Protein AF-0000000075242622 (afdb_homodimer)

Radius of gyration: 33.97 Å; Cα contacts (8 Å, |Δi|>4): 2553; chains: 2; bounding box: 88×99×92 Å

Structure (mmCIF, N/CA/C/O backbone):
data_AF-0000000075242622-model_v1
#
loop_
_entity.id
_entity.type
_entity.pdbx_description
1 polymer Glucosylceramidase
#
loop_
_atom_site.group_PDB
_atom_site.id
_atom_site.type_symbol
_atom_site.label_atom_id
_atom_site.label_alt_id
_atom_site.label_comp_id
_atom_site.label_asym_id
_atom_site.label_entity_id
_atom_site.label_seq_id
_atom_site.pdbx_PDB_ins_code
_atom_site.Cartn_x
_atom_site.Cartn_y
_atom_site.Cartn_z
_atom_site.occupancy
_atom_site.B_iso_or_equiv
_atom_site.auth_seq_id
_atom_site.auth_comp_id
_atom_site.auth_asym_id
_atom_site.auth_atom_id
_atom_site.pdbx_PDB_model_num
ATOM 1 N N . MET A 1 1 ? 48.375 9.602 58.5 1 28.83 1 MET A N 1
ATOM 2 C CA . MET A 1 1 ? 46.969 9.391 58.156 1 28.83 1 MET A CA 1
ATOM 3 C C . MET A 1 1 ? 46.5 10.312 57.062 1 28.83 1 MET A C 1
ATOM 5 O O . MET A 1 1 ? 45.906 11.359 57.312 1 28.83 1 MET A O 1
ATOM 9 N N . THR A 1 2 ? 47.406 10.539 56 1 35.09 2 THR A N 1
ATOM 10 C CA . THR A 1 2 ? 47.219 11.406 54.844 1 35.09 2 THR A CA 1
ATOM 11 C C . THR A 1 2 ? 46.031 10.969 54 1 35.09 2 THR A C 1
ATOM 13 O O . THR A 1 2 ? 45.969 9.812 53.562 1 35.09 2 THR A O 1
ATOM 16 N N . ARG A 1 3 ? 44.812 11.609 54.312 1 37.22 3 ARG A N 1
ATOM 17 C CA . ARG A 1 3 ? 43.5 11.562 53.688 1 37.22 3 ARG A CA 1
ATOM 18 C C . ARG A 1 3 ? 43.594 11.812 52.188 1 37.22 3 ARG A C 1
ATOM 20 O O . ARG A 1 3 ? 43.906 12.922 51.75 1 37.22 3 ARG A O 1
ATOM 27 N N . ASN A 1 4 ? 44.188 10.883 51.406 1 34.94 4 ASN A N 1
ATOM 28 C CA . ASN A 1 4 ? 44.219 10.938 49.938 1 34.94 4 ASN A CA 1
ATOM 29 C C . ASN A 1 4 ? 42.812 11.125 49.375 1 34.94 4 ASN A C 1
ATOM 31 O O . ASN A 1 4 ? 41.938 10.289 49.562 1 34.94 4 ASN A O 1
ATOM 35 N N . LEU A 1 5 ? 42.344 12.406 49.281 1 33.16 5 LEU A N 1
ATOM 36 C CA . LEU A 1 5 ? 41.094 12.789 48.594 1 33.16 5 LEU A CA 1
ATOM 37 C C . LEU A 1 5 ? 41.125 12.312 47.156 1 33.16 5 LEU A C 1
ATOM 39 O O . LEU A 1 5 ? 41.969 12.75 46.344 1 33.16 5 LEU A O 1
ATOM 43 N N . PHE A 1 6 ? 40.75 11.055 46.875 1 36.97 6 PHE A N 1
ATOM 44 C CA . PHE A 1 6 ? 40.5 10.57 45.531 1 36.97 6 PHE A CA 1
ATOM 45 C C . PHE A 1 6 ? 39.438 11.398 44.844 1 36.97 6 PHE A C 1
ATOM 47 O O . PHE A 1 6 ? 38.281 11.414 45.281 1 36.97 6 PHE A O 1
ATOM 54 N N . TRP A 1 7 ? 39.844 12.469 44.188 1 36.53 7 TRP A N 1
ATOM 55 C CA . TRP A 1 7 ? 38.938 13.219 43.312 1 36.53 7 TRP A CA 1
ATOM 56 C C . TRP A 1 7 ? 38.375 12.336 42.219 1 36.53 7 TRP A C 1
ATOM 58 O O . TRP A 1 7 ? 39.156 11.789 41.406 1 36.53 7 TRP A O 1
ATOM 68 N N . ALA A 1 8 ? 37.25 11.641 42.438 1 37.62 8 ALA A N 1
ATOM 69 C CA . ALA A 1 8 ? 36.469 11.023 41.375 1 37.62 8 ALA A CA 1
ATOM 70 C C . ALA A 1 8 ? 36.094 12.039 40.312 1 37.62 8 ALA A C 1
ATOM 72 O O . ALA A 1 8 ? 35.312 12.969 40.531 1 37.62 8 ALA A O 1
ATOM 73 N N . LEU A 1 9 ? 37.031 12.289 39.375 1 33.16 9 LEU A N 1
ATOM 74 C CA . LEU A 1 9 ? 36.625 12.992 38.156 1 33.16 9 LEU A CA 1
ATOM 75 C C . LEU A 1 9 ? 35.531 12.234 37.406 1 33.16 9 LEU A C 1
ATOM 77 O O . LEU A 1 9 ? 35.75 11.109 36.938 1 33.16 9 LEU A O 1
ATOM 81 N N . LEU A 1 10 ? 34.312 12.406 37.75 1 30.22 10 LEU A N 1
ATOM 82 C CA . LEU A 1 10 ? 33.188 11.992 36.938 1 30.22 10 LEU A CA 1
ATOM 83 C C . LEU A 1 10 ? 33.312 12.523 35.5 1 30.22 10 LEU A C 1
ATOM 85 O O . LEU A 1 10 ? 33.219 13.734 35.281 1 30.22 10 LEU A O 1
ATOM 89 N N . ALA A 1 11 ? 33.969 11.727 34.656 1 34.53 11 ALA A N 1
ATOM 90 C CA . ALA A 1 11 ? 33.906 11.945 33.219 1 34.53 11 ALA A CA 1
ATOM 91 C C . ALA A 1 11 ? 32.469 12 32.719 1 34.53 11 ALA A C 1
ATOM 93 O O . ALA A 1 11 ? 31.75 11 32.781 1 34.53 11 ALA A O 1
ATOM 94 N N . LEU A 1 12 ? 31.875 13.164 32.875 1 30.66 12 LEU A N 1
ATOM 95 C CA . LEU A 1 12 ? 30.656 13.406 32.094 1 30.66 12 LEU A CA 1
ATOM 96 C C . LEU A 1 12 ? 30.875 13.133 30.625 1 30.66 12 LEU A C 1
ATOM 98 O O . LEU A 1 12 ? 31.625 13.852 29.953 1 30.66 12 LEU A O 1
ATOM 102 N N . LEU A 1 13 ? 30.891 11.938 30.234 1 30.55 13 LEU A N 1
ATOM 103 C CA . LEU A 1 13 ? 30.781 11.648 28.812 1 30.55 13 LEU A CA 1
ATOM 104 C C . LEU A 1 13 ? 29.594 12.375 28.203 1 30.55 13 LEU A C 1
ATOM 106 O O . LEU A 1 13 ? 28.438 12.062 28.5 1 30.55 13 LEU A O 1
ATOM 110 N N . ILE A 1 14 ? 29.781 13.57 27.859 1 32.5 14 ILE A N 1
ATOM 111 C CA . ILE A 1 14 ? 28.875 14.211 26.922 1 32.5 14 ILE A CA 1
ATOM 112 C C . ILE A 1 14 ? 28.734 13.344 25.672 1 32.5 14 ILE A C 1
ATOM 114 O O . ILE A 1 14 ? 29.688 13.164 24.922 1 32.5 14 ILE A O 1
ATOM 118 N N . SER A 1 15 ? 27.984 12.305 25.75 1 32.19 15 SER A N 1
ATOM 119 C CA . SER A 1 15 ? 27.562 11.609 24.531 1 32.19 15 SER A CA 1
ATOM 120 C C . SER A 1 15 ? 27 12.586 23.516 1 32.19 15 SER A C 1
ATOM 122 O O . SER A 1 15 ? 25.906 13.141 23.719 1 32.19 15 SER A O 1
ATOM 124 N N . SER A 1 16 ? 27.797 13.266 22.828 1 34.75 16 SER A N 1
ATOM 125 C CA . SER A 1 16 ? 27.297 13.883 21.609 1 34.75 16 SER A CA 1
ATOM 126 C C . SER A 1 16 ? 26.469 12.891 20.781 1 34.75 16 SER A C 1
ATOM 128 O O . SER A 1 16 ? 27 11.898 20.281 1 34.75 16 SER A O 1
ATOM 130 N N . SER A 1 17 ? 25.266 12.656 21.047 1 40.12 17 SER A N 1
ATOM 131 C CA . SER A 1 17 ? 24.375 11.836 20.219 1 40.12 17 SER A CA 1
ATOM 132 C C . SER A 1 17 ? 24.484 12.219 18.75 1 40.12 17 SER A C 1
ATOM 134 O O . SER A 1 17 ? 24.094 13.32 18.359 1 40.12 17 SER A O 1
ATOM 136 N N . ILE A 1 18 ? 25.406 11.945 18.016 1 42.59 18 ILE A N 1
ATOM 137 C CA . ILE A 1 18 ? 25.531 12.078 16.578 1 42.59 18 ILE A CA 1
ATOM 138 C C . ILE A 1 18 ? 24.234 11.672 15.898 1 42.59 18 ILE A C 1
ATOM 140 O O . ILE A 1 18 ? 23.766 10.547 16.062 1 42.59 18 ILE A O 1
ATOM 144 N N . ALA A 1 19 ? 23.469 12.742 15.625 1 51.75 19 ALA A N 1
ATOM 145 C CA . ALA A 1 19 ? 22.281 12.555 14.812 1 51.75 19 ALA A CA 1
ATOM 146 C C . ALA A 1 19 ? 22.516 11.492 13.742 1 51.75 19 ALA A C 1
ATOM 148 O O . ALA A 1 19 ? 23.5 11.539 13.008 1 51.75 19 ALA A O 1
ATOM 149 N N . SER A 1 20 ? 21.797 10.375 13.766 1 67.94 20 SER A N 1
ATOM 150 C CA . SER A 1 20 ? 21.922 9.297 12.797 1 67.94 20 SER A CA 1
ATOM 151 C C . SER A 1 20 ? 21.516 9.758 11.398 1 67.94 20 SER A C 1
ATOM 153 O O . SER A 1 20 ? 20.547 10.484 11.242 1 67.94 20 SER A O 1
ATOM 155 N N . ASP A 1 21 ? 22.391 9.523 10.406 1 83.75 21 ASP A N 1
ATOM 156 C CA . ASP A 1 21 ? 22.203 9.922 9.016 1 83.75 21 ASP A CA 1
ATOM 157 C C . ASP A 1 21 ? 21.094 9.094 8.359 1 83.75 21 ASP A C 1
ATOM 159 O O . ASP A 1 21 ? 20.766 7.996 8.828 1 83.75 21 ASP A O 1
ATOM 163 N N . CYS A 1 22 ? 20.453 9.727 7.465 1 89.44 22 CYS A N 1
ATOM 164 C CA . CYS A 1 22 ? 19.406 9.133 6.645 1 89.44 22 CYS A CA 1
ATOM 165 C C . CYS A 1 22 ? 19.906 7.863 5.957 1 89.44 22 CYS A C 1
ATOM 167 O O . CYS A 1 22 ? 20.953 7.883 5.289 1 89.44 22 CYS A O 1
ATOM 169 N N . THR A 1 23 ? 19.266 6.711 6.285 1 93.12 23 THR A N 1
ATOM 170 C CA . THR A 1 23 ? 19.422 5.551 5.414 1 93.12 23 THR A CA 1
ATOM 171 C C . THR A 1 23 ? 18.641 5.742 4.113 1 93.12 23 THR A C 1
ATOM 173 O O . THR A 1 23 ? 17.438 5.527 4.07 1 93.12 23 THR A O 1
ATOM 176 N N . GLN A 1 24 ? 19.375 6.113 3.092 1 93.06 24 GLN A N 1
ATOM 177 C CA . GLN A 1 24 ? 18.75 6.598 1.864 1 93.06 24 GLN A CA 1
ATOM 178 C C . GLN A 1 24 ? 18.266 5.438 0.997 1 93.06 24 GLN A C 1
ATOM 180 O O . GLN A 1 24 ? 18.938 4.406 0.904 1 93.06 24 GLN A O 1
ATOM 185 N N . LYS A 1 25 ? 17.125 5.535 0.499 1 91.19 25 LYS A N 1
ATOM 186 C CA . LYS A 1 25 ? 16.578 4.668 -0.547 1 91.19 25 LYS A CA 1
ATOM 187 C C . LYS A 1 25 ? 16.094 5.484 -1.741 1 91.19 25 LYS A C 1
ATOM 189 O O . LYS A 1 25 ? 15.305 6.414 -1.583 1 91.19 25 LYS A O 1
ATOM 194 N N . GLN A 1 26 ? 16.594 5.125 -2.939 1 89.38 26 GLN A N 1
ATOM 195 C CA . GLN A 1 26 ? 16.328 5.887 -4.156 1 89.38 26 GLN A CA 1
ATOM 196 C C . GLN A 1 26 ? 15.086 5.371 -4.871 1 89.38 26 GLN A C 1
ATOM 198 O O . GLN A 1 26 ? 14.867 4.16 -4.965 1 89.38 26 GLN A O 1
ATOM 203 N N . PHE A 1 27 ? 14.25 6.293 -5.258 1 88.94 27 PHE A N 1
ATOM 204 C CA . PHE A 1 27 ? 13.109 6.035 -6.137 1 88.94 27 PHE A CA 1
ATOM 205 C C . PHE A 1 27 ? 13.172 6.922 -7.375 1 88.94 27 PHE A C 1
ATOM 207 O O . PHE A 1 27 ? 14.086 7.738 -7.516 1 88.94 27 PHE A O 1
ATOM 214 N N . LYS A 1 28 ? 12.219 6.719 -8.25 1 83.25 28 LYS A N 1
ATOM 215 C CA . LYS A 1 28 ? 12.172 7.473 -9.5 1 83.25 28 LYS A CA 1
ATOM 216 C C . LYS A 1 28 ? 12.094 8.977 -9.242 1 83.25 28 LYS A C 1
ATOM 218 O O . LYS A 1 28 ? 12.742 9.766 -9.93 1 83.25 28 LYS A O 1
ATOM 223 N N . SER A 1 29 ? 11.375 9.367 -8.156 1 92.06 29 SER A N 1
ATOM 224 C CA . SER A 1 29 ? 11.07 10.773 -7.918 1 92.06 29 SER A CA 1
ATOM 225 C C . SER A 1 29 ? 12.008 11.375 -6.883 1 92.06 29 SER A C 1
ATOM 227 O O . SER A 1 29 ? 11.93 12.57 -6.586 1 92.06 29 SER A O 1
ATOM 229 N N . GLY A 1 30 ? 12.875 10.562 -6.348 1 94.56 30 GLY A N 1
ATOM 230 C CA . GLY A 1 30 ? 13.828 11.094 -5.387 1 94.56 30 GLY A CA 1
ATOM 231 C C . GLY A 1 30 ? 14.195 10.109 -4.297 1 94.56 30 GLY A C 1
ATOM 232 O O . GLY A 1 30 ? 14.25 8.898 -4.539 1 94.56 30 GLY A O 1
ATOM 233 N N . ILE A 1 31 ? 14.555 10.648 -3.16 1 95 31 ILE A N 1
ATOM 234 C CA . ILE A 1 31 ? 15.156 9.828 -2.117 1 95 31 ILE A CA 1
ATOM 235 C C . ILE A 1 31 ? 14.305 9.883 -0.854 1 95 31 ILE A C 1
ATOM 237 O O . ILE A 1 31 ? 13.828 10.953 -0.462 1 95 31 ILE A O 1
ATOM 241 N N . VAL A 1 32 ? 14.094 8.742 -0.218 1 96.69 32 VAL A N 1
ATOM 242 C CA . VAL A 1 32 ? 13.484 8.688 1.106 1 96.69 32 VAL A CA 1
ATOM 243 C C . VAL A 1 32 ? 14.531 8.289 2.145 1 96.69 32 VAL A C 1
ATOM 245 O O . VAL A 1 32 ? 15.617 7.816 1.791 1 96.69 32 VAL A O 1
ATOM 248 N N . CYS A 1 33 ? 14.242 8.609 3.389 1 97.06 33 CYS A N 1
ATOM 249 C CA . CYS A 1 33 ? 15.008 8.078 4.508 1 97.06 33 CYS A CA 1
ATOM 250 C C . CYS A 1 33 ? 14.266 6.938 5.191 1 97.06 33 CYS A C 1
ATOM 252 O O . CYS A 1 33 ? 13.156 7.125 5.684 1 97.06 33 CYS A O 1
ATOM 254 N N . VAL A 1 34 ? 14.852 5.832 5.234 1 95.31 34 VAL A N 1
ATOM 255 C CA . VAL A 1 34 ? 14.227 4.633 5.777 1 95.31 34 VAL A CA 1
ATOM 256 C C . VAL A 1 34 ? 14.469 4.559 7.285 1 95.31 34 VAL A C 1
ATOM 258 O O . VAL A 1 34 ? 15.602 4.695 7.742 1 95.31 34 VAL A O 1
ATOM 261 N N . CYS A 1 35 ? 13.375 4.375 8.031 1 97.31 35 CYS A N 1
ATOM 262 C CA . CYS A 1 35 ? 13.453 4.141 9.469 1 97.31 35 CYS A CA 1
ATOM 263 C C . CYS A 1 35 ? 12.945 2.75 9.828 1 97.31 35 CYS A C 1
ATOM 265 O O . CYS A 1 35 ? 11.969 2.277 9.25 1 97.31 35 CYS A O 1
ATOM 267 N N . ASP A 1 36 ? 13.648 2.098 10.672 1 94.94 36 ASP A N 1
ATOM 268 C CA . ASP A 1 36 ? 13.242 0.795 11.188 1 94.94 36 ASP A CA 1
ATOM 269 C C . ASP A 1 36 ? 13.531 0.688 12.688 1 94.94 36 ASP A C 1
ATOM 271 O O . ASP A 1 36 ? 13.711 1.702 13.359 1 94.94 36 ASP A O 1
ATOM 275 N N . LEU A 1 37 ? 13.445 -0.529 13.242 1 93.06 37 LEU A N 1
ATOM 276 C CA . LEU A 1 37 ? 13.578 -0.72 14.68 1 93.06 37 LEU A CA 1
ATOM 277 C C . LEU A 1 37 ? 15 -0.416 15.141 1 93.06 37 LEU A C 1
ATOM 279 O O . LEU A 1 37 ? 15.227 -0.145 16.328 1 93.06 37 LEU A O 1
ATOM 283 N N . SER A 1 38 ? 15.938 -0.429 14.195 1 91.56 38 SER A N 1
ATOM 284 C CA . SER A 1 38 ? 17.344 -0.3 14.57 1 91.56 38 SER A CA 1
ATOM 285 C C . SER A 1 38 ? 17.828 1.132 14.383 1 91.56 38 SER A C 1
ATOM 287 O O . SER A 1 38 ? 18.734 1.582 15.094 1 91.56 38 SER A O 1
ATOM 289 N N . LYS A 1 39 ? 17.281 1.773 13.367 1 92.69 39 LYS A N 1
ATOM 290 C CA . LYS A 1 39 ? 17.859 3.074 13.039 1 92.69 39 LYS A CA 1
ATOM 291 C C . LYS A 1 39 ? 16.812 4.012 12.461 1 92.69 39 LYS A C 1
ATOM 293 O O . LYS A 1 39 ? 15.953 3.586 11.68 1 92.69 39 LYS A O 1
ATOM 298 N N . CYS A 1 40 ? 16.891 5.281 12.859 1 95.31 40 CYS A N 1
ATOM 299 C CA . CYS A 1 40 ? 16.156 6.398 12.273 1 95.31 40 CYS A CA 1
ATOM 300 C C . CYS A 1 40 ? 16.953 7.688 12.359 1 95.31 40 CYS A C 1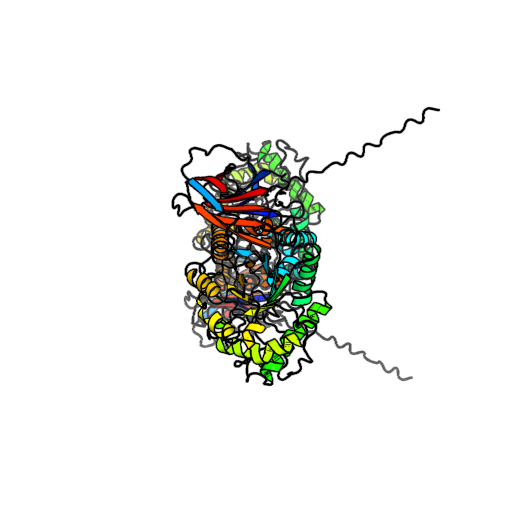
ATOM 302 O O . CYS A 1 40 ? 17.562 7.984 13.391 1 95.31 40 CYS A O 1
ATOM 304 N N . ASP A 1 41 ? 16.969 8.375 11.273 1 94.31 41 ASP A N 1
ATOM 305 C CA . ASP A 1 41 ? 17.734 9.617 11.32 1 94.31 41 ASP A CA 1
ATOM 306 C C . ASP A 1 41 ? 17.094 10.625 12.273 1 94.31 41 ASP A C 1
ATOM 308 O O . ASP A 1 41 ? 15.891 10.547 12.547 1 94.31 41 ASP A O 1
ATOM 312 N N . GLU A 1 42 ? 17.859 11.539 12.75 1 91.62 42 GLU A N 1
ATOM 313 C CA . GLU A 1 42 ? 17.422 12.609 13.633 1 91.62 42 GLU A CA 1
ATOM 314 C C . GLU A 1 42 ? 17.812 13.977 13.086 1 91.62 42 GLU A C 1
ATOM 316 O O . GLU A 1 42 ? 18.812 14.102 12.352 1 91.62 42 GLU A O 1
ATOM 321 N N . ILE A 1 43 ? 17 14.977 13.422 1 93.31 43 ILE A N 1
ATOM 322 C CA . ILE A 1 43 ? 17.375 16.359 13.109 1 93.31 43 ILE A CA 1
ATOM 323 C C . ILE A 1 43 ? 18.547 16.781 13.977 1 93.31 43 ILE A C 1
ATOM 325 O O . ILE A 1 43 ? 18.516 16.609 15.203 1 93.31 43 ILE A O 1
ATOM 329 N N . PRO A 1 44 ? 19.594 17.297 13.328 1 90.94 44 PRO A N 1
ATOM 330 C CA . PRO A 1 44 ? 20.75 17.703 14.117 1 90.94 44 PRO A CA 1
ATOM 331 C C . PRO A 1 44 ? 20.422 18.766 15.164 1 90.94 44 PRO A C 1
ATOM 333 O O . PRO A 1 44 ? 19.609 19.656 14.906 1 90.94 44 PRO A O 1
ATOM 336 N N . ASN A 1 45 ? 21.141 18.672 16.203 1 89.31 45 ASN A N 1
ATOM 337 C CA . ASN A 1 45 ? 20.984 19.688 17.234 1 89.31 45 ASN A CA 1
ATOM 338 C C . ASN A 1 45 ? 21.469 21.047 16.766 1 89.31 45 ASN A C 1
ATOM 340 O O . ASN A 1 45 ? 22.469 21.141 16.047 1 89.31 45 ASN A O 1
ATOM 344 N N . ILE A 1 46 ? 20.797 22.062 17.141 1 89.06 46 ILE A N 1
ATOM 345 C CA . ILE A 1 46 ? 21.234 23.406 16.812 1 89.06 46 ILE A CA 1
ATOM 346 C C . ILE A 1 46 ? 22.516 23.734 17.578 1 89.06 46 ILE A C 1
ATOM 348 O O . ILE A 1 46 ? 23.547 24.031 16.984 1 89.06 46 ILE A O 1
ATOM 352 N N . ASP A 1 47 ? 22.719 23.5 18.812 1 86.44 47 ASP A N 1
ATOM 353 C CA . ASP A 1 47 ? 23.875 23.578 19.719 1 86.44 47 ASP A CA 1
ATOM 354 C C . ASP A 1 47 ? 24.812 24.719 19.297 1 86.44 47 ASP A C 1
ATOM 356 O O . ASP A 1 47 ? 25.969 24.469 18.938 1 86.44 47 ASP A O 1
ATOM 360 N N . LEU A 1 48 ? 24.375 25.938 19.281 1 90.5 48 LEU A N 1
ATOM 361 C CA . LEU A 1 48 ? 25.156 27.125 18.922 1 90.5 48 LEU A CA 1
ATOM 362 C C . LEU A 1 48 ? 25.344 28.031 20.141 1 90.5 48 LEU A C 1
ATOM 364 O O . LEU A 1 48 ? 24.484 28.109 21.016 1 90.5 48 LEU A O 1
ATOM 368 N N . THR A 1 49 ? 26.531 28.578 20.156 1 86.5 49 THR A N 1
ATOM 369 C CA . THR A 1 49 ? 26.797 29.594 21.172 1 86.5 49 THR A CA 1
ATOM 370 C C . THR A 1 49 ? 26.562 31 20.609 1 86.5 49 THR A C 1
ATOM 372 O O . THR A 1 49 ? 26.469 31.172 19.391 1 86.5 49 THR A O 1
ATOM 375 N N . SER A 1 50 ? 26.469 31.938 21.516 1 82.31 50 SER A N 1
ATOM 376 C CA . SER A 1 50 ? 26.172 33.312 21.109 1 82.31 50 SER A CA 1
ATOM 377 C C . SER A 1 50 ? 27.156 33.781 20.047 1 82.31 50 SER A C 1
ATOM 379 O O . SER A 1 50 ? 28.359 33.562 20.156 1 82.31 50 SER A O 1
ATOM 381 N N . GLY A 1 51 ? 26.594 34.375 19 1 78.56 51 GLY A N 1
ATOM 382 C CA . GLY A 1 51 ? 27.391 34.906 17.922 1 78.56 51 GLY A CA 1
ATOM 383 C C . GLY A 1 51 ? 27.656 33.906 16.812 1 78.56 51 GLY A C 1
ATOM 384 O O . GLY A 1 51 ? 28.156 34.281 15.75 1 78.56 51 GLY A O 1
ATOM 385 N N . GLN A 1 52 ? 27.203 32.719 17.047 1 88.69 52 GLN A N 1
ATOM 386 C CA . GLN A 1 52 ? 27.406 31.703 16.031 1 88.69 52 GLN A CA 1
ATOM 387 C C . GLN A 1 52 ? 26.156 31.531 15.164 1 88.69 52 GLN A C 1
ATOM 389 O O . GLN A 1 52 ? 25.062 31.953 15.555 1 88.69 52 GLN A O 1
ATOM 394 N N . ALA A 1 53 ? 26.406 31.016 14.016 1 95.44 53 ALA A N 1
ATOM 395 C CA . ALA A 1 53 ? 25.297 30.688 13.109 1 95.44 53 ALA A CA 1
ATOM 396 C C . ALA A 1 53 ? 25.547 29.344 12.43 1 95.44 53 ALA A C 1
ATOM 398 O O . ALA A 1 53 ? 26.672 28.828 12.43 1 95.44 53 ALA A O 1
ATOM 399 N N . ALA A 1 54 ? 24.5 28.734 12.008 1 96.56 54 ALA A N 1
ATOM 400 C CA . ALA A 1 54 ? 24.594 27.484 11.273 1 96.56 54 ALA A CA 1
ATOM 401 C C . ALA A 1 54 ? 23.578 27.453 10.133 1 96.56 54 ALA A C 1
ATOM 403 O O . ALA A 1 54 ? 22.547 28.125 10.188 1 96.56 54 ALA A O 1
ATOM 404 N N . THR A 1 55 ? 23.953 26.734 9.109 1 97.12 55 THR A N 1
ATOM 405 C CA . THR A 1 55 ? 23.016 26.438 8.039 1 97.12 55 THR A CA 1
ATOM 406 C C . THR A 1 55 ? 22.562 24.984 8.094 1 97.12 55 THR A C 1
ATOM 408 O O . THR A 1 55 ? 23.344 24.109 8.5 1 97.12 55 THR A O 1
ATOM 411 N N . PHE A 1 56 ? 21.391 24.703 7.809 1 97.94 56 PHE A N 1
ATOM 412 C CA . PHE A 1 56 ? 20.797 23.391 7.637 1 97.94 56 PHE A CA 1
ATOM 413 C C . PHE A 1 56 ? 20.234 23.219 6.227 1 97.94 56 PHE A C 1
ATOM 415 O O . PHE A 1 56 ? 19.328 23.953 5.824 1 97.94 56 PHE A O 1
ATOM 422 N N . THR A 1 57 ? 20.734 22.219 5.488 1 97.88 57 THR A N 1
ATOM 423 C CA . THR A 1 57 ? 20.453 22.125 4.062 1 97.88 57 THR A CA 1
ATOM 424 C C . THR A 1 57 ? 19.719 20.828 3.748 1 97.88 57 THR A C 1
ATOM 426 O O . THR A 1 57 ? 20.172 19.75 4.152 1 97.88 57 THR A O 1
ATOM 429 N N . THR A 1 58 ? 18.594 20.906 3.125 1 98.06 58 THR A N 1
ATOM 430 C CA . THR A 1 58 ? 17.922 19.812 2.459 1 98.06 58 THR A CA 1
ATOM 431 C C . THR A 1 58 ? 17.906 20 0.946 1 98.06 58 THR A C 1
ATOM 433 O O . THR A 1 58 ? 17.703 21.125 0.462 1 98.06 58 THR A O 1
ATOM 436 N N . SER A 1 59 ? 18.219 18.922 0.151 1 97.19 59 SER A N 1
ATOM 437 C CA . SER A 1 59 ? 18.344 19.109 -1.292 1 97.19 59 SER A CA 1
ATOM 438 C C . SER A 1 59 ? 17.781 17.906 -2.049 1 97.19 59 SER A C 1
ATOM 440 O O . SER A 1 59 ? 17.609 16.828 -1.474 1 97.19 59 SER A O 1
ATOM 442 N N . ASN A 1 60 ? 17.469 18.172 -3.293 1 96.38 60 ASN A N 1
ATOM 443 C CA . ASN A 1 60 ? 17.062 17.109 -4.211 1 96.38 60 ASN A CA 1
ATOM 444 C C . ASN A 1 60 ? 18.141 16.031 -4.312 1 96.38 60 ASN A C 1
ATOM 446 O O . ASN A 1 60 ? 17.812 14.852 -4.473 1 96.38 60 ASN A O 1
ATOM 450 N N . SER A 1 61 ? 19.359 16.375 -4.148 1 92.69 61 SER A N 1
ATOM 451 C CA . SER A 1 61 ? 20.484 15.469 -4.332 1 92.69 61 SER A CA 1
ATOM 452 C C . SER A 1 61 ? 20.688 14.586 -3.105 1 92.69 61 SER A C 1
ATOM 454 O O . SER A 1 61 ? 21.531 13.695 -3.107 1 92.69 61 SER A O 1
ATOM 456 N N . GLY A 1 62 ? 19.969 14.867 -1.998 1 92.56 62 GLY A N 1
ATOM 457 C CA . GLY A 1 62 ? 20 13.844 -0.965 1 92.56 62 GLY A CA 1
ATOM 458 C C . GLY A 1 62 ? 20.297 14.398 0.417 1 92.56 62 GLY A C 1
ATOM 459 O O . GLY A 1 62 ? 20.109 13.711 1.42 1 92.56 62 GLY A O 1
ATOM 460 N N . ALA A 1 63 ? 20.672 15.695 0.545 1 94.75 63 ALA A N 1
ATOM 461 C CA . ALA A 1 63 ? 20.906 16.266 1.869 1 94.75 63 ALA A CA 1
ATOM 462 C C . ALA A 1 63 ? 19.609 16.344 2.668 1 94.75 63 ALA A C 1
ATOM 464 O O . ALA A 1 63 ? 18.562 16.688 2.125 1 94.75 63 ALA A O 1
ATOM 465 N N . ARG A 1 64 ? 19.734 15.953 3.877 1 97.62 64 ARG A N 1
ATOM 466 C CA . ARG A 1 64 ? 18.625 16.062 4.824 1 97.62 64 ARG A CA 1
ATOM 467 C C . ARG A 1 64 ? 19.047 16.797 6.086 1 97.62 64 ARG A C 1
ATOM 469 O O . ARG A 1 64 ? 19.625 16.203 7 1 97.62 64 ARG A O 1
ATOM 476 N N . LEU A 1 65 ? 18.734 18.109 6.102 1 97.38 65 LEU A N 1
ATOM 477 C CA . LEU A 1 65 ? 19.094 19.047 7.16 1 97.38 65 LEU A CA 1
ATOM 478 C C . LEU A 1 65 ? 20.578 18.891 7.539 1 97.38 65 LEU A C 1
ATOM 480 O O . LEU A 1 65 ? 20.906 18.781 8.719 1 97.38 65 LEU A O 1
ATOM 484 N N . HIS A 1 66 ? 21.359 18.844 6.492 1 94.75 66 HIS A N 1
ATOM 485 C CA . HIS A 1 66 ? 22.797 18.812 6.711 1 94.75 66 HIS A CA 1
ATOM 486 C C . HIS A 1 66 ? 23.281 20.094 7.383 1 94.75 66 HIS A C 1
ATOM 488 O O . HIS A 1 66 ? 23.062 21.188 6.863 1 94.75 66 HIS A O 1
ATOM 494 N N . ARG A 1 67 ? 24 19.969 8.492 1 95.5 67 ARG A N 1
ATOM 495 C CA . ARG A 1 67 ? 24.375 21.109 9.328 1 95.5 67 ARG A CA 1
ATOM 496 C C . ARG A 1 67 ? 25.797 21.562 9.023 1 95.5 67 ARG A C 1
ATOM 498 O O . ARG A 1 67 ? 26.719 20.734 8.977 1 95.5 67 ARG A O 1
ATOM 505 N N . ASP A 1 68 ? 25.969 22.875 8.773 1 93.5 68 ASP A N 1
ATOM 506 C CA . ASP A 1 68 ? 27.281 23.5 8.664 1 93.5 68 ASP A CA 1
ATOM 507 C C . ASP A 1 68 ? 27.344 24.766 9.516 1 93.5 68 ASP A C 1
ATOM 509 O O . ASP A 1 68 ? 26.422 25.578 9.516 1 93.5 68 ASP A O 1
ATOM 513 N N . ILE A 1 69 ? 28.438 24.938 10.234 1 92.81 69 ILE A N 1
ATOM 514 C CA . ILE A 1 69 ? 28.641 26.172 10.992 1 92.81 69 ILE A CA 1
ATOM 515 C C . ILE A 1 69 ? 29.047 27.297 10.055 1 92.81 69 ILE A C 1
ATOM 517 O O . ILE A 1 69 ? 29.859 27.078 9.141 1 92.81 69 ILE A O 1
ATOM 521 N N . VAL A 1 70 ? 28.438 28.406 10.258 1 91.31 70 VAL A N 1
ATOM 522 C CA . VAL A 1 70 ? 28.781 29.594 9.484 1 91.31 70 VAL A CA 1
ATOM 523 C C . VAL A 1 70 ? 29.172 30.734 10.43 1 91.31 70 VAL A C 1
ATOM 525 O O . VAL A 1 70 ? 28.594 30.875 11.508 1 91.31 70 VAL A O 1
ATOM 528 N N . TYR A 1 71 ? 30.172 31.516 9.938 1 87.31 71 TYR A N 1
ATOM 529 C CA . TYR A 1 71 ? 30.641 32.625 10.75 1 87.31 71 TYR A CA 1
ATOM 530 C C . TYR A 1 71 ? 30.344 33.969 10.07 1 87.31 71 TYR A C 1
ATOM 532 O O . TYR A 1 71 ? 30.391 34.062 8.844 1 87.31 71 TYR A O 1
ATOM 540 N N . ALA A 1 72 ? 30.047 34.906 10.961 1 89 72 ALA A N 1
ATOM 541 C CA . ALA A 1 72 ? 29.859 36.281 10.453 1 89 72 ALA A CA 1
ATOM 542 C C . ALA A 1 72 ? 31.172 36.875 10 1 89 72 ALA A C 1
ATOM 544 O O . ALA A 1 72 ? 32.219 36.656 10.617 1 89 72 ALA A O 1
ATOM 545 N N . THR A 1 73 ? 31.047 37.594 8.891 1 85.5 73 THR A N 1
ATOM 546 C CA . THR A 1 73 ? 32.188 38.375 8.438 1 85.5 73 THR A CA 1
ATOM 547 C C . THR A 1 73 ? 31.906 39.844 8.477 1 85.5 73 THR A C 1
ATOM 549 O O . THR A 1 73 ? 30.75 40.281 8.312 1 85.5 73 THR A O 1
ATOM 552 N N . ASN A 1 74 ? 32.969 40.625 8.711 1 82.81 74 ASN A N 1
ATOM 553 C CA . ASN A 1 74 ? 32.812 42.094 8.805 1 82.81 74 ASN A CA 1
ATOM 554 C C . ASN A 1 74 ? 32.844 42.75 7.434 1 82.81 74 ASN A C 1
ATOM 556 O O . ASN A 1 74 ? 32.469 43.906 7.293 1 82.81 74 ASN A O 1
ATOM 560 N N . SER A 1 75 ? 33.25 42.094 6.512 1 73.69 75 SER A N 1
ATOM 561 C CA . SER A 1 75 ? 33.344 42.656 5.168 1 73.69 75 SER A CA 1
ATOM 562 C C . SER A 1 75 ? 32.188 42.125 4.293 1 73.69 75 SER A C 1
ATOM 564 O O . SER A 1 75 ? 31.766 41 4.426 1 73.69 75 SER A O 1
ATOM 566 N N . ASP A 1 76 ? 31.656 43.125 3.676 1 67.44 76 ASP A N 1
ATOM 567 C CA . ASP A 1 76 ? 30.656 42.75 2.682 1 67.44 76 ASP A CA 1
ATOM 568 C C . ASP A 1 76 ? 31.297 42.031 1.498 1 67.44 76 ASP A C 1
ATOM 570 O O . ASP A 1 76 ? 32.031 42.625 0.713 1 67.44 76 ASP A O 1
ATOM 574 N N . PRO A 1 77 ? 31.047 40.75 1.567 1 67.12 77 PRO A N 1
ATOM 575 C CA . PRO A 1 77 ? 31.688 40.062 0.448 1 67.12 77 PRO A CA 1
ATOM 576 C C . PRO A 1 77 ? 31.172 40.531 -0.91 1 67.12 77 PRO A C 1
ATOM 578 O O . PRO A 1 77 ? 30.047 41.031 -1.01 1 67.12 77 PRO A O 1
ATOM 581 N N . ILE A 1 78 ? 32.125 40.562 -1.912 1 66.19 78 ILE A N 1
ATOM 582 C CA . ILE A 1 78 ? 31.797 40.969 -3.277 1 66.19 78 ILE A CA 1
ATOM 583 C C . ILE A 1 78 ? 30.906 39.906 -3.934 1 66.19 78 ILE A C 1
ATOM 585 O O . ILE A 1 78 ? 31.391 38.875 -4.414 1 66.19 78 ILE A O 1
ATOM 589 N N . THR A 1 79 ? 29.641 39.719 -3.385 1 69.81 79 THR A N 1
ATOM 590 C CA . THR A 1 79 ? 28.641 38.938 -4.098 1 69.81 79 THR A CA 1
ATOM 591 C C . THR A 1 79 ? 27.484 39.844 -4.562 1 69.81 79 THR A C 1
ATOM 593 O O . THR A 1 79 ? 27.297 40.938 -4.043 1 69.81 79 THR A O 1
ATOM 596 N N . SER A 1 80 ? 26.828 39.344 -5.578 1 77.19 80 SER A N 1
ATOM 597 C CA . SER A 1 80 ? 25.797 40.125 -6.223 1 77.19 80 SER A CA 1
ATOM 598 C C . SER A 1 80 ? 24.453 39.969 -5.508 1 77.19 80 SER A C 1
ATOM 600 O O . SER A 1 80 ? 23.609 40.875 -5.57 1 77.19 80 SER A O 1
ATOM 602 N N . LEU A 1 81 ? 24.266 38.906 -4.68 1 91.12 81 LEU A N 1
ATOM 603 C CA . LEU A 1 81 ? 22.938 38.719 -4.113 1 91.12 81 LEU A CA 1
ATOM 604 C C . LEU A 1 81 ? 22.953 38.906 -2.6 1 91.12 81 LEU A C 1
ATOM 606 O O . LEU A 1 81 ? 23.641 38.156 -1.898 1 91.12 81 LEU A O 1
ATOM 610 N N . HIS A 1 82 ? 22.297 39.906 -2.111 1 93.19 82 HIS A N 1
ATOM 611 C CA . HIS A 1 82 ? 22.234 40.219 -0.691 1 93.19 82 HIS A CA 1
ATOM 612 C C . HIS A 1 82 ? 20.797 40.188 -0.183 1 93.19 82 HIS A C 1
ATOM 614 O O . HIS A 1 82 ? 19.891 40.719 -0.822 1 93.19 82 HIS A O 1
ATOM 620 N N . LEU A 1 83 ? 20.625 39.5 0.917 1 96.06 83 LEU A N 1
ATOM 621 C CA . LEU A 1 83 ? 19.359 39.531 1.634 1 96.06 83 LEU A CA 1
ATOM 622 C C . LEU A 1 83 ? 19.469 40.312 2.924 1 96.06 83 LEU A C 1
ATOM 624 O O . LEU A 1 83 ? 20.219 39.969 3.83 1 96.06 83 LEU A O 1
ATOM 628 N N . THR A 1 84 ? 18.734 41.406 2.967 1 95.81 84 THR A N 1
ATOM 629 C CA . THR A 1 84 ? 18.688 42.219 4.184 1 95.81 84 THR A CA 1
ATOM 630 C C . THR A 1 84 ? 17.438 41.875 5 1 95.81 84 THR A C 1
ATOM 632 O O . THR A 1 84 ? 16.312 41.938 4.484 1 95.81 84 THR A O 1
ATOM 635 N N . ILE A 1 85 ? 17.703 41.5 6.273 1 97.31 85 ILE A N 1
ATOM 636 C CA . ILE A 1 85 ? 16.578 41.312 7.195 1 97.31 85 ILE A CA 1
ATOM 637 C C . ILE A 1 85 ? 16.547 42.5 8.164 1 97.31 85 ILE A C 1
ATOM 639 O O . ILE A 1 85 ? 17.562 43.156 8.391 1 97.31 85 ILE A O 1
ATOM 643 N N . ASP A 1 86 ? 15.328 42.812 8.609 1 97.12 86 ASP A N 1
ATOM 644 C CA . ASP A 1 86 ? 15.141 43.906 9.562 1 97.12 86 ASP A CA 1
ATOM 645 C C . ASP A 1 86 ? 14.336 43.438 10.773 1 97.12 86 ASP A C 1
ATOM 647 O O . ASP A 1 86 ? 13.102 43.469 10.758 1 97.12 86 ASP A O 1
ATOM 651 N N . SER A 1 87 ? 15.031 43.188 11.883 1 94.56 87 SER A N 1
ATOM 652 C CA . SER A 1 87 ? 14.414 42.625 13.078 1 94.56 87 SER A CA 1
ATOM 653 C C . SER A 1 87 ? 13.594 43.688 13.812 1 94.56 87 SER A C 1
ATOM 655 O O . SER A 1 87 ? 12.859 43.344 14.758 1 94.56 87 SER A O 1
ATOM 657 N N . SER A 1 88 ? 13.664 44.875 13.352 1 95.31 88 SER A N 1
ATOM 658 C CA . SER A 1 88 ? 12.875 45.906 13.984 1 95.31 88 SER A CA 1
ATOM 659 C C . SER A 1 88 ? 11.492 46.031 13.352 1 95.31 88 SER A C 1
ATOM 661 O O . SER A 1 88 ? 10.57 46.594 13.953 1 95.31 88 SER A O 1
ATOM 663 N N . THR A 1 89 ? 11.328 45.656 12.18 1 97.31 89 THR A N 1
ATOM 664 C CA . THR A 1 89 ? 10.031 45.625 11.523 1 97.31 89 THR A CA 1
ATOM 665 C C . THR A 1 89 ? 9.383 44.25 11.68 1 97.31 89 THR A C 1
ATOM 667 O O . THR A 1 89 ? 9.773 43.281 11.008 1 97.31 89 THR A O 1
ATOM 670 N N . LYS A 1 90 ? 8.367 44.25 12.5 1 97.56 90 LYS A N 1
ATOM 671 C CA . LYS A 1 90 ? 7.766 42.969 12.898 1 97.56 90 LYS A CA 1
ATOM 672 C C . LYS A 1 90 ? 6.352 42.844 12.344 1 97.56 90 LYS A C 1
ATOM 674 O O . LYS A 1 90 ? 5.648 43.844 12.164 1 97.56 90 LYS A O 1
ATOM 679 N N . TYR A 1 91 ? 5.98 41.656 12.031 1 97.56 91 TYR A N 1
ATOM 680 C CA . TYR A 1 91 ? 4.652 41.312 11.531 1 97.56 91 TYR A CA 1
ATOM 681 C C . TYR A 1 91 ? 3.947 40.344 12.484 1 97.56 91 TYR A C 1
ATOM 683 O O . TYR A 1 91 ? 3.975 40.531 13.703 1 97.56 91 TYR A O 1
ATOM 691 N N . GLN A 1 92 ? 3.277 39.375 12.016 1 97.56 92 GLN A N 1
ATOM 692 C CA . GLN A 1 92 ? 2.455 38.562 12.883 1 97.56 92 GLN A CA 1
ATOM 693 C C . GLN A 1 92 ? 3.314 37.594 13.688 1 97.56 92 GLN A C 1
ATOM 695 O O . GLN A 1 92 ? 4.391 37.188 13.242 1 97.56 92 GLN A O 1
ATOM 700 N N . THR A 1 93 ? 2.818 37.188 14.82 1 97.94 93 THR A N 1
ATOM 701 C CA . THR A 1 93 ? 3.393 36.125 15.625 1 97.94 93 THR A CA 1
ATOM 702 C C . THR A 1 93 ? 3.049 34.75 15.023 1 97.94 93 THR A C 1
ATOM 704 O O . THR A 1 93 ? 1.895 34.5 14.672 1 97.94 93 THR A O 1
ATOM 707 N N . ILE A 1 94 ? 4.031 33.938 14.867 1 97.94 94 ILE A N 1
ATOM 708 C CA . ILE A 1 94 ? 3.83 32.562 14.375 1 97.94 94 ILE A CA 1
ATOM 709 C C . ILE A 1 94 ? 3.334 31.672 15.516 1 97.94 94 ILE A C 1
ATOM 711 O O . ILE A 1 94 ? 3.986 31.562 16.562 1 97.94 94 ILE A O 1
ATOM 715 N N . GLN A 1 95 ? 2.227 31.047 15.32 1 95.69 95 GLN A N 1
ATOM 716 C CA . GLN A 1 95 ? 1.62 30.219 16.359 1 95.69 95 GLN A CA 1
ATOM 717 C C . GLN A 1 95 ? 2.238 28.812 16.359 1 95.69 95 GLN A C 1
ATOM 719 O O . GLN A 1 95 ? 2.463 28.25 17.438 1 95.69 95 GLN A O 1
ATOM 724 N N . GLY A 1 96 ? 2.432 28.328 15.195 1 97.31 96 GLY A N 1
ATOM 725 C CA . GLY A 1 96 ? 3.07 27.016 15.148 1 97.31 96 GLY A CA 1
ATOM 726 C C . GLY A 1 96 ? 2.592 26.172 13.984 1 97.31 96 GLY A C 1
ATOM 727 O O . GLY A 1 96 ? 1.866 26.641 13.109 1 97.31 96 GLY A O 1
ATOM 728 N N . PHE A 1 97 ? 3.084 24.984 13.977 1 98.5 97 PHE A N 1
ATOM 729 C CA . PHE A 1 97 ? 2.834 24 12.922 1 98.5 97 PHE A CA 1
ATOM 730 C C . PHE A 1 97 ? 2.236 22.719 13.5 1 98.5 97 PHE A C 1
ATOM 732 O O . PHE A 1 97 ? 2.389 22.453 14.695 1 98.5 97 PHE A O 1
ATOM 739 N N . GLY A 1 98 ? 1.511 22 12.664 1 98.56 98 GLY A N 1
ATOM 740 C CA . GLY A 1 98 ? 0.858 20.812 13.211 1 98.56 98 GLY A CA 1
ATOM 741 C C . GLY A 1 98 ? 0.62 19.734 12.164 1 98.56 98 GLY A C 1
ATOM 742 O O . GLY A 1 98 ? 1.09 19.844 11.031 1 98.56 98 GLY A O 1
ATOM 743 N N . SER A 1 99 ? 0.042 18.656 12.609 1 98.62 99 SER A N 1
ATOM 744 C CA . SER A 1 99 ? -0.486 17.562 11.812 1 98.62 99 SER A CA 1
ATOM 745 C C . SER A 1 99 ? -1.816 17.062 12.359 1 98.62 99 SER A C 1
ATOM 747 O O . SER A 1 99 ? -2.41 17.703 13.234 1 98.62 99 SER A O 1
ATOM 749 N N . THR A 1 100 ? -2.332 15.969 11.727 1 98.75 100 THR A N 1
ATOM 750 C CA . THR A 1 100 ? -3.701 15.578 12.047 1 98.75 100 THR A CA 1
ATOM 751 C C . THR A 1 100 ? -3.75 14.148 12.57 1 98.75 100 THR A C 1
ATOM 753 O O . THR A 1 100 ? -3.184 13.242 11.961 1 98.75 100 THR A O 1
ATOM 756 N N . PHE A 1 101 ? -4.41 13.969 13.703 1 98.81 101 PHE A N 1
ATOM 757 C CA . PHE A 1 101 ? -4.711 12.641 14.219 1 98.81 101 PHE A CA 1
ATOM 758 C C . PHE A 1 101 ? -5.977 12.086 13.578 1 98.81 101 PHE A C 1
ATOM 760 O O . PHE A 1 101 ? -6.984 11.883 14.25 1 98.81 101 PHE A O 1
ATOM 767 N N . SER A 1 102 ? -5.891 11.695 12.32 1 98.5 102 SER A N 1
ATOM 768 C CA . SER A 1 102 ? -6.984 11.055 11.602 1 98.5 102 SER A CA 1
ATOM 769 C C . SER A 1 102 ? -7.078 9.57 11.953 1 98.5 102 SER A C 1
ATOM 771 O O . SER A 1 102 ? -6.145 9 12.523 1 98.5 102 SER A O 1
ATOM 773 N N . ASP A 1 103 ? -8.219 8.977 11.602 1 98.44 103 ASP A N 1
ATOM 774 C CA . ASP A 1 103 ? -8.344 7.535 11.773 1 98.44 103 ASP A CA 1
ATOM 775 C C . ASP A 1 103 ? -7.246 6.789 11.016 1 98.44 103 ASP A C 1
ATOM 777 O O . ASP A 1 103 ? -6.684 5.82 11.523 1 98.44 103 ASP A O 1
ATOM 781 N N . ALA A 1 104 ? -6.996 7.223 9.844 1 98.25 104 ALA A N 1
ATOM 782 C CA . ALA A 1 104 ? -5.973 6.59 9.016 1 98.25 104 ALA A CA 1
ATOM 783 C C . ALA A 1 104 ? -4.605 6.652 9.688 1 98.25 104 ALA A C 1
ATOM 785 O O . ALA A 1 104 ? -3.863 5.668 9.695 1 98.25 104 ALA A O 1
ATOM 786 N N . SER A 1 105 ? -4.262 7.82 10.219 1 98.62 105 SER A N 1
ATOM 787 C CA . SER A 1 105 ? -2.994 7.957 10.93 1 98.62 105 SER A CA 1
ATOM 788 C C . SER A 1 105 ? -2.898 6.969 12.086 1 98.62 105 SER A C 1
ATOM 790 O O . SER A 1 105 ? -1.889 6.277 12.242 1 98.62 105 SER A O 1
ATOM 792 N N . GLY A 1 106 ? -3.947 6.918 12.836 1 98.75 106 GLY A N 1
ATOM 793 C CA . GLY A 1 106 ? -3.945 6.008 13.969 1 98.75 106 GLY A CA 1
ATOM 794 C C . GLY A 1 106 ? -3.867 4.551 13.562 1 98.75 106 GLY A C 1
ATOM 795 O O . GLY A 1 106 ? -3.145 3.766 14.18 1 98.75 106 GLY A O 1
ATOM 796 N N . ALA A 1 107 ? -4.637 4.215 12.547 1 97.94 107 ALA A N 1
ATOM 797 C CA . ALA A 1 107 ? -4.637 2.84 12.055 1 97.94 107 ALA A CA 1
ATOM 798 C C . ALA A 1 107 ? -3.242 2.418 11.609 1 97.94 107 ALA A C 1
ATOM 800 O O . ALA A 1 107 ? -2.814 1.291 11.867 1 97.94 107 ALA A O 1
ATOM 801 N N . ASN A 1 108 ? -2.566 3.236 10.914 1 98.25 108 ASN A N 1
ATOM 802 C CA . ASN A 1 108 ? -1.22 2.93 10.445 1 98.25 108 ASN A CA 1
ATOM 803 C C . ASN A 1 108 ? -0.227 2.854 11.602 1 98.25 108 ASN A C 1
ATOM 805 O O . ASN A 1 108 ? 0.655 1.993 11.617 1 98.25 108 ASN A O 1
ATOM 809 N N . LEU A 1 109 ? -0.381 3.787 12.547 1 98.62 109 LEU A N 1
ATOM 810 C CA . LEU A 1 109 ? 0.463 3.699 13.734 1 98.62 109 LEU A CA 1
ATOM 811 C C . LEU A 1 109 ? 0.259 2.365 14.445 1 98.62 109 LEU A C 1
ATOM 813 O O . LEU A 1 109 ? 1.229 1.717 14.844 1 98.62 109 LEU A O 1
ATOM 817 N N . LYS A 1 110 ? -0.969 1.988 14.57 1 97.25 110 LYS A N 1
ATOM 818 C CA . LYS A 1 110 ? -1.305 0.745 15.258 1 97.25 110 LYS A CA 1
ATOM 819 C C . LYS A 1 110 ? -0.745 -0.463 14.516 1 97.25 110 LYS A C 1
ATOM 821 O O . LYS A 1 110 ? -0.393 -1.471 15.125 1 97.25 110 LYS A O 1
ATOM 826 N N . SER A 1 111 ? -0.651 -0.366 13.195 1 94.81 111 SER A N 1
ATOM 827 C CA . SER A 1 111 ? -0.207 -1.479 12.359 1 94.81 111 SER A CA 1
ATOM 828 C C . SER A 1 111 ? 1.302 -1.676 12.461 1 94.81 111 SER A C 1
ATOM 830 O O . SER A 1 111 ? 1.825 -2.717 12.055 1 94.81 111 SER A O 1
ATOM 832 N N . LEU A 1 112 ? 2.051 -0.717 12.977 1 96.5 112 LEU A N 1
ATOM 833 C CA . LEU A 1 112 ? 3.492 -0.806 13.18 1 96.5 112 LEU A CA 1
ATOM 834 C C . LEU A 1 112 ? 3.809 -1.42 14.547 1 96.5 112 LEU A C 1
ATOM 836 O O . LEU A 1 112 ? 2.977 -1.384 15.453 1 96.5 112 LEU A O 1
ATOM 840 N N . PRO A 1 113 ? 5.051 -2.02 14.648 1 94.38 113 PRO A N 1
ATOM 841 C CA . PRO A 1 113 ? 5.488 -2.33 16.016 1 94.38 113 PRO A CA 1
ATOM 842 C C . PRO A 1 113 ? 5.43 -1.117 16.938 1 94.38 113 PRO A C 1
ATOM 844 O O . PRO A 1 113 ? 5.707 0.006 16.516 1 94.38 113 PRO A O 1
ATOM 847 N N . ASP A 1 114 ? 5.137 -1.341 18.203 1 96.81 114 ASP A N 1
ATOM 848 C CA . ASP A 1 114 ? 4.918 -0.271 19.172 1 96.81 114 ASP A CA 1
ATOM 849 C C . ASP A 1 114 ? 6.102 0.692 19.203 1 96.81 114 ASP A C 1
ATOM 851 O O . ASP A 1 114 ? 5.918 1.909 19.266 1 96.81 114 ASP A O 1
ATOM 855 N N . ARG A 1 115 ? 7.242 0.186 19.141 1 97.38 115 ARG A N 1
ATOM 856 C CA . ARG A 1 115 ? 8.438 1.021 19.234 1 97.38 115 ARG A CA 1
ATOM 857 C C . ARG A 1 115 ? 8.547 1.947 18.016 1 97.38 115 ARG A C 1
ATOM 859 O O . ARG A 1 115 ? 9.023 3.076 18.141 1 97.38 115 ARG A O 1
ATOM 866 N N . LEU A 1 116 ? 8.133 1.452 16.875 1 97.44 116 LEU A N 1
ATOM 867 C CA . LEU A 1 116 ? 8.188 2.279 15.68 1 97.44 116 LEU A CA 1
ATOM 868 C C . LEU A 1 116 ? 7.094 3.346 15.703 1 97.44 116 LEU A C 1
ATOM 870 O O . LEU A 1 116 ? 7.309 4.469 15.25 1 97.44 116 LEU A O 1
ATOM 874 N N . ALA A 1 117 ? 5.941 2.951 16.172 1 98.44 117 ALA A N 1
ATOM 875 C CA . ALA A 1 117 ? 4.887 3.947 16.359 1 98.44 117 ALA A CA 1
ATOM 876 C C . ALA A 1 117 ? 5.344 5.07 17.281 1 98.44 117 ALA A C 1
ATOM 878 O O . ALA A 1 117 ? 5.102 6.246 17.016 1 98.44 117 ALA A O 1
ATOM 879 N N . ASP A 1 118 ? 5.996 4.695 18.312 1 98.5 118 ASP A N 1
ATOM 880 C CA . ASP A 1 118 ? 6.551 5.668 19.234 1 98.5 118 ASP A CA 1
ATOM 881 C C . ASP A 1 118 ? 7.57 6.57 18.547 1 98.5 118 ASP A C 1
ATOM 883 O O . ASP A 1 118 ? 7.59 7.781 18.781 1 98.5 118 ASP A O 1
ATOM 887 N N . THR A 1 119 ? 8.391 5.961 17.734 1 98.06 119 THR A N 1
ATOM 888 C CA . THR A 1 119 ? 9.391 6.723 17 1 98.06 119 THR A CA 1
ATOM 889 C C . THR A 1 119 ? 8.727 7.75 16.094 1 98.06 119 THR A C 1
ATOM 891 O O . THR A 1 119 ? 9.172 8.898 16.016 1 98.06 119 THR A O 1
ATOM 894 N N . VAL A 1 120 ? 7.66 7.363 15.438 1 98.69 120 VAL A N 1
ATOM 895 C CA . VAL A 1 120 ? 6.945 8.273 14.539 1 98.69 120 VAL A CA 1
ATOM 896 C C . VAL A 1 120 ? 6.434 9.477 15.336 1 98.69 120 VAL A C 1
ATOM 898 O O . VAL A 1 120 ? 6.637 10.617 14.93 1 98.69 120 VAL A O 1
ATOM 901 N N . ILE A 1 121 ? 5.812 9.234 16.453 1 98.88 121 ILE A N 1
ATOM 902 C CA . ILE A 1 121 ? 5.242 10.305 17.25 1 98.88 121 ILE A CA 1
ATOM 903 C C . ILE A 1 121 ? 6.359 11.195 17.797 1 98.88 121 ILE A C 1
ATOM 905 O O . ILE A 1 121 ? 6.227 12.422 17.812 1 98.88 121 ILE A O 1
ATOM 909 N N . ARG A 1 122 ? 7.445 10.625 18.188 1 98.12 122 ARG A N 1
ATOM 910 C CA . ARG A 1 122 ? 8.594 11.398 18.672 1 98.12 122 ARG A CA 1
ATOM 911 C C . ARG A 1 122 ? 9.141 12.297 17.562 1 98.12 122 ARG A C 1
ATOM 913 O O . ARG A 1 122 ? 9.477 13.461 17.812 1 98.12 122 ARG A O 1
ATOM 920 N N . GLN A 1 123 ? 9.203 11.789 16.375 1 97.81 123 GLN A N 1
ATOM 921 C CA . GLN A 1 123 ? 9.695 12.562 15.227 1 97.81 123 GLN A CA 1
ATOM 922 C C . GLN A 1 123 ? 8.828 13.789 14.977 1 97.81 123 GLN A C 1
ATOM 924 O O . GLN A 1 123 ? 9.336 14.836 14.57 1 97.81 123 GLN A O 1
ATOM 929 N N . TYR A 1 124 ? 7.57 13.688 15.25 1 98.69 124 TYR A N 1
ATOM 930 C CA . TYR A 1 124 ? 6.652 14.781 14.938 1 98.69 124 TYR A CA 1
ATOM 931 C C . TYR A 1 124 ? 6.594 15.789 16.078 1 98.69 124 TYR A C 1
ATOM 933 O O . TYR A 1 124 ? 6.566 17 15.844 1 98.69 124 TYR A O 1
ATOM 941 N N . PHE A 1 125 ? 6.66 15.297 17.359 1 98.56 125 PHE A N 1
ATOM 942 C CA . PHE A 1 125 ? 6.176 16.188 18.391 1 98.56 125 PHE A CA 1
ATOM 943 C C . PHE A 1 125 ? 7.277 16.5 19.391 1 98.56 125 PHE A C 1
ATOM 945 O O . PHE A 1 125 ? 7.164 17.453 20.172 1 98.56 125 PHE A O 1
ATOM 952 N N . SER A 1 126 ? 8.367 15.781 19.391 1 97.5 126 SER A N 1
ATOM 953 C CA . SER A 1 126 ? 9.438 16.062 20.344 1 97.5 126 SER A CA 1
ATOM 954 C C . SER A 1 126 ? 10.289 17.234 19.891 1 97.5 126 SER A C 1
ATOM 956 O O . SER A 1 126 ? 10.234 17.641 18.734 1 97.5 126 SER A O 1
ATOM 958 N N . ASP A 1 127 ? 11.094 17.734 20.797 1 93.75 127 ASP A N 1
ATOM 959 C CA . ASP A 1 127 ? 11.969 18.859 20.5 1 93.75 127 ASP A CA 1
ATOM 960 C C . ASP A 1 127 ? 13.148 18.438 19.625 1 93.75 127 ASP A C 1
ATOM 962 O O . ASP A 1 127 ? 13.844 19.266 19.047 1 93.75 127 ASP A O 1
ATOM 966 N N . SER A 1 128 ? 13.312 17.156 19.5 1 92.81 128 SER A N 1
ATOM 967 C CA . SER A 1 128 ? 14.359 16.641 18.625 1 92.81 128 SER A CA 1
ATOM 968 C C . SER A 1 128 ? 13.82 16.312 17.234 1 92.81 128 SER A C 1
ATOM 970 O O . SER A 1 128 ? 14.586 15.953 16.344 1 92.81 128 SER A O 1
ATOM 972 N N . GLY A 1 129 ? 12.516 16.406 17.109 1 96.56 129 GLY A N 1
ATOM 973 C CA . GLY A 1 129 ? 11.867 16.188 15.82 1 96.56 129 GLY A CA 1
ATOM 974 C C . GLY A 1 129 ? 11.352 17.469 15.188 1 96.56 129 GLY A C 1
ATOM 975 O O . GLY A 1 129 ? 12.039 18.484 15.195 1 96.56 129 GLY A O 1
ATOM 976 N N . LEU A 1 130 ? 10.164 17.406 14.617 1 98.12 130 LEU A N 1
ATOM 977 C CA . LEU A 1 130 ? 9.547 18.56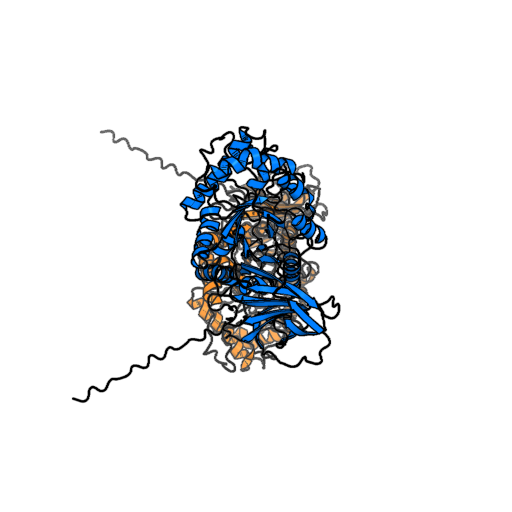2 14 1 98.12 130 LEU A CA 1
ATOM 978 C C . LEU A 1 130 ? 9.109 19.578 15.062 1 98.12 130 LEU A C 1
ATOM 980 O O . LEU A 1 130 ? 8.938 20.766 14.766 1 98.12 130 LEU A O 1
ATOM 984 N N . ASN A 1 131 ? 8.867 19.094 16.25 1 97.5 131 ASN A N 1
ATOM 985 C CA . ASN A 1 131 ? 8.445 19.953 17.344 1 97.5 131 ASN A CA 1
ATOM 986 C C . ASN A 1 131 ? 7.121 20.641 17.031 1 97.5 131 ASN A C 1
ATOM 988 O O . ASN A 1 131 ? 7.008 21.859 17.172 1 97.5 131 ASN A O 1
ATOM 992 N N . LEU A 1 132 ? 6.18 19.891 16.562 1 98.62 132 LEU A N 1
ATOM 993 C CA . LEU A 1 132 ? 4.871 20.438 16.234 1 98.62 132 LEU A CA 1
ATOM 994 C C . LEU A 1 132 ? 4.148 20.922 17.484 1 98.62 132 LEU A C 1
ATOM 996 O O . LEU A 1 132 ? 4.215 20.266 18.531 1 98.62 132 LEU A O 1
ATOM 1000 N N . GLN A 1 133 ? 3.445 22.031 17.328 1 98.25 133 GLN A N 1
ATOM 1001 C CA . GLN A 1 133 ? 2.758 22.656 18.469 1 98.25 133 GLN A CA 1
ATOM 1002 C C . GLN A 1 133 ? 1.253 22.406 18.391 1 98.25 133 GLN A C 1
ATOM 1004 O O . GLN A 1 133 ? 0.539 22.609 19.375 1 98.25 133 GLN A O 1
ATOM 1009 N N . TYR A 1 134 ? 0.797 21.969 17.25 1 98.56 134 TYR A N 1
ATOM 1010 C CA . TYR A 1 134 ? -0.639 21.812 17.062 1 98.56 134 TYR A CA 1
ATOM 1011 C C . TYR A 1 134 ? -0.963 20.422 16.531 1 98.56 134 TYR A C 1
ATOM 1013 O O . TYR A 1 134 ? -0.131 19.781 15.875 1 98.56 134 TYR A O 1
ATOM 1021 N N . ALA A 1 135 ? -2.162 19.953 16.875 1 98.81 135 ALA A N 1
ATOM 1022 C CA . ALA A 1 135 ? -2.691 18.703 16.359 1 98.81 135 ALA A CA 1
ATOM 1023 C C . ALA A 1 135 ? -4.184 18.812 16.047 1 98.81 135 ALA A C 1
ATOM 1025 O O . ALA A 1 135 ? -4.977 19.156 16.938 1 98.81 135 ALA A O 1
ATOM 1026 N N . ARG A 1 136 ? -4.465 18.594 14.82 1 98.81 136 ARG A N 1
ATOM 1027 C CA . ARG A 1 136 ? -5.844 18.594 14.336 1 98.81 136 ARG A CA 1
ATOM 1028 C C . ARG A 1 136 ? -6.527 17.266 14.609 1 98.81 136 ARG A C 1
ATOM 1030 O O . ARG A 1 136 ? -5.93 16.203 14.43 1 98.81 136 ARG A O 1
ATOM 1037 N N . VAL A 1 137 ? -7.785 17.312 15.086 1 98.94 137 VAL A N 1
ATOM 1038 C CA . VAL A 1 137 ? -8.516 16.109 15.445 1 98.94 137 VAL A CA 1
ATOM 1039 C C . VAL A 1 137 ? -9.914 16.141 14.828 1 98.94 137 VAL A C 1
ATOM 1041 O O . VAL A 1 137 ? -10.742 16.969 15.211 1 98.94 137 VAL A O 1
ATOM 1044 N N . PRO A 1 138 ? -10.203 15.273 13.922 1 98.75 138 PRO A N 1
ATOM 1045 C CA . PRO A 1 138 ? -11.57 15.203 13.383 1 98.75 138 PRO A CA 1
ATOM 1046 C C . PRO A 1 138 ? -12.594 14.797 14.438 1 98.75 138 PRO A C 1
ATOM 1048 O O . PRO A 1 138 ? -12.336 13.898 15.242 1 98.75 138 PRO A O 1
ATOM 1051 N N . ILE A 1 139 ? -13.672 15.508 14.508 1 98.88 139 ILE A N 1
ATOM 1052 C CA . ILE A 1 139 ? -14.82 15.07 15.289 1 98.88 139 ILE A CA 1
ATOM 1053 C C . ILE A 1 139 ? -15.586 14 14.523 1 98.88 139 ILE A C 1
ATOM 1055 O O . ILE A 1 139 ? -16.266 14.297 13.539 1 98.88 139 ILE A O 1
ATOM 1059 N N . ALA A 1 140 ? -15.477 12.805 14.969 1 98.5 140 ALA A N 1
ATOM 1060 C CA . ALA A 1 140 ? -16.047 11.609 14.344 1 98.5 140 ALA A CA 1
ATOM 1061 C C . ALA A 1 140 ? -15.305 11.242 13.062 1 98.5 140 ALA A C 1
ATOM 1063 O O . ALA A 1 140 ? -14.07 11.242 13.031 1 98.5 140 ALA A O 1
ATOM 1064 N N . SER A 1 141 ? -16.016 10.719 12.078 1 98.12 141 SER A N 1
ATOM 1065 C CA . SER A 1 141 ? -15.359 10.188 10.891 1 98.12 141 SER A CA 1
ATOM 1066 C C . SER A 1 141 ? -15.086 11.289 9.867 1 98.12 141 SER A C 1
ATOM 1068 O O . SER A 1 141 ? -15.719 12.352 9.914 1 98.12 141 SER A O 1
ATOM 1070 N N . ASN A 1 142 ? -14.109 11.109 9.078 1 97.5 142 ASN A N 1
ATOM 1071 C CA . ASN A 1 142 ? -13.758 11.945 7.938 1 97.5 142 ASN A CA 1
ATOM 1072 C C . ASN A 1 142 ? -13.383 11.109 6.723 1 97.5 142 ASN A C 1
ATOM 1074 O O . ASN A 1 142 ? -13.688 9.914 6.668 1 97.5 142 ASN A O 1
ATOM 1078 N N . ASP A 1 143 ? -12.852 11.664 5.68 1 95.81 143 ASP A N 1
ATOM 1079 C CA . ASP A 1 143 ? -12.523 10.969 4.438 1 95.81 143 ASP A CA 1
ATOM 1080 C C . ASP A 1 143 ? -11.391 9.969 4.652 1 95.81 143 ASP A C 1
ATOM 1082 O O . ASP A 1 143 ? -11.25 9.016 3.883 1 95.81 143 ASP A O 1
ATOM 1086 N N . PHE A 1 144 ? -10.609 10.117 5.734 1 97.25 144 PHE A N 1
ATOM 1087 C CA . PHE A 1 144 ? -9.531 9.188 6.059 1 97.25 144 PHE A CA 1
ATOM 1088 C C . PHE A 1 144 ? -9.938 8.258 7.195 1 97.25 144 PHE A C 1
ATOM 1090 O O . PHE A 1 144 ? -9.109 7.895 8.039 1 97.25 144 PHE A O 1
ATOM 1097 N N . SER A 1 145 ? -11.172 8.016 7.273 1 96.75 145 SER A N 1
ATOM 1098 C CA . SER A 1 145 ? -11.719 6.957 8.109 1 96.75 145 SER A CA 1
ATOM 1099 C C . SER A 1 145 ? -12 5.695 7.297 1 96.75 145 SER A C 1
ATOM 1101 O O . SER A 1 145 ? -11.961 5.727 6.062 1 96.75 145 SER A O 1
ATOM 1103 N N . SER A 1 146 ? -12.172 4.562 7.996 1 90.69 146 SER A N 1
ATOM 1104 C CA . SER A 1 146 ? -12.477 3.311 7.312 1 90.69 146 SER A CA 1
ATOM 1105 C C . SER A 1 146 ? -13.977 3.178 7.047 1 90.69 146 SER A C 1
ATOM 1107 O O . SER A 1 146 ? -14.398 2.34 6.25 1 90.69 146 SER A O 1
ATOM 1109 N N . ARG A 1 147 ? -14.727 3.939 7.73 1 92.25 147 ARG A N 1
ATOM 1110 C CA . ARG A 1 147 ? -16.188 3.957 7.598 1 92.25 147 ARG A CA 1
ATOM 1111 C C . ARG A 1 147 ? -16.75 5.312 8.008 1 92.25 147 ARG A C 1
ATOM 1113 O O . ARG A 1 147 ? -16.078 6.102 8.672 1 92.25 147 ARG A O 1
ATOM 1120 N N . VAL A 1 148 ? -18.016 5.535 7.613 1 96.5 148 VAL A N 1
ATOM 1121 C CA . VAL A 1 148 ? -18.75 6.711 8.086 1 96.5 148 VAL A CA 1
ATOM 1122 C C . VAL A 1 148 ? -19.375 6.426 9.445 1 96.5 148 VAL A C 1
ATOM 1124 O O . VAL A 1 148 ? -20.078 5.43 9.617 1 96.5 148 VAL A O 1
ATOM 1127 N N . TYR A 1 149 ? -19 7.227 10.43 1 97.75 149 TYR A N 1
ATOM 1128 C CA . TYR A 1 149 ? -19.625 7.098 11.742 1 97.75 149 TYR A CA 1
ATOM 1129 C C . TYR A 1 149 ? -19.75 8.453 12.422 1 97.75 149 TYR A C 1
ATOM 1131 O O . TYR A 1 149 ? -19.078 9.414 12.047 1 97.75 149 TYR A O 1
ATOM 1139 N N . THR A 1 150 ? -20.688 8.594 13.289 1 98.56 150 THR A N 1
ATOM 1140 C CA . THR A 1 150 ? -20.797 9.703 14.234 1 98.56 150 THR A CA 1
ATOM 1141 C C . THR A 1 150 ? -20.812 9.188 15.672 1 98.56 150 THR A C 1
ATOM 1143 O O . THR A 1 150 ? -20.516 8.016 15.922 1 98.56 150 THR A O 1
ATOM 1146 N N . TYR A 1 151 ? -21.094 10.055 16.594 1 98.81 151 TYR A N 1
ATOM 1147 C CA . TYR A 1 151 ? -21.125 9.648 17.984 1 98.81 151 TYR A CA 1
ATOM 1148 C C . TYR A 1 151 ? -22.547 9.414 18.453 1 98.81 151 TYR A C 1
ATOM 1150 O O . TYR A 1 151 ? -22.781 8.992 19.594 1 98.81 151 TYR A O 1
ATOM 1158 N N . ASN A 1 152 ? -23.516 9.695 17.578 1 98.62 152 ASN A N 1
ATOM 1159 C CA . ASN A 1 152 ? -24.922 9.461 17.859 1 98.62 152 ASN A CA 1
ATOM 1160 C C . ASN A 1 152 ? -25.734 9.336 16.578 1 98.62 152 ASN A C 1
ATOM 1162 O O . ASN A 1 152 ? -26.25 10.336 16.047 1 98.62 152 ASN A O 1
ATOM 1166 N N . ASP A 1 153 ? -26.016 8.164 16.203 1 95.94 153 ASP A N 1
ATOM 1167 C CA . ASP A 1 153 ? -26.766 7.926 14.969 1 95.94 153 ASP A CA 1
ATOM 1168 C C . ASP A 1 153 ? -28.219 7.562 15.258 1 95.94 153 ASP A C 1
ATOM 1170 O O . ASP A 1 153 ? -28.922 7.07 14.375 1 95.94 153 ASP A O 1
ATOM 1174 N N . ILE A 1 154 ? -28.641 7.734 16.469 1 96.75 154 ILE A N 1
ATOM 1175 C CA . ILE A 1 154 ? -30.031 7.484 16.844 1 96.75 154 ILE A CA 1
ATOM 1176 C C . ILE A 1 154 ? -30.859 8.75 16.625 1 96.75 154 ILE A C 1
ATOM 1178 O O . ILE A 1 154 ? -30.672 9.75 17.328 1 96.75 154 ILE A O 1
ATOM 1182 N N . PRO A 1 155 ? -31.844 8.68 15.719 1 97.06 155 PRO A N 1
ATOM 1183 C CA . PRO A 1 155 ? -32.625 9.875 15.414 1 97.06 155 PRO A CA 1
ATOM 1184 C C . PRO A 1 155 ? -33.469 10.359 16.594 1 97.06 155 PRO A C 1
ATOM 1186 O O . PRO A 1 155 ? -33.812 9.562 17.469 1 97.06 155 PRO A O 1
ATOM 1189 N N . ASN A 1 156 ? -33.719 11.625 16.672 1 96.75 156 ASN A N 1
ATOM 1190 C CA . ASN A 1 156 ? -34.594 12.312 17.609 1 96.75 156 ASN A CA 1
ATOM 1191 C C . ASN A 1 156 ? -34.062 12.258 19.031 1 96.75 156 ASN A C 1
ATOM 1193 O O . ASN A 1 156 ? -34.812 12.406 20 1 96.75 156 ASN A O 1
ATOM 1197 N N . ASP A 1 157 ? -32.812 11.961 19.188 1 98 157 ASP A N 1
ATOM 1198 C CA . ASP A 1 157 ? -32.188 12.016 20.5 1 98 157 ASP A CA 1
ATOM 1199 C C . ASP A 1 157 ? -31.594 13.398 20.766 1 98 157 ASP A C 1
ATOM 1201 O O . ASP A 1 157 ? -30.375 13.539 20.953 1 98 157 ASP A O 1
ATOM 1205 N N . TYR A 1 158 ? -32.406 14.359 20.922 1 97.56 158 TYR A N 1
ATOM 1206 C CA . TYR A 1 158 ? -32.062 15.773 20.922 1 97.56 158 TYR A CA 1
ATOM 1207 C C . TYR A 1 158 ? -31.203 16.109 22.141 1 97.56 158 TYR A C 1
ATOM 1209 O O . TYR A 1 158 ? -30.438 17.078 22.125 1 97.56 158 TYR A O 1
ATOM 1217 N N . SER A 1 159 ? -31.266 15.281 23.156 1 96.88 159 SER A N 1
ATOM 1218 C CA . SER A 1 159 ? -30.5 15.523 24.375 1 96.88 159 SER A CA 1
ATOM 1219 C C . SER A 1 159 ? -29.188 14.758 24.359 1 96.88 159 SER A C 1
ATOM 1221 O O . SER A 1 159 ? -28.391 14.852 25.297 1 96.88 159 SER A O 1
ATOM 1223 N N . MET A 1 160 ? -28.922 13.969 23.297 1 97.94 160 MET A N 1
ATOM 1224 C CA . MET A 1 160 ? -27.688 13.227 23.094 1 97.94 160 MET A CA 1
ATOM 1225 C C . MET A 1 160 ? -27.469 12.211 24.219 1 97.94 160 MET A C 1
ATOM 1227 O O . MET A 1 160 ? -26.359 12.039 24.703 1 97.94 160 MET A O 1
ATOM 1231 N N . THR A 1 161 ? -28.5 11.547 24.609 1 97.94 161 THR A N 1
ATOM 1232 C CA . THR A 1 161 ? -28.438 10.547 25.672 1 97.94 161 THR A CA 1
ATOM 1233 C C . THR A 1 161 ? -27.656 9.32 25.203 1 97.94 161 THR A C 1
ATOM 1235 O O . THR A 1 161 ? -27.078 8.602 26.031 1 97.94 161 THR A O 1
ATOM 1238 N N . HIS A 1 162 ? -27.641 9.078 23.938 1 98.12 162 HIS A N 1
ATOM 1239 C CA . HIS A 1 162 ? -26.984 7.898 23.406 1 98.12 162 HIS A CA 1
ATOM 1240 C C . HIS A 1 162 ? -25.625 8.258 22.797 1 98.12 162 HIS A C 1
ATOM 1242 O O . HIS A 1 162 ? -25.047 7.461 22.062 1 98.12 162 HIS A O 1
ATOM 1248 N N . PHE A 1 163 ? -25.156 9.461 23.062 1 98.62 163 PHE A N 1
ATOM 1249 C CA . PHE A 1 163 ? -23.828 9.859 22.594 1 98.62 163 PHE A CA 1
ATOM 1250 C C . PHE A 1 163 ? -22.766 8.883 23.094 1 98.62 163 PHE A C 1
ATOM 1252 O O . PHE A 1 163 ? -22.75 8.523 24.266 1 98.62 163 PHE A O 1
ATOM 1259 N N . SER A 1 164 ? -21.906 8.445 22.172 1 98.62 164 SER A N 1
ATOM 1260 C CA . SER A 1 164 ? -20.781 7.605 22.578 1 98.62 164 SER A CA 1
ATOM 1261 C C . SER A 1 164 ? -19.609 7.734 21.609 1 98.62 164 SER A C 1
ATOM 1263 O O . SER A 1 164 ? -19.797 7.648 20.391 1 98.62 164 SER A O 1
ATOM 1265 N N . LEU A 1 165 ? -18.406 7.996 22.203 1 98.69 165 LEU A N 1
ATOM 1266 C CA . LEU A 1 165 ? -17.234 7.848 21.359 1 98.69 165 LEU A CA 1
ATOM 1267 C C . LEU A 1 165 ? -17.188 6.457 20.734 1 98.69 165 LEU A C 1
ATOM 1269 O O . LEU A 1 165 ? -17.828 5.531 21.219 1 98.69 165 LEU A O 1
ATOM 1273 N N . GLN A 1 166 ? -16.469 6.344 19.656 1 98.38 166 GLN A N 1
ATOM 1274 C CA . GLN A 1 166 ? -16.469 5.094 18.906 1 98.38 166 GLN A CA 1
ATOM 1275 C C . GLN A 1 166 ? -15.125 4.387 19.016 1 98.38 166 GLN A C 1
ATOM 1277 O O . GLN A 1 166 ? -14.172 4.938 19.562 1 98.38 166 GLN A O 1
ATOM 1282 N N . LYS A 1 167 ? -15.031 3.182 18.531 1 96.88 167 LYS A N 1
ATOM 1283 C CA . LYS A 1 167 ? -13.82 2.371 18.641 1 96.88 167 LYS A CA 1
ATOM 1284 C C . LYS A 1 167 ? -12.625 3.074 18.016 1 96.88 167 LYS A C 1
ATOM 1286 O O . LYS A 1 167 ? -11.492 2.932 18.484 1 96.88 167 LYS A O 1
ATOM 1291 N N . GLU A 1 168 ? -12.852 3.826 16.969 1 97.75 168 GLU A N 1
ATOM 1292 C CA . GLU A 1 168 ? -11.781 4.559 16.312 1 97.75 168 GLU A CA 1
ATOM 1293 C C . GLU A 1 168 ? -11.117 5.543 17.266 1 97.75 168 GLU A C 1
ATOM 1295 O O . GLU A 1 168 ? -9.898 5.715 17.234 1 97.75 168 GLU A O 1
ATOM 1300 N N . ASP A 1 169 ? -11.93 6.18 18.125 1 98.75 169 ASP A N 1
ATOM 1301 C CA . ASP A 1 169 ? -11.367 7.117 19.094 1 98.75 169 ASP A CA 1
ATOM 1302 C C . ASP A 1 169 ? -10.422 6.406 20.062 1 98.75 169 ASP A C 1
ATOM 1304 O O . ASP A 1 169 ? -9.312 6.879 20.312 1 98.75 169 ASP A O 1
ATOM 1308 N N . TYR A 1 170 ? -10.852 5.312 20.516 1 98.44 170 TYR A N 1
ATOM 1309 C CA . TYR A 1 170 ? -10.133 4.613 21.578 1 98.44 170 TYR A CA 1
ATOM 1310 C C . TYR A 1 170 ? -8.953 3.836 21.016 1 98.44 170 TYR A C 1
ATOM 1312 O O . TYR A 1 170 ? -7.965 3.602 21.703 1 98.44 170 TYR A O 1
ATOM 1320 N N . GLN A 1 171 ? -9.047 3.447 19.734 1 96.81 171 GLN A N 1
ATOM 1321 C CA . GLN A 1 171 ? -7.992 2.615 19.156 1 96.81 171 GLN A CA 1
ATOM 1322 C C . GLN A 1 171 ? -7.004 3.455 18.359 1 96.81 171 GLN A C 1
ATOM 1324 O O . GLN A 1 171 ? -5.809 3.145 18.312 1 96.81 171 GLN A O 1
ATOM 1329 N N . TRP A 1 172 ? -7.516 4.547 17.781 1 98.25 172 TRP A N 1
ATOM 1330 C CA . TRP A 1 172 ? -6.699 5.133 16.719 1 98.25 172 TRP A CA 1
ATOM 1331 C C . TRP A 1 172 ? -6.43 6.609 16.984 1 98.25 172 TRP A C 1
ATOM 1333 O O . TRP A 1 172 ? -5.637 7.238 16.281 1 98.25 172 TRP A O 1
ATOM 1343 N N . LYS A 1 173 ? -7.039 7.219 17.984 1 98.75 173 LYS A N 1
ATOM 1344 C CA . LYS A 1 173 ? -6.797 8.641 18.234 1 98.75 173 LYS A CA 1
ATOM 1345 C C . LYS A 1 173 ? -6.238 8.875 19.625 1 98.75 173 LYS A C 1
ATOM 1347 O O . LYS A 1 173 ? -5.039 9.109 19.797 1 98.75 173 LYS A O 1
ATOM 1352 N N . ILE A 1 174 ? -6.992 8.555 20.656 1 98.88 174 ILE A N 1
ATOM 1353 C CA . ILE A 1 174 ? -6.723 8.945 22.047 1 98.88 174 ILE A CA 1
ATOM 1354 C C . ILE A 1 174 ? -5.359 8.406 22.469 1 98.88 174 ILE A C 1
ATOM 1356 O O . ILE A 1 174 ? -4.531 9.148 23 1 98.88 174 ILE A O 1
ATOM 1360 N N . PRO A 1 175 ? -5.027 7.109 22.188 1 98.69 175 PRO A N 1
ATOM 1361 C CA . PRO A 1 175 ? -3.74 6.609 22.688 1 98.69 175 PRO A CA 1
ATOM 1362 C C . PRO A 1 175 ? -2.553 7.352 22.078 1 98.69 175 PRO A C 1
ATOM 1364 O O . PRO A 1 175 ? -1.567 7.621 22.766 1 98.69 175 PRO A O 1
ATOM 1367 N N . TYR A 1 176 ? -2.641 7.699 20.875 1 98.75 176 TYR A N 1
ATOM 1368 C CA . TYR A 1 176 ? -1.509 8.328 20.203 1 98.75 176 TYR A CA 1
ATOM 1369 C C . TYR A 1 176 ? -1.455 9.82 20.5 1 98.75 176 TYR A C 1
ATOM 1371 O O . TYR A 1 176 ? -0.376 10.414 20.516 1 98.75 176 TYR A O 1
ATOM 1379 N N . MET A 1 177 ? -2.635 10.43 20.703 1 98.88 177 MET A N 1
ATOM 1380 C CA . MET A 1 177 ? -2.666 11.805 21.219 1 98.88 177 MET A CA 1
ATOM 1381 C C . MET A 1 177 ? -1.994 11.891 22.578 1 98.88 177 MET A C 1
ATOM 1383 O O . MET A 1 177 ? -1.203 12.805 22.828 1 98.88 177 MET A O 1
ATOM 1387 N N . GLN A 1 178 ? -2.299 10.938 23.406 1 98.81 178 GLN A N 1
ATOM 1388 C CA . GLN A 1 178 ? -1.675 10.891 24.719 1 98.81 178 GLN A CA 1
ATOM 1389 C C . GLN A 1 178 ? -0.17 10.664 24.609 1 98.81 178 GLN A C 1
ATOM 1391 O O . GLN A 1 178 ? 0.608 11.258 25.359 1 98.81 178 GLN A O 1
ATOM 1396 N N . MET A 1 179 ? 0.231 9.82 23.703 1 98.56 179 MET A N 1
ATOM 1397 C CA . MET A 1 179 ? 1.652 9.602 23.453 1 98.56 179 MET A CA 1
ATOM 1398 C C . MET A 1 179 ? 2.336 10.898 23.031 1 98.56 179 MET A C 1
ATOM 1400 O O . MET A 1 179 ? 3.432 11.211 23.5 1 98.56 179 MET A O 1
ATOM 1404 N N . ALA A 1 180 ? 1.699 11.664 22.141 1 98.81 180 ALA A N 1
ATOM 1405 C CA . ALA A 1 180 ? 2.25 12.938 21.688 1 98.81 180 ALA A CA 1
ATOM 1406 C C . ALA A 1 180 ? 2.406 13.922 22.828 1 98.81 180 ALA A C 1
ATOM 1408 O O . ALA A 1 180 ? 3.387 14.672 22.891 1 98.81 180 ALA A O 1
ATOM 1409 N N . GLN A 1 181 ? 1.459 13.898 23.766 1 98.44 181 GLN A N 1
ATOM 1410 C CA . GLN A 1 181 ? 1.494 14.789 24.922 1 98.44 181 GLN A CA 1
ATOM 1411 C C . GLN A 1 181 ? 2.693 14.492 25.812 1 98.44 181 GLN A C 1
ATOM 1413 O O . GLN A 1 181 ? 3.189 15.383 26.5 1 98.44 181 GLN A O 1
ATOM 1418 N N . LYS A 1 182 ? 3.143 13.289 25.781 1 98.06 182 LYS A N 1
ATOM 1419 C CA . LYS A 1 182 ? 4.324 12.938 26.562 1 98.06 182 LYS A CA 1
ATOM 1420 C C . LYS A 1 182 ? 5.578 13.594 25.984 1 98.06 182 LYS A C 1
ATOM 1422 O O . LYS A 1 182 ? 6.512 13.922 26.719 1 98.06 182 LYS A O 1
ATOM 1427 N N . TYR A 1 183 ? 5.574 13.797 24.734 1 97.94 183 TYR A N 1
ATOM 1428 C CA . TYR A 1 183 ? 6.73 14.391 24.078 1 97.94 183 TYR A CA 1
ATOM 1429 C C . TYR A 1 183 ? 6.621 15.914 24.047 1 97.94 183 TYR A C 1
ATOM 1431 O O . TYR A 1 183 ? 7.637 16.609 24.016 1 97.94 183 TYR A O 1
ATOM 1439 N N . ASN A 1 184 ? 5.434 16.422 23.938 1 97.44 184 ASN A N 1
ATOM 1440 C CA . ASN A 1 184 ? 5.145 17.859 23.969 1 97.44 184 ASN A CA 1
ATOM 1441 C C . ASN A 1 184 ? 3.99 18.172 24.922 1 97.44 184 ASN A C 1
ATOM 1443 O O . ASN A 1 184 ? 2.828 18.172 24.5 1 97.44 184 ASN A O 1
ATOM 1447 N N . HIS A 1 185 ? 4.285 18.625 26.047 1 95.5 185 HIS A N 1
ATOM 1448 C CA . HIS A 1 185 ? 3.295 18.828 27.094 1 95.5 185 HIS A CA 1
ATOM 1449 C C . HIS A 1 185 ? 2.426 20.047 26.812 1 95.5 185 HIS A C 1
ATOM 1451 O O . HIS A 1 185 ? 1.354 20.203 27.391 1 95.5 185 HIS A O 1
ATOM 1457 N N . ASN A 1 186 ? 2.863 20.875 25.906 1 95.44 186 ASN A N 1
ATOM 1458 C CA . ASN A 1 186 ? 2.113 22.094 25.578 1 95.44 186 ASN A CA 1
ATOM 1459 C C . ASN A 1 186 ? 1.372 21.938 24.25 1 95.44 186 ASN A C 1
ATOM 1461 O O . ASN A 1 186 ? 0.941 22.938 23.656 1 95.44 186 ASN A O 1
ATOM 1465 N N . LEU A 1 187 ? 1.297 20.703 23.812 1 98.19 187 LEU A N 1
ATOM 1466 C CA . LEU A 1 187 ? 0.642 20.438 22.531 1 98.19 187 LEU A CA 1
ATOM 1467 C C . LEU A 1 187 ? -0.792 20.953 22.531 1 98.19 187 LEU A C 1
ATOM 1469 O O . LEU A 1 187 ? -1.534 20.734 23.5 1 98.19 187 LEU A O 1
ATOM 1473 N N . LYS A 1 188 ? -1.195 21.672 21.516 1 98.56 188 LYS A N 1
ATOM 1474 C CA . LYS A 1 188 ? -2.531 22.25 21.391 1 98.56 188 LYS A CA 1
ATOM 1475 C C . LYS A 1 188 ? -3.371 21.453 20.391 1 98.56 188 LYS A C 1
ATOM 1477 O O . LYS A 1 188 ? -3.08 21.453 19.188 1 98.56 188 LYS A O 1
ATOM 1482 N N . PHE A 1 189 ? -4.383 20.875 20.891 1 98.81 189 PHE A N 1
ATOM 1483 C CA . PHE A 1 189 ? -5.316 20.172 20.031 1 98.81 189 PHE A CA 1
ATOM 1484 C C . PHE A 1 189 ? -6.426 21.094 19.547 1 98.81 189 PHE A C 1
ATOM 1486 O O . PHE A 1 189 ? -6.922 21.922 20.312 1 98.81 189 PHE A O 1
ATOM 1493 N N . PHE A 1 190 ? -6.789 21.016 18.25 1 98.81 190 PHE A N 1
ATOM 1494 C CA . PHE A 1 190 ? -8 21.672 17.797 1 98.81 190 PHE A CA 1
ATOM 1495 C C . PHE A 1 190 ? -8.875 20.719 16.984 1 98.81 190 PHE A C 1
ATOM 1497 O O . PHE A 1 190 ? -8.359 19.938 16.188 1 98.81 190 PHE A O 1
ATOM 1504 N N . ALA A 1 191 ? -10.117 20.734 17.312 1 98.88 191 ALA A N 1
ATOM 1505 C CA . ALA A 1 191 ? -11.07 19.797 16.734 1 98.88 191 ALA A CA 1
ATOM 1506 C C . ALA A 1 191 ? -11.797 20.422 15.547 1 98.88 191 ALA A C 1
ATOM 1508 O O . ALA A 1 191 ? -11.984 21.641 15.5 1 98.88 191 ALA A O 1
ATOM 1509 N N . VAL A 1 192 ? -12.188 19.594 14.609 1 98.81 192 VAL A N 1
ATOM 1510 C CA . VAL A 1 192 ? -12.93 20.062 13.445 1 98.81 192 VAL A CA 1
ATOM 1511 C C . VAL A 1 192 ? -13.961 19.016 13.023 1 98.81 192 VAL A C 1
ATOM 1513 O O . VAL A 1 192 ? -13.617 17.828 12.852 1 98.81 192 VAL A O 1
ATOM 1516 N N . PRO A 1 193 ? -15.234 19.328 12.914 1 98.81 193 PRO A N 1
ATOM 1517 C CA . PRO A 1 193 ? -16.234 18.391 12.375 1 98.81 193 PRO A CA 1
ATOM 1518 C C . PRO A 1 193 ? -16.312 18.438 10.844 1 98.81 193 PRO A C 1
ATOM 1520 O O . PRO A 1 193 ? -16.188 19.516 10.25 1 98.81 193 PRO A O 1
ATOM 1523 N N . TRP A 1 194 ? -16.516 17.266 10.25 1 98.5 194 TRP A N 1
ATOM 1524 C CA . TRP A 1 194 ? -16.812 17.203 8.828 1 98.5 194 TRP A CA 1
ATOM 1525 C C . TRP A 1 194 ? -18.312 17.312 8.578 1 98.5 194 TRP A C 1
ATOM 1527 O O . TRP A 1 194 ? -18.734 17.812 7.527 1 98.5 194 TRP A O 1
ATOM 1537 N N . SER A 1 195 ? -19.078 16.797 9.508 1 98.56 195 SER A N 1
ATOM 1538 C CA . SER A 1 195 ? -20.531 16.766 9.359 1 98.56 195 SER A CA 1
ATOM 1539 C C . SER A 1 195 ? -21.219 16.5 10.695 1 98.56 195 SER A C 1
ATOM 1541 O O . SER A 1 195 ? -20.625 15.922 11.602 1 98.56 195 SER A O 1
ATOM 1543 N N . ALA A 1 196 ? -22.469 16.938 10.797 1 98.62 196 ALA A N 1
ATOM 1544 C CA . ALA A 1 196 ? -23.344 16.484 11.875 1 98.62 196 ALA A CA 1
ATOM 1545 C C . ALA A 1 196 ? -23.859 15.07 11.602 1 98.62 196 ALA A C 1
ATOM 1547 O O . ALA A 1 196 ? -23.734 14.555 10.492 1 98.62 196 ALA A O 1
ATOM 1548 N N . PRO A 1 197 ? -24.375 14.406 12.68 1 98.5 197 PRO A N 1
ATOM 1549 C CA . PRO A 1 197 ? -25.125 13.172 12.406 1 98.5 197 PRO A CA 1
ATOM 1550 C C . PRO A 1 197 ? -26.219 13.359 11.367 1 98.5 197 PRO A C 1
ATOM 1552 O O . PRO A 1 197 ? -26.859 14.422 11.312 1 98.5 197 PRO A O 1
ATOM 1555 N N . GLY A 1 198 ? -26.469 12.336 10.555 1 98.5 198 GLY A N 1
ATOM 1556 C CA . GLY A 1 198 ? -27.375 12.438 9.414 1 98.5 198 GLY A CA 1
ATOM 1557 C C . GLY A 1 198 ? -28.75 12.953 9.797 1 98.5 198 GLY A C 1
ATOM 1558 O O . GLY A 1 198 ? -29.312 13.797 9.094 1 98.5 198 GLY A O 1
ATOM 1559 N N . TRP A 1 199 ? -29.297 12.5 10.883 1 98.31 199 TRP A N 1
ATOM 1560 C CA . TRP A 1 199 ? -30.656 12.828 11.273 1 98.31 199 TRP A CA 1
ATOM 1561 C C . TRP A 1 199 ? -30.781 14.297 11.672 1 98.31 199 TRP A C 1
ATOM 1563 O O . TRP A 1 199 ? -31.875 14.82 11.797 1 98.31 199 TRP A O 1
ATOM 1573 N N . LEU A 1 200 ? -29.672 15.031 11.758 1 98.56 200 LEU A N 1
ATOM 1574 C CA . LEU A 1 200 ? -29.672 16.469 12.039 1 98.56 200 LEU A CA 1
ATOM 1575 C C . LEU A 1 200 ? -29.516 17.266 10.758 1 98.56 200 LEU A C 1
ATOM 1577 O O . LEU A 1 200 ? -29.562 18.5 10.789 1 98.56 200 LEU A O 1
ATOM 1581 N N . LYS A 1 201 ? -29.391 16.688 9.656 1 98.25 201 LYS A N 1
ATOM 1582 C CA . LYS A 1 201 ? -29.125 17.359 8.391 1 98.25 201 LYS A CA 1
ATOM 1583 C C . LYS A 1 201 ? -30.344 17.297 7.477 1 98.25 201 LYS A C 1
ATOM 1585 O O . LYS A 1 201 ? -31.188 16.391 7.613 1 98.25 201 LYS A O 1
ATOM 1590 N N . THR A 1 202 ? -30.375 18.109 6.508 1 98 202 THR A N 1
ATOM 1591 C CA . THR A 1 202 ? -31.484 18.25 5.586 1 98 202 THR A CA 1
ATOM 1592 C C . THR A 1 202 ? -31.609 17.016 4.691 1 98 202 THR A C 1
ATOM 1594 O O . THR A 1 202 ? -32.688 16.734 4.152 1 98 202 THR A O 1
ATOM 1597 N N . THR A 1 203 ? -30.547 16.234 4.535 1 97.44 203 THR A N 1
ATOM 1598 C CA . THR A 1 203 ? -30.547 15.086 3.629 1 97.44 203 THR A CA 1
ATOM 1599 C C . THR A 1 203 ? -30.656 13.781 4.406 1 97.44 203 THR A C 1
ATOM 1601 O O . THR A 1 203 ? -30.672 12.703 3.812 1 97.44 203 THR A O 1
ATOM 1604 N N . ASN A 1 204 ? -30.641 13.891 5.723 1 97.56 204 ASN A N 1
ATOM 1605 C CA . ASN A 1 204 ? -30.656 12.727 6.605 1 97.56 204 ASN A CA 1
ATOM 1606 C C . ASN A 1 204 ? -29.469 11.797 6.34 1 97.56 204 ASN A C 1
ATOM 1608 O O . ASN A 1 204 ? -29.625 10.578 6.359 1 97.56 204 ASN A O 1
ATOM 1612 N N . SER A 1 205 ? -28.375 12.398 5.996 1 97.44 205 SER A N 1
ATOM 1613 C CA . SER A 1 205 ? -27.141 11.672 5.707 1 97.44 205 SER A CA 1
ATOM 1614 C C . SER A 1 205 ? -25.922 12.422 6.219 1 97.44 205 SER A C 1
ATOM 1616 O O . SER A 1 205 ? -25.797 13.633 6.016 1 97.44 205 SER A O 1
ATOM 1618 N N . THR A 1 206 ? -25.062 11.664 6.902 1 97 206 THR A N 1
ATOM 1619 C CA . THR A 1 206 ? -23.812 12.25 7.387 1 97 206 THR A CA 1
ATOM 1620 C C . THR A 1 206 ? -22.875 12.57 6.223 1 97 206 THR A C 1
ATOM 1622 O O . THR A 1 206 ? -22.172 13.578 6.246 1 97 206 THR A O 1
ATOM 1625 N N . GLN A 1 207 ? -22.875 11.68 5.227 1 95.5 207 GLN A N 1
ATOM 1626 C CA . GLN A 1 207 ? -22.047 11.898 4.043 1 95.5 207 GLN A CA 1
ATOM 1627 C C . GLN A 1 207 ? -22.812 12.688 2.98 1 95.5 207 GLN A C 1
ATOM 1629 O O . GLN A 1 207 ? -24.047 12.703 2.982 1 95.5 207 GLN A O 1
ATOM 1634 N N . GLY A 1 208 ? -22.047 13.398 2.193 1 95.62 208 GLY A N 1
ATOM 1635 C CA . GLY A 1 208 ? -22.656 14.141 1.099 1 95.62 208 GLY A CA 1
ATOM 1636 C C . GLY A 1 208 ? -23.125 15.523 1.501 1 95.62 208 GLY A C 1
ATOM 1637 O O . GLY A 1 208 ? -22.797 16 2.592 1 95.62 208 GLY A O 1
ATOM 1638 N N . TYR A 1 209 ? -23.828 16.172 0.6 1 96.62 209 TYR A N 1
ATOM 1639 C CA . TYR A 1 209 ? -24.25 17.562 0.77 1 96.62 209 TYR A CA 1
ATOM 1640 C C . TYR A 1 209 ? -25.344 17.672 1.832 1 96.62 209 TYR A C 1
ATOM 1642 O O . TYR A 1 209 ? -25.875 16.656 2.285 1 96.62 209 TYR A O 1
ATOM 1650 N N . GLY A 1 210 ? -25.656 18.969 2.205 1 98 210 GLY A N 1
ATOM 1651 C CA . GLY A 1 210 ? -26.719 19.25 3.148 1 98 210 GLY A CA 1
ATOM 1652 C C . GLY A 1 210 ? -26.328 20.25 4.211 1 98 210 GLY A C 1
ATOM 1653 O O . GLY A 1 210 ? -25.141 20.594 4.348 1 98 210 GLY A O 1
ATOM 1654 N N . SER A 1 211 ? -27.281 20.75 4.891 1 98.25 211 SER A N 1
ATOM 1655 C CA . SER A 1 211 ? -27.094 21.688 5.98 1 98.25 211 SER A CA 1
ATOM 1656 C C . SER A 1 211 ? -27.828 21.234 7.242 1 98.25 211 SER A C 1
ATOM 1658 O O . SER A 1 211 ? -28.594 20.266 7.207 1 98.25 211 SER A O 1
ATOM 1660 N N . LEU A 1 212 ? -27.516 21.875 8.273 1 97.94 212 LEU A N 1
ATOM 1661 C CA . LEU A 1 212 ? -28.203 21.578 9.523 1 97.94 212 LEU A CA 1
ATOM 1662 C C . LEU A 1 212 ? -29.703 21.891 9.414 1 97.94 212 LEU A C 1
ATOM 1664 O O . LEU A 1 212 ? -30.078 22.906 8.852 1 97.94 212 LEU A O 1
ATOM 1668 N N . LEU A 1 213 ? -30.5 21.047 9.93 1 97.75 213 LEU A N 1
ATOM 1669 C CA . LEU A 1 213 ? -31.938 21.266 9.984 1 97.75 213 LEU A CA 1
ATOM 1670 C C . LEU A 1 213 ? -32.281 22.344 10.992 1 97.75 213 LEU A C 1
ATOM 1672 O O . LEU A 1 213 ? -31.562 22.547 11.977 1 97.75 213 LEU A O 1
ATOM 1676 N N . GLY A 1 214 ? -33.469 23.047 10.664 1 96.88 214 GLY A N 1
ATOM 1677 C CA . GLY A 1 214 ? -34.094 23.938 11.648 1 96.88 214 GLY A CA 1
ATOM 1678 C C . GLY A 1 214 ? -33.469 25.328 11.641 1 96.88 214 GLY A C 1
ATOM 1679 O O . GLY A 1 214 ? -32.844 25.734 10.656 1 96.88 214 GLY A O 1
ATOM 1680 N N . SER A 1 215 ? -33.812 26.062 12.773 1 96.88 215 SER A N 1
ATOM 1681 C CA . SER A 1 215 ? -33.375 27.453 12.898 1 96.88 215 SER A CA 1
ATOM 1682 C C . SER A 1 215 ? -32.5 27.641 14.125 1 96.88 215 SER A C 1
ATOM 1684 O O . SER A 1 215 ? -32.406 26.766 14.977 1 96.88 215 SER A O 1
ATOM 1686 N N . ASN A 1 216 ? -31.812 28.75 14.133 1 97.56 216 ASN A N 1
ATOM 1687 C CA . ASN A 1 216 ? -31 29.094 15.305 1 97.56 216 ASN A CA 1
ATOM 1688 C C . ASN A 1 216 ? -31.812 28.984 16.594 1 97.56 216 ASN A C 1
ATOM 1690 O O . ASN A 1 216 ? -33 29.375 16.625 1 97.56 216 ASN A O 1
ATOM 1694 N N . GLN A 1 217 ? -31.234 28.484 17.594 1 96.88 217 GLN A N 1
ATOM 1695 C CA . GLN A 1 217 ? -31.781 28.312 18.922 1 96.88 217 GLN A CA 1
ATOM 1696 C C . GLN A 1 217 ? -32.906 27.281 18.922 1 96.88 217 GLN A C 1
ATOM 1698 O O . GLN A 1 217 ? -33.562 27.062 19.938 1 96.88 217 GLN A O 1
ATOM 1703 N N . GLY A 1 218 ? -33.156 26.703 17.797 1 97.75 218 GLY A N 1
ATOM 1704 C CA . GLY A 1 218 ? -34.125 25.641 17.703 1 97.75 218 GLY A CA 1
ATOM 1705 C C . GLY A 1 218 ? -33.594 24.297 18.156 1 97.75 218 GLY A C 1
ATOM 1706 O O . GLY A 1 218 ? -32.438 24.172 18.531 1 97.75 218 GLY A O 1
ATOM 1707 N N . THR A 1 219 ? -34.406 23.312 18.062 1 97.75 219 THR A N 1
ATOM 1708 C CA . THR A 1 219 ? -34.156 22 18.609 1 97.75 219 THR A CA 1
ATOM 1709 C C . THR A 1 219 ? -32.938 21.344 17.922 1 97.75 219 THR A C 1
ATOM 1711 O O . THR A 1 219 ? -32.094 20.75 18.578 1 97.75 219 THR A O 1
ATOM 1714 N N . TYR A 1 220 ? -32.875 21.438 16.625 1 98.19 220 TYR A N 1
ATOM 1715 C CA . TYR A 1 220 ? -31.812 20.781 15.852 1 98.19 220 TYR A CA 1
ATOM 1716 C C . TYR A 1 220 ? -30.469 21.453 16.125 1 98.19 220 TYR A C 1
ATOM 1718 O O . TYR A 1 220 ? -29.453 20.766 16.297 1 98.19 220 TYR A O 1
ATOM 1726 N N . HIS A 1 221 ? -30.438 22.766 16.172 1 98.25 221 HIS A N 1
ATOM 1727 C CA . HIS A 1 221 ? -29.203 23.484 16.453 1 98.25 221 HIS A CA 1
ATOM 1728 C C . HIS A 1 221 ? -28.703 23.219 17.859 1 98.25 221 HIS A C 1
ATOM 1730 O O . HIS A 1 221 ? -27.516 23.016 18.078 1 98.25 221 HIS A O 1
ATOM 1736 N N . LYS A 1 222 ? -29.609 23.203 18.797 1 98.06 222 LYS A N 1
ATOM 1737 C CA . LYS A 1 222 ? -29.25 22.906 20.172 1 98.06 222 LYS A CA 1
ATOM 1738 C C . LYS A 1 222 ? -28.688 21.484 20.297 1 98.06 222 LYS A C 1
ATOM 1740 O O . LYS A 1 222 ? -27.734 21.266 21.047 1 98.06 222 LYS A O 1
ATOM 1745 N N . ALA A 1 223 ? -29.328 20.578 19.578 1 98.62 223 ALA A N 1
ATOM 1746 C CA . ALA A 1 223 ? -28.844 19.203 19.578 1 98.62 223 ALA A CA 1
ATOM 1747 C C . ALA A 1 223 ? -27.422 19.109 19.047 1 98.62 223 ALA A C 1
ATOM 1749 O O . ALA A 1 223 ? -26.594 18.391 19.594 1 98.62 223 ALA A O 1
ATOM 1750 N N . TYR A 1 224 ? -27.188 19.812 17.984 1 98.69 224 TYR A N 1
ATOM 1751 C CA . TYR A 1 224 ? -25.859 19.75 17.375 1 98.69 224 TYR A CA 1
ATOM 1752 C C . TYR A 1 224 ? -24.812 20.359 18.297 1 98.69 224 TYR A C 1
ATOM 1754 O O . TYR A 1 224 ? -23.703 19.828 18.422 1 98.69 224 TYR A O 1
ATOM 1762 N N . VAL A 1 225 ? -25.109 21.469 18.906 1 98.69 225 VAL A N 1
ATOM 1763 C CA . VAL A 1 225 ? -24.188 22.094 19.859 1 98.69 225 VAL A CA 1
ATOM 1764 C C . VAL A 1 225 ? -23.922 21.141 21.016 1 98.69 225 VAL A C 1
ATOM 1766 O O . VAL A 1 225 ? -22.766 21 21.453 1 98.69 225 VAL A O 1
ATOM 1769 N N . THR A 1 226 ? -25 20.484 21.5 1 98.69 226 THR A N 1
ATOM 1770 C CA . THR A 1 226 ? -24.828 19.5 22.562 1 98.69 226 THR A CA 1
ATOM 1771 C C . THR A 1 226 ? -23.906 18.359 22.109 1 98.69 226 THR A C 1
ATOM 1773 O O . THR A 1 226 ? -23.078 17.891 22.891 1 98.69 226 THR A O 1
ATOM 1776 N N . TYR A 1 227 ? -24.109 17.922 20.906 1 98.75 227 TYR A N 1
ATOM 1777 C CA . TYR A 1 227 ? -23.266 16.906 20.297 1 98.75 227 TYR A CA 1
ATOM 1778 C C . TYR A 1 227 ? -21.797 17.312 20.344 1 98.75 227 TYR A C 1
ATOM 1780 O O . TYR A 1 227 ? -20.938 16.516 20.734 1 98.75 227 TYR A O 1
ATOM 1788 N N . LEU A 1 228 ? -21.453 18.531 20.016 1 98.81 228 LEU A N 1
ATOM 1789 C CA . LEU A 1 228 ? -20.078 19.047 20.016 1 98.81 228 LEU A CA 1
ATOM 1790 C C . LEU A 1 228 ? -19.531 19.141 21.422 1 98.81 228 LEU A C 1
ATOM 1792 O O . LEU A 1 228 ? -18.375 18.75 21.672 1 98.81 228 LEU A O 1
ATOM 1796 N N . LEU A 1 229 ? -20.328 19.641 22.328 1 98.69 229 LEU A N 1
ATOM 1797 C CA . LEU A 1 229 ? -19.875 19.797 23.703 1 98.69 229 LEU A CA 1
ATOM 1798 C C . LEU A 1 229 ? -19.578 18.438 24.344 1 98.69 229 LEU A C 1
ATOM 1800 O O . LEU A 1 229 ? -18.609 18.281 25.094 1 98.69 229 LEU A O 1
ATOM 1804 N N . LYS A 1 230 ? -20.453 17.453 24 1 98.62 230 LYS A N 1
ATOM 1805 C CA . LYS A 1 230 ? -20.234 16.109 24.547 1 98.62 230 LYS A CA 1
ATOM 1806 C C . LYS A 1 230 ? -18.922 15.516 24.047 1 98.62 230 LYS A C 1
ATOM 1808 O O . LYS A 1 230 ? -18.25 14.766 24.766 1 98.62 230 LYS A O 1
ATOM 1813 N N . PHE A 1 231 ? -18.625 15.781 22.859 1 98.81 231 PHE A N 1
ATOM 1814 C CA . PHE A 1 231 ? -17.312 15.359 22.344 1 98.81 231 PHE A CA 1
ATOM 1815 C C . PHE A 1 231 ? -16.188 15.875 23.234 1 98.81 231 PHE A C 1
ATOM 1817 O O . PHE A 1 231 ? -15.344 15.102 23.672 1 98.81 231 PHE A O 1
ATOM 1824 N N . PHE A 1 232 ? -16.156 17.141 23.516 1 98.81 232 PHE A N 1
ATOM 1825 C CA . PHE A 1 232 ? -15.102 17.75 24.312 1 98.81 232 PHE A CA 1
ATOM 1826 C C . PHE A 1 232 ? -15.109 17.172 25.734 1 98.81 232 PHE A C 1
ATOM 1828 O O . PHE A 1 232 ? -14.055 16.953 26.328 1 98.81 232 PHE A O 1
ATOM 1835 N N . GLU A 1 233 ? -16.281 16.938 26.25 1 98.62 233 GLU A N 1
ATOM 1836 C CA . GLU A 1 233 ? -16.406 16.359 27.594 1 98.62 233 GLU A CA 1
ATOM 1837 C C . GLU A 1 233 ? -15.781 14.969 27.641 1 98.62 233 GLU A C 1
ATOM 1839 O O . GLU A 1 233 ? -15.031 14.656 28.578 1 98.62 233 GLU A O 1
ATOM 1844 N N . GLU A 1 234 ? -16.125 14.172 26.656 1 98.69 234 GLU A N 1
ATOM 1845 C CA . GLU A 1 234 ? -15.641 12.789 26.656 1 98.69 234 GLU A CA 1
ATOM 1846 C C . GLU A 1 234 ? -14.133 12.734 26.453 1 98.69 234 GLU A C 1
ATOM 1848 O O . GLU A 1 234 ? -13.453 11.898 27.062 1 98.69 234 GLU A O 1
ATOM 1853 N N . TYR A 1 235 ? -13.586 13.555 25.594 1 98.81 235 TYR A N 1
ATOM 1854 C CA . TYR A 1 235 ? -12.141 13.578 25.406 1 98.81 235 TYR A CA 1
ATOM 1855 C C . TYR A 1 235 ? -11.445 14.109 26.656 1 98.81 235 TYR A C 1
ATOM 1857 O O . TYR A 1 235 ? -10.359 13.648 27.016 1 98.81 235 TYR A O 1
ATOM 1865 N N . ASN A 1 236 ? -12.07 15.086 27.328 1 98.56 236 ASN A N 1
ATOM 1866 C CA . ASN A 1 236 ? -11.523 15.586 28.594 1 98.56 236 ASN A CA 1
ATOM 1867 C C . ASN A 1 236 ? -11.43 14.484 29.641 1 98.56 236 ASN A C 1
ATOM 1869 O O . ASN A 1 236 ? -10.461 14.43 30.406 1 98.56 236 ASN A O 1
ATOM 1873 N N . LYS A 1 237 ? -12.398 13.609 29.672 1 98.25 237 LYS A N 1
ATOM 1874 C CA . LYS A 1 237 ? -12.383 12.477 30.594 1 98.25 237 LYS A CA 1
ATOM 1875 C C . LYS A 1 237 ? -11.195 11.555 30.312 1 98.25 237 LYS A C 1
ATOM 1877 O O . LYS A 1 237 ? -10.75 10.82 31.188 1 98.25 237 LYS A O 1
ATOM 1882 N N . ASN A 1 238 ? -10.781 11.625 29.109 1 98.25 238 ASN A N 1
ATOM 1883 C CA . ASN A 1 238 ? -9.641 10.812 28.719 1 98.25 238 ASN A CA 1
ATOM 1884 C C . ASN A 1 238 ? -8.328 11.594 28.812 1 98.25 238 ASN A C 1
ATOM 1886 O O . ASN A 1 238 ? -7.316 11.188 28.25 1 98.25 238 ASN A O 1
ATOM 1890 N N . GLY A 1 239 ? -8.344 12.734 29.359 1 97.44 239 GLY A N 1
ATOM 1891 C CA . GLY A 1 239 ? -7.141 13.5 29.625 1 97.44 239 GLY A CA 1
ATOM 1892 C C . GLY A 1 239 ? -6.727 14.391 28.469 1 97.44 239 GLY A C 1
ATOM 1893 O O . GLY A 1 239 ? -5.574 14.82 28.391 1 97.44 239 GLY A O 1
ATOM 1894 N N . ILE A 1 240 ? -7.629 14.672 27.562 1 98.5 240 ILE A N 1
ATOM 1895 C CA . ILE A 1 240 ? -7.312 15.477 26.391 1 98.5 240 ILE A CA 1
ATOM 1896 C C . ILE A 1 240 ? -8.133 16.766 26.406 1 98.5 240 ILE A C 1
ATOM 1898 O O . ILE A 1 240 ? -9.367 16.719 26.328 1 98.5 240 ILE A O 1
ATOM 1902 N N . GLN A 1 241 ? -7.488 17.828 26.562 1 97.75 241 GLN A N 1
ATOM 1903 C CA . GLN A 1 241 ? -8.109 19.141 26.469 1 97.75 241 GLN A CA 1
ATOM 1904 C C . GLN A 1 241 ? -7.809 19.797 25.125 1 97.75 241 GLN A C 1
ATOM 1906 O O . GLN A 1 241 ? -6.699 19.688 24.609 1 97.75 241 GLN A O 1
ATOM 1911 N N . PHE A 1 242 ? -8.773 20.562 24.688 1 98.69 242 PHE A N 1
ATOM 1912 C CA . PHE A 1 242 ? -8.625 21.156 23.375 1 98.69 242 PHE A CA 1
ATOM 1913 C C . PHE A 1 242 ? -8.359 22.656 23.484 1 98.69 242 PHE A C 1
ATOM 1915 O O . PHE A 1 242 ? -8.906 23.328 24.359 1 98.69 242 PHE A O 1
ATOM 1922 N N . TRP A 1 243 ? -7.535 23.109 22.562 1 98.56 243 TRP A N 1
ATOM 1923 C CA . TRP A 1 243 ? -7.195 24.516 22.422 1 98.56 243 TRP A CA 1
ATOM 1924 C C . TRP A 1 243 ? -8.258 25.25 21.594 1 98.56 243 TRP A C 1
ATOM 1926 O O . TRP A 1 243 ? -8.57 26.406 21.859 1 98.56 243 TRP A O 1
ATOM 1936 N N . GLY A 1 244 ? -8.75 24.516 20.641 1 98.75 244 GLY A N 1
ATOM 1937 C CA . GLY A 1 244 ? -9.664 25.219 19.766 1 98.75 244 GLY A CA 1
ATOM 1938 C C . GLY A 1 244 ? -10.672 24.297 19.078 1 98.75 244 GLY A C 1
ATOM 1939 O O . GLY A 1 244 ? -10.57 23.078 19.188 1 98.75 244 GLY A O 1
ATOM 1940 N N . LEU A 1 245 ? -11.633 24.938 18.422 1 98.88 245 LEU A N 1
ATOM 1941 C CA . LEU A 1 245 ? -12.68 24.312 17.625 1 98.88 245 LEU A CA 1
ATOM 1942 C C . LEU A 1 245 ? -12.867 25.047 16.297 1 98.88 245 LEU A C 1
ATOM 1944 O O . LEU A 1 245 ? -13.234 26.234 16.297 1 98.88 245 LEU A O 1
ATOM 1948 N N . SER A 1 246 ? -12.508 24.391 15.227 1 98.62 246 SER A N 1
ATOM 1949 C CA . SER A 1 246 ? -13 24.891 13.945 1 98.62 246 SER A CA 1
ATOM 1950 C C . SER A 1 246 ? -14.477 24.578 13.758 1 98.62 246 SER A C 1
ATOM 1952 O O . SER A 1 246 ? -14.914 23.453 14.008 1 98.62 246 SER A O 1
ATOM 1954 N N . THR A 1 247 ? -15.219 25.469 13.289 1 98.25 247 THR A N 1
ATOM 1955 C CA . THR A 1 247 ? -16.672 25.344 13.273 1 98.25 247 THR A CA 1
ATOM 1956 C C . THR A 1 247 ? -17.125 24.266 12.289 1 98.25 247 THR A C 1
ATOM 1958 O O . THR A 1 247 ? -18.125 23.594 12.516 1 98.25 247 THR A O 1
ATOM 1961 N N . GLN A 1 248 ? -16.438 24.156 11.195 1 98.5 248 GLN A N 1
ATOM 1962 C CA . GLN A 1 248 ? -16.812 23.234 10.141 1 98.5 248 GLN A CA 1
ATOM 1963 C C . GLN A 1 248 ? -15.688 23.062 9.125 1 98.5 248 GLN A C 1
ATOM 1965 O O . GLN A 1 248 ? -15.109 24.047 8.664 1 98.5 248 GLN A O 1
ATOM 1970 N N . ASN A 1 249 ? -15.375 21.781 8.844 1 98.5 249 ASN A N 1
ATOM 1971 C CA . ASN A 1 249 ? -14.43 21.547 7.762 1 98.5 249 ASN A CA 1
ATOM 1972 C C . ASN A 1 249 ? -15.039 21.859 6.402 1 98.5 249 ASN A C 1
ATOM 1974 O O . ASN A 1 249 ? -16.078 21.312 6.031 1 98.5 249 ASN A O 1
ATOM 1978 N N . GLU A 1 250 ? -14.422 22.703 5.68 1 97.69 250 GLU A N 1
ATOM 1979 C CA . GLU A 1 250 ? -14.781 23.062 4.316 1 97.69 250 GLU A CA 1
ATOM 1980 C C . GLU A 1 250 ? -16.297 23.219 4.168 1 97.69 250 GLU A C 1
ATOM 1982 O O . GLU A 1 250 ? -16.922 22.516 3.365 1 97.69 250 GLU A O 1
ATOM 1987 N N . PRO A 1 251 ? -16.844 24.156 4.809 1 98.31 251 PRO A N 1
ATOM 1988 C CA . PRO A 1 251 ? -18.297 24.297 4.824 1 98.31 251 PRO A CA 1
ATOM 1989 C C . PRO A 1 251 ? -18.891 24.453 3.428 1 98.31 251 PRO A C 1
ATOM 1991 O O . PRO A 1 251 ? -20.031 24.047 3.188 1 98.31 251 PRO A O 1
ATOM 1994 N N . THR A 1 252 ? -18.188 25 2.467 1 97.12 252 THR A N 1
ATOM 1995 C CA . THR A 1 252 ? -18.719 25.203 1.131 1 97.12 252 THR A CA 1
ATOM 1996 C C . THR A 1 252 ? -18.922 23.875 0.411 1 97.12 252 THR A C 1
ATOM 1998 O O . THR A 1 252 ? -19.766 23.781 -0.481 1 97.12 252 THR A O 1
ATOM 2001 N N . SER A 1 253 ? -18.219 22.891 0.781 1 96 253 SER A N 1
ATOM 2002 C CA . SER A 1 253 ? -18.328 21.594 0.146 1 96 253 SER A CA 1
ATOM 2003 C C . SER A 1 253 ? -19.688 20.953 0.431 1 96 253 SER A C 1
ATOM 2005 O O . SER A 1 253 ? -20.156 20.125 -0.347 1 96 253 SER A O 1
ATOM 2007 N N . GLY A 1 254 ? -20.312 21.375 1.492 1 97.56 254 GLY A N 1
ATOM 2008 C CA . GLY A 1 254 ? -21.625 20.859 1.854 1 97.56 254 GLY A CA 1
ATOM 2009 C C . GLY A 1 254 ? -22.719 21.297 0.895 1 97.56 254 GLY A C 1
ATOM 2010 O O . GLY A 1 254 ? -23.812 20.75 0.916 1 97.56 254 GLY A O 1
ATOM 2011 N N . GLY A 1 255 ? -22.391 22.234 0.02 1 97.31 255 GLY A N 1
ATOM 2012 C CA . GLY A 1 255 ? -23.344 22.688 -0.965 1 97.31 255 GLY A CA 1
ATOM 2013 C C . GLY A 1 255 ? -23.25 21.953 -2.287 1 97.31 255 GLY A C 1
ATOM 2014 O O . GLY A 1 255 ? -24.125 22.094 -3.15 1 97.31 255 GLY A O 1
ATOM 2015 N N . ASP A 1 256 ? -22.234 21.219 -2.465 1 96.19 256 ASP A N 1
ATOM 2016 C CA . ASP A 1 256 ? -22.016 20.484 -3.705 1 96.19 256 ASP A CA 1
ATOM 2017 C C . ASP A 1 256 ? -22.75 19.156 -3.697 1 96.19 256 ASP A C 1
ATOM 2019 O O . ASP A 1 256 ? -22.344 18.219 -3.004 1 96.19 256 ASP A O 1
ATOM 2023 N N . LYS A 1 257 ? -23.703 18.938 -4.531 1 94.88 257 LYS A N 1
ATOM 2024 C CA . LYS A 1 257 ? -24.547 17.75 -4.566 1 94.88 257 LYS A CA 1
ATOM 2025 C C . LYS A 1 257 ? -23.75 16.516 -5.008 1 94.88 257 LYS A C 1
ATOM 2027 O O . LYS A 1 257 ? -24.172 15.383 -4.785 1 94.88 257 LYS A O 1
ATOM 2032 N N . LYS A 1 258 ? -22.672 16.688 -5.59 1 92.81 258 LYS A N 1
ATOM 2033 C CA . LYS A 1 258 ? -21.844 15.594 -6.078 1 92.81 258 LYS A CA 1
ATOM 2034 C C . LYS A 1 258 ? -20.875 15.117 -5 1 92.81 258 LYS A C 1
ATOM 2036 O O . LYS A 1 258 ? -20.219 14.078 -5.156 1 92.81 258 LYS A O 1
ATOM 2041 N N . ASN A 1 259 ? -20.734 15.898 -3.945 1 94.31 259 ASN A N 1
ATOM 2042 C CA . ASN A 1 259 ? -19.812 15.531 -2.871 1 94.31 259 ASN A CA 1
ATOM 2043 C C . ASN A 1 259 ? -20.266 14.266 -2.152 1 94.31 259 ASN A C 1
ATOM 2045 O O . ASN A 1 259 ? -21.422 14.164 -1.723 1 94.31 259 ASN A O 1
ATOM 2049 N N . LYS A 1 260 ? -19.375 13.289 -2.033 1 91.5 260 LYS A N 1
ATOM 2050 C CA . LYS A 1 260 ? -19.719 12.016 -1.4 1 91.5 260 LYS A CA 1
ATOM 2051 C C . LYS A 1 260 ? -19.156 11.938 0.016 1 91.5 260 LYS A C 1
ATOM 2053 O O . LYS A 1 260 ? -19.578 11.094 0.81 1 91.5 260 LYS A O 1
ATOM 2058 N N . VAL A 1 261 ? -18.266 12.789 0.355 1 95.44 261 VAL A N 1
ATOM 2059 C CA . VAL A 1 261 ? -17.562 12.766 1.636 1 95.44 261 VAL A CA 1
ATOM 2060 C C . VAL A 1 261 ? -18.438 13.414 2.709 1 95.44 261 VAL A C 1
ATOM 2062 O O . VAL A 1 261 ? -19.391 14.141 2.396 1 95.44 261 VAL A O 1
ATOM 2065 N N . GLN A 1 262 ? -18.156 13.047 3.904 1 97.56 262 GLN A N 1
ATOM 2066 C CA . GLN A 1 262 ? -18.828 13.773 4.984 1 97.56 262 GLN A CA 1
ATOM 2067 C C . GLN A 1 262 ? -18.641 15.281 4.828 1 97.56 262 GLN A C 1
ATOM 2069 O O . GLN A 1 262 ? -17.516 15.773 4.719 1 97.56 262 GLN A O 1
ATOM 2074 N N . SER A 1 263 ? -19.75 15.992 4.812 1 97.88 263 SER A N 1
ATOM 2075 C CA . SER A 1 263 ? -19.719 17.438 4.68 1 97.88 263 SER A CA 1
ATOM 2076 C C . SER A 1 263 ? -21.016 18.078 5.184 1 97.88 263 SER A C 1
ATOM 2078 O O . SER A 1 263 ? -22.031 17.391 5.316 1 97.88 263 SER A O 1
ATOM 2080 N N . MET A 1 264 ? -20.938 19.281 5.473 1 98.5 264 MET A N 1
ATOM 2081 C CA . MET A 1 264 ? -22.109 20.047 5.879 1 98.5 264 MET A CA 1
ATOM 2082 C C . MET A 1 264 ? -21.969 21.516 5.477 1 98.5 264 MET A C 1
ATOM 2084 O O . MET A 1 264 ? -20.922 22.125 5.703 1 98.5 264 MET A O 1
ATOM 2088 N N . LEU A 1 265 ? -23.031 22.016 4.953 1 98.38 265 LEU A N 1
ATOM 2089 C CA . LEU A 1 265 ? -23 23.375 4.395 1 98.38 265 LEU A CA 1
ATOM 2090 C C . LEU A 1 265 ? -23.156 24.422 5.492 1 98.38 265 LEU A C 1
ATOM 2092 O O . LEU A 1 265 ? -24.047 24.312 6.332 1 98.38 265 LEU A O 1
ATOM 2096 N N . PHE A 1 266 ? -22.281 25.375 5.48 1 98.44 266 PHE A N 1
ATOM 2097 C CA . PHE A 1 266 ? -22.453 26.719 6.031 1 98.44 266 PHE A CA 1
ATOM 2098 C C . PHE A 1 266 ? -22.125 27.781 4.992 1 98.44 266 PHE A C 1
ATOM 2100 O O . PHE A 1 266 ? -21.172 27.625 4.227 1 98.44 266 PHE A O 1
ATOM 2107 N N . THR A 1 267 ? -22.953 28.797 4.941 1 98.06 267 THR A N 1
ATOM 2108 C CA . THR A 1 267 ? -22.516 30.047 4.344 1 98.06 267 THR A CA 1
ATOM 2109 C C . THR A 1 267 ? -21.875 30.953 5.395 1 98.06 267 THR A C 1
ATOM 2111 O O . THR A 1 267 ? -21.938 30.656 6.594 1 98.06 267 THR A O 1
ATOM 2114 N N . ALA A 1 268 ? -21.266 32 4.926 1 98.69 268 ALA A N 1
ATOM 2115 C CA . ALA A 1 268 ? -20.719 32.969 5.891 1 98.69 268 ALA A CA 1
ATOM 2116 C C . ALA A 1 268 ? -21.812 33.469 6.828 1 98.69 268 ALA A C 1
ATOM 2118 O O . ALA A 1 268 ? -21.594 33.562 8.039 1 98.69 268 ALA A O 1
ATOM 2119 N N . GLU A 1 269 ? -22.969 33.719 6.27 1 98.56 269 GLU A N 1
ATOM 2120 C CA . GLU A 1 269 ? -24.094 34.25 7.039 1 98.56 269 GLU A CA 1
ATOM 2121 C C . GLU A 1 269 ? -24.609 33.219 8.039 1 98.56 269 GLU A C 1
ATOM 2123 O O . GLU A 1 269 ? -24.844 33.531 9.211 1 98.56 269 GLU A O 1
ATOM 2128 N N . SER A 1 270 ? -24.766 32.031 7.516 1 98.5 270 SER A N 1
ATOM 2129 C CA . SER A 1 270 ? -25.312 31.016 8.414 1 98.5 270 SER A CA 1
ATOM 2130 C C . SER A 1 270 ? -24.297 30.641 9.5 1 98.5 270 SER A C 1
ATOM 2132 O O . SER A 1 270 ? -24.688 30.312 10.625 1 98.5 270 SER A O 1
ATOM 2134 N N . GLN A 1 271 ? -22.984 30.641 9.195 1 98.75 271 GLN A N 1
ATOM 2135 C CA . GLN A 1 271 ? -21.984 30.391 10.227 1 98.75 271 GLN A CA 1
ATOM 2136 C C . GLN A 1 271 ? -21.969 31.516 11.273 1 98.75 271 GLN A C 1
ATOM 2138 O O . GLN A 1 271 ? -21.875 31.234 12.469 1 98.75 271 GLN A O 1
ATOM 2143 N N . ARG A 1 272 ? -22.078 32.781 10.789 1 98.81 272 ARG A N 1
ATOM 2144 C CA . ARG A 1 272 ? -22.203 33.906 11.68 1 98.81 272 ARG A CA 1
ATOM 2145 C C . ARG A 1 272 ? -23.344 33.719 12.68 1 98.81 272 ARG A C 1
ATOM 2147 O O . ARG A 1 272 ? -23.141 33.844 13.891 1 98.81 272 ARG A O 1
ATOM 2154 N N . ASP A 1 273 ? -24.5 33.406 12.172 1 98.81 273 ASP A N 1
ATOM 2155 C CA . ASP A 1 273 ? -25.688 33.281 13 1 98.81 273 ASP A CA 1
ATOM 2156 C C . ASP A 1 273 ? -25.562 32.094 13.945 1 98.81 273 ASP A C 1
ATOM 2158 O O . ASP A 1 273 ? -25.969 32.188 15.109 1 98.81 273 ASP A O 1
ATOM 2162 N N . PHE A 1 274 ? -25.094 31.016 13.461 1 98.81 274 PHE A N 1
ATOM 2163 C CA . PHE A 1 274 ? -24.938 29.828 14.281 1 98.81 274 PHE A CA 1
ATOM 2164 C C . PHE A 1 274 ? -24.016 30.109 15.461 1 98.81 274 PHE A C 1
ATOM 2166 O O . PHE A 1 274 ? -24.281 29.672 16.578 1 98.81 274 PHE A O 1
ATOM 2173 N N . ILE A 1 275 ? -22.828 30.766 15.219 1 98.88 275 ILE A N 1
ATOM 2174 C CA . ILE A 1 275 ? -21.891 31.094 16.281 1 98.88 275 ILE A CA 1
ATOM 2175 C C . ILE A 1 275 ? -22.547 32.062 17.266 1 98.88 275 ILE A C 1
ATOM 2177 O O . ILE A 1 275 ? -22.484 31.844 18.484 1 98.88 275 ILE A O 1
ATOM 2181 N N . LYS A 1 276 ? -23.25 33.062 16.781 1 98.62 276 LYS A N 1
ATOM 2182 C CA . LYS A 1 276 ? -23.844 34.094 17.609 1 98.62 276 LYS A CA 1
ATOM 2183 C C . LYS A 1 276 ? -24.938 33.562 18.5 1 98.62 276 LYS A C 1
ATOM 2185 O O . LYS A 1 276 ? -24.969 33.844 19.703 1 98.62 276 LYS A O 1
ATOM 2190 N N . PHE A 1 277 ? -25.766 32.75 17.969 1 98.69 277 PHE A N 1
ATOM 2191 C CA . PHE A 1 277 ? -27 32.438 18.656 1 98.69 277 PHE A CA 1
ATOM 2192 C C . PHE A 1 277 ? -26.906 31.062 19.328 1 98.69 277 PHE A C 1
ATOM 2194 O O . PHE A 1 277 ? -27.609 30.797 20.312 1 98.69 277 PHE A O 1
ATOM 2201 N N . ASP A 1 278 ? -26.062 30.203 18.781 1 98.69 278 ASP A N 1
ATOM 2202 C CA . ASP A 1 278 ? -26.109 28.828 19.266 1 98.69 278 ASP A CA 1
ATOM 2203 C C . ASP A 1 278 ? -24.781 28.438 19.922 1 98.69 278 ASP A C 1
ATOM 2205 O O . ASP A 1 278 ? -24.719 28.25 21.141 1 98.69 278 ASP A O 1
ATOM 2209 N N . LEU A 1 279 ? -23.719 28.438 19.203 1 98.81 279 LEU A N 1
ATOM 2210 C CA . LEU A 1 279 ? -22.453 27.859 19.625 1 98.81 279 LEU A CA 1
ATOM 2211 C C . LEU A 1 279 ? -21.781 28.719 20.688 1 98.81 279 LEU A C 1
ATOM 2213 O O . LEU A 1 279 ? -21.375 28.203 21.734 1 98.81 279 LEU A O 1
ATOM 2217 N N . GLY A 1 280 ? -21.594 30.031 20.422 1 98.62 280 GLY A N 1
ATOM 2218 C CA . GLY A 1 280 ? -20.891 30.938 21.297 1 98.62 280 GLY A CA 1
ATOM 2219 C C . GLY A 1 280 ? -21.391 30.906 22.734 1 98.62 280 GLY A C 1
ATOM 2220 O O . GLY A 1 280 ? -20.641 30.594 23.656 1 98.62 280 GLY A O 1
ATOM 2221 N N . PRO A 1 281 ? -22.703 31.203 22.875 1 98.5 281 PRO A N 1
ATOM 2222 C CA . PRO A 1 281 ? -23.266 31.188 24.234 1 98.5 281 PRO A CA 1
ATOM 2223 C C . PRO A 1 281 ? -23.109 29.844 24.922 1 98.5 281 PRO A C 1
ATOM 2225 O O . PRO A 1 281 ? -22.828 29.781 26.125 1 98.5 281 PRO A O 1
ATOM 2228 N N . ALA A 1 282 ? -23.312 28.797 24.188 1 98.44 282 ALA A N 1
ATOM 2229 C CA . ALA A 1 282 ? -23.203 27.469 24.781 1 98.44 282 ALA A CA 1
ATOM 2230 C C . ALA A 1 282 ? -21.781 27.188 25.234 1 98.44 282 ALA A C 1
ATOM 2232 O O . ALA A 1 282 ? -21.562 26.578 26.297 1 98.44 282 ALA A O 1
ATOM 2233 N N . LEU A 1 283 ? -20.781 27.562 24.453 1 98.62 283 LEU A N 1
ATOM 2234 C CA . LEU A 1 283 ? -19.375 27.359 24.828 1 98.62 283 LEU A CA 1
ATOM 2235 C C . LEU A 1 283 ? -19.047 28.109 26.094 1 98.62 283 LEU A C 1
ATOM 2237 O O . LEU A 1 283 ? -18.375 27.578 26.984 1 98.62 283 LEU A O 1
ATOM 2241 N N . LYS A 1 284 ? -19.5 29.297 26.234 1 97.81 284 LYS A N 1
ATOM 2242 C CA . LYS A 1 284 ? -19.188 30.141 27.391 1 97.81 284 LYS A CA 1
ATOM 2243 C C . LYS A 1 284 ? -19.719 29.516 28.672 1 97.81 284 LYS A C 1
ATOM 2245 O O . LYS A 1 284 ? -19.141 29.672 29.75 1 97.81 284 LYS A O 1
ATOM 2250 N N . LEU A 1 285 ? -20.734 28.766 28.547 1 97.69 285 LEU A N 1
ATOM 2251 C CA . LEU A 1 285 ? -21.391 28.188 29.719 1 97.69 285 LEU A CA 1
ATOM 2252 C C . LEU A 1 285 ? -20.797 26.828 30.062 1 97.69 285 LEU A C 1
ATOM 2254 O O . LEU A 1 285 ? -21.047 26.297 31.141 1 97.69 285 LEU A O 1
ATOM 2258 N N . SER A 1 286 ? -20.047 26.344 29.219 1 97.31 286 SER A N 1
ATOM 2259 C CA . SER A 1 286 ? -19.5 25 29.375 1 97.31 286 SER A CA 1
ATOM 2260 C C . SER A 1 286 ? -18.125 25.031 30.031 1 97.31 286 SER A C 1
ATOM 2262 O O . SER A 1 286 ? -17.281 25.859 29.672 1 97.31 286 SER A O 1
ATOM 2264 N N . SER A 1 287 ? -17.844 24.094 30.891 1 96.5 287 SER A N 1
ATOM 2265 C CA . SER A 1 287 ? -16.547 24.016 31.562 1 96.5 287 SER A CA 1
ATOM 2266 C C . SER A 1 287 ? -15.453 23.562 30.609 1 96.5 287 SER A C 1
ATOM 2268 O O . SER A 1 287 ? -14.281 23.906 30.797 1 96.5 287 SER A O 1
ATOM 2270 N N . VAL A 1 288 ? -15.789 22.812 29.594 1 97 288 VAL A N 1
ATOM 2271 C CA . VAL A 1 288 ? -14.797 22.297 28.656 1 97 288 VAL A CA 1
ATOM 2272 C C . VAL A 1 288 ? -14.75 23.188 27.422 1 97 288 VAL A C 1
ATOM 2274 O O . VAL A 1 288 ? -13.859 23.047 26.578 1 97 288 VAL A O 1
ATOM 2277 N N . GLY A 1 289 ? -15.695 24.156 27.359 1 97.06 289 GLY A N 1
ATOM 2278 C CA . GLY A 1 289 ? -15.812 24.922 26.125 1 97.06 289 GLY A CA 1
ATOM 2279 C C . GLY A 1 289 ? -15.422 26.375 26.297 1 97.06 289 GLY A C 1
ATOM 2280 O O . GLY A 1 289 ? -15.086 27.047 25.312 1 97.06 289 GLY A O 1
ATOM 2281 N N . LYS A 1 290 ? -15.391 26.891 27.453 1 96.81 290 LYS A N 1
ATOM 2282 C CA . LYS A 1 290 ? -15.312 28.328 27.703 1 96.81 290 LYS A CA 1
ATOM 2283 C C . LYS A 1 290 ? -13.992 28.906 27.219 1 96.81 290 LYS A C 1
ATOM 2285 O O . LYS A 1 290 ? -13.914 30.078 26.844 1 96.81 290 LYS A O 1
ATOM 2290 N N . ASP A 1 291 ? -13.031 28.078 27.203 1 97 291 ASP A N 1
ATOM 2291 C CA . ASP A 1 291 ? -11.719 28.609 26.828 1 97 291 ASP A CA 1
ATOM 2292 C C . ASP A 1 291 ? -11.352 28.219 25.406 1 97 291 ASP A C 1
ATOM 2294 O O . ASP A 1 291 ? -10.25 28.531 24.938 1 97 291 ASP A O 1
ATOM 2298 N N . LEU A 1 292 ? -12.227 27.531 24.703 1 98.56 292 LEU A N 1
ATOM 2299 C CA . LEU A 1 292 ? -11.93 27.094 23.344 1 98.56 292 LEU A CA 1
ATOM 2300 C C . LEU A 1 292 ? -11.789 28.297 22.406 1 98.56 292 LEU A C 1
ATOM 2302 O O . LEU A 1 292 ? -12.594 29.234 22.453 1 98.56 292 LEU A O 1
ATOM 2306 N N . LYS A 1 293 ? -10.75 28.297 21.609 1 98.69 293 LYS A N 1
ATOM 2307 C CA . LYS A 1 293 ? -10.633 29.234 20.5 1 98.69 293 LYS A CA 1
ATOM 2308 C C . LYS A 1 293 ? -11.492 28.797 19.328 1 98.69 293 LYS A C 1
ATOM 2310 O O . LYS A 1 293 ? -11.305 27.703 18.781 1 98.69 293 LYS A O 1
ATOM 2315 N N . VAL A 1 294 ? -12.398 29.641 18.906 1 98.88 294 VAL A N 1
ATOM 2316 C CA . VAL A 1 294 ? -13.297 29.312 17.797 1 98.88 294 VAL A CA 1
ATOM 2317 C C . VAL A 1 294 ? -12.703 29.797 16.484 1 98.88 294 VAL A C 1
ATOM 2319 O O . VAL A 1 294 ? -12.367 30.984 16.359 1 98.88 294 VAL A O 1
ATOM 2322 N N . LEU A 1 295 ? -12.562 28.891 15.539 1 98.88 295 LEU A N 1
ATOM 2323 C CA . LEU A 1 295 ? -12.102 29.234 14.195 1 98.88 295 LEU A CA 1
ATOM 2324 C C . LEU A 1 295 ? -13.258 29.234 13.203 1 98.88 295 LEU A C 1
ATOM 2326 O O . LEU A 1 295 ? -14.133 28.359 13.273 1 98.88 295 LEU A O 1
ATOM 2330 N N . ILE A 1 296 ? -13.234 30.172 12.273 1 98.81 296 ILE A N 1
ATOM 2331 C CA . ILE A 1 296 ? -14.281 30.266 11.266 1 98.81 296 ILE A CA 1
ATOM 2332 C C . ILE A 1 296 ? -13.719 29.875 9.898 1 98.81 296 ILE A C 1
ATOM 2334 O O . ILE A 1 296 ? -12.508 29.688 9.75 1 98.81 296 ILE A O 1
ATOM 2338 N N . MET A 1 297 ? -14.617 29.578 8.922 1 98 297 MET A N 1
ATOM 2339 C CA . MET A 1 297 ? -14.352 29.25 7.527 1 98 297 MET A CA 1
ATOM 2340 C C . MET A 1 297 ? -13.781 27.844 7.387 1 98 297 MET A C 1
ATOM 2342 O O . MET A 1 297 ? -14.531 26.875 7.238 1 98 297 MET A O 1
ATOM 2346 N N . ASP A 1 298 ? -12.305 27.781 7.672 1 98.06 298 ASP A N 1
ATOM 2347 C CA . ASP A 1 298 ? -11.641 26.5 7.559 1 98.06 298 ASP A CA 1
ATOM 2348 C C . ASP A 1 298 ? -11.867 25.891 6.176 1 98.06 298 ASP A C 1
ATOM 2350 O O . ASP A 1 298 ? -12.336 24.75 6.059 1 98.06 298 ASP A O 1
ATOM 2354 N N . ASP A 1 299 ? -11.57 26.625 5.203 1 96.81 299 ASP A N 1
ATOM 2355 C CA . ASP A 1 299 ? -11.789 26.344 3.787 1 96.81 299 ASP A CA 1
ATOM 2356 C C . ASP A 1 299 ? -10.719 27 2.922 1 96.81 299 ASP A C 1
ATOM 2358 O O . ASP A 1 299 ? -9.711 27.484 3.439 1 96.81 299 ASP A O 1
ATOM 2362 N N . ASN A 1 300 ? -10.938 26.953 1.633 1 94.12 300 ASN A N 1
ATOM 2363 C CA . ASN A 1 300 ? -9.945 27.531 0.732 1 94.12 300 ASN A CA 1
ATOM 2364 C C . ASN A 1 300 ? -9.961 29.062 0.786 1 94.12 300 ASN A C 1
ATOM 2366 O O . ASN A 1 300 ? -11.023 29.672 0.943 1 94.12 300 ASN A O 1
ATOM 2370 N N . ARG A 1 301 ? -8.844 29.625 0.661 1 93 301 ARG A N 1
ATOM 2371 C CA . ARG A 1 301 ? -8.656 31.062 0.899 1 93 301 ARG A CA 1
ATOM 2372 C C . ARG A 1 301 ? -9.367 31.891 -0.161 1 93 301 ARG A C 1
ATOM 2374 O O . ARG A 1 301 ? -9.547 33.094 0.009 1 93 301 ARG A O 1
ATOM 2381 N N . GLY A 1 302 ? -9.891 31.219 -1.235 1 92.25 302 GLY A N 1
ATOM 2382 C CA . GLY A 1 302 ? -10.695 31.938 -2.215 1 92.25 302 GLY A CA 1
ATOM 2383 C C . GLY A 1 302 ? -11.953 32.531 -1.626 1 92.25 302 GLY A C 1
ATOM 2384 O O . GLY A 1 302 ? -12.531 33.469 -2.205 1 92.25 302 GLY A O 1
ATOM 2385 N N . ASN A 1 303 ? -12.328 32.156 -0.476 1 94.75 303 ASN A N 1
ATOM 2386 C CA . ASN A 1 303 ? -13.523 32.625 0.206 1 94.75 303 ASN A CA 1
ATOM 2387 C C . ASN A 1 303 ? -13.242 33.938 0.958 1 94.75 303 ASN A C 1
ATOM 2389 O O . ASN A 1 303 ? -14.164 34.594 1.444 1 94.75 303 ASN A O 1
ATOM 2393 N N . LEU A 1 304 ? -11.992 34.344 1.072 1 95.38 304 LEU A N 1
ATOM 2394 C CA . LEU A 1 304 ? -11.594 35.562 1.777 1 95.38 304 LEU A CA 1
ATOM 2395 C C . LEU A 1 304 ? -11.539 36.75 0.826 1 95.38 304 LEU A C 1
ATOM 2397 O O . LEU A 1 304 ? -11.32 36.594 -0.375 1 95.38 304 LEU A O 1
ATOM 2401 N N . PRO A 1 305 ? -11.766 37.969 1.259 1 96.31 305 PRO A N 1
ATOM 2402 C CA . PRO A 1 305 ? -12.039 38.312 2.656 1 96.31 305 PRO A CA 1
ATOM 2403 C C . PRO A 1 305 ? -13.523 38.25 3.006 1 96.31 305 PRO A C 1
ATOM 2405 O O . PRO A 1 305 ? -13.898 38.438 4.164 1 96.31 305 PRO A O 1
ATOM 2408 N N . LYS A 1 306 ? -14.359 37.906 2.035 1 97.12 306 LYS A N 1
ATOM 2409 C CA . LYS A 1 306 ? -15.805 38.062 2.164 1 97.12 306 LYS A CA 1
ATOM 2410 C C . LYS A 1 306 ? -16.328 37.25 3.354 1 97.12 306 LYS A C 1
ATOM 2412 O O . LYS A 1 306 ? -17.172 37.719 4.109 1 97.12 306 LYS A O 1
ATOM 2417 N N . TRP A 1 307 ? -15.906 36.094 3.486 1 98.44 307 TRP A N 1
ATOM 2418 C CA . TRP A 1 307 ? -16.375 35.25 4.582 1 98.44 307 TRP A CA 1
ATOM 2419 C C . TRP A 1 307 ? -16.062 35.875 5.93 1 98.44 307 TRP A C 1
ATOM 2421 O O . TRP A 1 307 ? -16.953 36 6.785 1 98.44 307 TRP A O 1
ATOM 2431 N N . ALA A 1 308 ? -14.805 36.25 6.117 1 98.56 308 ALA A N 1
ATOM 2432 C CA . ALA A 1 308 ? -14.367 36.875 7.363 1 98.56 308 ALA A CA 1
ATOM 2433 C C . ALA A 1 308 ? -15.133 38.188 7.629 1 98.56 308 ALA A C 1
ATOM 2435 O O . ALA A 1 308 ? -15.57 38.438 8.75 1 98.56 308 ALA A O 1
ATOM 2436 N N . ASP A 1 309 ? -15.305 38.969 6.594 1 98.62 309 ASP A N 1
ATOM 2437 C CA . ASP A 1 309 ? -16.031 40.25 6.727 1 98.62 309 ASP A CA 1
ATOM 2438 C C . ASP A 1 309 ? -17.453 40 7.223 1 98.62 309 ASP A C 1
ATOM 2440 O O . ASP A 1 309 ? -17.922 40.688 8.133 1 98.62 309 ASP A O 1
ATOM 2444 N N . THR A 1 310 ? -18.062 39.062 6.609 1 98.75 310 THR A N 1
ATOM 2445 C CA . THR A 1 310 ? -19.469 38.781 6.941 1 98.75 310 THR A CA 1
ATOM 2446 C C . THR A 1 310 ? -19.594 38.344 8.398 1 98.75 310 THR A C 1
ATOM 2448 O O . THR A 1 310 ? -20.484 38.812 9.109 1 98.75 310 THR A O 1
ATOM 2451 N N . VAL A 1 311 ? -18.734 37.562 8.898 1 98.88 311 VAL A N 1
ATOM 2452 C CA . VAL A 1 311 ? -18.828 37 10.242 1 98.88 311 VAL A CA 1
ATOM 2453 C C . VAL A 1 311 ? -18.344 38.031 11.258 1 98.88 311 VAL A C 1
ATOM 2455 O O . VAL A 1 311 ? -19.016 38.312 12.258 1 98.88 311 VAL A O 1
ATOM 2458 N N . LEU A 1 312 ? -17.25 38.75 11 1 98.75 312 LEU A N 1
ATOM 2459 C CA . LEU A 1 312 ? -16.531 39.531 12 1 98.75 312 LEU A CA 1
ATOM 2460 C C . LEU A 1 312 ? -17.078 40.969 12.055 1 98.75 312 LEU A C 1
ATOM 2462 O O . LEU A 1 312 ? -16.812 41.688 13.016 1 98.75 312 LEU A O 1
ATOM 2466 N N . LYS A 1 313 ? -17.859 41.344 11.094 1 97.94 313 LYS A N 1
ATOM 2467 C CA . LYS A 1 313 ? -18.484 42.688 11.164 1 97.94 313 LYS A CA 1
ATOM 2468 C C . LYS A 1 313 ? -19.641 42.688 12.148 1 97.94 313 LYS A C 1
ATOM 2470 O O . LYS A 1 313 ? -20.094 43.75 12.57 1 97.94 313 LYS A O 1
ATOM 2475 N N . ASP A 1 314 ? -20.125 41.5 12.383 1 98.38 314 ASP A N 1
ATOM 2476 C CA . ASP A 1 314 ? -21.062 41.375 13.492 1 98.38 314 ASP A CA 1
ATOM 2477 C C . ASP A 1 314 ? -20.328 41.344 14.828 1 98.38 314 ASP A C 1
ATOM 2479 O O . ASP A 1 314 ? -19.703 40.344 15.172 1 98.38 314 ASP A O 1
ATOM 2483 N N . THR A 1 315 ? -20.484 42.312 15.641 1 97.5 315 THR A N 1
ATOM 2484 C CA . THR A 1 315 ? -19.656 42.531 16.828 1 97.5 315 THR A CA 1
ATOM 2485 C C . THR A 1 315 ? -19.875 41.438 17.844 1 97.5 315 THR A C 1
ATOM 2487 O O . THR A 1 315 ? -18.938 41.031 18.531 1 97.5 315 THR A O 1
ATOM 2490 N N . GLU A 1 316 ? -21.047 41.031 17.953 1 97.75 316 GLU A N 1
ATOM 2491 C CA . GLU A 1 316 ? -21.312 39.938 18.906 1 97.75 316 GLU A CA 1
ATOM 2492 C C . GLU A 1 316 ? -20.641 38.656 18.469 1 97.75 316 GLU A C 1
ATOM 2494 O O . GLU A 1 316 ? -20 37.969 19.281 1 97.75 316 GLU A O 1
ATOM 2499 N N . THR A 1 317 ? -20.844 38.281 17.234 1 98.5 317 THR A N 1
ATOM 2500 C CA . THR A 1 317 ? -20.203 37.094 16.719 1 98.5 317 THR A CA 1
ATOM 2501 C C . THR A 1 317 ? -18.672 37.219 16.844 1 98.5 317 THR A C 1
ATOM 2503 O O . THR A 1 317 ? -18.016 36.25 17.234 1 98.5 317 THR A O 1
ATOM 2506 N N . ALA A 1 318 ? -18.141 38.344 16.5 1 98.5 318 ALA A N 1
ATOM 2507 C CA . ALA A 1 318 ? -16.703 38.562 16.531 1 98.5 318 ALA A CA 1
ATOM 2508 C C . ALA A 1 318 ? -16.125 38.312 17.922 1 98.5 318 ALA A C 1
ATOM 2510 O O . ALA A 1 318 ? -14.992 37.875 18.062 1 98.5 318 ALA A O 1
ATOM 2511 N N . SER A 1 319 ? -16.906 38.531 18.938 1 98.06 319 SER A N 1
ATOM 2512 C CA . SER A 1 319 ? -16.438 38.406 20.312 1 98.06 319 SER A CA 1
ATOM 2513 C C . SER A 1 319 ? -16.188 36.938 20.656 1 98.06 319 SER A C 1
ATOM 2515 O O . SER A 1 319 ? -15.477 36.625 21.609 1 98.06 319 SER A O 1
ATOM 2517 N N . TYR A 1 320 ? -16.734 35.969 19.844 1 98.44 320 TYR A N 1
ATOM 2518 C CA . TYR A 1 320 ? -16.547 34.562 20.062 1 98.44 320 TYR A CA 1
ATOM 2519 C C . TYR A 1 320 ? -15.414 34 19.203 1 98.44 320 TYR A C 1
ATOM 2521 O O . TYR A 1 320 ? -14.922 32.906 19.438 1 98.44 320 TYR A O 1
ATOM 2529 N N . VAL A 1 321 ? -14.969 34.75 18.203 1 98.75 321 VAL A N 1
ATOM 2530 C CA . VAL A 1 321 ? -14.094 34.219 17.156 1 98.75 321 VAL A CA 1
ATOM 2531 C C . VAL A 1 321 ? -12.641 34.594 17.469 1 98.75 321 VAL A C 1
ATOM 2533 O O . VAL A 1 321 ? -12.336 35.75 17.75 1 98.75 321 VAL A O 1
ATOM 2536 N N . ALA A 1 322 ? -11.812 33.594 17.391 1 98.5 322 ALA A N 1
ATOM 2537 C CA . ALA A 1 322 ? -10.398 33.812 17.688 1 98.5 322 ALA A CA 1
ATOM 2538 C C . ALA A 1 322 ? -9.57 33.875 16.406 1 98.5 322 ALA A C 1
ATOM 2540 O O . ALA A 1 322 ? -8.531 34.531 16.344 1 98.5 322 ALA A O 1
ATOM 2541 N N . GLY A 1 323 ? -10.008 33.094 15.398 1 98.62 323 GLY A N 1
ATOM 2542 C CA . GLY A 1 323 ? -9.172 33.031 14.211 1 98.62 323 GLY A CA 1
ATOM 2543 C C . GLY A 1 323 ? -9.914 32.531 12.984 1 98.62 323 GLY A C 1
ATOM 2544 O O . GLY A 1 323 ? -11.102 32.219 13.062 1 98.62 323 GLY A O 1
ATOM 2545 N N . ILE A 1 324 ? -9.25 32.531 11.836 1 98.62 324 ILE A N 1
ATOM 2546 C CA . ILE A 1 324 ? -9.742 32.094 10.531 1 98.62 324 ILE A CA 1
ATOM 2547 C C . ILE A 1 324 ? -8.883 30.938 10.023 1 98.62 324 ILE A C 1
ATOM 2549 O O . ILE A 1 324 ? -7.664 31.062 9.914 1 98.62 324 ILE A O 1
ATOM 2553 N N . GLY A 1 325 ? -9.539 29.781 9.773 1 98.25 325 GLY A N 1
ATOM 2554 C CA . GLY A 1 325 ? -8.82 28.656 9.195 1 98.25 325 GLY A CA 1
ATOM 2555 C C . GLY A 1 325 ? -8.766 28.703 7.68 1 98.25 325 GLY A C 1
ATOM 2556 O O . GLY A 1 325 ? -9.758 29.031 7.027 1 98.25 325 GLY A O 1
ATOM 2557 N N . VAL A 1 326 ? -7.574 28.375 7.109 1 97.06 326 VAL A N 1
ATOM 2558 C CA . VAL A 1 326 ? -7.449 28.344 5.656 1 97.06 326 VAL A CA 1
ATOM 2559 C C . VAL A 1 326 ? -6.758 27.047 5.223 1 97.06 326 VAL A C 1
ATOM 2561 O O . VAL A 1 326 ? -5.859 26.562 5.91 1 97.06 326 VAL A O 1
ATOM 2564 N N . HIS A 1 327 ? -7.219 26.547 4.082 1 95.06 327 HIS A N 1
ATOM 2565 C CA . HIS A 1 327 ? -6.574 25.406 3.438 1 95.06 327 HIS A CA 1
ATOM 2566 C C . HIS A 1 327 ? -5.602 25.859 2.355 1 95.06 327 HIS A C 1
ATOM 2568 O O . HIS A 1 327 ? -5.707 26.984 1.851 1 95.06 327 HIS A O 1
ATOM 2574 N N . SER A 1 328 ? -4.711 24.984 1.947 1 84.12 328 SER A N 1
ATOM 2575 C CA . SER A 1 328 ? -3.594 25.359 1.087 1 84.12 328 SER A CA 1
ATOM 2576 C C . SER A 1 328 ? -3.879 25.016 -0.371 1 84.12 328 SER A C 1
ATOM 2578 O O . SER A 1 328 ? -2.982 25.078 -1.216 1 84.12 328 SER A O 1
ATOM 2580 N N . TYR A 1 329 ? -5.066 24.703 -0.8 1 79.06 329 TYR A N 1
ATOM 2581 C CA . TYR A 1 329 ? -5.305 24.078 -2.102 1 79.06 329 TYR A CA 1
ATOM 2582 C C . TYR A 1 329 ? -5.504 25.141 -3.178 1 79.06 329 TYR A C 1
ATOM 2584 O O . TYR A 1 329 ? -5.582 24.828 -4.367 1 79.06 329 TYR A O 1
ATOM 2592 N N . GLN A 1 330 ? -5.543 26.422 -2.799 1 73.56 330 GLN A N 1
ATOM 2593 C CA . GLN A 1 330 ? -5.668 27.531 -3.74 1 73.56 330 GLN A CA 1
ATOM 2594 C C . GLN A 1 330 ? -4.551 28.547 -3.537 1 73.56 330 GLN A C 1
ATOM 2596 O O . GLN A 1 330 ? -4.73 29.734 -3.818 1 73.56 330 GLN A O 1
ATOM 2601 N N . ASP A 1 331 ? -3.461 28.203 -3.047 1 71.19 331 ASP A N 1
ATOM 2602 C CA . ASP A 1 331 ? -2.389 29.094 -2.631 1 71.19 331 ASP A CA 1
ATOM 2603 C C . ASP A 1 331 ? -1.825 29.859 -3.822 1 71.19 331 ASP A C 1
ATOM 2605 O O . ASP A 1 331 ? -1.323 30.984 -3.664 1 71.19 331 ASP A O 1
ATOM 2609 N N . SER A 1 332 ? -2.004 29.469 -4.938 1 65.31 332 SER A N 1
ATOM 2610 C CA . SER A 1 332 ? -1.387 30.141 -6.082 1 65.31 332 SER A CA 1
ATOM 2611 C C . SER A 1 332 ? -2.184 31.375 -6.5 1 65.31 332 SER A C 1
ATOM 2613 O O . SER A 1 332 ? -1.663 32.25 -7.191 1 65.31 332 SER A O 1
ATOM 2615 N N . GLU A 1 333 ? -3.291 31.656 -6 1 63.38 333 GLU A N 1
ATOM 2616 C CA . GLU A 1 333 ? -4.121 32.656 -6.648 1 63.38 333 GLU A CA 1
ATOM 2617 C C . GLU A 1 333 ? -4.695 33.656 -5.633 1 63.38 333 GLU A C 1
ATOM 2619 O O . GLU A 1 333 ? -5.496 34.5 -5.98 1 63.38 333 GLU A O 1
ATOM 2624 N N . SER A 1 334 ? -4.098 33.625 -4.395 1 66.69 334 SER A N 1
ATOM 2625 C CA . SER A 1 334 ? -5.027 34.312 -3.504 1 66.69 334 SER A CA 1
ATOM 2626 C C . SER A 1 334 ? -4.293 35.031 -2.367 1 66.69 334 SER A C 1
ATOM 2628 O O . SER A 1 334 ? -4.828 35.156 -1.267 1 66.69 334 SER A O 1
ATOM 2630 N N . ASP A 1 335 ? -3.127 35.531 -2.666 1 72.81 335 ASP A N 1
ATOM 2631 C CA . ASP A 1 335 ? -2.373 36.188 -1.599 1 72.81 335 ASP A CA 1
ATOM 2632 C C . ASP A 1 335 ? -3.02 37.531 -1.197 1 72.81 335 ASP A C 1
ATOM 2634 O O . ASP A 1 335 ? -3.055 37.875 -0.014 1 72.81 335 ASP A O 1
ATOM 2638 N N . LYS A 1 336 ? -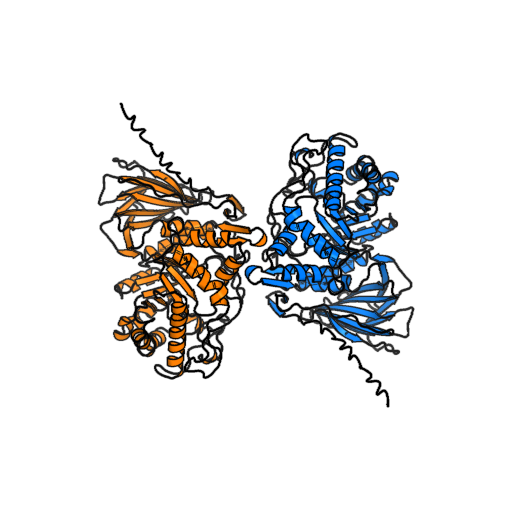3.529 38.156 -2.121 1 86 336 LYS A N 1
ATOM 2639 C CA . LYS A 1 336 ? -4.164 39.438 -1.84 1 86 336 LYS A CA 1
ATOM 2640 C C . LYS A 1 336 ? -5.332 39.25 -0.873 1 86 336 LYS A C 1
ATOM 2642 O O . LYS A 1 336 ? -5.625 40.156 -0.084 1 86 336 LYS A O 1
ATOM 2647 N N . HIS A 1 337 ? -5.898 38.094 -0.914 1 92.31 337 HIS A N 1
ATOM 2648 C CA . HIS A 1 337 ? -7.027 37.812 -0.037 1 92.31 337 HIS A CA 1
ATOM 2649 C C . HIS A 1 337 ? -6.59 37.75 1.423 1 92.31 337 HIS A C 1
ATOM 2651 O O . HIS A 1 337 ? -7.305 38.25 2.309 1 92.31 337 HIS A O 1
ATOM 2657 N N . LEU A 1 338 ? -5.445 37.25 1.661 1 95.38 338 LEU A N 1
ATOM 2658 C CA . LEU A 1 338 ? -4.938 37.125 3.021 1 95.38 338 LEU A CA 1
ATOM 2659 C C . LEU A 1 338 ? -4.586 38.5 3.6 1 95.38 338 LEU A C 1
ATOM 2661 O O . LEU A 1 338 ? -4.973 38.812 4.723 1 95.38 338 LEU A O 1
ATOM 2665 N N . GLN A 1 339 ? -3.869 39.281 2.805 1 94.62 339 GLN A N 1
ATOM 2666 C CA . GLN A 1 339 ? -3.486 40.625 3.227 1 94.62 339 GLN A CA 1
ATOM 2667 C C . GLN A 1 339 ? -4.719 41.5 3.527 1 94.62 339 GLN A C 1
ATOM 2669 O O . GLN A 1 339 ? -4.781 42.156 4.562 1 94.62 339 GLN A O 1
ATOM 2674 N N . GLN A 1 340 ? -5.641 41.469 2.641 1 96.31 340 GLN A N 1
ATOM 2675 C CA . GLN A 1 340 ? -6.855 42.25 2.816 1 96.31 340 GLN A CA 1
ATOM 2676 C C . GLN A 1 340 ? -7.617 41.812 4.062 1 96.31 340 GLN A C 1
ATOM 2678 O O . GLN A 1 340 ? -8.156 42.625 4.797 1 96.31 340 GLN A O 1
ATOM 2683 N N . THR A 1 341 ? -7.703 40.531 4.234 1 97.69 341 THR A N 1
ATOM 2684 C CA . THR A 1 341 ? -8.398 40 5.402 1 97.69 341 THR A CA 1
ATOM 2685 C C . THR A 1 341 ? -7.727 40.469 6.691 1 97.69 341 THR A C 1
ATOM 2687 O O . THR A 1 341 ? -8.406 40.875 7.629 1 97.69 341 THR A O 1
ATOM 2690 N N . HIS A 1 342 ? -6.402 40.406 6.727 1 97.38 342 HIS A N 1
ATOM 2691 C CA . HIS A 1 342 ? -5.668 40.906 7.895 1 97.38 342 HIS A CA 1
ATOM 2692 C C . HIS A 1 342 ? -5.91 42.375 8.125 1 97.38 342 HIS A C 1
ATOM 2694 O O . HIS A 1 342 ? -6.117 42.812 9.258 1 97.38 342 HIS A O 1
ATOM 2700 N N . ASP A 1 343 ? -5.898 43.156 7.047 1 97.5 343 ASP A N 1
ATOM 2701 C CA . ASP A 1 343 ? -6.102 44.594 7.164 1 97.5 343 ASP A CA 1
ATOM 2702 C C . ASP A 1 343 ? -7.496 44.906 7.703 1 97.5 343 ASP A C 1
ATOM 2704 O O . ASP A 1 343 ? -7.664 45.812 8.508 1 97.5 343 ASP A O 1
ATOM 2708 N N . ASN A 1 344 ? -8.406 44.156 7.203 1 98.12 344 ASN A N 1
ATOM 2709 C CA . ASN A 1 344 ? -9.789 44.375 7.625 1 98.12 344 ASN A CA 1
ATOM 2710 C C . ASN A 1 344 ? -10.008 43.938 9.078 1 98.12 344 ASN A C 1
ATOM 2712 O O . ASN A 1 344 ? -10.844 44.5 9.773 1 98.12 344 ASN A O 1
ATOM 2716 N N . HIS A 1 345 ? -9.312 42.906 9.5 1 98.06 345 HIS A N 1
ATOM 2717 C CA . HIS A 1 345 ? -9.539 42.312 10.805 1 98.06 345 HIS A CA 1
ATOM 2718 C C . HIS A 1 345 ? -8.219 41.969 11.492 1 98.06 345 HIS A C 1
ATOM 2720 O O . HIS A 1 345 ? -7.918 40.781 11.742 1 98.06 345 HIS A O 1
ATOM 2726 N N . PRO A 1 346 ? -7.445 42.875 11.93 1 96.56 346 PRO A N 1
ATOM 2727 C CA . PRO A 1 346 ? -6.09 42.656 12.438 1 96.56 346 PRO A CA 1
ATOM 2728 C C . PRO A 1 346 ? -6.066 41.969 13.797 1 96.56 346 PRO A C 1
ATOM 2730 O O . PRO A 1 346 ? -5.02 41.469 14.227 1 96.56 346 PRO A O 1
ATOM 2733 N N . ASN A 1 347 ? -7.23 41.875 14.461 1 95.5 347 ASN A N 1
ATOM 2734 C CA . ASN A 1 347 ? -7.262 41.312 15.812 1 95.5 347 ASN A CA 1
ATOM 2735 C C . ASN A 1 347 ? -7.531 39.812 15.797 1 95.5 347 ASN A C 1
ATOM 2737 O O . ASN A 1 347 ? -7.512 39.156 16.844 1 95.5 347 ASN A O 1
ATOM 2741 N N . VAL A 1 348 ? -7.805 39.219 14.695 1 97.62 348 VAL A N 1
ATOM 2742 C CA . VAL A 1 348 ? -8.023 37.812 14.547 1 97.62 348 VAL A CA 1
ATOM 2743 C C . VAL A 1 348 ? -6.891 37.188 13.727 1 97.62 348 VAL A C 1
ATOM 2745 O O . VAL A 1 348 ? -6.43 37.781 12.75 1 97.62 348 VAL A O 1
ATOM 2748 N N . PHE A 1 349 ? -6.395 36.094 14.195 1 97.94 349 PHE A N 1
ATOM 2749 C CA . PHE A 1 349 ? -5.301 35.469 13.461 1 97.94 349 PHE A CA 1
ATOM 2750 C C . PHE A 1 349 ? -5.828 34.625 12.289 1 97.94 349 PHE A C 1
ATOM 2752 O O . PHE A 1 349 ? -6.984 34.219 12.289 1 97.94 349 PHE A O 1
ATOM 2759 N N . ILE A 1 350 ? -5.031 34.406 11.281 1 97.94 350 ILE A N 1
ATOM 2760 C CA . ILE A 1 350 ? -5.258 33.469 10.188 1 97.94 350 ILE A CA 1
ATOM 2761 C C . ILE A 1 350 ? -4.352 32.25 10.359 1 97.94 350 ILE A C 1
ATOM 2763 O O . ILE A 1 350 ? -3.15 32.406 10.594 1 97.94 350 ILE A O 1
ATOM 2767 N N . PHE A 1 351 ? -4.914 31.078 10.281 1 98.12 351 PHE A N 1
ATOM 2768 C CA . PHE A 1 351 ? -4.184 29.859 10.594 1 98.12 351 PHE A CA 1
ATOM 2769 C C . PHE A 1 351 ? -4.371 28.812 9.492 1 98.12 351 PHE A C 1
ATOM 2771 O O . PHE A 1 351 ? -5.496 28.562 9.062 1 98.12 351 PHE A O 1
ATOM 2778 N N . GLY A 1 352 ? -3.221 28.266 9.016 1 97.62 352 GLY A N 1
ATOM 2779 C CA . GLY A 1 352 ? -3.322 27.156 8.086 1 97.62 352 GLY A CA 1
ATOM 2780 C C . GLY A 1 352 ? -3.752 25.859 8.742 1 97.62 352 GLY A C 1
ATOM 2781 O O . GLY A 1 352 ? -2.965 25.234 9.453 1 97.62 352 GLY A O 1
ATOM 2782 N N . THR A 1 353 ? -4.953 25.359 8.43 1 98.19 353 THR A N 1
ATOM 2783 C CA . THR A 1 353 ? -5.523 24.266 9.188 1 98.19 353 THR A CA 1
ATOM 2784 C C . THR A 1 353 ? -5.387 22.953 8.422 1 98.19 353 THR A C 1
ATOM 2786 O O . THR A 1 353 ? -5.566 21.875 8.992 1 98.19 353 THR A O 1
ATOM 2789 N N . GLU A 1 354 ? -5.066 23.047 7.137 1 97.31 354 GLU A N 1
ATOM 2790 C CA . GLU A 1 354 ? -4.977 21.812 6.371 1 97.31 354 GLU A CA 1
ATOM 2791 C C . GLU A 1 354 ? -4.117 21.984 5.121 1 97.31 354 GLU A C 1
ATOM 2793 O O . GLU A 1 354 ? -4.23 23 4.43 1 97.31 354 GLU A O 1
ATOM 2798 N N . ALA A 1 355 ? -3.279 21.031 4.891 1 96.06 355 ALA A N 1
ATOM 2799 C CA . ALA A 1 355 ? -2.492 20.938 3.662 1 96.06 355 ALA A CA 1
ATOM 2800 C C . ALA A 1 355 ? -2.182 19.484 3.318 1 96.06 355 ALA A C 1
ATOM 2802 O O . ALA A 1 355 ? -2.1 18.641 4.207 1 96.06 355 ALA A O 1
ATOM 2803 N N . SER A 1 356 ? -2.076 19.188 2.078 1 94.56 356 SER A N 1
ATOM 2804 C CA . SER A 1 356 ? -1.739 17.828 1.64 1 94.56 356 SER A CA 1
ATOM 2805 C C . SER A 1 356 ? -1.183 17.844 0.22 1 94.56 356 SER A C 1
ATOM 2807 O O . SER A 1 356 ? -1.387 18.797 -0.531 1 94.56 356 SER A O 1
ATOM 2809 N N . GLU A 1 357 ? -0.452 16.812 -0.103 1 94.62 357 GLU A N 1
ATOM 2810 C CA . GLU A 1 357 ? -0.003 16.531 -1.466 1 94.62 357 GLU A CA 1
ATOM 2811 C C . GLU A 1 357 ? -0.609 15.242 -2.004 1 94.62 357 GLU A C 1
ATOM 2813 O O . GLU A 1 357 ? -1.034 14.383 -1.229 1 94.62 357 GLU A O 1
ATOM 2818 N N . GLY A 1 358 ? -0.693 15.133 -3.293 1 92.06 358 GLY A N 1
ATOM 2819 C CA . GLY A 1 358 ? -1.164 13.914 -3.926 1 92.06 358 GLY A CA 1
ATOM 2820 C C . GLY A 1 358 ? -2.676 13.797 -3.943 1 92.06 358 GLY A C 1
ATOM 2821 O O . GLY A 1 358 ? -3.217 12.703 -4.129 1 92.06 358 GLY A O 1
ATOM 2822 N N . TYR A 1 359 ? -3.35 14.844 -3.758 1 85.88 359 TYR A N 1
ATOM 2823 C CA . TYR A 1 359 ? -4.801 14.812 -3.596 1 85.88 359 TYR A CA 1
ATOM 2824 C C . TYR A 1 359 ? -5.5 14.992 -4.938 1 85.88 359 TYR A C 1
ATOM 2826 O O . TYR A 1 359 ? -6.707 14.75 -5.051 1 85.88 359 TYR A O 1
ATOM 2834 N N . LYS A 1 360 ? -4.746 15.438 -5.938 1 81.81 360 LYS A N 1
ATOM 2835 C CA . LYS A 1 360 ? -5.371 15.695 -7.23 1 81.81 360 LYS A CA 1
ATOM 2836 C C . LYS A 1 360 ? -5.648 14.391 -7.977 1 81.81 360 LYS A C 1
ATOM 2838 O O . LYS A 1 360 ? -4.824 13.477 -7.969 1 81.81 360 LYS A O 1
ATOM 2843 N N . ALA A 1 361 ? -6.676 14.25 -8.656 1 66.62 361 ALA A N 1
ATOM 2844 C CA . ALA A 1 361 ? -7.211 13.055 -9.297 1 66.62 361 ALA A CA 1
ATOM 2845 C C . ALA A 1 361 ? -6.18 12.43 -10.234 1 66.62 361 ALA A C 1
ATOM 2847 O O . ALA A 1 361 ? -6.086 11.203 -10.336 1 66.62 361 ALA A O 1
ATOM 2848 N N . LYS A 1 362 ? -5.391 13.117 -10.938 1 67 362 LYS A N 1
ATOM 2849 C CA . LYS A 1 362 ? -4.523 12.547 -11.969 1 67 362 LYS A CA 1
ATOM 2850 C C . LYS A 1 362 ? -3.104 12.359 -11.438 1 67 362 LYS A C 1
ATOM 2852 O O . LYS A 1 362 ? -2.223 11.891 -12.164 1 67 362 LYS A O 1
ATOM 2857 N N . GLU A 1 363 ? -2.98 12.477 -10.18 1 79.62 363 GLU A N 1
ATOM 2858 C CA . GLU A 1 363 ? -1.645 12.328 -9.609 1 79.62 363 GLU A CA 1
ATOM 2859 C C . GLU A 1 363 ? -1.506 11.016 -8.844 1 79.62 363 GLU A C 1
ATOM 2861 O O . GLU A 1 363 ? -2.498 10.461 -8.367 1 79.62 363 GLU A O 1
ATOM 2866 N N . THR A 1 364 ? -0.268 10.578 -8.891 1 84.69 364 THR A N 1
ATOM 2867 C CA . THR A 1 364 ? 0.065 9.484 -7.996 1 84.69 364 THR A CA 1
ATOM 2868 C C . THR A 1 364 ? -0.151 9.883 -6.539 1 84.69 364 THR A C 1
ATOM 2870 O O . THR A 1 364 ? 0.289 10.961 -6.117 1 84.69 364 THR A O 1
ATOM 2873 N N . SER A 1 365 ? -0.895 9.125 -5.812 1 91.25 365 SER A N 1
ATOM 2874 C CA . SER A 1 365 ? -1.172 9.484 -4.43 1 91.25 365 SER A CA 1
ATOM 2875 C C . SER A 1 365 ? 0.11 9.539 -3.604 1 91.25 365 SER A C 1
ATOM 2877 O O . SER A 1 365 ? 0.612 10.617 -3.293 1 91.25 365 SER A O 1
ATOM 2879 N N . VAL A 1 366 ? 0.711 8.383 -3.535 1 93.5 366 VAL A N 1
ATOM 2880 C CA . VAL A 1 366 ? 1.996 8.367 -2.844 1 93.5 366 VAL A CA 1
ATOM 2881 C C . VAL A 1 366 ? 3.133 8.344 -3.863 1 93.5 366 VAL A C 1
ATOM 2883 O O . VAL A 1 366 ? 3.268 7.391 -4.633 1 93.5 366 VAL A O 1
ATOM 2886 N N . ASP A 1 367 ? 3.914 9.398 -3.928 1 95.12 367 ASP A N 1
ATOM 2887 C CA . ASP A 1 367 ? 5.086 9.508 -4.789 1 95.12 367 ASP A CA 1
ATOM 2888 C C . ASP A 1 367 ? 6.375 9.469 -3.969 1 95.12 367 ASP A C 1
ATOM 2890 O O . ASP A 1 367 ? 6.84 10.508 -3.488 1 95.12 367 ASP A O 1
ATOM 2894 N N . TYR A 1 368 ? 6.953 8.336 -3.891 1 93 368 TYR A N 1
ATOM 2895 C CA . TYR A 1 368 ? 8.07 8.086 -2.99 1 93 368 TYR A CA 1
ATOM 2896 C C . TYR A 1 368 ? 9.258 8.977 -3.33 1 93 368 TYR A C 1
ATOM 2898 O O . TYR A 1 368 ? 9.727 9 -4.473 1 93 368 TYR A O 1
ATOM 2906 N N . GLY A 1 369 ? 9.703 9.727 -2.338 1 96.31 369 GLY A N 1
ATOM 2907 C CA . GLY A 1 369 ? 10.914 10.523 -2.467 1 96.31 369 GLY A CA 1
ATOM 2908 C C . GLY A 1 369 ? 10.711 11.789 -3.275 1 96.31 369 GLY A C 1
ATOM 2909 O O . GLY A 1 369 ? 11.672 12.5 -3.574 1 96.31 369 GLY A O 1
ATOM 2910 N N . SER A 1 370 ? 9.5 12.188 -3.502 1 97.5 370 SER A N 1
ATOM 2911 C CA . SER A 1 370 ? 9.227 13.305 -4.406 1 97.5 370 SER A CA 1
ATOM 2912 C C . SER A 1 370 ? 9.797 14.609 -3.861 1 97.5 370 SER A C 1
ATOM 2914 O O . SER A 1 370 ? 9.281 15.148 -2.881 1 97.5 370 SER A O 1
ATOM 2916 N N . TRP A 1 371 ? 10.75 15.109 -4.586 1 97.88 371 TRP A N 1
ATOM 2917 C CA . TRP A 1 371 ? 11.312 16.406 -4.234 1 97.88 371 TRP A CA 1
ATOM 2918 C C . TRP A 1 371 ? 10.359 17.531 -4.621 1 97.88 371 TRP A C 1
ATOM 2920 O O . TRP A 1 371 ? 10.273 18.547 -3.926 1 97.88 371 TRP A O 1
ATOM 2930 N N . ASP A 1 372 ? 9.633 17.312 -5.688 1 97.19 372 ASP A N 1
ATOM 2931 C CA . ASP A 1 372 ? 8.68 18.328 -6.125 1 97.19 372 ASP A CA 1
ATOM 2932 C C . ASP A 1 372 ? 7.664 18.625 -5.031 1 97.19 372 ASP A C 1
ATOM 2934 O O . ASP A 1 372 ? 7.285 19.781 -4.832 1 97.19 372 ASP A O 1
ATOM 2938 N N . ARG A 1 373 ? 7.301 17.656 -4.309 1 97.19 373 ARG A N 1
ATOM 2939 C CA . ARG A 1 373 ? 6.309 17.859 -3.258 1 97.19 373 ARG A CA 1
ATOM 2940 C C . ARG A 1 373 ? 6.914 18.562 -2.053 1 97.19 373 ARG A C 1
ATOM 2942 O O . ARG A 1 373 ? 6.234 19.328 -1.37 1 97.19 373 ARG A O 1
ATOM 2949 N N . ALA A 1 374 ? 8.148 18.312 -1.779 1 98.12 374 ALA A N 1
ATOM 2950 C CA . ALA A 1 374 ? 8.844 19.062 -0.74 1 98.12 374 ALA A CA 1
ATOM 2951 C C . ALA A 1 374 ? 8.93 20.547 -1.107 1 98.12 374 ALA A C 1
ATOM 2953 O O . ALA A 1 374 ? 8.688 21.406 -0.268 1 98.12 374 ALA A O 1
ATOM 2954 N N . GLU A 1 375 ? 9.266 20.797 -2.367 1 97.38 375 GLU A N 1
ATOM 2955 C CA . GLU A 1 375 ? 9.344 22.172 -2.844 1 97.38 375 GLU A CA 1
ATOM 2956 C C . GLU A 1 375 ? 7.984 22.859 -2.756 1 97.38 375 GLU A C 1
ATOM 2958 O O . GLU A 1 375 ? 7.902 24.031 -2.375 1 97.38 375 GLU A O 1
ATOM 2963 N N . ASP A 1 376 ? 7 22.109 -3.107 1 95.81 376 ASP A N 1
ATOM 2964 C CA . ASP A 1 376 ? 5.648 22.656 -3.027 1 95.81 376 ASP A CA 1
ATOM 2965 C C . ASP A 1 376 ? 5.301 23.031 -1.592 1 95.81 376 ASP A C 1
ATOM 2967 O O . ASP A 1 376 ? 4.734 24.109 -1.354 1 95.81 376 ASP A O 1
ATOM 2971 N N . TYR A 1 377 ? 5.594 22.188 -0.652 1 97 377 TYR A N 1
ATOM 2972 C CA . TYR A 1 377 ? 5.312 22.469 0.75 1 97 377 TYR A CA 1
ATOM 2973 C C . TYR A 1 377 ? 6.043 23.734 1.21 1 97 377 TYR A C 1
ATOM 2975 O O . TYR A 1 377 ? 5.461 24.578 1.881 1 97 377 TYR A O 1
ATOM 2983 N N . VAL A 1 378 ? 7.293 23.828 0.865 1 97.75 378 VAL A N 1
ATOM 2984 C CA . VAL A 1 378 ? 8.062 25 1.286 1 97.75 378 VAL A CA 1
ATOM 2985 C C . VAL A 1 378 ? 7.469 26.266 0.662 1 97.75 378 VAL A C 1
ATOM 2987 O O . VAL A 1 378 ? 7.301 27.281 1.341 1 97.75 378 VAL A O 1
ATOM 2990 N N . SER A 1 379 ? 7.16 26.172 -0.601 1 95.38 379 SER A N 1
ATOM 2991 C CA . SER A 1 379 ? 6.559 27.312 -1.278 1 95.38 379 SER A CA 1
ATOM 2992 C C . SER A 1 379 ? 5.238 27.703 -0.625 1 95.38 379 SER A C 1
ATOM 2994 O O . SER A 1 379 ? 4.973 28.891 -0.429 1 95.38 379 SER A O 1
ATOM 2996 N N . ASP A 1 380 ? 4.453 26.734 -0.31 1 94.56 380 ASP A N 1
ATOM 2997 C CA . ASP A 1 380 ? 3.16 26.984 0.322 1 94.56 380 ASP A CA 1
ATOM 2998 C C . ASP A 1 380 ? 3.334 27.625 1.692 1 94.56 380 ASP A C 1
ATOM 3000 O O . ASP A 1 380 ? 2.652 28.609 2.016 1 94.56 380 ASP A O 1
ATOM 3004 N N . ILE A 1 381 ? 4.207 27.109 2.475 1 97.19 381 ILE A N 1
ATOM 3005 C CA . ILE A 1 381 ? 4.414 27.609 3.832 1 97.19 381 ILE A CA 1
ATOM 3006 C C . ILE A 1 381 ? 4.984 29.016 3.781 1 97.19 381 ILE A C 1
ATOM 3008 O O . ILE A 1 381 ? 4.547 29.906 4.523 1 97.19 381 ILE A O 1
ATOM 3012 N N . LEU A 1 382 ? 5.953 29.25 2.875 1 96.38 382 LEU A N 1
ATOM 3013 C CA . LEU A 1 382 ? 6.52 30.594 2.727 1 96.38 382 LEU A CA 1
ATOM 3014 C C . LEU A 1 382 ? 5.449 31.594 2.289 1 96.38 382 LEU A C 1
ATOM 3016 O O . LEU A 1 382 ? 5.395 32.719 2.797 1 96.38 382 LEU A O 1
ATOM 3020 N N . ASP A 1 383 ? 4.672 31.141 1.348 1 94.69 383 ASP A N 1
ATOM 3021 C CA . ASP A 1 383 ? 3.6 32.031 0.881 1 94.69 383 ASP A CA 1
ATOM 3022 C C . ASP A 1 383 ? 2.648 32.375 2.021 1 94.69 383 ASP A C 1
ATOM 3024 O O . ASP A 1 383 ? 2.264 33.531 2.176 1 94.69 383 ASP A O 1
ATOM 3028 N N . ASP A 1 384 ? 2.293 31.438 2.779 1 95.5 384 ASP A N 1
ATOM 3029 C CA . ASP A 1 384 ? 1.401 31.641 3.916 1 95.5 384 ASP A CA 1
ATOM 3030 C C . ASP A 1 384 ? 2.027 32.594 4.938 1 95.5 384 ASP A C 1
ATOM 3032 O O . ASP A 1 384 ? 1.429 33.594 5.297 1 95.5 384 ASP A O 1
ATOM 3036 N N . LEU A 1 385 ? 3.195 32.281 5.359 1 96.88 385 LEU A N 1
ATOM 3037 C CA . LEU A 1 385 ? 3.828 33.031 6.441 1 96.88 385 LEU A CA 1
ATOM 3038 C C . LEU A 1 385 ? 4.156 34.469 5.996 1 96.88 385 LEU A C 1
ATOM 3040 O O . LEU A 1 385 ? 4.121 35.406 6.805 1 96.88 385 LEU A O 1
ATOM 3044 N N . ASN A 1 386 ? 4.426 34.625 4.711 1 95.94 386 ASN A N 1
ATOM 3045 C CA . ASN A 1 386 ? 4.715 35.938 4.191 1 95.94 386 ASN A CA 1
ATOM 3046 C C . ASN A 1 386 ? 3.439 36.781 4.016 1 95.94 386 ASN A C 1
ATOM 3048 O O . ASN A 1 386 ? 3.502 37.969 3.732 1 95.94 386 ASN A O 1
ATOM 3052 N N . ASN A 1 387 ? 2.285 36.125 4.191 1 94.81 387 ASN A N 1
ATOM 3053 C CA . ASN A 1 387 ? 1.009 36.812 4.004 1 94.81 387 ASN A CA 1
ATOM 3054 C C . ASN A 1 387 ? 0.092 36.625 5.211 1 94.81 387 ASN A C 1
ATOM 3056 O O . ASN A 1 387 ? -1.079 36.281 5.059 1 94.81 387 ASN A O 1
ATOM 3060 N N . TRP A 1 388 ? 0.61 36.719 6.379 1 96.25 388 TRP A N 1
ATOM 3061 C CA . TRP A 1 388 ? -0.056 36.969 7.656 1 96.25 388 TRP A CA 1
ATOM 3062 C C . TRP A 1 388 ? -0.621 35.656 8.227 1 96.25 388 TRP A C 1
ATOM 3064 O O . TRP A 1 388 ? -1.205 35.656 9.312 1 96.25 388 TRP A O 1
ATOM 3074 N N . VAL A 1 389 ? -0.467 34.562 7.52 1 96.88 389 VAL A N 1
ATOM 3075 C CA . VAL A 1 389 ? -0.864 33.281 8.102 1 96.88 389 VAL A CA 1
ATOM 3076 C C . VAL A 1 389 ? 0.102 32.906 9.227 1 96.88 389 VAL A C 1
ATOM 3078 O O . VAL A 1 389 ? 1.317 33.062 9.086 1 96.88 389 VAL A O 1
ATOM 3081 N N . ALA A 1 390 ? -0.412 32.375 10.297 1 97.31 390 ALA A N 1
ATOM 3082 C CA . ALA A 1 390 ? 0.375 32.281 11.523 1 97.31 390 ALA A CA 1
ATOM 3083 C C . ALA A 1 390 ? 0.744 30.828 11.82 1 97.31 390 ALA A C 1
ATOM 3085 O O . ALA A 1 390 ? 1.268 30.531 12.898 1 97.31 390 ALA A O 1
ATOM 3086 N N . GLY A 1 391 ? 0.453 29.891 10.953 1 96.5 391 GLY A N 1
ATOM 3087 C CA . GLY A 1 391 ? 0.768 28.484 11.148 1 96.5 391 GLY A CA 1
ATOM 3088 C C . GLY A 1 391 ? 0.39 27.625 9.961 1 96.5 391 GLY A C 1
ATOM 3089 O O . GLY A 1 391 ? -0.07 28.125 8.938 1 96.5 391 GLY A O 1
ATOM 3090 N N . TRP A 1 392 ? 0.611 26.359 10.078 1 97.69 392 TRP A N 1
ATOM 3091 C CA . TRP A 1 392 ? 0.415 25.406 8.992 1 97.69 392 TRP A CA 1
ATOM 3092 C C . TRP A 1 392 ? 0.225 23.984 9.531 1 97.69 392 TRP A C 1
ATOM 3094 O O . TRP A 1 392 ? 0.915 23.578 10.469 1 97.69 392 TRP A O 1
ATOM 3104 N N . THR A 1 393 ? -0.771 23.219 8.992 1 98.44 393 THR A N 1
ATOM 3105 C CA . THR A 1 393 ? -1.088 21.906 9.523 1 98.44 393 THR A CA 1
ATOM 3106 C C . THR A 1 393 ? -1.17 20.875 8.398 1 98.44 393 THR A C 1
ATOM 3108 O O . THR A 1 393 ? -1.866 21.094 7.402 1 98.44 393 THR A O 1
ATOM 3111 N N . GLU A 1 394 ? -0.432 19.781 8.602 1 97.75 394 GLU A N 1
ATOM 3112 C CA . GLU A 1 394 ? -0.512 18.641 7.703 1 97.75 394 GLU A CA 1
ATOM 3113 C C . GLU A 1 394 ? -1.788 17.828 7.945 1 97.75 394 GLU A C 1
ATOM 3115 O O . GLU A 1 394 ? -2.246 17.719 9.078 1 97.75 394 GLU A O 1
ATOM 3120 N N . ARG A 1 395 ? -2.271 17.219 6.84 1 97.19 395 ARG A N 1
ATOM 3121 C CA . ARG A 1 395 ? -3.572 16.562 6.848 1 97.19 395 ARG A CA 1
ATOM 3122 C C . ARG A 1 395 ? -3.482 15.188 7.512 1 97.19 395 ARG A C 1
ATOM 3124 O O . ARG A 1 395 ? -4.48 14.672 8.016 1 97.19 395 ARG A O 1
ATOM 3131 N N . ASN A 1 396 ? -2.336 14.578 7.406 1 98.5 396 ASN A N 1
ATOM 3132 C CA . ASN A 1 396 ? -2.143 13.273 8.023 1 98.5 396 ASN A CA 1
ATOM 3133 C C . ASN A 1 396 ? -0.734 13.125 8.594 1 98.5 396 ASN A C 1
ATOM 3135 O O . ASN A 1 396 ? 0.241 13.547 7.969 1 98.5 396 ASN A O 1
ATOM 3139 N N . LEU A 1 397 ? -0.686 12.406 9.75 1 98.44 397 LEU A N 1
ATOM 3140 C CA . LEU A 1 397 ? 0.61 12.094 10.344 1 98.44 397 LEU A CA 1
ATOM 3141 C C . LEU A 1 397 ? 1.353 11.055 9.5 1 98.44 397 LEU A C 1
ATOM 3143 O O . LEU A 1 397 ? 2.545 11.211 9.227 1 98.44 397 LEU A O 1
ATOM 3147 N N . ILE A 1 398 ? 0.683 10.062 9.18 1 98.75 398 ILE A N 1
ATOM 3148 C CA . ILE A 1 398 ? 1.25 8.875 8.555 1 98.75 398 ILE A CA 1
ATOM 3149 C C . ILE A 1 398 ? 0.172 8.148 7.758 1 98.75 398 ILE A C 1
ATOM 3151 O O . ILE A 1 398 ? -0.975 8.047 8.203 1 98.75 398 ILE A O 1
ATOM 3155 N N . LEU A 1 399 ? 0.56 7.688 6.547 1 98.12 399 LEU A N 1
ATOM 3156 C CA . LEU A 1 399 ? -0.335 6.902 5.703 1 98.12 399 LEU A CA 1
ATOM 3157 C C . LEU A 1 399 ? 0.35 5.633 5.219 1 98.12 399 LEU A C 1
ATOM 3159 O O . LEU A 1 399 ? 1.539 5.426 5.473 1 98.12 399 LEU A O 1
ATOM 3163 N N . ASP A 1 400 ? -0.41 4.734 4.648 1 95.25 400 ASP A N 1
ATOM 3164 C CA . ASP A 1 400 ? 0.172 3.502 4.121 1 95.25 400 ASP A CA 1
ATOM 3165 C C . ASP A 1 400 ? 0.683 3.699 2.697 1 95.25 400 ASP A C 1
ATOM 3167 O O . ASP A 1 400 ? 0.718 4.824 2.195 1 95.25 400 ASP A O 1
ATOM 3171 N N . ALA A 1 401 ? 1.087 2.635 2.1 1 91.44 401 ALA A N 1
ATOM 3172 C CA . ALA A 1 401 ? 1.782 2.672 0.815 1 91.44 401 ALA A CA 1
ATOM 3173 C C . ALA A 1 401 ? 0.882 3.236 -0.28 1 91.44 401 ALA A C 1
ATOM 3175 O O . ALA A 1 401 ? 1.37 3.771 -1.278 1 91.44 401 ALA A O 1
ATOM 3176 N N . GLN A 1 402 ? -0.416 3.094 -0.114 1 88.81 402 GLN A N 1
ATOM 3177 C CA . GLN A 1 402 ? -1.363 3.596 -1.104 1 88.81 402 GLN A CA 1
ATOM 3178 C C . GLN A 1 402 ? -1.816 5.012 -0.76 1 88.81 402 GLN A C 1
ATOM 3180 O O . GLN A 1 402 ? -2.418 5.695 -1.591 1 88.81 402 GLN A O 1
ATOM 3185 N N . GLY A 1 403 ? -1.564 5.504 0.482 1 94.88 403 GLY A N 1
ATOM 3186 C CA . GLY A 1 403 ? -1.998 6.82 0.922 1 94.88 403 GLY A CA 1
ATOM 3187 C C . GLY A 1 403 ? -3.287 6.789 1.722 1 94.88 403 GLY A C 1
ATOM 3188 O O . GLY A 1 403 ? -4.004 7.789 1.793 1 94.88 403 GLY A O 1
ATOM 3189 N N . GLY A 1 404 ? -3.629 5.602 2.264 1 93.31 404 GLY A N 1
ATOM 3190 C CA . GLY A 1 404 ? -4.844 5.457 3.049 1 93.31 404 GLY A CA 1
ATOM 3191 C C . GLY A 1 404 ? -4.594 4.914 4.441 1 93.31 404 GLY A C 1
ATOM 3192 O O . GLY A 1 404 ? -3.488 5.035 4.973 1 93.31 404 GLY A O 1
ATOM 3193 N N . PRO A 1 405 ? -5.668 4.465 4.98 1 92.62 405 PRO A N 1
ATOM 3194 C CA . PRO A 1 405 ? -6.973 4.102 4.418 1 92.62 405 PRO A CA 1
ATOM 3195 C C . PRO A 1 405 ? -7.895 5.309 4.238 1 92.62 405 PRO A C 1
ATOM 3197 O O . PRO A 1 405 ? -7.703 6.336 4.891 1 92.62 405 PRO A O 1
ATOM 3200 N N . SER A 1 406 ? -8.805 5.207 3.363 1 93.25 406 SER A N 1
ATOM 3201 C CA . SER A 1 406 ? -9.891 6.133 3.076 1 93.25 406 SER A CA 1
ATOM 3202 C C . SER A 1 406 ? -11.133 5.395 2.59 1 93.25 406 SER A C 1
ATOM 3204 O O . SER A 1 406 ? -11.062 4.609 1.644 1 93.25 406 SER A O 1
ATOM 3206 N N . TRP A 1 407 ? -12.227 5.598 3.195 1 90.62 407 TRP A N 1
ATOM 3207 C CA . TRP A 1 407 ? -13.43 4.855 2.838 1 90.62 407 TRP A CA 1
ATOM 3208 C C . TRP A 1 407 ? -13.945 5.273 1.464 1 90.62 407 TRP A C 1
ATOM 3210 O O . TRP A 1 407 ? -14.68 4.527 0.813 1 90.62 407 TRP A O 1
ATOM 3220 N N . VAL A 1 408 ? -13.508 6.48 0.988 1 89.81 408 VAL A N 1
ATOM 3221 C CA . VAL A 1 408 ? -13.938 6.977 -0.314 1 89.81 408 VAL A CA 1
ATOM 3222 C C . VAL A 1 408 ? -12.805 6.844 -1.321 1 89.81 408 VAL A C 1
ATOM 3224 O O . VAL A 1 408 ? -12.883 7.379 -2.43 1 89.81 408 VAL A O 1
ATOM 3227 N N . SER A 1 409 ? -11.648 6.273 -0.942 1 84 409 SER A N 1
ATOM 3228 C CA . SER A 1 409 ? -10.469 6.082 -1.778 1 84 409 SER A CA 1
ATOM 3229 C C . SER A 1 409 ? -9.883 7.418 -2.217 1 84 409 SER A C 1
ATOM 3231 O O . SER A 1 409 ? -9.414 7.551 -3.35 1 84 409 SER A O 1
ATOM 3233 N N . ASP A 1 410 ? -10.016 8.383 -1.311 1 86.56 410 ASP A N 1
ATOM 3234 C CA . ASP A 1 410 ? -9.391 9.688 -1.517 1 86.56 410 ASP A CA 1
ATOM 3235 C C . ASP A 1 410 ? -7.961 9.703 -0.978 1 86.56 410 ASP A C 1
ATOM 3237 O O . ASP A 1 410 ? -7.641 10.492 -0.084 1 86.56 410 ASP A O 1
ATOM 3241 N N . PHE A 1 411 ? -7.121 8.906 -1.639 1 91.38 411 PHE A N 1
ATOM 3242 C CA . PHE A 1 411 ? -5.77 8.688 -1.144 1 91.38 411 PHE A CA 1
ATOM 3243 C C . PHE A 1 411 ? -4.898 9.914 -1.381 1 91.38 411 PHE A C 1
ATOM 3245 O O . PHE A 1 411 ? -5.109 10.656 -2.344 1 91.38 411 PHE A O 1
ATOM 3252 N N . THR A 1 412 ? -3.955 10.18 -0.525 1 96 412 THR A N 1
ATOM 3253 C CA . THR A 1 412 ? -3.014 11.289 -0.638 1 96 412 THR A CA 1
ATOM 3254 C C . THR A 1 412 ? -1.612 10.852 -0.222 1 96 412 THR A C 1
ATOM 3256 O O . THR A 1 412 ? -1.399 9.695 0.143 1 96 412 THR A O 1
ATOM 3259 N N . ASP A 1 413 ? -0.688 11.711 -0.362 1 97.19 413 ASP A N 1
ATOM 3260 C CA . ASP A 1 413 ? 0.654 11.508 0.177 1 97.19 413 ASP A CA 1
ATOM 3261 C C . ASP A 1 413 ? 0.738 11.977 1.628 1 97.19 413 ASP A C 1
ATOM 3263 O O . ASP A 1 413 ? -0.243 12.484 2.182 1 97.19 413 ASP A O 1
ATOM 3267 N N . ALA A 1 414 ? 1.822 11.672 2.303 1 98.12 414 ALA A N 1
ATOM 3268 C CA . ALA A 1 414 ? 2.115 12.133 3.658 1 98.12 414 ALA A CA 1
ATOM 3269 C C . ALA A 1 414 ? 3.621 12.227 3.893 1 98.12 414 ALA A C 1
ATOM 3271 O O . ALA A 1 414 ? 4.406 11.617 3.162 1 98.12 414 ALA A O 1
ATOM 3272 N N . PRO A 1 415 ? 4.016 13 4.852 1 98.69 415 PRO A N 1
ATOM 3273 C CA . PRO A 1 415 ? 5.441 13.109 5.156 1 98.69 415 PRO A CA 1
ATOM 3274 C C . PRO A 1 415 ? 6.055 11.781 5.582 1 98.69 415 PRO A C 1
ATOM 3276 O O . PRO A 1 415 ? 7.25 11.547 5.367 1 98.69 415 PRO A O 1
ATOM 3279 N N . ILE A 1 416 ? 5.242 10.953 6.199 1 98.75 416 ILE A N 1
ATOM 3280 C CA . ILE A 1 416 ? 5.699 9.633 6.605 1 98.75 416 ILE A CA 1
ATOM 3281 C C . ILE A 1 416 ? 4.766 8.562 6.035 1 98.75 416 ILE A C 1
ATOM 3283 O O . ILE A 1 416 ? 3.541 8.711 6.09 1 98.75 416 ILE A O 1
ATOM 3287 N N . ILE A 1 417 ? 5.367 7.508 5.441 1 98.06 417 ILE A N 1
ATOM 3288 C CA . ILE A 1 417 ? 4.629 6.383 4.875 1 98.06 417 ILE A CA 1
ATOM 3289 C C . ILE A 1 417 ? 5.004 5.098 5.609 1 98.06 417 ILE A C 1
ATOM 3291 O O . ILE A 1 417 ? 6.188 4.793 5.773 1 98.06 417 ILE A O 1
ATOM 3295 N N . ALA A 1 418 ? 4.02 4.328 5.996 1 97.62 418 ALA A N 1
ATOM 3296 C CA . ALA A 1 418 ? 4.219 3.125 6.797 1 97.62 418 ALA A CA 1
ATOM 3297 C C . ALA A 1 418 ? 4.336 1.888 5.91 1 97.62 418 ALA A C 1
ATOM 3299 O O . ALA A 1 418 ? 3.619 1.758 4.918 1 97.62 418 ALA A O 1
ATOM 3300 N N . PHE A 1 419 ? 5.238 1.021 6.273 1 94 419 PHE A N 1
ATOM 3301 C CA . PHE A 1 419 ? 5.402 -0.307 5.695 1 94 419 PHE A CA 1
ATOM 3302 C C . PHE A 1 419 ? 5.402 -1.375 6.781 1 94 419 PHE A C 1
ATOM 3304 O O . PHE A 1 419 ? 6.441 -1.975 7.07 1 94 419 PHE A O 1
ATOM 3311 N N . PRO A 1 420 ? 4.227 -1.727 7.254 1 93.44 420 PRO A N 1
ATOM 3312 C CA . PRO A 1 420 ? 4.148 -2.645 8.391 1 93.44 420 PRO A CA 1
ATOM 3313 C C . PRO A 1 420 ? 4.758 -4.012 8.094 1 93.44 420 PRO A C 1
ATOM 3315 O O . PRO A 1 420 ? 5.383 -4.621 8.969 1 93.44 420 PRO A O 1
ATOM 3318 N N . ALA A 1 421 ? 4.629 -4.488 6.871 1 90.25 421 ALA A N 1
ATOM 3319 C CA . ALA A 1 421 ? 5.164 -5.797 6.508 1 90.25 421 ALA A CA 1
ATOM 3320 C C . ALA A 1 421 ? 6.68 -5.844 6.688 1 90.25 421 ALA A C 1
ATOM 3322 O O . ALA A 1 421 ? 7.242 -6.895 6.996 1 90.25 421 ALA A O 1
ATOM 3323 N N . LEU A 1 422 ? 7.359 -4.73 6.598 1 91.5 422 LEU A N 1
ATOM 3324 C CA . LEU A 1 422 ? 8.812 -4.66 6.695 1 91.5 422 LEU A CA 1
ATOM 3325 C C . LEU A 1 422 ? 9.242 -4.113 8.055 1 91.5 422 LEU A C 1
ATOM 3327 O O . LEU A 1 422 ? 10.438 -3.951 8.312 1 91.5 422 LEU A O 1
ATOM 3331 N N . ALA A 1 423 ? 8.258 -3.727 8.875 1 92.44 423 ALA A N 1
ATOM 3332 C CA . ALA A 1 423 ? 8.555 -3.018 10.117 1 92.44 423 ALA A CA 1
ATOM 3333 C C . ALA A 1 423 ? 9.43 -1.797 9.859 1 92.44 423 ALA A C 1
ATOM 3335 O O . ALA A 1 423 ? 10.477 -1.625 10.5 1 92.44 423 ALA A O 1
ATOM 3336 N N . GLN A 1 424 ? 8.984 -1.027 8.891 1 95.31 424 GLN A N 1
ATOM 3337 C CA . GLN A 1 424 ? 9.68 0.186 8.477 1 95.31 424 GLN A CA 1
ATOM 3338 C C . GLN A 1 424 ? 8.703 1.319 8.195 1 95.31 424 GLN A C 1
ATOM 3340 O O . GLN A 1 424 ? 7.504 1.079 8.016 1 95.31 424 GLN A O 1
ATOM 3345 N N . PHE A 1 425 ? 9.203 2.488 8.258 1 97.88 425 PHE A N 1
ATOM 3346 C CA . PHE A 1 425 ? 8.516 3.613 7.637 1 97.88 425 PHE A CA 1
ATOM 3347 C C . PHE A 1 425 ? 9.5 4.504 6.891 1 97.88 425 PHE A C 1
ATOM 3349 O O . PHE A 1 425 ? 10.703 4.48 7.168 1 97.88 425 PHE A O 1
ATOM 3356 N N . TYR A 1 426 ? 8.992 5.207 5.891 1 97.31 426 TYR A N 1
ATOM 3357 C CA . TYR A 1 426 ? 9.773 6.152 5.105 1 97.31 426 TYR A CA 1
ATOM 3358 C C . TYR A 1 426 ? 9.492 7.586 5.539 1 97.31 426 TYR A C 1
ATOM 3360 O O . TYR A 1 426 ? 8.328 7.973 5.695 1 97.31 426 TYR A O 1
ATOM 3368 N N . LYS A 1 427 ? 10.508 8.328 5.789 1 98.25 427 LYS A N 1
ATOM 3369 C CA . LYS A 1 427 ? 10.383 9.781 5.805 1 98.25 427 LYS A CA 1
ATOM 3370 C C . LYS A 1 427 ? 10.578 10.367 4.41 1 98.25 427 LYS A C 1
ATOM 3372 O O . LYS A 1 427 ? 11.648 10.227 3.82 1 98.25 427 LYS A O 1
ATOM 3377 N N . GLN A 1 428 ? 9.633 11.047 3.965 1 98.25 428 GLN A N 1
ATOM 3378 C CA . GLN A 1 428 ? 9.68 11.68 2.65 1 98.25 428 GLN A CA 1
ATOM 3379 C C . GLN A 1 428 ? 10.344 13.055 2.727 1 98.25 428 GLN A C 1
ATOM 3381 O O . GLN A 1 428 ? 10.469 13.633 3.807 1 98.25 428 GLN A O 1
ATOM 3386 N N . PRO A 1 429 ? 10.781 13.602 1.532 1 98.38 429 PRO A N 1
ATOM 3387 C CA . PRO A 1 429 ? 11.336 14.953 1.544 1 98.38 429 PRO A CA 1
ATOM 3388 C C . PRO A 1 429 ? 10.391 15.977 2.176 1 98.38 429 PRO A C 1
ATOM 3390 O O . PRO A 1 429 ? 10.844 16.953 2.781 1 98.38 429 PRO A O 1
ATOM 3393 N N . MET A 1 430 ? 9.148 15.75 2.148 1 98.5 430 MET A N 1
ATOM 3394 C CA . MET A 1 430 ? 8.133 16.625 2.729 1 98.5 430 MET A CA 1
ATOM 3395 C C . MET A 1 430 ? 8.359 16.797 4.227 1 98.5 430 MET A C 1
ATOM 3397 O O . MET A 1 430 ? 8.109 17.875 4.777 1 98.5 430 MET A O 1
ATOM 3401 N N . PHE A 1 431 ? 8.758 15.656 4.879 1 98.75 431 PHE A N 1
ATOM 3402 C CA . PHE A 1 431 ? 9.023 15.711 6.312 1 98.75 431 PHE A CA 1
ATOM 3403 C C . PHE A 1 431 ? 10.062 16.781 6.629 1 98.75 431 PHE A C 1
ATOM 3405 O O . PHE A 1 431 ? 9.875 17.594 7.531 1 98.75 431 PHE A O 1
ATOM 3412 N N . TYR A 1 432 ? 11.086 16.828 5.859 1 98.56 432 TYR A N 1
ATOM 3413 C CA . TYR A 1 432 ? 12.203 17.75 6.074 1 98.56 432 TYR A CA 1
ATOM 3414 C C . TYR A 1 432 ? 11.836 19.172 5.637 1 98.56 432 TYR A C 1
ATOM 3416 O O . TYR A 1 432 ? 12.312 20.141 6.211 1 98.56 432 TYR A O 1
ATOM 3424 N N . ALA A 1 433 ? 11 19.234 4.617 1 98.62 433 ALA A N 1
ATOM 3425 C CA . ALA A 1 433 ? 10.477 20.547 4.23 1 98.62 433 ALA A CA 1
ATOM 3426 C C . ALA A 1 433 ? 9.781 21.219 5.406 1 98.62 433 ALA A C 1
ATOM 3428 O O . ALA A 1 433 ? 10.031 22.406 5.688 1 98.62 433 ALA A O 1
ATOM 3429 N N . ILE A 1 434 ? 8.969 20.5 6.094 1 98.75 434 ILE A N 1
ATOM 3430 C CA . ILE A 1 434 ? 8.25 21.031 7.246 1 98.75 434 ILE A CA 1
ATOM 3431 C C . ILE A 1 434 ? 9.25 21.406 8.344 1 98.75 434 ILE A C 1
ATOM 3433 O O . ILE A 1 434 ? 9.102 22.422 9.008 1 98.75 434 ILE A O 1
ATOM 3437 N N . ALA A 1 435 ? 10.266 20.609 8.492 1 98.56 435 ALA A N 1
ATOM 3438 C CA . ALA A 1 435 ? 11.25 20.797 9.555 1 98.56 435 ALA A CA 1
ATOM 3439 C C 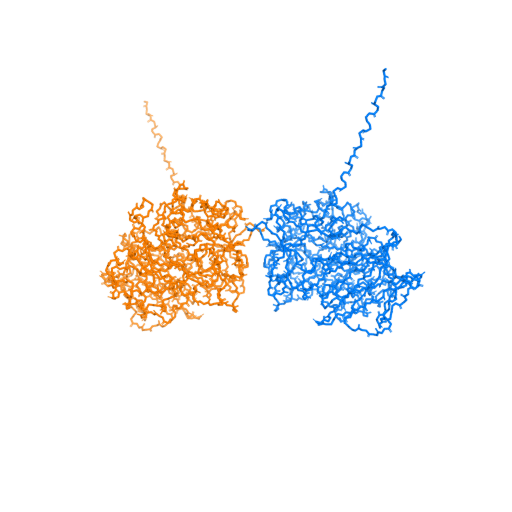. ALA A 1 435 ? 11.945 22.156 9.43 1 98.56 435 ALA A C 1
ATOM 3441 O O . ALA A 1 435 ? 12.32 22.766 10.43 1 98.56 435 ALA A O 1
ATOM 3442 N N . HIS A 1 436 ? 12.125 22.625 8.227 1 98.62 436 HIS A N 1
ATOM 3443 C CA . HIS A 1 436 ? 12.797 23.891 8.008 1 98.62 436 HIS A CA 1
ATOM 3444 C C . HIS A 1 436 ? 12.031 25.031 8.672 1 98.62 436 HIS A C 1
ATOM 3446 O O . HIS A 1 436 ? 12.57 26.141 8.836 1 98.62 436 HIS A O 1
ATOM 3452 N N . PHE A 1 437 ? 10.836 24.781 9.031 1 98.75 437 PHE A N 1
ATOM 3453 C CA . PHE A 1 437 ? 10.031 25.781 9.727 1 98.75 437 PHE A CA 1
ATOM 3454 C C . PHE A 1 437 ? 9.75 25.359 11.156 1 98.75 437 PHE A C 1
ATOM 3456 O O . PHE A 1 437 ? 10.32 25.906 12.102 1 98.75 437 PHE A O 1
ATOM 3463 N N . SER A 1 438 ? 9.133 24.266 11.336 1 98.44 438 SER A N 1
ATOM 3464 C CA . SER A 1 438 ? 8.586 23.859 12.633 1 98.44 438 SER A CA 1
ATOM 3465 C C . SER A 1 438 ? 9.695 23.641 13.656 1 98.44 438 SER A C 1
ATOM 3467 O O . SER A 1 438 ? 9.523 23.953 14.836 1 98.44 438 SER A O 1
ATOM 3469 N N . HIS A 1 439 ? 10.766 23.078 13.219 1 97.81 439 HIS A N 1
ATOM 3470 C CA . HIS A 1 439 ? 11.844 22.75 14.141 1 97.81 439 HIS A CA 1
ATOM 3471 C C . HIS A 1 439 ? 12.578 24 14.594 1 97.81 439 HIS A C 1
ATOM 3473 O O . HIS A 1 439 ? 13.086 24.062 15.719 1 97.81 439 HIS A O 1
ATOM 3479 N N . PHE A 1 440 ? 12.641 25.047 13.742 1 98 440 PHE A N 1
ATOM 3480 C CA . PHE A 1 440 ? 13.531 26.172 13.992 1 98 440 PHE A CA 1
ATOM 3481 C C . PHE A 1 440 ? 12.75 27.391 14.477 1 98 440 PHE A C 1
ATOM 3483 O O . PHE A 1 440 ? 13.297 28.266 15.148 1 98 440 PHE A O 1
ATOM 3490 N N . LEU A 1 441 ? 11.508 27.484 14.047 1 98.06 441 LEU A N 1
ATOM 3491 C CA . LEU A 1 441 ? 10.656 28.562 14.539 1 98.06 441 LEU A CA 1
ATOM 3492 C C . LEU A 1 441 ? 10.031 28.188 15.883 1 98.06 441 LEU A C 1
ATOM 3494 O O . LEU A 1 441 ? 9.125 27.344 15.938 1 98.06 441 LEU A O 1
ATOM 3498 N N . LYS A 1 442 ? 10.43 28.781 16.844 1 93.44 442 LYS A N 1
ATOM 3499 C CA . LYS A 1 442 ? 9.914 28.516 18.172 1 93.44 442 LYS A CA 1
ATOM 3500 C C . LYS A 1 442 ? 8.555 29.172 18.391 1 93.44 442 LYS A C 1
ATOM 3502 O O . LYS A 1 442 ? 8.242 30.172 17.75 1 93.44 442 LYS A O 1
ATOM 3507 N N . PRO A 1 443 ? 7.742 28.516 19.219 1 90.62 443 PRO A N 1
ATOM 3508 C CA . PRO A 1 443 ? 6.488 29.203 19.516 1 90.62 443 PRO A CA 1
ATOM 3509 C C . PRO A 1 443 ? 6.699 30.641 19.969 1 90.62 443 PRO A C 1
ATOM 3511 O O . PRO A 1 443 ? 7.52 30.906 20.844 1 90.62 443 PRO A O 1
ATOM 3514 N N . GLY A 1 444 ? 5.977 31.547 19.328 1 95.12 444 GLY A N 1
ATOM 3515 C CA . GLY A 1 444 ? 6.137 32.969 19.641 1 95.12 444 GLY A CA 1
ATOM 3516 C C . GLY A 1 444 ? 7.055 33.688 18.672 1 95.12 444 GLY A C 1
ATOM 3517 O O . GLY A 1 444 ? 7.219 34.906 18.75 1 95.12 444 GLY A O 1
ATOM 3518 N N . ALA A 1 445 ? 7.617 33 17.797 1 98.31 445 ALA A N 1
ATOM 3519 C CA . ALA A 1 445 ? 8.414 33.625 16.75 1 98.31 445 ALA A CA 1
ATOM 3520 C C . ALA A 1 445 ? 7.598 34.688 16.016 1 98.31 445 ALA A C 1
ATOM 3522 O O . ALA A 1 445 ? 6.375 34.562 15.906 1 98.31 445 ALA A O 1
ATOM 3523 N N . VAL A 1 446 ? 8.258 35.719 15.547 1 98.62 446 VAL A N 1
ATOM 3524 C CA . VAL A 1 446 ? 7.594 36.781 14.789 1 98.62 446 VAL A CA 1
ATOM 3525 C C . VAL A 1 446 ? 8.242 36.906 13.414 1 98.62 446 VAL A C 1
ATOM 3527 O O . VAL A 1 446 ? 9.469 36.812 13.289 1 98.62 446 VAL A O 1
ATOM 3530 N N . ARG A 1 447 ? 7.445 37.062 12.383 1 98.69 447 ARG A N 1
ATOM 3531 C CA . ARG A 1 447 ? 8.008 37.344 11.07 1 98.69 447 ARG A CA 1
ATOM 3532 C C . ARG A 1 447 ? 8.602 38.75 11.023 1 98.69 447 ARG A C 1
ATOM 3534 O O . ARG A 1 447 ? 8.031 39.688 11.57 1 98.69 447 ARG A O 1
ATOM 3541 N N . ILE A 1 448 ? 9.758 38.875 10.391 1 98.62 448 ILE A N 1
ATOM 3542 C CA . ILE A 1 448 ? 10.406 40.188 10.281 1 98.62 448 ILE A CA 1
ATOM 3543 C C . ILE A 1 448 ? 10.609 40.531 8.805 1 98.62 448 ILE A C 1
ATOM 3545 O O . ILE A 1 448 ? 10.516 39.656 7.938 1 98.62 448 ILE A O 1
ATOM 3549 N N . ASP A 1 449 ? 10.82 41.75 8.578 1 98.06 449 ASP A N 1
ATOM 3550 C CA . ASP A 1 449 ? 10.961 42.219 7.207 1 98.06 449 ASP A CA 1
ATOM 3551 C C . ASP A 1 449 ? 12.242 41.688 6.562 1 98.06 449 ASP A C 1
ATOM 3553 O O . ASP A 1 449 ? 13.219 41.406 7.258 1 98.06 449 ASP A O 1
ATOM 3557 N N . HIS A 1 450 ? 12.211 41.469 5.242 1 97.38 450 HIS A N 1
ATOM 3558 C CA . HIS A 1 450 ? 13.344 41 4.461 1 97.38 450 HIS A CA 1
ATOM 3559 C C . HIS A 1 450 ? 13.242 41.438 3.01 1 97.38 450 HIS A C 1
ATOM 3561 O O . HIS A 1 450 ? 12.141 41.594 2.475 1 97.38 450 HIS A O 1
ATOM 3567 N N . SER A 1 451 ? 14.406 41.656 2.412 1 96.06 451 SER A N 1
ATOM 3568 C CA . SER A 1 451 ? 14.414 42.094 1.021 1 96.06 451 SER A CA 1
ATOM 3569 C C . SER A 1 451 ? 15.727 41.719 0.333 1 96.06 451 SER A C 1
ATOM 3571 O O . SER A 1 451 ? 16.797 41.844 0.923 1 96.06 451 SER A O 1
ATOM 3573 N N . LEU A 1 452 ? 15.586 41.25 -0.851 1 94.94 452 LEU A N 1
ATOM 3574 C CA . LEU A 1 452 ? 16.75 41.031 -1.701 1 94.94 452 LEU A CA 1
ATOM 3575 C C . LEU A 1 452 ? 17.172 42.344 -2.369 1 94.94 452 LEU A C 1
ATOM 3577 O O . LEU A 1 452 ? 16.328 43.156 -2.744 1 94.94 452 LEU A O 1
ATOM 3581 N N . ASN A 1 453 ? 18.484 42.469 -2.605 1 92.69 453 ASN A N 1
ATOM 3582 C CA . ASN A 1 453 ? 18.969 43.688 -3.264 1 92.69 453 ASN A CA 1
ATOM 3583 C C . ASN A 1 453 ? 18.609 43.688 -4.746 1 92.69 453 ASN A C 1
ATOM 3585 O O . ASN A 1 453 ? 18.469 44.75 -5.344 1 92.69 453 ASN A O 1
ATOM 3589 N N . VAL A 1 454 ? 18.484 42.531 -5.355 1 92.38 454 VAL A N 1
ATOM 3590 C CA . VAL A 1 454 ? 18.062 42.406 -6.746 1 92.38 454 VAL A CA 1
ATOM 3591 C C . VAL A 1 454 ? 16.969 41.344 -6.848 1 92.38 454 VAL A C 1
ATOM 3593 O O . VAL A 1 454 ? 17.016 40.312 -6.172 1 92.38 454 VAL A O 1
ATOM 3596 N N . PRO A 1 455 ? 15.969 41.688 -7.695 1 90.75 455 PRO A N 1
ATOM 3597 C CA . PRO A 1 455 ? 14.922 40.688 -7.863 1 90.75 455 PRO A CA 1
ATOM 3598 C C . PRO A 1 455 ? 15.461 39.344 -8.359 1 90.75 455 PRO A C 1
ATOM 3600 O O . PRO A 1 455 ? 16.344 39.312 -9.219 1 90.75 455 PRO A O 1
ATOM 3603 N N . ASN A 1 456 ? 15.094 38.25 -7.73 1 92.44 456 ASN A N 1
ATOM 3604 C CA . ASN A 1 456 ? 15.406 36.906 -8.125 1 92.44 456 ASN A CA 1
ATOM 3605 C C . ASN A 1 456 ? 14.203 35.969 -7.941 1 92.44 456 ASN A C 1
ATOM 3607 O O . ASN A 1 456 ? 13.805 35.688 -6.812 1 92.44 456 ASN A O 1
ATOM 3611 N N . TYR A 1 457 ? 13.719 35.375 -8.992 1 91.31 457 TYR A N 1
ATOM 3612 C CA . TYR A 1 457 ? 12.469 34.625 -8.953 1 91.31 457 TYR A CA 1
ATOM 3613 C C . TYR A 1 457 ? 12.719 33.188 -8.562 1 91.31 457 TYR A C 1
ATOM 3615 O O . TYR A 1 457 ? 11.773 32.469 -8.234 1 91.31 457 TYR A O 1
ATOM 3623 N N . ASP A 1 458 ? 13.992 32.781 -8.516 1 94.19 458 ASP A N 1
ATOM 3624 C CA . ASP A 1 458 ? 14.312 31.391 -8.141 1 94.19 458 ASP A CA 1
ATOM 3625 C C . ASP A 1 458 ? 14.352 31.234 -6.621 1 94.19 458 ASP A C 1
ATOM 3627 O O . ASP A 1 458 ? 14.203 30.125 -6.105 1 94.19 458 ASP A O 1
ATOM 3631 N N . ILE A 1 459 ? 14.578 32.344 -5.961 1 96.69 459 ILE A N 1
ATOM 3632 C CA . ILE A 1 459 ? 14.812 32.25 -4.523 1 96.69 459 ILE A CA 1
ATOM 3633 C C . ILE A 1 459 ? 13.562 32.719 -3.77 1 96.69 459 ILE A C 1
ATOM 3635 O O . ILE A 1 459 ? 13.148 33.875 -3.867 1 96.69 459 ILE A O 1
ATOM 3639 N N . GLN A 1 460 ? 12.961 31.781 -3.08 1 97.06 460 GLN A N 1
ATOM 3640 C CA . GLN A 1 460 ? 11.922 32.094 -2.105 1 97.06 460 GLN A CA 1
ATOM 3641 C C . GLN A 1 460 ? 12.508 32.188 -0.697 1 97.06 460 GLN A C 1
ATOM 3643 O O . GLN A 1 460 ? 13.516 31.562 -0.394 1 97.06 460 GLN A O 1
ATOM 3648 N N . ARG A 1 461 ? 11.922 33.062 0.112 1 97.5 461 ARG A N 1
ATOM 3649 C CA . ARG A 1 461 ? 12.57 33.312 1.393 1 97.5 461 ARG A CA 1
ATOM 3650 C C . ARG A 1 461 ? 11.594 33.906 2.402 1 97.5 461 ARG A C 1
ATOM 3652 O O . ARG A 1 461 ? 10.539 34.438 2.023 1 97.5 461 ARG A O 1
ATOM 3659 N N . SER A 1 462 ? 11.891 33.812 3.637 1 98.31 462 SER A N 1
ATOM 3660 C CA . SER A 1 462 ? 11.289 34.5 4.762 1 98.31 462 SER A CA 1
ATOM 3661 C C . SER A 1 462 ? 12.25 34.594 5.945 1 98.31 462 SER A C 1
ATOM 3663 O O . SER A 1 462 ? 13.305 33.938 5.938 1 98.31 462 SER A O 1
ATOM 3665 N N . ALA A 1 463 ? 11.992 35.469 6.875 1 98.75 463 ALA A N 1
ATOM 3666 C CA . ALA A 1 463 ? 12.844 35.656 8.047 1 98.75 463 ALA A CA 1
ATOM 3667 C C . ALA A 1 463 ? 12.008 35.844 9.305 1 98.75 463 ALA A C 1
ATOM 3669 O O . ALA A 1 463 ? 10.914 36.406 9.258 1 98.75 463 ALA A O 1
ATOM 3670 N N . PHE A 1 464 ? 12.617 35.375 10.414 1 98.75 464 PHE A N 1
ATOM 3671 C CA . PHE A 1 464 ? 11.875 35.375 11.672 1 98.75 464 PHE A CA 1
ATOM 3672 C C . PHE A 1 464 ? 12.797 35.656 12.844 1 98.75 464 PHE A C 1
ATOM 3674 O O . PHE A 1 464 ? 14.008 35.469 12.766 1 98.75 464 PHE A O 1
ATOM 3681 N N . LEU A 1 465 ? 12.164 36.188 13.836 1 98.38 465 LEU A N 1
ATOM 3682 C CA . LEU A 1 465 ? 12.805 36.406 15.125 1 98.38 465 LEU A CA 1
ATOM 3683 C C . LEU A 1 465 ? 12.164 35.562 16.219 1 98.38 465 LEU A C 1
ATOM 3685 O O . LEU A 1 465 ? 10.969 35.719 16.5 1 98.38 465 LEU A O 1
ATOM 3689 N N . ASN A 1 466 ? 12.969 34.719 16.828 1 97.56 466 ASN A N 1
ATOM 3690 C CA . ASN A 1 466 ? 12.484 33.906 17.938 1 97.56 466 ASN A CA 1
ATOM 3691 C C . ASN A 1 466 ? 12.445 34.719 19.25 1 97.56 466 ASN A C 1
ATOM 3693 O O . ASN A 1 466 ? 13.109 35.75 19.359 1 97.56 466 ASN A O 1
ATOM 3697 N N . PRO A 1 467 ? 11.695 34.188 20.234 1 96.56 467 PRO A N 1
ATOM 3698 C CA . PRO A 1 467 ? 11.594 34.906 21.5 1 96.56 467 PRO A CA 1
ATOM 3699 C C . PRO A 1 467 ? 12.93 34.969 22.234 1 96.56 467 PRO A C 1
ATOM 3701 O O . PRO A 1 467 ? 13.148 35.906 23.031 1 96.56 467 PRO A O 1
ATOM 3704 N N . ASP A 1 468 ? 13.828 34.062 21.953 1 94.44 468 ASP A N 1
ATOM 3705 C CA . ASP A 1 468 ? 15.109 34.062 22.656 1 94.44 468 ASP A CA 1
ATOM 3706 C C . ASP A 1 468 ? 16.125 34.969 21.953 1 94.44 468 ASP A C 1
ATOM 3708 O O . ASP A 1 468 ? 17.312 34.969 22.312 1 94.44 468 ASP A O 1
ATOM 3712 N N . GLY A 1 469 ? 15.711 35.562 20.875 1 94.38 469 GLY A N 1
ATOM 3713 C CA . GLY A 1 469 ? 16.562 36.5 20.172 1 94.38 469 GLY A CA 1
ATOM 3714 C C . GLY A 1 469 ? 17.25 35.875 18.969 1 94.38 469 GLY A C 1
ATOM 3715 O O . GLY A 1 469 ? 17.812 36.594 18.141 1 94.38 469 GLY A O 1
ATOM 3716 N N . SER A 1 470 ? 17.219 34.625 18.859 1 95.69 470 SER A N 1
ATOM 3717 C CA . SER A 1 470 ? 17.781 34 17.672 1 95.69 470 SER A CA 1
ATOM 3718 C C . SER A 1 470 ? 16.969 34.344 16.438 1 95.69 470 SER A C 1
ATOM 3720 O O . SER A 1 470 ? 15.781 34.625 16.516 1 95.69 470 SER A O 1
ATOM 3722 N N . LYS A 1 471 ? 17.625 34.344 15.305 1 97.12 471 LYS A N 1
ATOM 3723 C CA . LYS A 1 471 ? 16.984 34.625 14.023 1 97.12 471 LYS A CA 1
ATOM 3724 C C . LYS A 1 471 ? 17.016 33.438 13.102 1 97.12 471 LYS A C 1
ATOM 3726 O O . LYS A 1 471 ? 17.984 32.656 13.094 1 97.12 471 LYS A O 1
ATOM 3731 N N . VAL A 1 472 ? 15.93 33.25 12.406 1 98.56 472 VAL A N 1
ATOM 3732 C CA . VAL A 1 472 ? 15.797 32.156 11.469 1 98.56 472 VAL A CA 1
ATOM 3733 C C . VAL A 1 472 ? 15.477 32.688 10.078 1 98.56 472 VAL A C 1
ATOM 3735 O O . VAL A 1 472 ? 14.492 33.406 9.891 1 98.56 472 VAL A O 1
ATOM 3738 N N . VAL A 1 473 ? 16.312 32.375 9.094 1 98.62 473 VAL A N 1
ATOM 3739 C CA . VAL A 1 473 ? 16.109 32.719 7.695 1 98.62 473 VAL A CA 1
ATOM 3740 C C . VAL A 1 473 ? 15.961 31.453 6.855 1 98.62 473 VAL A C 1
ATOM 3742 O O . VAL A 1 473 ? 16.859 30.609 6.836 1 98.62 473 VAL A O 1
ATOM 3745 N N . VAL A 1 474 ? 14.82 31.281 6.219 1 98.88 474 VAL A N 1
ATOM 3746 C CA . VAL A 1 474 ? 14.586 30.125 5.355 1 98.88 474 VAL A CA 1
ATOM 3747 C C . VAL A 1 474 ? 14.672 30.547 3.893 1 98.88 474 VAL A C 1
ATOM 3749 O O . VAL A 1 474 ? 13.977 31.484 3.471 1 98.88 474 VAL A O 1
ATOM 3752 N N . LEU A 1 475 ? 15.523 29.859 3.131 1 98.56 475 LEU A N 1
ATOM 3753 C CA . LEU A 1 475 ? 15.75 30.125 1.715 1 98.56 475 LEU A CA 1
ATOM 3754 C C . LEU A 1 475 ? 15.508 28.875 0.879 1 98.56 475 LEU A C 1
ATOM 3756 O O . LEU A 1 475 ? 15.906 27.766 1.273 1 98.56 475 LEU A O 1
ATOM 3760 N N . GLN A 1 476 ? 14.828 29.016 -0.243 1 98.56 476 GLN A N 1
ATOM 3761 C CA . GLN A 1 476 ? 14.641 27.938 -1.206 1 98.56 476 GLN A CA 1
ATOM 3762 C C . GLN A 1 476 ? 15.125 28.344 -2.594 1 98.56 476 GLN A C 1
ATOM 3764 O O . GLN A 1 476 ? 14.734 29.391 -3.107 1 98.56 476 GLN A O 1
ATOM 3769 N N . ASN A 1 477 ? 16.031 27.609 -3.172 1 98.44 477 ASN A N 1
ATOM 3770 C CA . ASN A 1 477 ? 16.422 27.734 -4.574 1 98.44 477 ASN A CA 1
ATOM 3771 C C . ASN A 1 477 ? 15.68 26.734 -5.457 1 98.44 477 ASN A C 1
ATOM 3773 O O . ASN A 1 477 ? 15.93 25.531 -5.387 1 98.44 477 ASN A O 1
ATOM 3777 N N . LYS A 1 478 ? 14.852 27.203 -6.277 1 97.12 478 LYS A N 1
ATOM 3778 C CA . LYS A 1 478 ? 14.039 26.328 -7.117 1 97.12 478 LYS A CA 1
ATOM 3779 C C . LYS A 1 478 ? 14.711 26.094 -8.469 1 97.12 478 LYS A C 1
ATOM 3781 O O . LYS A 1 478 ? 14.203 25.312 -9.289 1 97.12 478 LYS A O 1
ATOM 3786 N N . ASN A 1 479 ? 15.867 26.766 -8.656 1 96.5 479 ASN A N 1
ATOM 3787 C CA . ASN A 1 479 ? 16.547 26.578 -9.93 1 96.5 479 ASN A CA 1
ATOM 3788 C C . ASN A 1 479 ? 17.078 25.156 -10.078 1 96.5 479 ASN A C 1
ATOM 3790 O O . ASN A 1 479 ? 17.703 24.625 -9.156 1 96.5 479 ASN A O 1
ATOM 3794 N N . MET A 1 480 ? 16.891 24.641 -11.289 1 93.44 480 MET A N 1
ATOM 3795 C CA . MET A 1 480 ? 17.219 23.234 -11.523 1 93.44 480 MET A CA 1
ATOM 3796 C C . MET A 1 480 ? 18.719 23.047 -11.648 1 93.44 480 MET A C 1
ATOM 3798 O O . MET A 1 480 ? 19.234 21.953 -11.383 1 93.44 480 MET A O 1
ATOM 3802 N N . LEU A 1 481 ? 19.422 24.047 -12 1 93.06 481 LEU A N 1
ATOM 3803 C CA . LEU A 1 481 ? 20.812 23.859 -12.367 1 93.06 481 LEU A CA 1
ATOM 3804 C C . LEU A 1 481 ? 21.719 24.844 -11.617 1 93.06 481 LEU A C 1
ATOM 3806 O O . LEU A 1 481 ? 22.812 24.484 -11.195 1 93.06 481 LEU A O 1
ATOM 3810 N N . ALA A 1 482 ? 21.266 26 -11.305 1 93.81 482 ALA A N 1
ATOM 3811 C CA . ALA A 1 482 ? 22.141 27.078 -10.859 1 93.81 482 ALA A CA 1
ATOM 3812 C C . ALA A 1 482 ? 22.156 27.172 -9.336 1 93.81 482 ALA A C 1
ATOM 3814 O O . ALA A 1 482 ? 21.109 27.219 -8.688 1 93.81 482 ALA A O 1
ATOM 3815 N N . PRO A 1 483 ? 23.344 27.125 -8.781 1 95.62 483 PRO A N 1
ATOM 3816 C CA . PRO A 1 483 ? 23.484 27.5 -7.371 1 95.62 483 PRO A CA 1
ATOM 3817 C C . PRO A 1 483 ? 23.531 29.016 -7.164 1 95.62 483 PRO A C 1
ATOM 3819 O O . PRO A 1 483 ? 23.766 29.766 -8.117 1 95.62 483 PRO A O 1
ATOM 3822 N N . TYR A 1 484 ? 23.234 29.516 -5.938 1 95.19 484 TYR A N 1
ATOM 3823 C CA . TYR A 1 484 ? 23.344 30.906 -5.551 1 95.19 484 TYR A CA 1
ATOM 3824 C C . TYR A 1 484 ? 24.094 31.062 -4.242 1 95.19 484 TYR A C 1
ATOM 3826 O O . TYR A 1 484 ? 24 30.203 -3.357 1 95.19 484 TYR A O 1
ATOM 3834 N N . ASN A 1 485 ? 24.906 32.094 -4.188 1 93.75 485 ASN A N 1
ATOM 3835 C CA . ASN A 1 485 ? 25.453 32.562 -2.922 1 93.75 485 ASN A CA 1
ATOM 3836 C C . ASN A 1 485 ? 24.766 33.812 -2.447 1 93.75 485 ASN A C 1
ATOM 3838 O O . ASN A 1 485 ? 24.734 34.844 -3.16 1 93.75 485 ASN A O 1
ATOM 3842 N N . VAL A 1 486 ? 24.203 33.75 -1.256 1 94.88 486 VAL A N 1
ATOM 3843 C CA . VAL A 1 486 ? 23.453 34.875 -0.706 1 94.88 486 VAL A CA 1
ATOM 3844 C C . VAL A 1 486 ? 24.125 35.375 0.574 1 94.88 486 VAL A C 1
ATOM 3846 O O . VAL A 1 486 ? 24.469 34.562 1.45 1 94.88 486 VAL A O 1
ATOM 3849 N N . VAL A 1 487 ? 24.375 36.625 0.65 1 94.19 487 VAL A N 1
ATOM 3850 C CA . VAL A 1 487 ? 24.844 37.219 1.895 1 94.19 487 VAL A CA 1
ATOM 3851 C C . VAL A 1 487 ? 23.672 37.781 2.697 1 94.19 487 VAL A C 1
ATOM 3853 O O . VAL A 1 487 ? 22.891 38.594 2.193 1 94.19 487 VAL A O 1
ATOM 3856 N N . VAL A 1 488 ? 23.531 37.312 3.945 1 94.81 488 VAL A N 1
ATOM 3857 C CA . VAL A 1 488 ? 22.438 37.75 4.812 1 94.81 488 VAL A CA 1
ATOM 3858 C C . VAL A 1 488 ? 22.953 38.719 5.867 1 94.81 488 VAL A C 1
ATOM 3860 O O . VAL A 1 488 ? 23.969 38.438 6.523 1 94.81 488 VAL A O 1
ATOM 3863 N N . LYS A 1 489 ? 22.312 39.812 5.961 1 92.75 489 LYS A N 1
ATOM 3864 C CA . LYS A 1 489 ? 22.672 40.781 6.992 1 92.75 489 LYS A CA 1
ATOM 3865 C C . LYS A 1 489 ? 21.422 41.375 7.645 1 92.75 489 LYS A C 1
ATOM 3867 O O . LYS A 1 489 ? 20.375 41.5 6.996 1 92.75 489 LYS A O 1
ATOM 3872 N N . ASP A 1 490 ? 21.531 41.625 8.906 1 91.69 490 ASP A N 1
ATOM 3873 C CA . ASP A 1 490 ? 20.469 42.312 9.633 1 91.69 490 ASP A CA 1
ATOM 3874 C C . ASP A 1 490 ? 20.734 43.812 9.672 1 91.69 490 ASP A C 1
ATOM 3876 O O . ASP A 1 490 ? 21.797 44.25 10.117 1 91.69 490 ASP A O 1
ATOM 3880 N N . SER A 1 491 ? 19.844 44.594 9.234 1 90.88 491 SER A N 1
ATOM 3881 C CA . SER A 1 491 ? 20 46.062 9.219 1 90.88 491 SER A CA 1
ATOM 3882 C C . SER A 1 491 ? 20.25 46.594 10.617 1 90.88 491 SER A C 1
ATOM 3884 O O . SER A 1 491 ? 20.844 47.656 10.773 1 90.88 491 SER A O 1
ATOM 3886 N N . GLN A 1 492 ? 19.891 45.844 11.648 1 88.44 492 GLN A N 1
ATOM 3887 C CA . GLN A 1 492 ? 20.078 46.25 13.039 1 88.44 492 GLN A CA 1
ATOM 3888 C C . GLN A 1 492 ? 21.484 45.875 13.531 1 88.44 492 GLN A C 1
ATOM 3890 O O . GLN A 1 492 ? 21.922 46.344 14.578 1 88.44 492 GLN A O 1
ATOM 3895 N N . GLN A 1 493 ? 22.109 45.031 12.898 1 81.94 493 GLN A N 1
ATOM 3896 C CA . GLN A 1 493 ? 23.484 44.625 13.148 1 81.94 493 GLN A CA 1
ATOM 3897 C C . GLN A 1 493 ? 24.281 44.531 11.844 1 81.94 493 GLN A C 1
ATOM 3899 O O . GLN A 1 493 ? 24.734 43.438 11.453 1 81.94 493 GLN A O 1
ATOM 3904 N N . SER A 1 494 ? 24.625 45.531 11.336 1 76.44 494 SER A N 1
ATOM 3905 C CA . SER A 1 494 ? 25.047 45.625 9.945 1 76.44 494 SER A CA 1
ATOM 3906 C C . SER A 1 494 ? 26.484 45.156 9.766 1 76.44 494 SER A C 1
ATOM 3908 O O . SER A 1 494 ? 26.922 44.906 8.648 1 76.44 494 SER A O 1
ATOM 3910 N N . SER A 1 495 ? 27.062 44.938 10.789 1 81.94 495 SER A N 1
ATOM 3911 C CA . SER A 1 495 ? 28.469 44.562 10.656 1 81.94 495 SER A CA 1
ATOM 3912 C C . SER A 1 495 ? 28.578 43.062 10.375 1 81.94 495 SER A C 1
ATOM 3914 O O . SER A 1 495 ? 29.609 42.594 9.844 1 81.94 495 SER A O 1
ATOM 3916 N N . ASP A 1 496 ? 27.578 42.344 10.773 1 87.19 496 ASP A N 1
ATOM 3917 C CA . ASP A 1 496 ? 27.641 40.875 10.609 1 87.19 496 ASP A CA 1
ATOM 3918 C C . ASP A 1 496 ? 27.047 40.438 9.273 1 87.19 496 ASP A C 1
ATOM 3920 O O . ASP A 1 496 ? 25.891 40.75 8.969 1 87.19 496 ASP A O 1
ATOM 3924 N N . HIS A 1 497 ? 27.812 39.812 8.477 1 90.62 497 HIS A N 1
ATOM 3925 C CA . HIS A 1 497 ? 27.406 39.25 7.195 1 90.62 497 HIS A CA 1
ATOM 3926 C C . HIS A 1 497 ? 27.562 37.719 7.184 1 90.62 497 HIS A C 1
ATOM 3928 O O . HIS A 1 497 ? 28.641 37.219 7.48 1 90.62 497 HIS A O 1
ATOM 3934 N N . TYR A 1 498 ? 26.484 37.031 6.867 1 92.88 498 TYR A N 1
ATOM 3935 C CA . TYR A 1 498 ? 26.531 35.594 6.789 1 92.88 498 TYR A CA 1
ATOM 3936 C C . TYR A 1 498 ? 26.422 35.094 5.344 1 92.88 498 TYR A C 1
ATOM 3938 O O . TYR A 1 498 ? 25.438 35.406 4.656 1 92.88 498 TYR A O 1
ATOM 3946 N N . GLN A 1 499 ? 27.375 34.344 4.891 1 91.88 499 GLN A N 1
ATOM 3947 C CA . GLN A 1 499 ? 27.328 33.781 3.543 1 91.88 499 GLN A CA 1
ATOM 3948 C C . GLN A 1 499 ? 26.609 32.438 3.531 1 91.88 499 GLN A C 1
ATOM 3950 O O . GLN A 1 499 ? 26.984 31.531 4.258 1 91.88 499 GLN A O 1
ATOM 3955 N N . VAL A 1 500 ? 25.578 32.375 2.732 1 94.94 500 VAL A N 1
ATOM 3956 C CA . VAL A 1 500 ? 24.781 31.156 2.621 1 94.94 500 VAL A CA 1
ATOM 3957 C C . VAL A 1 500 ? 24.844 30.625 1.189 1 94.94 500 VAL A C 1
ATOM 3959 O O . VAL A 1 500 ? 24.516 31.344 0.24 1 94.94 500 VAL A O 1
ATOM 3962 N N . HIS A 1 501 ? 25.266 29.406 1.047 1 94.06 501 HIS A N 1
ATOM 3963 C CA . HIS A 1 501 ? 25.312 28.75 -0.254 1 94.06 501 HIS A CA 1
ATOM 3964 C C . HIS A 1 501 ? 24.031 27.953 -0.515 1 94.06 501 HIS A C 1
ATOM 3966 O O . HIS A 1 501 ? 23.672 27.078 0.273 1 94.06 501 HIS A O 1
ATOM 3972 N N . LEU A 1 502 ? 23.375 28.266 -1.618 1 97.19 502 LEU A N 1
ATOM 3973 C CA . LEU A 1 502 ? 22.203 27.531 -2.062 1 97.19 502 LEU A CA 1
ATOM 3974 C C . LEU A 1 502 ? 22.5 26.703 -3.297 1 97.19 502 LEU A C 1
ATOM 3976 O O . LEU A 1 502 ? 22.594 27.234 -4.406 1 97.19 502 LEU A O 1
ATOM 3980 N N . GLY A 1 503 ? 22.625 25.344 -3.109 1 96.44 503 GLY A N 1
ATOM 3981 C CA . GLY A 1 503 ? 22.719 24.5 -4.281 1 96.44 503 GLY A CA 1
ATOM 3982 C C . GLY A 1 503 ? 21.453 24.469 -5.109 1 96.44 503 GLY A C 1
ATOM 3983 O O . GLY A 1 503 ? 20.406 24.969 -4.676 1 96.44 503 GLY A O 1
ATOM 3984 N N . PRO A 1 504 ? 21.562 23.906 -6.348 1 96.88 504 PRO A N 1
ATOM 3985 C CA . PRO A 1 504 ? 20.328 23.75 -7.129 1 96.88 504 PRO A CA 1
ATOM 3986 C C . PRO A 1 504 ? 19.266 22.922 -6.406 1 96.88 504 PRO A C 1
ATOM 3988 O O . PRO A 1 504 ? 19.594 21.938 -5.746 1 96.88 504 PRO A O 1
ATOM 3991 N N . ARG A 1 505 ? 18.016 23.406 -6.48 1 97.62 505 ARG A N 1
ATOM 3992 C CA . ARG A 1 505 ? 16.875 22.688 -5.902 1 97.62 505 ARG A CA 1
ATOM 3993 C C . ARG A 1 505 ? 17.156 22.297 -4.453 1 97.62 505 ARG A C 1
ATOM 3995 O O . ARG A 1 505 ? 17.188 21.125 -4.113 1 97.62 505 ARG A O 1
ATOM 4002 N N . SER A 1 506 ? 17.312 23.328 -3.672 1 98.38 506 SER A N 1
ATOM 4003 C CA . SER A 1 506 ? 17.672 23.109 -2.271 1 98.38 506 SER A CA 1
ATOM 4004 C C . SER A 1 506 ? 16.906 24.062 -1.359 1 98.38 506 SER A C 1
ATOM 4006 O O . SER A 1 506 ? 16.359 25.062 -1.822 1 98.38 506 SER A O 1
ATOM 4008 N N . ILE A 1 507 ? 16.766 23.719 -0.135 1 98.81 507 ILE A N 1
ATOM 4009 C CA . ILE A 1 507 ? 16.219 24.5 0.962 1 98.81 507 ILE A CA 1
ATOM 4010 C C . ILE A 1 507 ? 17.281 24.688 2.045 1 98.81 507 ILE A C 1
ATOM 4012 O O . ILE A 1 507 ? 17.906 23.719 2.482 1 98.81 507 ILE A O 1
ATOM 4016 N N . VAL A 1 508 ? 17.5 25.906 2.43 1 98.62 508 VAL A N 1
ATOM 4017 C CA . VAL A 1 508 ? 18.516 26.172 3.451 1 98.62 508 VAL A CA 1
ATOM 4018 C C . VAL A 1 508 ? 17.906 27.047 4.555 1 98.62 508 VAL A C 1
ATOM 4020 O O . VAL A 1 508 ? 17.266 28.047 4.273 1 98.62 508 VAL A O 1
ATOM 4023 N N . THR A 1 509 ? 18.078 26.625 5.777 1 98.69 509 THR A N 1
ATOM 4024 C CA . THR A 1 509 ? 17.75 27.438 6.941 1 98.69 509 THR A CA 1
ATOM 4025 C C . THR A 1 509 ? 19.016 27.984 7.582 1 98.69 509 THR A C 1
ATOM 4027 O O . THR A 1 509 ? 19.922 27.234 7.945 1 98.69 509 THR A O 1
ATOM 4030 N N . LEU A 1 510 ? 19.125 29.297 7.594 1 98.06 510 LEU A N 1
ATOM 4031 C CA . LEU A 1 510 ? 20.156 29.953 8.383 1 98.06 510 LEU A CA 1
ATOM 4032 C C . LEU A 1 510 ? 19.656 30.281 9.789 1 98.06 510 LEU A C 1
ATOM 4034 O O . LEU A 1 510 ? 18.656 30.984 9.945 1 98.06 510 LEU A O 1
ATOM 4038 N N . TYR A 1 511 ? 20.281 29.688 10.781 1 97.81 511 TYR A N 1
ATOM 4039 C CA . TYR A 1 511 ? 19.969 29.938 12.188 1 97.81 511 TYR A CA 1
ATOM 4040 C C . TYR A 1 511 ? 21.047 30.781 12.844 1 97.81 511 TYR A C 1
ATOM 4042 O O . TYR A 1 511 ? 22.203 30.359 12.93 1 97.81 511 TYR A O 1
ATOM 4050 N N . ILE A 1 512 ? 20.719 32 13.234 1 95.5 512 ILE A N 1
ATOM 4051 C CA . ILE A 1 512 ? 21.656 32.906 13.867 1 95.5 512 ILE A CA 1
ATOM 4052 C C . ILE A 1 512 ? 21.375 33 15.359 1 95.5 512 ILE A C 1
ATOM 4054 O O . ILE A 1 512 ? 20.312 33.469 15.773 1 95.5 512 ILE A O 1
ATOM 4058 N N . GLN A 1 513 ? 22.375 32.562 16.094 1 92.25 513 GLN A N 1
ATOM 4059 C CA . GLN A 1 513 ? 22.203 32.594 17.531 1 92.25 513 GLN A CA 1
ATOM 4060 C C . GLN A 1 513 ? 22.453 34 18.094 1 92.25 513 GLN A C 1
ATOM 4062 O O . GLN A 1 513 ? 23.359 34.719 17.625 1 92.25 513 GLN A O 1
ATOM 4067 N N . ASN A 1 514 ? 21.672 34.5 18.969 1 83.56 514 ASN A N 1
ATOM 4068 C CA . ASN A 1 514 ? 21.828 35.812 19.578 1 83.56 514 ASN A CA 1
ATOM 4069 C C . ASN A 1 514 ? 23.125 35.906 20.375 1 83.56 514 ASN A C 1
ATOM 4071 O O . ASN A 1 514 ? 23.562 34.938 20.984 1 83.56 514 ASN A O 1
ATOM 4075 N N . MET B 1 1 ? -41.188 -53.625 37.219 1 29.41 1 MET B N 1
ATOM 4076 C CA . MET B 1 1 ? -40.094 -52.656 37.25 1 29.41 1 MET B CA 1
ATOM 4077 C C . MET B 1 1 ? -39.594 -52.344 35.844 1 29.41 1 MET B C 1
ATOM 4079 O O . MET B 1 1 ? -38.844 -53.094 35.281 1 29.41 1 MET B O 1
ATOM 4083 N N . THR B 1 2 ? -40.469 -51.75 34.938 1 29.08 2 THR B N 1
ATOM 4084 C CA . THR B 1 2 ? -40.438 -51.344 33.531 1 29.08 2 THR B CA 1
ATOM 4085 C C . THR B 1 2 ? -39.438 -50.219 33.312 1 29.08 2 THR B C 1
ATOM 4087 O O . THR B 1 2 ? -39.656 -49.094 33.781 1 29.08 2 THR B O 1
ATOM 4090 N N . ARG B 1 3 ? -38.125 -50.562 33.438 1 37.12 3 ARG B N 1
ATOM 4091 C CA . ARG B 1 3 ? -37 -49.656 33.156 1 37.12 3 ARG B CA 1
ATOM 4092 C C . ARG B 1 3 ? -37.188 -48.969 31.812 1 37.12 3 ARG B C 1
ATOM 4094 O O . ARG B 1 3 ? -37.281 -49.625 30.781 1 37.12 3 ARG B O 1
ATOM 4101 N N . ASN B 1 4 ? -37.812 -47.719 31.797 1 31.34 4 ASN B N 1
ATOM 4102 C CA . ASN B 1 4 ? -38 -46.812 30.688 1 31.34 4 ASN B CA 1
ATOM 4103 C C . ASN B 1 4 ? -36.688 -46.438 30.016 1 31.34 4 ASN B C 1
ATOM 4105 O O . ASN B 1 4 ? -35.75 -45.969 30.672 1 31.34 4 ASN B O 1
ATOM 4109 N N . LEU B 1 5 ? -36.188 -47.188 29.047 1 34.31 5 LEU B N 1
ATOM 4110 C CA . LEU B 1 5 ? -35.062 -46.906 28.172 1 34.31 5 LEU B CA 1
ATOM 4111 C C . LEU B 1 5 ? -35.219 -45.531 27.516 1 34.31 5 LEU B C 1
ATOM 4113 O O . LEU B 1 5 ? -36.156 -45.312 26.75 1 34.31 5 LEU B O 1
ATOM 4117 N N . PHE B 1 6 ? -34.875 -44.438 28.234 1 37.75 6 PHE B N 1
ATOM 4118 C CA . PHE B 1 6 ? -34.781 -43.125 27.641 1 37.75 6 PHE B CA 1
ATOM 4119 C C . PHE B 1 6 ? -33.844 -43.125 26.438 1 37.75 6 PHE B C 1
ATOM 4121 O O . PHE B 1 6 ? -32.656 -43.406 26.594 1 37.75 6 PHE B O 1
ATOM 4128 N N . TRP B 1 7 ? -34.281 -43.344 25.234 1 36.16 7 TRP B N 1
ATOM 4129 C CA . TRP B 1 7 ? -33.594 -43.156 23.984 1 36.16 7 TRP B CA 1
ATOM 4130 C C . TRP B 1 7 ? -33.094 -41.719 23.828 1 36.16 7 TRP B C 1
ATOM 4132 O O . TRP B 1 7 ? -33.906 -40.781 23.828 1 36.16 7 TRP B O 1
ATOM 4142 N N . ALA B 1 8 ? -31.891 -41.406 24.344 1 37.88 8 ALA B N 1
ATOM 4143 C CA . ALA B 1 8 ? -31.219 -40.156 24.016 1 37.88 8 ALA B CA 1
ATOM 4144 C C . ALA B 1 8 ? -31.047 -40 22.516 1 37.88 8 ALA B C 1
ATOM 4146 O O . ALA B 1 8 ? -30.281 -40.75 21.891 1 37.88 8 ALA B O 1
ATOM 4147 N N . LEU B 1 9 ? -32.062 -39.5 21.781 1 33.25 9 LEU B N 1
ATOM 4148 C CA . LEU B 1 9 ? -31.875 -39.031 20.422 1 33.25 9 LEU B CA 1
ATOM 4149 C C . LEU B 1 9 ? -30.844 -37.906 20.359 1 33.25 9 LEU B C 1
ATOM 4151 O O . LEU B 1 9 ? -31.062 -36.844 20.922 1 33.25 9 LEU B O 1
ATOM 4155 N N . LEU B 1 10 ? -29.625 -38.188 20.266 1 31.44 10 LEU B N 1
ATOM 4156 C CA . LEU B 1 10 ? -28.594 -37.219 19.922 1 31.44 10 LEU B CA 1
ATOM 4157 C C . LEU B 1 10 ? -28.906 -36.531 18.609 1 31.44 10 LEU B C 1
ATOM 4159 O O . LEU B 1 10 ? -28.906 -37.156 17.547 1 31.44 10 LEU B O 1
ATOM 4163 N N . ALA B 1 11 ? -29.625 -35.375 18.719 1 35.59 11 ALA B N 1
ATOM 4164 C CA . ALA B 1 11 ? -29.75 -34.469 17.594 1 35.59 11 ALA B CA 1
ATOM 4165 C C . ALA B 1 11 ? -28.391 -34.031 17.047 1 35.59 11 ALA B C 1
ATOM 4167 O O . ALA B 1 11 ? -27.625 -33.375 17.75 1 35.59 11 ALA B O 1
ATOM 4168 N N . LEU B 1 12 ? -27.844 -34.875 16.203 1 30.69 12 LEU B N 1
ATOM 4169 C CA . LEU B 1 12 ? -26.75 -34.406 15.359 1 30.69 12 LEU B CA 1
ATOM 4170 C C . LEU B 1 12 ? -27.141 -33.125 14.609 1 30.69 12 LEU B C 1
ATOM 4172 O O . LEU B 1 12 ? -28.016 -33.156 13.75 1 30.69 12 LEU B O 1
ATOM 4176 N N . LEU B 1 13 ? -27.125 -32.031 15.234 1 29.98 13 LEU B N 1
ATOM 4177 C CA . LEU B 1 13 ? -27.203 -30.781 14.508 1 29.98 13 LEU B CA 1
ATOM 4178 C C . LEU B 1 13 ? -26.156 -30.719 13.398 1 29.98 13 LEU B C 1
ATOM 4180 O O . LEU B 1 13 ? -24.953 -30.656 13.68 1 29.98 13 LEU B O 1
ATOM 4184 N N . ILE B 1 14 ? -26.469 -31.281 12.312 1 32.69 14 ILE B N 1
ATOM 4185 C CA . ILE B 1 14 ? -25.734 -30.938 11.094 1 32.69 14 ILE B CA 1
ATOM 4186 C C . ILE B 1 14 ? -25.719 -29.422 10.898 1 32.69 14 ILE B C 1
ATOM 4188 O O . ILE B 1 14 ? -26.766 -28.812 10.648 1 32.69 14 ILE B O 1
ATOM 4192 N N . SER B 1 15 ? -24.938 -28.734 11.641 1 32.03 15 SER B N 1
ATOM 4193 C CA . SER B 1 15 ? -24.672 -27.344 11.289 1 32.03 15 SER B CA 1
ATOM 4194 C C . SER B 1 15 ? -24.281 -27.203 9.82 1 32.03 15 SER B C 1
ATOM 4196 O O . SER B 1 15 ? -23.203 -27.656 9.414 1 32.03 15 SER B O 1
ATOM 4198 N N . SER B 1 16 ? -25.188 -27.203 8.969 1 34.75 16 SER B N 1
ATOM 4199 C CA . SER B 1 16 ? -24.906 -26.672 7.641 1 34.75 16 SER B CA 1
ATOM 4200 C C . SER B 1 16 ? -24.141 -25.359 7.715 1 34.75 16 SER B C 1
ATOM 4202 O O . SER B 1 16 ? -24.688 -24.344 8.18 1 34.75 16 SER B O 1
ATOM 4204 N N . SER B 1 17 ? -22.906 -25.297 7.898 1 39.84 17 SER B N 1
ATOM 4205 C CA . SER B 1 17 ? -22.094 -24.094 7.84 1 39.84 17 SER B CA 1
ATOM 4206 C C . SER B 1 17 ? -22.422 -23.266 6.594 1 39.84 17 SER B C 1
ATOM 4208 O O . SER B 1 17 ? -22.141 -23.703 5.473 1 39.84 17 SER B O 1
ATOM 4210 N N . ILE B 1 18 ? -23.406 -22.609 6.445 1 42.28 18 ILE B N 1
ATOM 4211 C CA . ILE B 1 18 ? -23.734 -21.641 5.402 1 42.28 18 ILE B CA 1
ATOM 4212 C C . ILE B 1 18 ? -22.5 -20.797 5.082 1 42.28 18 ILE B C 1
ATOM 4214 O O . ILE B 1 18 ? -21.938 -20.141 5.965 1 42.28 18 ILE B O 1
ATOM 4218 N N . ALA B 1 19 ? -21.844 -21.25 4.027 1 52.28 19 ALA B N 1
ATOM 4219 C CA . ALA B 1 19 ? -20.75 -20.453 3.48 1 52.28 19 ALA B CA 1
ATOM 4220 C C . ALA B 1 19 ? -21.047 -18.953 3.59 1 52.28 19 ALA B C 1
ATOM 4222 O O . ALA B 1 19 ? -22.125 -18.516 3.189 1 52.28 19 ALA B O 1
ATOM 4223 N N . SER B 1 20 ? -20.281 -18.188 4.328 1 67.56 20 SER B N 1
ATOM 4224 C CA . SER B 1 20 ? -20.469 -16.75 4.516 1 67.56 20 SER B CA 1
ATOM 4225 C C . SER B 1 20 ? -20.281 -15.992 3.205 1 67.56 20 SER B C 1
ATOM 4227 O O . SER B 1 20 ? -19.375 -16.297 2.43 1 67.56 20 SER B O 1
ATOM 4229 N N . ASP B 1 21 ? -21.266 -15.148 2.846 1 83.81 21 ASP B N 1
ATOM 4230 C CA . ASP B 1 21 ? -21.281 -14.367 1.613 1 83.81 21 ASP B CA 1
ATOM 4231 C C . ASP B 1 21 ? -20.219 -13.266 1.649 1 83.81 21 ASP B C 1
ATOM 4233 O O . ASP B 1 21 ? -19.781 -12.859 2.727 1 83.81 21 ASP B O 1
ATOM 4237 N N . CYS B 1 22 ? -19.75 -12.984 0.509 1 89.38 22 CYS B N 1
ATOM 4238 C CA . CYS B 1 22 ? -18.797 -11.914 0.272 1 89.38 22 CYS B CA 1
ATOM 4239 C C . CYS B 1 22 ? -19.312 -10.586 0.831 1 89.38 22 CYS B C 1
ATOM 4241 O O . CYS B 1 22 ? -20.438 -10.172 0.522 1 89.38 22 CYS B O 1
ATOM 4243 N N . THR B 1 23 ? -18.547 -10.008 1.814 1 93.19 23 THR B N 1
ATOM 4244 C CA . THR B 1 23 ? -18.75 -8.602 2.129 1 93.19 23 THR B CA 1
ATOM 4245 C C . THR B 1 23 ? -18.172 -7.715 1.031 1 93.19 23 THR B C 1
ATOM 4247 O O . THR B 1 23 ? -16.969 -7.461 1.001 1 93.19 23 THR B O 1
ATOM 4250 N N . GLN B 1 24 ? -19.062 -7.262 0.174 1 93.06 24 GLN B N 1
ATOM 4251 C CA . GLN B 1 24 ? -18.641 -6.629 -1.072 1 93.06 24 GLN B CA 1
ATOM 4252 C C . GLN B 1 24 ? -18.219 -5.184 -0.84 1 93.06 24 GLN B C 1
ATOM 4254 O O . GLN B 1 24 ? -18.828 -4.469 -0.049 1 93.06 24 GLN B O 1
ATOM 4259 N N . LYS B 1 25 ? -17.141 -4.805 -1.381 1 91.38 25 LYS B N 1
ATOM 4260 C CA . LYS B 1 25 ? -16.688 -3.42 -1.494 1 91.38 25 LYS B CA 1
ATOM 4261 C C . LYS B 1 25 ? -16.422 -3.045 -2.947 1 91.38 25 LYS B C 1
ATOM 4263 O O . LYS B 1 25 ? -15.672 -3.736 -3.643 1 91.38 25 LYS B O 1
ATOM 4268 N N . GLN B 1 26 ? -17.047 -1.945 -3.412 1 89.38 26 GLN B N 1
ATOM 4269 C CA . GLN B 1 26 ? -17 -1.533 -4.809 1 89.38 26 GLN B CA 1
ATOM 4270 C C . GLN B 1 26 ? -15.828 -0.584 -5.062 1 89.38 26 GLN B C 1
ATOM 4272 O O . GLN B 1 26 ? -15.555 0.307 -4.258 1 89.38 26 GLN B O 1
ATOM 4277 N N . PHE B 1 27 ? -15.109 -0.858 -6.117 1 88.88 27 PHE B N 1
ATOM 4278 C CA . PHE B 1 27 ? -14.086 0.033 -6.648 1 88.88 27 PHE B CA 1
ATOM 4279 C C . PHE B 1 27 ? -14.359 0.356 -8.117 1 88.88 27 PHE B C 1
ATOM 4281 O O . PHE B 1 27 ? -15.32 -0.144 -8.695 1 88.88 27 PHE B O 1
ATOM 4288 N N . LYS B 1 28 ? -13.531 1.199 -8.664 1 83.19 28 LYS B N 1
ATOM 4289 C CA . LYS B 1 28 ? -13.695 1.628 -10.047 1 83.19 28 LYS B CA 1
ATOM 4290 C C . LYS B 1 28 ? -13.664 0.435 -11 1 83.19 28 LYS B C 1
ATOM 4292 O O . LYS B 1 28 ? -14.445 0.376 -11.953 1 83.19 28 LYS B O 1
ATOM 4297 N N . SER B 1 29 ? -12.836 -0.581 -10.672 1 92.12 29 SER B N 1
ATOM 4298 C CA . SER B 1 29 ? -12.586 -1.677 -11.609 1 92.12 29 SER B CA 1
ATOM 4299 C C . SER B 1 29 ? -13.422 -2.904 -11.25 1 92.12 29 SER B C 1
ATOM 4301 O O . SER B 1 29 ? -13.375 -3.916 -11.953 1 92.12 29 SER B O 1
ATOM 4303 N N . GLY B 1 30 ? -14.148 -2.809 -10.172 1 94.62 30 GLY B N 1
ATOM 4304 C CA . GLY B 1 30 ? -14.992 -3.932 -9.812 1 94.62 30 GLY B CA 1
ATOM 4305 C C . GLY B 1 30 ? -15.156 -4.102 -8.312 1 94.62 30 GLY B C 1
ATOM 4306 O O . GLY B 1 30 ? -15.18 -3.117 -7.57 1 94.62 30 GLY B O 1
ATOM 4307 N N . ILE B 1 31 ? -15.383 -5.332 -7.918 1 95 31 ILE B N 1
ATOM 4308 C CA . ILE B 1 31 ? -15.797 -5.598 -6.547 1 95 31 ILE B CA 1
ATOM 4309 C C . ILE B 1 31 ? -14.789 -6.527 -5.871 1 95 31 ILE B C 1
ATOM 4311 O O . ILE B 1 31 ? -14.344 -7.504 -6.473 1 95 31 ILE B O 1
ATOM 4315 N N . VAL B 1 32 ? -14.43 -6.227 -4.637 1 96.75 32 VAL B N 1
ATOM 4316 C CA . VAL B 1 32 ? -13.648 -7.141 -3.814 1 96.75 32 VAL B CA 1
ATOM 4317 C C . VAL B 1 32 ? -14.523 -7.711 -2.699 1 96.75 32 VAL B C 1
ATOM 4319 O O . VAL B 1 32 ? -15.617 -7.203 -2.438 1 96.75 32 VAL B O 1
ATOM 4322 N N . CYS B 1 33 ? -14.086 -8.836 -2.156 1 97 33 CYS B N 1
ATOM 4323 C CA . CYS B 1 33 ? -14.664 -9.359 -0.927 1 97 33 CYS B CA 1
ATOM 4324 C C . CYS B 1 33 ? -13.773 -9.062 0.271 1 97 33 CYS B C 1
ATOM 4326 O O . CYS B 1 33 ? -12.609 -9.484 0.305 1 97 33 CYS B O 1
ATOM 4328 N N . VAL B 1 34 ? -14.273 -8.398 1.194 1 95.31 34 VAL B N 1
ATOM 4329 C CA . VAL B 1 34 ? -13.508 -7.961 2.355 1 95.31 34 VAL B CA 1
ATOM 4330 C C . VAL B 1 34 ? -13.539 -9.047 3.432 1 95.31 34 VAL B C 1
ATOM 4332 O O . VAL B 1 34 ? -14.609 -9.555 3.779 1 95.31 34 VAL B O 1
ATOM 4335 N N . CYS B 1 35 ? -12.352 -9.406 3.916 1 97.31 35 CYS B N 1
ATOM 4336 C CA . CYS B 1 35 ? -12.219 -10.32 5.043 1 97.31 35 CYS B CA 1
ATOM 4337 C C . CYS B 1 35 ? -11.586 -9.625 6.242 1 97.31 35 CYS B C 1
ATOM 4339 O O . CYS B 1 35 ? -10.672 -8.82 6.09 1 97.31 35 CYS B O 1
ATOM 4341 N N . ASP B 1 36 ? -12.125 -9.859 7.375 1 94.81 36 ASP B N 1
ATOM 4342 C CA . ASP B 1 36 ? -11.578 -9.352 8.633 1 94.81 36 ASP B CA 1
ATOM 4343 C C . ASP B 1 36 ? -11.664 -10.406 9.727 1 94.81 36 ASP B C 1
ATOM 4345 O O . ASP B 1 36 ? -11.82 -11.602 9.445 1 94.81 36 ASP B O 1
ATOM 4349 N N . LEU B 1 37 ? -11.445 -10.008 10.992 1 93.12 37 LEU B N 1
ATOM 4350 C CA . LEU B 1 37 ? -11.375 -10.961 12.094 1 93.12 37 LEU B CA 1
ATOM 4351 C C . LEU B 1 37 ? -12.734 -11.586 12.359 1 93.12 37 LEU B C 1
ATOM 4353 O O . LEU B 1 37 ? -12.828 -12.656 12.969 1 93.12 37 LEU B O 1
ATOM 4357 N N . SER B 1 38 ? -13.781 -10.922 11.883 1 91.38 38 SER B N 1
ATOM 4358 C CA . SER B 1 38 ? -15.133 -11.367 12.219 1 91.38 38 SER B CA 1
ATOM 4359 C C . SER B 1 38 ? -15.727 -12.219 11.094 1 91.38 38 SER B C 1
ATOM 4361 O O . SER B 1 38 ? -16.547 -13.102 11.344 1 91.38 38 SER B O 1
ATOM 4363 N N . LYS B 1 39 ? -15.375 -11.898 9.859 1 92.38 39 LYS B N 1
ATOM 4364 C CA . LYS B 1 39 ? -16.062 -12.555 8.75 1 92.38 39 LYS B CA 1
ATOM 4365 C C . LYS B 1 39 ? -15.141 -12.688 7.543 1 92.38 39 LYS B C 1
ATOM 4367 O O . LYS B 1 39 ? -14.375 -11.773 7.23 1 92.38 39 LYS B O 1
ATOM 4372 N N . CYS B 1 40 ? -15.219 -13.812 6.863 1 95.31 40 CYS B N 1
ATOM 4373 C CA . CYS B 1 40 ? -14.633 -14.078 5.551 1 95.31 40 CYS B CA 1
ATOM 4374 C C . CYS B 1 40 ? -15.5 -15.055 4.754 1 95.31 40 CYS B C 1
ATOM 4376 O O . CYS B 1 40 ? -15.961 -16.062 5.289 1 95.31 40 CYS B O 1
ATOM 4378 N N . ASP B 1 41 ? -15.711 -14.703 3.535 1 94.19 41 ASP B N 1
ATOM 4379 C CA . ASP B 1 41 ? -16.531 -15.609 2.744 1 94.19 41 ASP B CA 1
ATOM 4380 C C . ASP B 1 41 ? -15.836 -16.953 2.533 1 94.19 41 ASP B C 1
ATOM 4382 O O . ASP B 1 41 ? -14.609 -17.031 2.607 1 94.19 41 ASP B O 1
ATOM 4386 N N . GLU B 1 42 ? -16.594 -17.969 2.277 1 91.56 42 GLU B N 1
ATOM 4387 C CA . GLU B 1 42 ? -16.109 -19.312 2.002 1 91.56 42 GLU B CA 1
ATOM 4388 C C . GLU B 1 42 ? -16.656 -19.844 0.68 1 91.56 42 GLU B C 1
ATOM 4390 O O . GLU B 1 42 ? -17.734 -19.438 0.247 1 91.56 42 GLU B O 1
ATOM 4395 N N . ILE B 1 43 ? -15.859 -20.703 0.059 1 93.31 43 ILE B N 1
ATOM 4396 C CA . ILE B 1 43 ? -16.344 -21.406 -1.119 1 93.31 43 ILE B CA 1
ATOM 4397 C C . ILE B 1 43 ? -17.422 -22.422 -0.708 1 93.31 43 ILE B C 1
ATOM 4399 O O . ILE B 1 43 ? -17.219 -23.203 0.216 1 93.31 43 ILE B O 1
ATOM 4403 N N . PRO B 1 44 ? -18.562 -22.344 -1.384 1 91 44 PRO B N 1
ATOM 4404 C CA . PRO B 1 44 ? -19.625 -23.266 -1.005 1 91 44 PRO B CA 1
ATOM 4405 C C . PRO B 1 44 ? -19.219 -24.734 -1.153 1 91 44 PRO B C 1
ATOM 4407 O O . PRO B 1 44 ? -18.5 -25.094 -2.094 1 91 44 PRO B O 1
ATOM 4410 N N . ASN B 1 45 ? -19.781 -25.484 -0.306 1 89.31 45 ASN B N 1
ATOM 4411 C CA . ASN B 1 45 ? -19.547 -26.922 -0.409 1 89.31 45 ASN B CA 1
ATOM 4412 C C . ASN B 1 45 ? -20.188 -27.5 -1.667 1 89.31 45 ASN B C 1
ATOM 4414 O O . ASN B 1 45 ? -21.281 -27.094 -2.062 1 89.31 45 ASN B O 1
ATOM 4418 N N . ILE B 1 46 ? -19.516 -28.422 -2.242 1 89 46 ILE B N 1
ATOM 4419 C CA . ILE B 1 46 ? -20.094 -29.094 -3.402 1 89 46 ILE B CA 1
ATOM 4420 C C . ILE B 1 46 ? -21.266 -29.969 -2.969 1 89 46 ILE B C 1
ATOM 4422 O O . ILE B 1 46 ? -22.391 -29.781 -3.447 1 89 46 ILE B O 1
ATOM 4426 N N . ASP B 1 47 ? -21.297 -30.734 -1.962 1 86.38 47 ASP B N 1
ATOM 4427 C CA . ASP B 1 47 ? -22.328 -31.531 -1.287 1 86.38 47 ASP B CA 1
ATOM 4428 C C . ASP B 1 47 ? -23.375 -32.031 -2.279 1 86.38 47 ASP B C 1
ATOM 4430 O O . ASP B 1 47 ? -24.547 -31.688 -2.168 1 86.38 47 ASP B O 1
ATOM 4434 N N . LEU B 1 48 ? -23.016 -32.812 -3.27 1 90.62 48 LEU B N 1
ATOM 4435 C CA . LEU B 1 48 ? -23.906 -33.375 -4.281 1 90.62 48 LEU B CA 1
ATOM 4436 C C . LEU B 1 48 ? -24 -34.875 -4.133 1 90.62 48 LEU B C 1
ATOM 4438 O O . LEU B 1 48 ? -23.031 -35.531 -3.736 1 90.62 48 LEU B O 1
ATOM 4442 N N . THR B 1 49 ? -25.203 -35.344 -4.367 1 86.56 49 THR B N 1
ATOM 4443 C CA . THR B 1 49 ? -25.391 -36.781 -4.422 1 86.56 49 THR B CA 1
ATOM 4444 C C . THR B 1 49 ? -25.312 -37.281 -5.859 1 86.56 49 THR B C 1
ATOM 4446 O O . THR B 1 49 ? -25.406 -36.5 -6.805 1 86.56 49 THR B O 1
ATOM 4449 N N . SER B 1 50 ? -25.156 -38.562 -5.961 1 82.31 50 SER B N 1
ATOM 4450 C CA . SER B 1 50 ? -25 -39.188 -7.285 1 82.31 50 SER B CA 1
ATOM 4451 C C . SER B 1 50 ? -26.141 -38.75 -8.211 1 82.31 50 SER B C 1
ATOM 4453 O O . SER B 1 50 ? -27.312 -38.781 -7.82 1 82.31 50 SER B O 1
ATOM 4455 N N . GLY B 1 51 ? -25.766 -38.312 -9.398 1 78.69 51 GLY B N 1
ATOM 4456 C CA . GLY B 1 51 ? -26.734 -37.938 -10.406 1 78.69 51 GLY B CA 1
ATOM 4457 C C . GLY B 1 51 ? -27.078 -36.438 -10.359 1 78.69 51 GLY B C 1
ATOM 4458 O O . GLY B 1 51 ? -27.75 -35.938 -11.258 1 78.69 51 GLY B O 1
ATOM 4459 N N . GLN B 1 52 ? -26.531 -35.812 -9.398 1 88.69 52 GLN B N 1
ATOM 4460 C CA . GLN B 1 52 ? -26.797 -34.375 -9.266 1 88.69 52 GLN B CA 1
ATOM 4461 C C . GLN B 1 52 ? -25.672 -33.562 -9.883 1 88.69 52 GLN B C 1
ATOM 4463 O O . GLN B 1 52 ? -24.562 -34.062 -10.086 1 88.69 52 GLN B O 1
ATOM 4468 N N . ALA B 1 53 ? -26.031 -32.375 -10.227 1 95.44 53 ALA B N 1
ATOM 4469 C CA . ALA B 1 53 ? -25.047 -31.422 -10.719 1 95.44 53 ALA B CA 1
ATOM 4470 C C . ALA B 1 53 ? -25.297 -30.031 -10.141 1 95.44 53 ALA B C 1
ATOM 4472 O O . ALA B 1 53 ? -26.375 -29.766 -9.609 1 95.44 53 ALA B O 1
ATOM 4473 N N . ALA B 1 54 ? -24.281 -29.266 -10.094 1 96.56 54 ALA B N 1
ATOM 4474 C CA . ALA B 1 54 ? -24.406 -27.875 -9.633 1 96.56 54 ALA B CA 1
ATOM 4475 C C . ALA B 1 54 ? -23.547 -26.938 -10.484 1 96.56 54 ALA B C 1
ATOM 4477 O O . ALA B 1 54 ? -22.562 -27.375 -11.078 1 96.56 54 ALA B O 1
ATOM 4478 N N . THR B 1 55 ? -24 -25.734 -10.594 1 97.06 55 THR B N 1
ATOM 4479 C CA . THR B 1 55 ? -23.203 -24.672 -11.195 1 97.06 55 THR B CA 1
ATOM 4480 C C . THR B 1 55 ? -22.672 -23.719 -10.133 1 97.06 55 THR B C 1
ATOM 4482 O O . THR B 1 55 ? -23.328 -23.5 -9.117 1 97.06 55 THR B O 1
ATOM 4485 N N . PHE B 1 56 ? -21.516 -23.266 -10.266 1 97.88 56 PHE B N 1
ATOM 4486 C CA . PHE B 1 56 ? -20.875 -22.234 -9.477 1 97.88 56 PHE B CA 1
ATOM 4487 C C . PHE B 1 56 ? -20.5 -21.031 -10.344 1 97.88 56 PHE B C 1
ATOM 4489 O O . PHE B 1 56 ? -19.688 -21.172 -11.273 1 97.88 56 PHE B O 1
ATOM 4496 N N . THR B 1 57 ? -21.047 -19.844 -10.039 1 97.88 57 THR B N 1
ATOM 4497 C CA . THR B 1 57 ? -20.938 -18.703 -10.938 1 97.88 57 THR B CA 1
ATOM 4498 C C . THR B 1 57 ? -20.188 -17.547 -10.266 1 97.88 57 THR B C 1
ATOM 4500 O O . THR B 1 57 ? -20.5 -17.156 -9.141 1 97.88 57 THR B O 1
ATOM 4503 N N . THR B 1 58 ? -19.156 -17.094 -10.883 1 98.06 58 THR B N 1
ATOM 4504 C CA . THR B 1 58 ? -18.5 -15.812 -10.586 1 98.06 58 THR B CA 1
ATOM 4505 C C . THR B 1 58 ? -18.719 -14.828 -11.734 1 98.06 58 THR B C 1
ATOM 4507 O O . THR B 1 58 ? -18.641 -15.195 -12.906 1 98.06 58 THR B O 1
ATOM 4510 N N . SER B 1 59 ? -19.062 -13.531 -11.414 1 97.19 59 SER B N 1
ATOM 4511 C CA . SER B 1 59 ? -19.375 -12.586 -12.477 1 97.19 59 SER B CA 1
ATOM 4512 C C . SER B 1 59 ? -18.859 -11.188 -12.148 1 97.19 59 SER B C 1
ATOM 4514 O O . SER B 1 59 ? -18.531 -10.891 -11 1 97.19 59 SER B O 1
ATOM 4516 N N . ASN B 1 60 ? -18.734 -10.43 -13.211 1 96.31 60 ASN B N 1
ATOM 4517 C CA . ASN B 1 60 ? -18.391 -9.023 -13.07 1 96.31 60 ASN B CA 1
ATOM 4518 C C . ASN B 1 60 ? -19.406 -8.289 -12.195 1 96.31 60 ASN B C 1
ATOM 4520 O O . ASN B 1 60 ? -19.031 -7.367 -11.461 1 96.31 60 ASN B O 1
ATOM 4524 N N . SER B 1 61 ? -20.609 -8.703 -12.195 1 92.62 61 SER B N 1
ATOM 4525 C CA . SER B 1 61 ? -21.688 -8.031 -11.484 1 92.62 61 SER B CA 1
ATOM 4526 C C . SER B 1 61 ? -21.672 -8.367 -10 1 92.62 61 SER B C 1
ATOM 4528 O O . SER B 1 61 ? -22.469 -7.824 -9.227 1 92.62 61 SER B O 1
ATOM 4530 N N . GLY B 1 62 ? -20.844 -9.328 -9.57 1 92.56 62 GLY B N 1
ATOM 4531 C CA . GLY B 1 62 ? -20.672 -9.422 -8.125 1 92.56 62 GLY B CA 1
ATOM 4532 C C . GLY B 1 62 ? -20.812 -10.836 -7.598 1 92.56 62 GLY B C 1
ATOM 4533 O O . GLY B 1 62 ? -20.469 -11.109 -6.445 1 92.56 62 GLY B O 1
ATOM 4534 N N . ALA B 1 63 ? -21.234 -11.82 -8.43 1 94.69 63 ALA B N 1
ATOM 4535 C CA . ALA B 1 63 ? -21.328 -13.203 -7.961 1 94.69 63 ALA B CA 1
ATOM 4536 C C . ALA B 1 63 ? -19.938 -13.766 -7.664 1 94.69 63 ALA B C 1
ATOM 4538 O O . ALA B 1 63 ? -19 -13.539 -8.414 1 94.69 63 ALA B O 1
ATOM 4539 N N . ARG B 1 64 ? -19.875 -14.414 -6.57 1 97.56 64 ARG B N 1
ATOM 4540 C CA . ARG B 1 64 ? -18.672 -15.125 -6.176 1 97.56 64 ARG B CA 1
ATOM 4541 C C . ARG B 1 64 ? -18.969 -16.578 -5.844 1 97.56 64 ARG B C 1
ATOM 4543 O O . ARG B 1 64 ? -19.375 -16.891 -4.719 1 97.56 64 ARG B O 1
ATOM 4550 N N . LEU B 1 65 ? -18.734 -17.453 -6.84 1 97.31 65 LEU B N 1
ATOM 4551 C CA . LEU B 1 65 ? -19.016 -18.875 -6.793 1 97.31 65 LEU B CA 1
ATOM 4552 C C . LEU B 1 65 ? -20.406 -19.141 -6.234 1 97.31 65 LEU B C 1
ATOM 4554 O O . LEU B 1 65 ? -20.578 -19.969 -5.34 1 97.31 65 LEU B O 1
ATOM 4558 N N . HIS B 1 66 ? -21.312 -18.375 -6.785 1 94.62 66 HIS B N 1
ATOM 4559 C CA . HIS B 1 66 ? -22.703 -18.594 -6.43 1 94.62 66 HIS B CA 1
ATOM 4560 C C . HIS B 1 66 ? -23.172 -19.984 -6.879 1 94.62 66 HIS B C 1
ATOM 4562 O O . HIS B 1 66 ? -23.094 -20.312 -8.062 1 94.62 66 HIS B O 1
ATOM 4568 N N . ARG B 1 67 ? -23.734 -20.766 -5.957 1 95.44 67 ARG B N 1
ATOM 4569 C CA . ARG B 1 67 ? -24.062 -22.172 -6.207 1 95.44 67 ARG B CA 1
ATOM 4570 C C . ARG B 1 67 ? -25.547 -22.328 -6.551 1 95.44 67 ARG B C 1
ATOM 4572 O O . ARG B 1 67 ? -26.406 -21.797 -5.852 1 95.44 67 ARG B O 1
ATOM 4579 N N . ASP B 1 68 ? -25.812 -23.031 -7.676 1 93.5 68 ASP B N 1
ATOM 4580 C CA . ASP B 1 68 ? -27.172 -23.453 -8.047 1 93.5 68 ASP B CA 1
ATOM 4581 C C . ASP B 1 68 ? -27.203 -24.938 -8.414 1 93.5 68 ASP B C 1
ATOM 4583 O O . ASP B 1 68 ? -26.328 -25.422 -9.133 1 93.5 68 ASP B O 1
ATOM 4587 N N . ILE B 1 69 ? -28.188 -25.641 -7.914 1 92.81 69 ILE B N 1
ATOM 4588 C CA . ILE B 1 69 ? -28.359 -27.031 -8.305 1 92.81 69 ILE B CA 1
ATOM 4589 C C . ILE B 1 69 ? -28.953 -27.109 -9.703 1 92.81 69 ILE B C 1
ATOM 4591 O O . ILE B 1 69 ? -29.875 -26.344 -10.039 1 92.81 69 ILE B O 1
ATOM 4595 N N . VAL B 1 70 ? -28.391 -27.969 -10.492 1 91.38 70 VAL B N 1
ATOM 4596 C CA . VAL B 1 70 ? -28.922 -28.203 -11.836 1 91.38 70 VAL B CA 1
ATOM 4597 C C . VAL B 1 70 ? -29.234 -29.688 -12.008 1 91.38 70 VAL B C 1
ATOM 4599 O O . VAL B 1 70 ? -28.531 -30.547 -11.484 1 91.38 70 VAL B O 1
ATOM 4602 N N . TYR B 1 71 ? -30.344 -29.906 -12.766 1 87.38 71 TYR B N 1
ATOM 4603 C CA . TYR B 1 71 ? -30.766 -31.281 -13 1 87.38 71 TYR B CA 1
ATOM 4604 C C . TYR B 1 71 ? -30.641 -31.641 -14.469 1 87.38 71 TYR B C 1
ATOM 4606 O O . TYR B 1 71 ? -30.875 -30.812 -15.352 1 87.38 71 TYR B O 1
ATOM 4614 N N . ALA B 1 72 ? -30.297 -32.906 -14.633 1 89 72 ALA B N 1
ATOM 4615 C CA . ALA B 1 72 ? -30.25 -33.438 -16 1 89 72 ALA B CA 1
ATOM 4616 C C . ALA B 1 72 ? -31.656 -33.594 -16.578 1 89 72 ALA B C 1
ATOM 4618 O O . ALA B 1 72 ? -32.594 -33.938 -15.852 1 89 72 ALA B O 1
ATOM 4619 N N . THR B 1 73 ? -31.719 -33.219 -17.844 1 85.38 73 THR B N 1
ATOM 4620 C CA . THR B 1 73 ? -32.969 -33.469 -18.562 1 85.38 73 THR B CA 1
ATOM 4621 C C . THR B 1 73 ? -32.75 -34.469 -19.688 1 85.38 73 THR B C 1
ATOM 4623 O O . THR B 1 73 ? -31.656 -34.562 -20.25 1 85.38 73 THR B O 1
ATOM 4626 N N . ASN B 1 74 ? -33.844 -35.25 -19.969 1 82.44 74 ASN B N 1
ATOM 4627 C CA . ASN B 1 74 ? -33.75 -36.25 -21 1 82.44 74 ASN B CA 1
ATOM 4628 C C . ASN B 1 74 ? -34 -35.688 -22.391 1 82.44 74 ASN B C 1
ATOM 4630 O O . ASN B 1 74 ? -33.719 -36.344 -23.391 1 82.44 74 ASN B O 1
ATOM 4634 N N . SER B 1 75 ? -34.5 -34.562 -22.453 1 73.44 75 SER B N 1
ATOM 4635 C CA . SER B 1 75 ? -34.75 -33.969 -23.75 1 73.44 75 SER B CA 1
ATOM 4636 C C . SER B 1 75 ? -33.719 -32.906 -24.094 1 73.44 75 SER B C 1
ATOM 4638 O O . SER B 1 75 ? -33.219 -32.188 -23.203 1 73.44 75 SER B O 1
ATOM 4640 N N . ASP B 1 76 ? -33.344 -33.062 -25.297 1 67.31 76 ASP B N 1
ATOM 4641 C CA . ASP B 1 76 ? -32.469 -32 -25.812 1 67.31 76 ASP B CA 1
ATOM 4642 C C . ASP B 1 76 ? -33.188 -30.688 -25.969 1 67.31 76 ASP B C 1
ATOM 4644 O O . ASP B 1 76 ? -34.062 -30.562 -26.844 1 67.31 76 ASP B O 1
ATOM 4648 N N . PRO B 1 77 ? -32.906 -29.859 -25 1 67.06 77 PRO B N 1
ATOM 4649 C CA . PRO B 1 77 ? -33.625 -28.609 -25.141 1 67.06 77 PRO B CA 1
ATOM 4650 C C . PRO B 1 77 ? -33.312 -27.875 -26.453 1 67.06 77 PRO B C 1
ATOM 4652 O O . PRO B 1 77 ? -32.25 -28.078 -27.016 1 67.06 77 PRO B O 1
ATOM 4655 N N . ILE B 1 78 ? -34.406 -27.25 -27.031 1 65.75 78 ILE B N 1
ATOM 4656 C CA . ILE B 1 78 ? -34.281 -26.484 -28.281 1 65.75 78 ILE B CA 1
ATOM 4657 C C . ILE B 1 78 ? -33.438 -25.25 -28.031 1 65.75 78 ILE B C 1
ATOM 4659 O O . ILE B 1 78 ? -33.906 -24.234 -27.516 1 65.75 78 ILE B O 1
ATOM 4663 N N . THR B 1 79 ? -32.062 -25.438 -27.703 1 69.5 79 THR B N 1
ATOM 4664 C CA . THR B 1 79 ? -31.125 -24.328 -27.703 1 69.5 79 THR B CA 1
ATOM 4665 C C . THR B 1 79 ? -30.109 -24.484 -28.828 1 69.5 79 THR B C 1
ATOM 4667 O O . THR B 1 79 ? -29.906 -25.594 -29.344 1 69.5 79 THR B O 1
ATOM 4670 N N . SER B 1 80 ? -29.547 -23.359 -29.188 1 76.88 80 SER B N 1
ATOM 4671 C CA . SER B 1 80 ? -28.656 -23.328 -30.344 1 76.88 80 SER B CA 1
ATOM 4672 C C . SER B 1 80 ? -27.234 -23.688 -29.938 1 76.88 80 SER B C 1
ATOM 4674 O O . SER B 1 80 ? -26.453 -24.188 -30.766 1 76.88 80 SER B O 1
ATOM 4676 N N . LEU B 1 81 ? -26.875 -23.609 -28.625 1 91.19 81 LEU B N 1
ATOM 4677 C CA . LEU B 1 81 ? -25.469 -23.828 -28.297 1 91.19 81 LEU B CA 1
ATOM 4678 C C . LEU B 1 81 ? -25.312 -25.078 -27.422 1 91.19 81 LEU B C 1
ATOM 4680 O O . LEU B 1 81 ? -25.844 -25.141 -26.312 1 91.19 81 LEU B O 1
ATOM 4684 N N . HIS B 1 82 ? -24.656 -26.078 -27.938 1 93.25 82 HIS B N 1
ATOM 4685 C CA . HIS B 1 82 ? -24.422 -27.344 -27.266 1 93.25 82 HIS B CA 1
ATOM 4686 C C . HIS B 1 82 ? -22.922 -27.609 -27.094 1 93.25 82 HIS B C 1
ATOM 4688 O O . HIS B 1 82 ? -22.141 -27.438 -28.031 1 93.25 82 HIS B O 1
ATOM 4694 N N . LEU B 1 83 ? -22.578 -27.953 -25.875 1 96.12 83 LEU B N 1
ATOM 4695 C CA . LEU B 1 83 ? -21.234 -28.422 -25.594 1 96.12 83 LEU B CA 1
ATOM 4696 C C . LEU B 1 83 ? -21.219 -29.938 -25.328 1 96.12 83 LEU B C 1
ATOM 4698 O O . LEU B 1 83 ? -21.812 -30.391 -24.344 1 96.12 83 LEU B O 1
ATOM 4702 N N . THR B 1 84 ? -20.531 -30.641 -26.203 1 95.75 84 THR B N 1
ATOM 4703 C CA . THR B 1 84 ? -20.375 -32.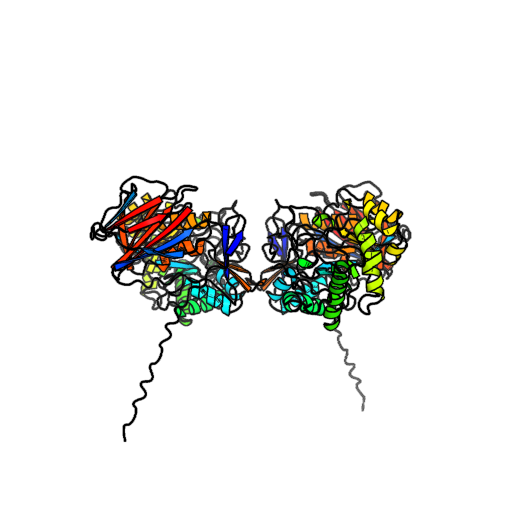094 -26 1 95.75 84 THR B CA 1
ATOM 4704 C C . THR B 1 84 ? -19.016 -32.406 -25.375 1 95.75 84 THR B C 1
ATOM 4706 O O . THR B 1 84 ? -17.984 -31.984 -25.906 1 95.75 84 THR B O 1
ATOM 4709 N N . ILE B 1 85 ? -19.094 -33.094 -24.219 1 97.31 85 ILE B N 1
ATOM 4710 C CA . ILE B 1 85 ? -17.859 -33.594 -23.641 1 97.31 85 ILE B CA 1
ATOM 4711 C C . ILE B 1 85 ? -17.75 -35.094 -23.891 1 97.31 85 ILE B C 1
ATOM 4713 O O . ILE B 1 85 ? -18.766 -35.781 -24.109 1 97.31 85 ILE B O 1
ATOM 4717 N N . ASP B 1 86 ? -16.516 -35.562 -23.984 1 97 86 ASP B N 1
ATOM 4718 C CA . ASP B 1 86 ? -16.25 -36.969 -24.203 1 97 86 ASP B CA 1
ATOM 4719 C C . ASP B 1 86 ? -15.273 -37.531 -23.172 1 97 86 ASP B C 1
ATOM 4721 O O . ASP B 1 86 ? -14.055 -37.469 -23.359 1 97 86 ASP B O 1
ATOM 4725 N N . SER B 1 87 ? -15.805 -38.219 -22.156 1 94.31 87 SER B N 1
ATOM 4726 C CA . SER B 1 87 ? -14.992 -38.688 -21.031 1 94.31 87 SER B CA 1
ATOM 4727 C C . SER B 1 87 ? -14.141 -39.906 -21.453 1 94.31 87 SER B C 1
ATOM 4729 O O . SER B 1 87 ? -13.273 -40.344 -20.688 1 94.31 87 SER B O 1
ATOM 4731 N N . SER B 1 88 ? -14.344 -40.344 -22.625 1 95.19 88 SER B N 1
ATOM 4732 C CA . SER B 1 88 ? -13.539 -41.469 -23.094 1 95.19 88 SER B CA 1
ATOM 4733 C C . SER B 1 88 ? -12.266 -41 -23.781 1 95.19 88 SER B C 1
ATOM 4735 O O . SER B 1 88 ? -11.305 -41.75 -23.922 1 95.19 88 SER B O 1
ATOM 4737 N N . THR B 1 89 ? -12.242 -39.875 -24.297 1 97.25 89 THR B N 1
ATOM 4738 C CA . THR B 1 89 ? -11.039 -39.281 -24.875 1 97.25 89 THR B CA 1
ATOM 4739 C C . THR B 1 89 ? -10.297 -38.438 -23.844 1 97.25 89 THR B C 1
ATOM 4741 O O . THR B 1 89 ? -10.727 -37.312 -23.5 1 97.25 89 THR B O 1
ATOM 4744 N N . LYS B 1 90 ? -9.18 -39 -23.438 1 97.5 90 LYS B N 1
ATOM 4745 C CA . LYS B 1 90 ? -8.461 -38.406 -22.312 1 97.5 90 LYS B CA 1
ATOM 4746 C C . LYS B 1 90 ? -7.125 -37.812 -22.766 1 97.5 90 LYS B C 1
ATOM 4748 O O . LYS B 1 90 ? -6.508 -38.312 -23.703 1 97.5 90 LYS B O 1
ATOM 4753 N N . TYR B 1 91 ? -6.73 -36.781 -22.125 1 97.56 91 TYR B N 1
ATOM 4754 C CA . TYR B 1 91 ? -5.461 -36.094 -22.375 1 97.56 91 TYR B CA 1
ATOM 4755 C C . TYR B 1 91 ? -4.578 -36.125 -21.125 1 97.56 91 TYR B C 1
ATOM 4757 O O . TYR B 1 91 ? -4.453 -37.156 -20.469 1 97.56 91 TYR B O 1
ATOM 4765 N N . GLN B 1 92 ? -3.93 -35.094 -20.828 1 97.56 92 GLN B N 1
ATOM 4766 C CA . GLN B 1 92 ? -2.949 -35.125 -19.75 1 97.56 92 GLN B CA 1
ATOM 4767 C C . GLN B 1 92 ? -3.635 -35.156 -18.375 1 97.56 92 GLN B C 1
ATOM 4769 O O . GLN B 1 92 ? -4.734 -34.594 -18.234 1 97.56 92 GLN B O 1
ATOM 4774 N N . THR B 1 93 ? -2.963 -35.688 -17.406 1 97.94 93 THR B N 1
ATOM 4775 C CA . THR B 1 93 ? -3.361 -35.594 -16.016 1 97.94 93 THR B CA 1
ATOM 4776 C C . THR B 1 93 ? -3.018 -34.219 -15.438 1 97.94 93 THR B C 1
ATOM 4778 O O . THR B 1 93 ? -1.902 -33.75 -15.617 1 97.94 93 THR B O 1
ATOM 4781 N N . ILE B 1 94 ? -3.963 -33.625 -14.789 1 97.94 94 ILE B N 1
ATOM 4782 C CA . ILE B 1 94 ? -3.748 -32.344 -14.133 1 97.94 94 ILE B CA 1
ATOM 4783 C C . ILE B 1 94 ? -3.049 -32.562 -12.789 1 97.94 94 ILE B C 1
ATOM 4785 O O . ILE B 1 94 ? -3.545 -33.312 -11.938 1 97.94 94 ILE B O 1
ATOM 4789 N N . GLN B 1 95 ? -1.938 -31.938 -12.594 1 95.62 95 GLN B N 1
ATOM 4790 C CA . GLN B 1 95 ? -1.148 -32.125 -11.383 1 95.62 95 GLN B CA 1
ATOM 4791 C C . GLN B 1 95 ? -1.675 -31.234 -10.25 1 95.62 95 GLN B C 1
ATOM 4793 O O . GLN B 1 95 ? -1.721 -31.656 -9.094 1 95.62 95 GLN B O 1
ATOM 4798 N N . GLY B 1 96 ? -2 -30.047 -10.625 1 97.31 96 GLY B N 1
ATOM 4799 C CA . GLY B 1 96 ? -2.559 -29.172 -9.602 1 97.31 96 GLY B CA 1
ATOM 4800 C C . GLY B 1 96 ? -2.188 -27.719 -9.789 1 97.31 96 GLY B C 1
ATOM 4801 O O . GLY B 1 96 ? -1.605 -27.344 -10.812 1 97.31 96 GLY B O 1
ATOM 4802 N N . PHE B 1 97 ? -2.607 -26.953 -8.852 1 98.5 97 PHE B N 1
ATOM 4803 C CA . PHE B 1 97 ? -2.439 -25.5 -8.852 1 98.5 97 PHE B CA 1
ATOM 4804 C C . PHE B 1 97 ? -1.697 -25.047 -7.602 1 98.5 97 PHE B C 1
ATOM 4806 O O . PHE B 1 97 ? -1.673 -25.75 -6.594 1 98.5 97 PHE B O 1
ATOM 4813 N N . GLY B 1 98 ? -1.045 -23.891 -7.707 1 98.56 98 GLY B N 1
ATOM 4814 C CA . GLY B 1 98 ? -0.257 -23.469 -6.562 1 98.56 98 GLY B CA 1
ATOM 4815 C C . GLY B 1 98 ? -0.099 -21.969 -6.473 1 98.56 98 GLY B C 1
ATOM 4816 O O . GLY B 1 98 ? -0.721 -21.219 -7.238 1 98.56 98 GLY B O 1
ATOM 4817 N N . SER B 1 99 ? 0.593 -21.547 -5.465 1 98.62 99 SER B N 1
ATOM 4818 C CA . SER B 1 99 ? 1.071 -20.188 -5.242 1 98.62 99 SER B CA 1
ATOM 4819 C C . SER B 1 99 ? 2.49 -20.188 -4.688 1 98.62 99 SER B C 1
ATOM 4821 O O . SER B 1 99 ? 3.154 -21.219 -4.656 1 98.62 99 SER B O 1
ATOM 4823 N N . THR B 1 100 ? 2.988 -18.953 -4.359 1 98.75 100 THR B N 1
ATOM 4824 C CA . THR B 1 100 ? 4.41 -18.844 -4.043 1 98.75 100 THR B CA 1
ATOM 4825 C C . THR B 1 100 ? 4.609 -18.281 -2.641 1 98.75 100 THR B C 1
ATOM 4827 O O . THR B 1 100 ? 4.02 -17.25 -2.291 1 98.75 100 THR B O 1
ATOM 4830 N N . PHE B 1 101 ? 5.418 -18.969 -1.855 1 98.81 101 PHE B N 1
ATOM 4831 C CA . PHE B 1 101 ? 5.867 -18.438 -0.569 1 98.81 101 PHE B CA 1
ATOM 4832 C C . PHE B 1 101 ? 7.062 -17.516 -0.748 1 98.81 101 PHE B C 1
ATOM 4834 O O . PHE B 1 101 ? 8.164 -17.828 -0.288 1 98.81 101 PHE B O 1
ATOM 4841 N N . SER B 1 102 ? 6.844 -16.328 -1.282 1 98.5 102 SER B N 1
ATOM 4842 C CA . SER B 1 102 ? 7.871 -15.297 -1.418 1 98.5 102 SER B CA 1
ATOM 4843 C C . SER B 1 102 ? 8.102 -14.57 -0.099 1 98.5 102 SER B C 1
ATOM 4845 O O . SER B 1 102 ? 7.285 -14.672 0.822 1 98.5 102 SER B O 1
ATOM 4847 N N . ASP B 1 103 ? 9.203 -13.836 -0.043 1 98.44 103 ASP B N 1
ATOM 4848 C CA . ASP B 1 103 ? 9.445 -13 1.126 1 98.44 103 ASP B CA 1
ATOM 4849 C C . ASP B 1 103 ? 8.305 -12 1.329 1 98.44 103 ASP B C 1
ATOM 4851 O O . ASP B 1 103 ? 7.871 -11.766 2.459 1 98.44 103 ASP B O 1
ATOM 4855 N N . ALA B 1 104 ? 7.875 -11.43 0.269 1 98.25 104 ALA B N 1
ATOM 4856 C CA . ALA B 1 104 ? 6.789 -10.453 0.333 1 98.25 104 ALA B CA 1
ATOM 4857 C C . ALA B 1 104 ? 5.523 -11.078 0.914 1 98.25 104 ALA B C 1
ATOM 4859 O O . ALA B 1 104 ? 4.848 -10.469 1.746 1 98.25 104 ALA B O 1
ATOM 4860 N N . SER B 1 105 ? 5.176 -12.273 0.454 1 98.62 105 SER B N 1
ATOM 4861 C CA . SER B 1 105 ? 4.008 -12.969 0.987 1 98.62 105 SER B CA 1
ATOM 4862 C C . SER B 1 105 ? 4.129 -13.18 2.492 1 98.62 105 SER B C 1
ATOM 4864 O O . SER B 1 105 ? 3.193 -12.891 3.24 1 98.62 105 SER B O 1
ATOM 4866 N N . GLY B 1 106 ? 5.273 -13.641 2.881 1 98.69 106 GLY B N 1
ATOM 4867 C CA . GLY B 1 106 ? 5.477 -13.875 4.301 1 98.69 106 GLY B CA 1
ATOM 4868 C C . GLY B 1 106 ? 5.43 -12.609 5.129 1 98.69 106 GLY B C 1
ATOM 4869 O O . GLY B 1 106 ? 4.844 -12.586 6.211 1 98.69 106 GLY B O 1
ATOM 4870 N N . ALA B 1 107 ? 6.074 -11.578 4.605 1 97.94 107 ALA B N 1
ATOM 4871 C CA . ALA B 1 107 ? 6.094 -10.297 5.305 1 97.94 107 ALA B CA 1
ATOM 4872 C C . ALA B 1 107 ? 4.68 -9.758 5.508 1 97.94 107 ALA B C 1
ATOM 4874 O O . ALA B 1 107 ? 4.355 -9.227 6.574 1 97.94 107 ALA B O 1
ATOM 4875 N N . ASN B 1 108 ? 3.867 -9.844 4.539 1 98.25 108 ASN B N 1
ATOM 4876 C CA . ASN B 1 108 ? 2.49 -9.367 4.641 1 98.25 108 ASN B CA 1
ATOM 4877 C C . ASN B 1 108 ? 1.668 -10.242 5.586 1 98.25 108 ASN B C 1
ATOM 4879 O O . ASN B 1 108 ? 0.849 -9.727 6.352 1 98.25 108 ASN B O 1
ATOM 4883 N N . LEU B 1 109 ? 1.89 -11.547 5.492 1 98.62 109 LEU B N 1
ATOM 4884 C CA . LEU B 1 109 ? 1.22 -12.422 6.449 1 98.62 109 LEU B CA 1
ATOM 4885 C C . LEU B 1 109 ? 1.596 -12.055 7.879 1 98.62 109 LEU B C 1
ATOM 4887 O O . LEU B 1 109 ? 0.729 -11.977 8.75 1 98.62 109 LEU B O 1
ATOM 4891 N N . LYS B 1 110 ? 2.852 -11.82 8.078 1 97.25 110 LYS B N 1
ATOM 4892 C CA . LYS B 1 110 ? 3.35 -11.477 9.406 1 97.25 110 LYS B CA 1
ATOM 4893 C C . LYS B 1 110 ? 2.77 -10.156 9.891 1 97.25 110 LYS B C 1
ATOM 4895 O O . LYS B 1 110 ? 2.562 -9.961 11.086 1 97.25 110 LYS B O 1
ATOM 4900 N N . SER B 1 111 ? 2.492 -9.25 8.969 1 94.75 111 SER B N 1
ATOM 4901 C CA . SER B 1 111 ? 2.01 -7.914 9.305 1 94.75 111 SER B CA 1
ATOM 4902 C C . SER B 1 111 ? 0.542 -7.945 9.711 1 94.75 111 SER B C 1
ATOM 4904 O O . SER B 1 111 ? 0.033 -6.98 10.289 1 94.75 111 SER B O 1
ATOM 4906 N N . LEU B 1 112 ? -0.184 -9 9.438 1 96.5 112 LEU B N 1
ATOM 4907 C CA . LEU B 1 112 ? -1.577 -9.188 9.836 1 96.5 112 LEU B CA 1
ATOM 4908 C C . LEU B 1 112 ? -1.671 -9.805 11.227 1 96.5 112 LEU B C 1
ATOM 4910 O O . LEU B 1 112 ? -0.729 -10.453 11.688 1 96.5 112 LEU B O 1
ATOM 4914 N N . PRO B 1 113 ? -2.848 -9.562 11.906 1 94.25 113 PRO B N 1
ATOM 4915 C CA . PRO B 1 113 ? -3.08 -10.398 13.086 1 94.25 113 PRO B CA 1
ATOM 4916 C C . PRO B 1 113 ? -2.975 -11.891 12.789 1 94.25 113 PRO B C 1
ATOM 4918 O O . PRO B 1 113 ? -3.371 -12.336 11.711 1 94.25 113 PRO B O 1
ATOM 4921 N N . ASP B 1 114 ? -2.506 -12.664 13.75 1 96.81 114 ASP B N 1
ATOM 4922 C CA . ASP B 1 114 ? -2.221 -14.086 13.555 1 96.81 114 ASP B CA 1
ATOM 4923 C C . ASP B 1 114 ? -3.445 -14.82 13.023 1 96.81 114 ASP B C 1
ATOM 4925 O O . ASP B 1 114 ? -3.33 -15.664 12.125 1 96.81 114 ASP B O 1
ATOM 4929 N N . ARG B 1 115 ? -4.559 -14.5 13.5 1 97.44 115 ARG B N 1
ATOM 4930 C CA . ARG B 1 115 ? -5.777 -15.195 13.094 1 97.44 115 ARG B CA 1
ATOM 4931 C C . ARG B 1 115 ? -6.098 -14.922 11.625 1 97.44 115 ARG B C 1
ATOM 4933 O O . ARG B 1 115 ? -6.625 -15.789 10.93 1 97.44 115 ARG B O 1
ATOM 4940 N N . LEU B 1 116 ? -5.812 -13.719 11.195 1 97.44 116 LEU B N 1
ATOM 4941 C CA . LEU B 1 116 ? -6.07 -13.383 9.797 1 97.44 116 LEU B CA 1
ATOM 4942 C C . LEU B 1 116 ? -5.051 -14.047 8.883 1 97.44 116 LEU B C 1
ATOM 4944 O O . LEU B 1 116 ? -5.391 -14.477 7.777 1 97.44 116 LEU B O 1
ATOM 4948 N N . ALA B 1 117 ? -3.818 -14.07 9.336 1 98.44 117 ALA B N 1
ATOM 4949 C CA . ALA B 1 117 ? -2.812 -14.805 8.57 1 98.44 117 ALA B CA 1
ATOM 4950 C C . ALA B 1 117 ? -3.209 -16.266 8.406 1 98.44 117 ALA B C 1
ATOM 4952 O O . ALA B 1 117 ? -3.08 -16.828 7.32 1 98.44 117 ALA B O 1
ATOM 4953 N N . ASP B 1 118 ? -3.703 -16.812 9.438 1 98.5 118 ASP B N 1
ATOM 4954 C CA . ASP B 1 118 ? -4.188 -18.188 9.406 1 98.5 118 ASP B CA 1
ATOM 4955 C C . ASP B 1 118 ? -5.34 -18.344 8.414 1 98.5 118 ASP B C 1
ATOM 4957 O O . ASP B 1 118 ? -5.395 -19.328 7.664 1 98.5 118 ASP B O 1
ATOM 4961 N N . THR B 1 119 ? -6.223 -17.375 8.438 1 98.06 119 THR B N 1
ATOM 4962 C CA . THR B 1 119 ? -7.355 -17.406 7.523 1 98.06 119 THR B CA 1
ATOM 4963 C C . THR B 1 119 ? -6.879 -17.359 6.074 1 98.06 119 THR B C 1
ATOM 4965 O O . THR B 1 119 ? -7.395 -18.094 5.227 1 98.06 119 THR B O 1
ATOM 4968 N N . VAL B 1 120 ? -5.891 -16.562 5.781 1 98.69 120 VAL B N 1
ATOM 4969 C CA . VAL B 1 120 ? -5.355 -16.453 4.43 1 98.69 120 VAL B CA 1
ATOM 4970 C C . VAL B 1 120 ? -4.809 -17.812 3.982 1 98.69 120 VAL B C 1
ATOM 4972 O O . VAL B 1 120 ? -5.133 -18.297 2.893 1 98.69 120 VAL B O 1
ATOM 4975 N N . ILE B 1 121 ? -4.027 -18.438 4.82 1 98.88 121 ILE B N 1
ATOM 4976 C CA . ILE B 1 121 ? -3.418 -19.719 4.48 1 98.88 121 ILE B CA 1
ATOM 4977 C C . ILE B 1 121 ? -4.504 -20.781 4.316 1 98.88 121 ILE B C 1
ATOM 4979 O O . ILE B 1 121 ? -4.445 -21.609 3.395 1 98.88 121 ILE B O 1
ATOM 4983 N N . ARG B 1 122 ? -5.496 -20.766 5.148 1 98.12 122 ARG B N 1
ATOM 4984 C CA . ARG B 1 122 ? -6.609 -21.703 5.039 1 98.12 122 ARG B CA 1
ATOM 4985 C C . ARG B 1 122 ? -7.352 -21.516 3.717 1 98.12 122 ARG B C 1
ATOM 4987 O O . ARG B 1 122 ? -7.719 -22.5 3.062 1 98.12 122 ARG B O 1
ATOM 4994 N N . GLN B 1 123 ? -7.543 -20.297 3.322 1 97.75 123 GLN B N 1
ATOM 4995 C CA . GLN B 1 123 ? -8.234 -20 2.072 1 97.75 123 GLN B CA 1
ATOM 4996 C C . GLN B 1 123 ? -7.48 -20.578 0.876 1 97.75 123 GLN B C 1
ATOM 4998 O O . GLN B 1 123 ? -8.094 -21 -0.102 1 97.75 123 GLN B O 1
ATOM 5003 N N . TYR B 1 124 ? -6.199 -20.625 0.961 1 98.69 124 TYR B N 1
ATOM 5004 C CA . TYR B 1 124 ? -5.395 -21.062 -0.176 1 98.69 124 TYR B CA 1
ATOM 5005 C C . TYR B 1 124 ? -5.246 -22.578 -0.189 1 98.69 124 TYR B C 1
ATOM 5007 O O . TYR B 1 124 ? -5.324 -23.219 -1.247 1 98.69 124 TYR B O 1
ATOM 5015 N N . PHE B 1 125 ? -5.113 -23.203 1.026 1 98.56 125 PHE B N 1
ATOM 5016 C CA . PHE B 1 125 ? -4.547 -24.547 0.974 1 98.56 125 PHE B CA 1
ATOM 5017 C C . PHE B 1 125 ? -5.527 -25.578 1.541 1 98.56 125 PHE B C 1
ATOM 5019 O O . PHE B 1 125 ? -5.367 -26.781 1.329 1 98.56 125 PHE B O 1
ATOM 5026 N N . SER B 1 126 ? -6.559 -25.156 2.227 1 97.44 126 SER B N 1
ATOM 5027 C CA . SER B 1 126 ? -7.504 -26.125 2.789 1 97.44 126 SER B CA 1
ATOM 5028 C C . SER B 1 126 ? -8.477 -26.625 1.729 1 97.44 126 SER B C 1
ATOM 5030 O O . SER B 1 126 ? -8.602 -26.031 0.657 1 97.44 126 SER B O 1
ATOM 5032 N N . ASP B 1 127 ? -9.188 -27.656 2.051 1 93.75 127 ASP B N 1
ATOM 5033 C CA . ASP B 1 127 ? -10.164 -28.234 1.133 1 93.75 127 ASP B CA 1
ATOM 5034 C C . ASP B 1 127 ? -11.414 -27.375 1.05 1 93.75 127 ASP B C 1
ATOM 5036 O O . ASP B 1 127 ? -12.234 -27.547 0.145 1 93.75 127 ASP B O 1
ATOM 5040 N N . SER B 1 128 ? -11.516 -26.438 1.939 1 92.75 128 SER B N 1
ATOM 5041 C CA . SER B 1 128 ? -12.641 -25.516 1.896 1 92.75 128 SER B CA 1
ATOM 5042 C C . SER B 1 128 ? -12.273 -24.234 1.156 1 92.75 128 SER B C 1
ATOM 5044 O O . SER B 1 128 ? -13.133 -23.375 0.938 1 92.75 128 SER B O 1
ATOM 5046 N N . GLY B 1 129 ? -11 -24.109 0.82 1 96.5 129 GLY B N 1
ATOM 5047 C CA . GLY B 1 129 ? -10.523 -22.969 0.05 1 96.5 129 GLY B CA 1
ATOM 5048 C C . GLY B 1 129 ? -10.172 -23.328 -1.383 1 96.5 129 GLY B C 1
ATOM 5049 O O . GLY B 1 129 ? -10.914 -24.062 -2.047 1 96.5 129 GLY B O 1
ATOM 5050 N N . LEU B 1 130 ? -9.07 -22.797 -1.863 1 98.12 130 LEU B N 1
ATOM 5051 C CA . LEU B 1 130 ? -8.609 -23.078 -3.221 1 98.12 130 LEU B CA 1
ATOM 5052 C C . LEU B 1 130 ? -8.102 -24.5 -3.336 1 98.12 130 LEU B C 1
ATOM 5054 O O . LEU B 1 130 ? -8.039 -25.062 -4.434 1 98.12 130 LEU B O 1
ATOM 5058 N N . ASN B 1 131 ? -7.684 -25.047 -2.23 1 97.44 131 ASN B N 1
ATOM 5059 C CA . ASN B 1 131 ? -7.164 -26.422 -2.209 1 97.44 131 ASN B CA 1
ATOM 5060 C C . ASN B 1 131 ? -5.941 -26.562 -3.109 1 97.44 131 ASN B C 1
ATOM 5062 O O . ASN B 1 131 ? -5.883 -27.469 -3.941 1 97.44 131 ASN B O 1
ATOM 5066 N N . LEU B 1 132 ? -5.027 -25.656 -2.973 1 98.62 132 LEU B N 1
ATOM 5067 C CA . LEU B 1 132 ? -3.807 -25.703 -3.771 1 98.62 132 LEU B CA 1
ATOM 5068 C C . LEU B 1 132 ? -2.953 -26.906 -3.402 1 98.62 132 LEU B C 1
ATOM 5070 O O . LEU B 1 132 ? -2.838 -27.266 -2.227 1 98.62 132 LEU B O 1
ATOM 5074 N N . GLN B 1 133 ? -2.344 -27.5 -4.418 1 98.25 133 GLN B N 1
ATOM 5075 C CA . GLN B 1 133 ? -1.549 -28.703 -4.227 1 98.25 133 GLN B CA 1
ATOM 5076 C C . GLN B 1 133 ? -0.056 -28.406 -4.297 1 98.25 133 GLN B C 1
ATOM 5078 O O . GLN B 1 133 ? 0.771 -29.219 -3.895 1 98.25 133 GLN B O 1
ATOM 5083 N N . TYR B 1 134 ? 0.271 -27.234 -4.777 1 98.56 134 TYR B N 1
ATOM 5084 C CA . TYR B 1 134 ? 1.677 -26.906 -4.977 1 98.56 134 TYR B CA 1
ATOM 5085 C C . TYR B 1 134 ? 2.01 -25.562 -4.328 1 98.56 134 TYR B C 1
ATOM 5087 O O . TYR B 1 134 ? 1.138 -24.703 -4.176 1 98.56 134 TYR B O 1
ATOM 5095 N N . ALA B 1 135 ? 3.271 -25.438 -3.92 1 98.81 135 ALA B N 1
ATOM 5096 C CA . ALA B 1 135 ? 3.801 -24.188 -3.395 1 98.81 135 ALA B CA 1
ATOM 5097 C C . ALA B 1 135 ? 5.227 -23.953 -3.881 1 98.81 135 ALA B C 1
ATOM 5099 O O . ALA B 1 135 ? 6.109 -24.781 -3.666 1 98.81 135 ALA B O 1
ATOM 5100 N N . ARG B 1 136 ? 5.359 -22.859 -4.562 1 98.81 136 ARG B N 1
ATOM 5101 C CA . ARG B 1 136 ? 6.656 -22.422 -5.07 1 98.81 136 ARG B CA 1
ATOM 5102 C C . ARG B 1 136 ? 7.453 -21.688 -3.992 1 98.81 136 ARG B C 1
ATOM 5104 O O . ARG B 1 136 ? 6.898 -20.891 -3.24 1 98.81 136 ARG B O 1
ATOM 5111 N N . VAL B 1 137 ? 8.75 -22 -3.885 1 98.94 137 VAL B N 1
ATOM 5112 C CA . VAL B 1 137 ? 9.594 -21.422 -2.848 1 98.94 137 VAL B CA 1
ATOM 5113 C C . VAL B 1 137 ? 10.891 -20.906 -3.465 1 98.94 137 VAL B C 1
ATOM 5115 O O . VAL B 1 137 ? 11.711 -21.703 -3.947 1 98.94 137 VAL B O 1
ATOM 5118 N N . PRO B 1 138 ? 11.109 -19.625 -3.461 1 98.75 138 PRO B N 1
ATOM 5119 C CA . PRO B 1 138 ? 12.391 -19.109 -3.943 1 98.75 138 PRO B CA 1
ATOM 5120 C C . PRO B 1 138 ? 13.57 -19.562 -3.084 1 98.75 138 PRO B C 1
ATOM 5122 O O . PRO B 1 138 ? 13.477 -19.578 -1.854 1 98.75 138 PRO B O 1
ATOM 5125 N N . ILE B 1 139 ? 14.602 -20.016 -3.703 1 98.88 139 ILE B N 1
ATOM 5126 C CA . ILE B 1 139 ? 15.867 -20.25 -3.016 1 98.88 139 ILE B CA 1
ATOM 5127 C C . ILE B 1 139 ? 16.594 -18.922 -2.822 1 98.88 139 ILE B C 1
ATOM 5129 O O . ILE B 1 139 ? 17.109 -18.344 -3.781 1 98.88 139 ILE B O 1
ATOM 5133 N N . ALA B 1 140 ? 16.625 -18.453 -1.634 1 98.5 140 ALA B N 1
ATOM 5134 C CA . ALA B 1 140 ? 17.172 -17.156 -1.231 1 98.5 140 ALA B CA 1
ATOM 5135 C C . ALA B 1 140 ? 16.297 -16.016 -1.704 1 98.5 140 ALA B C 1
ATOM 5137 O O . ALA B 1 140 ? 15.07 -16.062 -1.555 1 98.5 140 ALA B O 1
ATOM 5138 N N . SER B 1 141 ? 16.891 -14.898 -2.057 1 98.06 141 SER B N 1
ATOM 5139 C CA . SER B 1 141 ? 16.109 -13.695 -2.357 1 98.06 141 SER B CA 1
ATOM 5140 C C . SER B 1 141 ? 15.641 -13.695 -3.809 1 98.06 141 SER B C 1
ATOM 5142 O O . SER B 1 141 ? 16.203 -14.391 -4.652 1 98.06 141 SER B O 1
ATOM 5144 N N . ASN B 1 142 ? 14.578 -13.039 -4.066 1 97.5 142 ASN B N 1
ATOM 5145 C CA . ASN B 1 142 ? 14.023 -12.773 -5.391 1 97.5 142 ASN B CA 1
ATOM 5146 C C . ASN B 1 142 ? 13.547 -11.328 -5.516 1 97.5 142 ASN B C 1
ATOM 5148 O O . ASN B 1 142 ? 13.906 -10.477 -4.707 1 97.5 142 ASN B O 1
ATOM 5152 N N . ASP B 1 143 ? 12.844 -10.969 -6.543 1 95.88 143 ASP B N 1
ATOM 5153 C CA . ASP B 1 143 ? 12.398 -9.602 -6.801 1 95.88 143 ASP B CA 1
ATOM 5154 C C . ASP B 1 143 ? 11.367 -9.156 -5.766 1 95.88 143 ASP B C 1
ATOM 5156 O O . ASP B 1 143 ? 11.18 -7.957 -5.551 1 95.88 143 ASP B O 1
ATOM 5160 N N . PHE B 1 144 ? 10.727 -10.102 -5.047 1 97.25 144 PHE B N 1
ATOM 5161 C CA . PHE B 1 144 ? 9.758 -9.773 -4.008 1 97.25 144 PHE B CA 1
ATOM 5162 C C . PHE B 1 144 ? 10.367 -9.961 -2.623 1 97.25 144 PHE B C 1
ATOM 5164 O O . PHE B 1 144 ? 9.664 -10.328 -1.676 1 97.25 144 PHE B O 1
ATOM 5171 N N . SER B 1 145 ? 11.625 -9.812 -2.568 1 96.69 145 SER B N 1
ATOM 5172 C CA . SER B 1 145 ? 12.336 -9.695 -1.302 1 96.69 145 SER B CA 1
ATOM 5173 C C . SER B 1 145 ? 12.578 -8.227 -0.943 1 96.69 145 SER B C 1
ATOM 5175 O O . SER B 1 145 ? 12.367 -7.34 -1.77 1 96.69 145 SER B O 1
ATOM 5177 N N . SER B 1 146 ? 12.914 -7.98 0.337 1 90.56 146 SER B N 1
ATOM 5178 C CA . SER B 1 146 ? 13.195 -6.613 0.77 1 90.56 146 SER B CA 1
ATOM 5179 C C . SER B 1 146 ? 14.648 -6.242 0.506 1 90.56 146 SER B C 1
ATOM 5181 O O . SER B 1 146 ? 15.016 -5.062 0.549 1 90.56 146 SER B O 1
ATOM 5183 N N . ARG B 1 147 ? 15.445 -7.211 0.294 1 92.19 147 ARG B N 1
ATOM 5184 C CA . ARG B 1 147 ? 16.859 -7.039 0.007 1 92.19 147 ARG B CA 1
ATOM 5185 C C . ARG B 1 147 ? 17.406 -8.211 -0.809 1 92.19 147 ARG B C 1
ATOM 5187 O O . ARG B 1 147 ? 16.781 -9.273 -0.868 1 92.19 147 ARG B O 1
ATOM 5194 N N . VAL B 1 148 ? 18.594 -7.996 -1.4 1 96.44 148 VAL B N 1
ATOM 5195 C CA . VAL B 1 148 ? 19.297 -9.086 -2.064 1 96.44 148 VAL B CA 1
ATOM 5196 C C . VAL B 1 148 ? 20.109 -9.867 -1.04 1 96.44 148 VAL B C 1
ATOM 5198 O O . VAL B 1 148 ? 20.891 -9.289 -0.285 1 96.44 148 VAL B O 1
ATOM 5201 N N . TYR B 1 149 ? 19.844 -11.156 -0.94 1 97.69 149 TYR B N 1
ATOM 5202 C CA . TYR B 1 149 ? 20.625 -12.008 -0.062 1 97.69 149 TYR B CA 1
ATOM 5203 C C . TYR B 1 149 ? 20.766 -13.406 -0.644 1 97.69 149 TYR B C 1
ATOM 5205 O O . TYR B 1 149 ? 19.984 -13.805 -1.515 1 97.69 149 TYR B O 1
ATOM 5213 N N . THR B 1 150 ? 21.812 -14.094 -0.308 1 98.56 150 THR B N 1
ATOM 5214 C CA . THR B 1 150 ? 21.969 -15.523 -0.523 1 98.56 150 THR B CA 1
ATOM 5215 C C . THR B 1 150 ? 22.203 -16.25 0.8 1 98.56 150 THR B C 1
ATOM 5217 O O . THR B 1 150 ? 22.016 -15.672 1.872 1 98.56 150 THR B O 1
ATOM 5220 N N . TYR B 1 151 ? 22.547 -17.5 0.713 1 98.81 151 TYR B N 1
ATOM 5221 C CA . TYR B 1 151 ? 22.797 -18.281 1.926 1 98.81 151 TYR B CA 1
ATOM 5222 C C . TYR B 1 151 ? 24.281 -18.375 2.219 1 98.81 151 TYR B C 1
ATOM 5224 O O . TYR B 1 151 ? 24.688 -18.922 3.244 1 98.81 151 TYR B O 1
ATOM 5232 N N . ASN B 1 152 ? 25.094 -17.844 1.299 1 98.62 152 ASN B N 1
ATOM 5233 C CA . ASN B 1 152 ? 26.547 -17.812 1.47 1 98.62 152 ASN B CA 1
ATOM 5234 C C . ASN B 1 152 ? 27.188 -16.734 0.609 1 98.62 152 ASN B C 1
ATOM 5236 O O . ASN B 1 152 ? 27.562 -16.984 -0.541 1 98.62 152 ASN B O 1
ATOM 5240 N N . ASP B 1 153 ? 27.469 -15.648 1.203 1 96 153 ASP B N 1
ATOM 5241 C CA . ASP B 1 153 ? 28.047 -14.531 0.468 1 96 153 ASP B CA 1
ATOM 5242 C C . ASP B 1 153 ? 29.547 -14.414 0.736 1 96 153 ASP B C 1
ATOM 5244 O O . ASP B 1 153 ? 30.172 -13.391 0.427 1 96 153 ASP B O 1
ATOM 5248 N N . ILE B 1 154 ? 30.141 -15.406 1.353 1 96.81 154 ILE B N 1
ATOM 5249 C CA . ILE B 1 154 ? 31.578 -15.438 1.603 1 96.81 154 ILE B CA 1
ATOM 5250 C C . ILE B 1 154 ? 32.281 -16.062 0.412 1 96.81 154 ILE B C 1
ATOM 5252 O O . ILE B 1 154 ? 32.125 -17.266 0.154 1 96.81 154 ILE B O 1
ATOM 5256 N N . PRO B 1 155 ? 33.156 -15.289 -0.265 1 97.12 155 PRO B N 1
ATOM 5257 C CA . PRO B 1 155 ? 33.844 -15.812 -1.459 1 97.12 155 PRO B CA 1
ATOM 5258 C C . PRO B 1 155 ? 34.781 -16.969 -1.146 1 97.12 155 PRO B C 1
ATOM 5260 O O . PRO B 1 155 ? 35.281 -17.062 -0.03 1 97.12 155 PRO B O 1
ATOM 5263 N N . ASN B 1 156 ? 34.969 -17.859 -2.072 1 96.75 156 ASN B N 1
ATOM 5264 C CA . ASN B 1 156 ? 35.906 -18.953 -2.088 1 96.75 156 ASN B CA 1
ATOM 5265 C C . ASN B 1 156 ? 35.594 -20.016 -1.038 1 96.75 156 ASN B C 1
ATOM 5267 O O . ASN B 1 156 ? 36.469 -20.781 -0.616 1 96.75 156 ASN B O 1
ATOM 5271 N N . ASP B 1 157 ? 34.375 -20 -0.566 1 98 157 ASP B N 1
ATOM 5272 C CA . ASP B 1 157 ? 33.938 -21.047 0.34 1 98 157 ASP B CA 1
ATOM 5273 C C . ASP B 1 157 ? 33.281 -22.203 -0.433 1 98 157 ASP B C 1
ATOM 5275 O O . ASP B 1 157 ? 32.094 -22.5 -0.248 1 98 157 ASP B O 1
ATOM 5279 N N . TYR B 1 158 ? 34.062 -22.906 -1.15 1 97.56 158 TYR B N 1
ATOM 5280 C CA . TYR B 1 158 ? 33.625 -23.875 -2.146 1 97.56 158 TYR B CA 1
ATOM 5281 C C . TYR B 1 158 ? 32.938 -25.062 -1.484 1 97.56 158 TYR B C 1
ATOM 5283 O O . TYR B 1 158 ? 32.094 -25.734 -2.111 1 97.56 158 TYR B O 1
ATOM 5291 N N . SER B 1 159 ? 33.188 -25.25 -0.21 1 96.94 159 SER B N 1
ATOM 5292 C CA . SER B 1 159 ? 32.562 -26.359 0.507 1 96.94 159 SER B CA 1
ATOM 5293 C C . SER B 1 159 ? 31.312 -25.906 1.245 1 96.94 159 SER B C 1
ATOM 5295 O O . SER B 1 159 ? 30.656 -26.719 1.903 1 96.94 159 SER B O 1
ATOM 5297 N N . MET B 1 160 ? 30.969 -24.625 1.162 1 97.94 160 MET B N 1
ATOM 5298 C CA . MET B 1 160 ? 29.75 -24.062 1.753 1 97.94 160 MET B CA 1
ATOM 5299 C C . MET B 1 160 ? 29.766 -24.234 3.27 1 97.94 160 MET B C 1
ATOM 5301 O O . MET B 1 160 ? 28.734 -24.531 3.867 1 97.94 160 MET B O 1
ATOM 5305 N N . THR B 1 161 ? 30.859 -24 3.881 1 97.94 161 THR B N 1
ATOM 5306 C CA . THR B 1 161 ? 31 -24.125 5.328 1 97.94 161 THR B CA 1
ATOM 5307 C C . THR B 1 161 ? 30.25 -23.016 6.043 1 97.94 161 THR B C 1
ATOM 5309 O O . THR B 1 161 ? 29.828 -23.172 7.188 1 97.94 161 THR B O 1
ATOM 5312 N N . HIS B 1 162 ? 30.078 -21.922 5.391 1 98.19 162 HIS B N 1
ATOM 5313 C CA . HIS B 1 162 ? 29.422 -20.766 6.004 1 98.19 162 HIS B CA 1
ATOM 5314 C C . HIS B 1 162 ? 27.984 -20.641 5.52 1 98.19 162 HIS B C 1
ATOM 5316 O O . HIS B 1 162 ? 27.344 -19.594 5.715 1 98.19 162 HIS B O 1
ATOM 5322 N N . PHE B 1 163 ? 27.469 -21.656 4.871 1 98.62 163 PHE B N 1
ATOM 5323 C CA . PHE B 1 163 ? 26.078 -21.656 4.445 1 98.62 163 PHE B CA 1
ATOM 5324 C C . PHE B 1 163 ? 25.156 -21.438 5.633 1 98.62 163 PHE B C 1
ATOM 5326 O O . PHE B 1 163 ? 25.312 -22.062 6.684 1 98.62 163 PHE B O 1
ATOM 5333 N N . SER B 1 164 ? 24.188 -20.516 5.477 1 98.62 164 SER B N 1
ATOM 5334 C CA . SER B 1 164 ? 23.188 -20.328 6.512 1 98.62 164 SER B CA 1
ATOM 5335 C C . SER B 1 164 ? 21.891 -19.766 5.93 1 98.62 164 SER B C 1
ATOM 5337 O O . SER B 1 164 ? 21.922 -18.797 5.176 1 98.62 164 SER B O 1
ATOM 5339 N N . LEU B 1 165 ? 20.766 -20.453 6.297 1 98.69 165 LEU B N 1
ATOM 5340 C CA . LEU B 1 165 ? 19.5 -19.781 6.004 1 98.69 165 LEU B CA 1
ATOM 5341 C C . LEU B 1 165 ? 19.453 -18.406 6.633 1 98.69 165 LEU B C 1
ATOM 5343 O O . LEU B 1 165 ? 20.203 -18.109 7.562 1 98.69 165 LEU B O 1
ATOM 5347 N N . GLN B 1 166 ? 18.625 -17.562 6.105 1 98.38 166 GLN B N 1
ATOM 5348 C CA . GLN B 1 166 ? 18.594 -16.172 6.539 1 98.38 166 GLN B CA 1
ATOM 5349 C C . GLN B 1 166 ? 17.312 -15.859 7.312 1 98.38 166 GLN B C 1
ATOM 5351 O O . GLN B 1 166 ? 16.422 -16.703 7.398 1 98.38 166 GLN B O 1
ATOM 5356 N N . LYS B 1 167 ? 17.234 -14.703 7.895 1 96.81 167 LYS B N 1
ATOM 5357 C CA . LYS B 1 167 ? 16.094 -14.32 8.734 1 96.81 167 LYS B CA 1
ATOM 5358 C C . LYS B 1 167 ? 14.789 -14.391 7.957 1 96.81 167 LYS B C 1
ATOM 5360 O O . LYS B 1 167 ? 13.742 -14.711 8.523 1 96.81 167 LYS B O 1
ATOM 5365 N N . GLU B 1 168 ? 14.828 -14.109 6.688 1 97.75 168 GLU B N 1
ATOM 5366 C CA . GLU B 1 168 ? 13.633 -14.172 5.852 1 97.75 168 GLU B CA 1
ATOM 5367 C C . GLU B 1 168 ? 13.039 -15.578 5.84 1 97.75 168 GLU B C 1
ATOM 5369 O O . GLU B 1 168 ? 11.82 -15.742 5.855 1 97.75 168 GLU B O 1
ATOM 5374 N N . ASP B 1 169 ? 13.922 -16.594 5.836 1 98.75 169 ASP B N 1
ATOM 5375 C CA . ASP B 1 169 ? 13.445 -17.969 5.852 1 98.75 169 ASP B CA 1
ATOM 5376 C C . ASP B 1 169 ? 12.68 -18.281 7.137 1 98.75 169 ASP B C 1
ATOM 5378 O O . ASP B 1 169 ? 11.586 -18.844 7.098 1 98.75 169 ASP B O 1
ATOM 5382 N N . TYR B 1 170 ? 13.234 -17.859 8.188 1 98.44 170 TYR B N 1
ATOM 5383 C CA . TYR B 1 170 ? 12.703 -18.219 9.5 1 98.44 170 TYR B CA 1
ATOM 5384 C C . TYR B 1 170 ? 11.508 -17.344 9.867 1 98.44 170 TYR B C 1
ATOM 5386 O O . TYR B 1 170 ? 10.633 -17.766 10.625 1 98.44 170 TYR B O 1
ATOM 5394 N N . GLN B 1 171 ? 11.445 -16.125 9.297 1 96.81 171 GLN B N 1
ATOM 5395 C CA . GLN B 1 171 ? 10.375 -15.211 9.68 1 96.81 171 GLN B CA 1
ATOM 5396 C C . GLN B 1 171 ? 9.234 -15.242 8.664 1 96.81 171 GLN B C 1
ATOM 5398 O O . GLN B 1 171 ? 8.07 -15.078 9.031 1 96.81 171 GLN B O 1
ATOM 5403 N N . TRP B 1 172 ? 9.602 -15.508 7.406 1 98.25 172 TRP B N 1
ATOM 5404 C CA . TRP B 1 172 ? 8.609 -15.156 6.391 1 98.25 172 TRP B CA 1
ATOM 5405 C C . TRP B 1 172 ? 8.297 -16.359 5.504 1 98.25 172 TRP B C 1
ATOM 5407 O O . TRP B 1 172 ? 7.367 -16.312 4.691 1 98.25 172 TRP B O 1
ATOM 5417 N N . LYS B 1 173 ? 9.008 -17.469 5.621 1 98.75 173 LYS B N 1
ATOM 5418 C CA . LYS B 1 173 ? 8.711 -18.609 4.754 1 98.75 173 LYS B CA 1
ATOM 5419 C C . LYS B 1 173 ? 8.336 -19.844 5.574 1 98.75 173 LYS B C 1
ATOM 5421 O O . LYS B 1 173 ? 7.156 -20.188 5.684 1 98.75 173 LYS B O 1
ATOM 5426 N N . ILE B 1 174 ? 9.234 -20.359 6.383 1 98.88 174 ILE B N 1
ATOM 5427 C CA . ILE B 1 174 ? 9.125 -21.656 7.039 1 98.88 174 ILE B CA 1
ATOM 5428 C C . ILE B 1 174 ? 7.867 -21.688 7.898 1 98.88 174 ILE B C 1
ATOM 5430 O O . ILE B 1 174 ? 7.078 -22.641 7.809 1 98.88 174 ILE B O 1
ATOM 5434 N N . PRO B 1 175 ? 7.578 -20.641 8.727 1 98.69 175 PRO B N 1
ATOM 5435 C CA . PRO B 1 175 ? 6.398 -20.75 9.586 1 98.69 175 PRO B CA 1
ATOM 5436 C C . PRO B 1 175 ? 5.098 -20.859 8.797 1 98.69 175 PRO B C 1
ATOM 5438 O O . PRO B 1 175 ? 4.199 -21.625 9.18 1 98.69 175 PRO B O 1
ATOM 5441 N N . TYR B 1 176 ? 5.008 -20.188 7.738 1 98.75 176 TYR B N 1
ATOM 5442 C CA . TYR B 1 176 ? 3.76 -20.188 6.984 1 98.75 176 TYR B CA 1
ATOM 5443 C C . TYR B 1 176 ? 3.658 -21.406 6.086 1 98.75 176 TYR B C 1
ATOM 5445 O O . TYR B 1 176 ? 2.559 -21.891 5.797 1 98.75 176 TYR B O 1
ATOM 5453 N N . MET B 1 177 ? 4.816 -21.891 5.605 1 98.88 177 MET B N 1
ATOM 5454 C CA . MET B 1 177 ? 4.832 -23.172 4.914 1 98.88 177 MET B CA 1
ATOM 5455 C C . MET B 1 177 ? 4.348 -24.297 5.832 1 98.88 177 MET B C 1
ATOM 5457 O O . MET B 1 177 ? 3.541 -25.141 5.422 1 98.88 177 MET B O 1
ATOM 5461 N N . GLN B 1 178 ? 4.816 -24.266 7.043 1 98.81 178 GLN B N 1
ATOM 5462 C CA . GLN B 1 178 ? 4.379 -25.25 8.031 1 98.81 178 GLN B CA 1
ATOM 5463 C C . GLN B 1 178 ? 2.891 -25.109 8.328 1 98.81 178 GLN B C 1
ATOM 5465 O O . GLN B 1 178 ? 2.186 -26.109 8.484 1 98.81 178 GLN B O 1
ATOM 5470 N N . MET B 1 179 ? 2.424 -23.891 8.406 1 98.56 179 MET B N 1
ATOM 5471 C CA . MET B 1 179 ? 0.997 -23.641 8.594 1 98.56 179 MET B CA 1
ATOM 5472 C C . MET B 1 179 ? 0.186 -24.234 7.441 1 98.56 179 MET B C 1
ATOM 5474 O O . MET B 1 179 ? -0.854 -24.844 7.664 1 98.56 179 MET B O 1
ATOM 5478 N N . ALA B 1 180 ? 0.651 -24.047 6.211 1 98.81 180 ALA B N 1
ATOM 5479 C CA . ALA B 1 180 ? -0.031 -24.594 5.035 1 98.81 180 ALA B CA 1
ATOM 5480 C C . ALA B 1 180 ? -0.09 -26.109 5.082 1 98.81 180 ALA B C 1
ATOM 5482 O O . ALA B 1 180 ? -1.097 -26.703 4.699 1 98.81 180 ALA B O 1
ATOM 5483 N N . GLN B 1 181 ? 0.977 -26.719 5.586 1 98.44 181 GLN B N 1
ATOM 5484 C CA . GLN B 1 181 ? 1.043 -28.172 5.676 1 98.44 181 GLN B CA 1
ATOM 5485 C C . GLN B 1 181 ? -0.007 -28.719 6.645 1 98.44 181 GLN B C 1
ATOM 5487 O O . GLN B 1 181 ? -0.459 -29.859 6.504 1 98.44 181 GLN B O 1
ATOM 5492 N N . LYS B 1 182 ? -0.392 -27.922 7.582 1 98.06 182 LYS B N 1
ATOM 5493 C CA . LYS B 1 182 ? -1.437 -28.344 8.508 1 98.06 182 LYS B CA 1
ATOM 5494 C C . LYS B 1 182 ? -2.791 -28.422 7.812 1 98.06 182 LYS B C 1
ATOM 5496 O O . LYS B 1 182 ? -3.631 -29.25 8.172 1 98.06 182 LYS B O 1
ATOM 5501 N N . TYR B 1 183 ? -2.969 -27.625 6.836 1 97.88 183 TYR B N 1
ATOM 5502 C CA . TYR B 1 183 ? -4.234 -27.609 6.113 1 97.88 183 TYR B CA 1
ATOM 5503 C C . TYR B 1 183 ? -4.219 -28.594 4.949 1 97.88 183 TYR B C 1
ATOM 5505 O O . TYR B 1 183 ? -5.266 -29.109 4.555 1 97.88 183 TYR B O 1
ATOM 5513 N N . ASN B 1 184 ? -3.09 -28.781 4.355 1 97.44 184 ASN B N 1
ATOM 5514 C CA . ASN B 1 184 ? -2.883 -29.75 3.271 1 97.44 184 ASN B CA 1
ATOM 5515 C C . ASN B 1 184 ? -1.635 -30.594 3.504 1 97.44 184 ASN B C 1
ATOM 5517 O O . ASN B 1 184 ? -0.538 -30.203 3.088 1 97.44 184 ASN B O 1
ATOM 5521 N N . HIS B 1 185 ? -1.796 -31.75 3.961 1 95.5 185 HIS B N 1
ATOM 5522 C CA . HIS B 1 185 ? -0.688 -32.594 4.367 1 95.5 185 HIS B CA 1
ATOM 5523 C C . HIS B 1 185 ? 0.06 -33.156 3.154 1 95.5 185 HIS B C 1
ATOM 5525 O O . HIS B 1 185 ? 1.191 -33.625 3.279 1 95.5 185 HIS B O 1
ATOM 5531 N N . ASN B 1 186 ? -0.543 -33.062 2 1 95.38 186 ASN B N 1
ATOM 5532 C CA . ASN B 1 186 ? 0.082 -33.562 0.786 1 95.38 186 ASN B CA 1
ATOM 5533 C C . ASN B 1 186 ? 0.646 -32.438 -0.074 1 95.38 186 ASN B C 1
ATOM 5535 O O . ASN B 1 186 ? 0.933 -32.656 -1.256 1 95.38 186 ASN B O 1
ATOM 5539 N N . LEU B 1 187 ? 0.729 -31.281 0.538 1 98.19 187 LEU B N 1
ATOM 5540 C CA . LEU B 1 187 ? 1.221 -30.125 -0.187 1 98.19 187 LEU B CA 1
ATOM 5541 C C . LEU B 1 187 ? 2.607 -30.391 -0.763 1 98.19 187 LEU B C 1
ATOM 5543 O O . LEU B 1 187 ? 3.484 -30.906 -0.069 1 98.19 187 LEU B O 1
ATOM 5547 N N . LYS B 1 188 ? 2.832 -30.094 -2.021 1 98.56 188 LYS B N 1
ATOM 5548 C CA . LYS B 1 188 ? 4.098 -30.297 -2.719 1 98.56 188 LYS B CA 1
ATOM 5549 C C . LYS B 1 188 ? 4.844 -28.969 -2.896 1 98.56 188 LYS B C 1
ATOM 5551 O O . LYS B 1 188 ? 4.402 -28.094 -3.643 1 98.56 188 LYS B O 1
ATOM 5556 N N . PHE B 1 189 ? 5.941 -28.906 -2.268 1 98.81 189 PHE B N 1
ATOM 5557 C CA . PHE B 1 189 ? 6.793 -27.734 -2.43 1 98.81 189 PHE B CA 1
ATOM 5558 C C . PHE B 1 189 ? 7.77 -27.922 -3.582 1 98.81 189 PHE B C 1
ATOM 5560 O O . PHE B 1 189 ? 8.312 -29.016 -3.766 1 98.81 189 PHE B O 1
ATOM 5567 N N . PHE B 1 190 ? 7.961 -26.891 -4.418 1 98.81 190 PHE B N 1
ATOM 5568 C CA . PHE B 1 190 ? 9.062 -26.922 -5.371 1 98.81 190 PHE B CA 1
ATOM 5569 C C . PHE B 1 190 ? 9.867 -25.625 -5.312 1 98.81 190 PHE B C 1
ATOM 5571 O O . PHE B 1 190 ? 9.305 -24.547 -5.188 1 98.81 190 PHE B O 1
ATOM 5578 N N . ALA B 1 191 ? 11.148 -25.812 -5.27 1 98.88 191 ALA B N 1
ATOM 5579 C CA . ALA B 1 191 ? 12.07 -24.688 -5.082 1 98.88 191 ALA B CA 1
ATOM 5580 C C . ALA B 1 191 ? 12.594 -24.188 -6.422 1 98.88 191 ALA B C 1
ATOM 5582 O O . ALA B 1 191 ? 12.695 -24.953 -7.383 1 98.88 191 ALA B O 1
ATOM 5583 N N . VAL B 1 192 ? 12.914 -22.906 -6.473 1 98.81 192 VAL B N 1
ATOM 5584 C CA . VAL B 1 192 ? 13.469 -22.312 -7.684 1 98.81 192 VAL B CA 1
ATOM 5585 C C . VAL B 1 192 ? 14.492 -21.25 -7.312 1 98.81 192 VAL B C 1
ATOM 5587 O O . VAL B 1 192 ? 14.203 -20.344 -6.508 1 98.81 192 VAL B O 1
ATOM 5590 N N . PRO B 1 193 ? 15.711 -21.297 -7.789 1 98.81 193 PRO B N 1
ATOM 5591 C CA . PRO B 1 193 ? 16.688 -20.219 -7.59 1 98.81 193 PRO B CA 1
ATOM 5592 C C . PRO B 1 193 ? 16.562 -19.109 -8.633 1 98.81 193 PRO B C 1
ATOM 5594 O O . PRO B 1 193 ? 16.297 -19.391 -9.805 1 98.81 193 PRO B O 1
ATOM 5597 N N . TRP B 1 194 ? 16.734 -17.875 -8.188 1 98.5 194 TRP B N 1
ATOM 5598 C CA . TRP B 1 194 ? 16.844 -16.75 -9.117 1 98.5 194 TRP B CA 1
ATOM 5599 C C . TRP B 1 194 ? 18.297 -16.562 -9.562 1 98.5 194 TRP B C 1
ATOM 5601 O O . TRP B 1 194 ? 18.547 -16.078 -10.672 1 98.5 194 TRP B O 1
ATOM 5611 N N . SER B 1 195 ? 19.203 -16.844 -8.656 1 98.56 195 SER B N 1
ATOM 5612 C CA . SER B 1 195 ? 20.625 -16.641 -8.938 1 98.56 195 SER B CA 1
ATOM 5613 C C . SER B 1 195 ? 21.5 -17.406 -7.949 1 98.56 195 SER B C 1
ATOM 5615 O O . SER B 1 195 ? 21.062 -17.734 -6.844 1 98.56 195 SER B O 1
ATOM 5617 N N . ALA B 1 196 ? 22.719 -17.719 -8.367 1 98.62 196 ALA B N 1
ATOM 5618 C CA . ALA B 1 196 ? 23.766 -18.156 -7.445 1 98.62 196 ALA B CA 1
ATOM 5619 C C . ALA B 1 196 ? 24.328 -16.984 -6.645 1 98.62 196 ALA B C 1
ATOM 5621 O O . ALA B 1 196 ? 24.078 -15.828 -6.973 1 98.62 196 ALA B O 1
ATOM 5622 N N . PRO B 1 197 ? 25.016 -17.312 -5.523 1 98.5 197 PRO B N 1
ATOM 5623 C CA . PRO B 1 197 ? 25.781 -16.234 -4.879 1 98.5 197 PRO B CA 1
ATOM 5624 C C . PRO B 1 197 ? 26.734 -15.523 -5.848 1 98.5 197 PRO B C 1
ATOM 5626 O O . PRO B 1 197 ? 27.281 -16.156 -6.758 1 98.5 197 PRO B O 1
ATOM 5629 N N . GLY B 1 198 ? 26.922 -14.219 -5.641 1 98.5 198 GLY B N 1
ATOM 5630 C CA . GLY B 1 198 ? 27.656 -13.391 -6.582 1 98.5 198 GLY B CA 1
ATOM 5631 C C . GLY B 1 198 ? 29.047 -13.93 -6.898 1 98.5 198 GLY B C 1
ATOM 5632 O O . GLY B 1 198 ? 29.469 -13.945 -8.055 1 98.5 198 GLY B O 1
ATOM 5633 N N . TRP B 1 199 ? 29.75 -14.406 -5.93 1 98.31 199 TRP B N 1
ATOM 5634 C CA . TRP B 1 199 ? 31.141 -14.836 -6.102 1 98.31 199 TRP B CA 1
ATOM 5635 C C . TRP B 1 199 ? 31.219 -16.094 -6.945 1 98.31 199 TRP B C 1
ATOM 5637 O O . TRP B 1 199 ? 32.312 -16.484 -7.402 1 98.31 199 TRP B O 1
ATOM 5647 N N . LEU B 1 200 ? 30.094 -16.719 -7.289 1 98.56 200 LEU B N 1
ATOM 5648 C CA . LEU B 1 200 ? 30.047 -17.891 -8.164 1 98.56 200 LEU B CA 1
ATOM 5649 C C . LEU B 1 200 ? 29.672 -17.484 -9.586 1 98.56 200 LEU B C 1
ATOM 5651 O O . LEU B 1 200 ? 29.641 -18.328 -10.484 1 98.56 200 LEU B O 1
ATOM 5655 N N . LYS B 1 201 ? 29.422 -16.281 -9.852 1 98.19 201 LYS B N 1
ATOM 5656 C CA . LYS B 1 201 ? 28.969 -15.812 -11.156 1 98.19 201 LYS B CA 1
ATOM 5657 C C . LYS B 1 201 ? 30.047 -15.016 -11.859 1 98.19 201 LYS B C 1
ATOM 5659 O O . LYS B 1 201 ? 30.953 -14.477 -11.219 1 98.19 201 LYS B O 1
ATOM 5664 N N . THR B 1 202 ? 29.891 -14.852 -13.109 1 98 202 THR B N 1
ATOM 5665 C CA . THR B 1 202 ? 30.875 -14.195 -13.961 1 98 202 THR B CA 1
ATOM 5666 C C . THR B 1 202 ? 30.953 -12.703 -13.648 1 98 202 THR B C 1
ATOM 5668 O O . THR B 1 202 ? 31.953 -12.047 -13.945 1 98 202 THR B O 1
ATOM 5671 N N . THR B 1 203 ? 29.922 -12.109 -13.039 1 97.44 203 THR B N 1
ATOM 5672 C CA . THR B 1 203 ? 29.891 -10.672 -12.789 1 97.44 203 THR B CA 1
ATOM 5673 C C . THR B 1 203 ? 30.172 -10.367 -11.32 1 97.44 203 THR B C 1
ATOM 5675 O O . THR B 1 203 ? 30.156 -9.211 -10.914 1 97.44 203 THR B O 1
ATOM 5678 N N . ASN B 1 204 ? 30.312 -11.422 -10.531 1 97.56 204 ASN B N 1
ATOM 5679 C CA . ASN B 1 204 ? 30.516 -11.297 -9.094 1 97.56 204 ASN B CA 1
ATOM 5680 C C . ASN B 1 204 ? 29.375 -10.555 -8.422 1 97.56 204 ASN B C 1
ATOM 5682 O O . ASN B 1 204 ? 29.594 -9.742 -7.523 1 97.56 204 ASN B O 1
ATOM 5686 N N . SER B 1 205 ? 28.203 -10.773 -8.945 1 97.44 205 SER B N 1
ATOM 5687 C CA . SER B 1 205 ? 26.984 -10.141 -8.43 1 97.44 205 SER B CA 1
ATOM 5688 C C . SER B 1 205 ? 25.797 -11.094 -8.492 1 97.44 205 SER B C 1
ATOM 5690 O O . SER B 1 205 ? 25.578 -11.75 -9.508 1 97.44 205 SER B O 1
ATOM 5692 N N . THR B 1 206 ? 25.078 -11.148 -7.367 1 97.06 206 THR B N 1
ATOM 5693 C CA . THR B 1 206 ? 23.875 -11.977 -7.316 1 97.06 206 THR B CA 1
ATOM 5694 C C . THR B 1 206 ? 22.781 -11.375 -8.195 1 97.06 206 THR B C 1
ATOM 5696 O O . THR B 1 206 ? 22.016 -12.109 -8.828 1 97.06 206 THR B O 1
ATOM 5699 N N . GLN B 1 207 ? 22.703 -10.039 -8.18 1 95.56 207 GLN B N 1
ATOM 5700 C CA . GLN B 1 207 ? 21.719 -9.359 -9.016 1 95.56 207 GLN B CA 1
ATOM 5701 C C . GLN B 1 207 ? 22.281 -9.047 -10.398 1 95.56 207 GLN B C 1
ATOM 5703 O O . GLN B 1 207 ? 23.5 -8.984 -10.57 1 95.56 207 GLN B O 1
ATOM 5708 N N . GLY B 1 208 ? 21.375 -8.969 -11.344 1 95.69 208 GLY B N 1
ATOM 5709 C CA . GLY B 1 208 ? 21.781 -8.617 -12.688 1 95.69 208 GLY B CA 1
ATOM 5710 C C . GLY B 1 208 ? 22.219 -9.812 -13.516 1 95.69 208 GLY B C 1
ATOM 5711 O O . GLY B 1 208 ? 22.031 -10.953 -13.109 1 95.69 208 GLY B O 1
ATOM 5712 N N . TYR B 1 209 ? 22.766 -9.539 -14.68 1 96.62 209 TYR B N 1
ATOM 5713 C CA . TYR B 1 209 ? 23.125 -10.562 -15.656 1 96.62 209 TYR B CA 1
ATOM 5714 C C . TYR B 1 209 ? 24.328 -11.367 -15.188 1 96.62 209 TYR B C 1
ATOM 5716 O O . TYR B 1 209 ? 24.984 -10.992 -14.211 1 96.62 209 TYR B O 1
ATOM 5724 N N . GLY B 1 210 ? 24.609 -12.492 -15.945 1 98 210 GLY B N 1
ATOM 5725 C CA . GLY B 1 210 ? 25.766 -13.312 -15.68 1 98 210 GLY B CA 1
ATOM 5726 C C . GLY B 1 210 ? 25.469 -14.805 -15.68 1 98 210 GLY B C 1
ATOM 5727 O O . GLY B 1 210 ? 24.297 -15.195 -15.695 1 98 210 GLY B O 1
ATOM 5728 N N . SER B 1 211 ? 26.469 -15.586 -15.719 1 98.25 211 SER B N 1
ATOM 5729 C CA . SER B 1 211 ? 26.375 -17.031 -15.68 1 98.25 211 SER B CA 1
ATOM 5730 C C . SER B 1 211 ? 27.297 -17.625 -14.609 1 98.25 211 SER B C 1
ATOM 5732 O O . SER B 1 211 ? 28.109 -16.906 -14.023 1 98.25 211 SER B O 1
ATOM 5734 N N . LEU B 1 212 ? 27.094 -18.828 -14.375 1 97.94 212 LEU B N 1
ATOM 5735 C CA . LEU B 1 212 ? 27.953 -19.516 -13.43 1 97.94 212 LEU B CA 1
ATOM 5736 C C . LEU B 1 212 ? 29.391 -19.547 -13.922 1 97.94 212 LEU B C 1
ATOM 5738 O O . LEU B 1 212 ? 29.641 -19.781 -15.109 1 97.94 212 LEU B O 1
ATOM 5742 N N . LEU B 1 213 ? 30.312 -19.328 -13.07 1 97.75 213 LEU B N 1
ATOM 5743 C CA . LEU B 1 213 ? 31.734 -19.422 -13.383 1 97.75 213 LEU B CA 1
ATOM 5744 C C . LEU B 1 213 ? 32.156 -20.875 -13.578 1 97.75 213 LEU B C 1
ATOM 5746 O O . LEU B 1 213 ? 31.562 -21.781 -12.977 1 97.75 213 LEU B O 1
ATOM 5750 N N . GLY B 1 214 ? 33.25 -21.016 -14.469 1 96.94 214 GLY B N 1
ATOM 5751 C CA . GLY B 1 214 ? 33.906 -22.312 -14.57 1 96.94 214 GLY B CA 1
ATOM 5752 C C . GLY B 1 214 ? 33.219 -23.266 -15.523 1 96.94 214 GLY B C 1
ATOM 5753 O O . GLY B 1 214 ? 32.469 -22.844 -16.406 1 96.94 214 GLY B O 1
ATOM 5754 N N . SER B 1 215 ? 33.625 -24.578 -15.359 1 96.94 215 SER B N 1
ATOM 5755 C CA . SER B 1 215 ? 33.156 -25.625 -16.25 1 96.94 215 SER B CA 1
ATOM 5756 C C . SER B 1 215 ? 32.438 -26.734 -15.477 1 96.94 215 SER B C 1
ATOM 5758 O O . SER B 1 215 ? 32.5 -26.781 -14.25 1 96.94 215 SER B O 1
ATOM 5760 N N . ASN B 1 216 ? 31.688 -27.516 -16.203 1 97.56 216 ASN B N 1
ATOM 5761 C CA . ASN B 1 216 ? 31.031 -28.656 -15.578 1 97.56 216 ASN B CA 1
ATOM 5762 C C . ASN B 1 216 ? 32.031 -29.5 -14.773 1 97.56 216 ASN B C 1
ATOM 5764 O O . ASN B 1 216 ? 33.156 -29.703 -15.195 1 97.56 216 ASN B O 1
ATOM 5768 N N . GLN B 1 217 ? 31.594 -29.938 -13.664 1 96.94 217 GLN B N 1
ATOM 5769 C CA . GLN B 1 217 ? 32.344 -30.781 -12.734 1 96.94 217 GLN B CA 1
ATOM 5770 C C . GLN B 1 217 ? 33.531 -30.016 -12.125 1 96.94 217 GLN B C 1
ATOM 5772 O O . GLN B 1 217 ? 34.312 -30.594 -11.375 1 96.94 217 GLN B O 1
ATOM 5777 N N . GLY B 1 218 ? 33.656 -28.781 -12.469 1 97.81 218 GLY B N 1
ATOM 5778 C CA . GLY B 1 218 ? 34.656 -27.938 -11.859 1 97.81 218 GLY B CA 1
ATOM 5779 C C . GLY B 1 218 ? 34.281 -27.422 -10.492 1 97.81 218 GLY B C 1
ATOM 5780 O O . GLY B 1 218 ? 33.156 -27.688 -10.016 1 97.81 218 GLY B O 1
ATOM 5781 N N . THR B 1 219 ? 35.125 -26.656 -9.945 1 97.75 219 THR B N 1
ATOM 5782 C CA . THR B 1 219 ? 35 -26.203 -8.562 1 97.75 219 THR B CA 1
ATOM 5783 C C . THR B 1 219 ? 33.781 -25.312 -8.375 1 97.75 219 THR B C 1
ATOM 5785 O O . THR B 1 219 ? 33.062 -25.453 -7.391 1 97.75 219 THR B O 1
ATOM 5788 N N . TYR B 1 220 ? 33.531 -24.422 -9.281 1 98.19 220 TYR B N 1
ATOM 5789 C CA . TYR B 1 220 ? 32.406 -23.484 -9.156 1 98.19 220 TYR B CA 1
ATOM 5790 C C . TYR B 1 220 ? 31.078 -24.203 -9.297 1 98.19 220 TYR B C 1
ATOM 5792 O O . TYR B 1 220 ? 30.141 -23.922 -8.539 1 98.19 220 TYR B O 1
ATOM 5800 N N . HIS B 1 221 ? 30.984 -25.109 -10.234 1 98.31 221 HIS B N 1
ATOM 5801 C CA . HIS B 1 221 ? 29.75 -25.875 -10.43 1 98.31 221 HIS B CA 1
ATOM 5802 C C . HIS B 1 221 ? 29.469 -26.766 -9.234 1 98.31 221 HIS B C 1
ATOM 5804 O O . HIS B 1 221 ? 28.312 -26.859 -8.781 1 98.31 221 HIS B O 1
ATOM 5810 N N . LYS B 1 222 ? 30.484 -27.406 -8.734 1 98.12 222 LYS B N 1
ATOM 5811 C CA . LYS B 1 222 ? 30.344 -28.25 -7.555 1 98.12 222 LYS B CA 1
ATOM 5812 C C . LYS B 1 222 ? 29.875 -27.438 -6.348 1 98.12 222 LYS B C 1
ATOM 5814 O O . LYS B 1 222 ? 29.047 -27.891 -5.562 1 98.12 222 LYS B O 1
ATOM 5819 N N . ALA B 1 223 ? 30.469 -26.266 -6.238 1 98.62 223 ALA B N 1
ATOM 5820 C CA . ALA B 1 223 ? 30.078 -25.375 -5.141 1 98.62 223 ALA B CA 1
ATOM 5821 C C . ALA B 1 223 ? 28.609 -25 -5.238 1 98.62 223 ALA B C 1
ATOM 5823 O O . ALA B 1 223 ? 27.891 -24.984 -4.23 1 98.62 223 ALA B O 1
ATOM 5824 N N . TYR B 1 224 ? 28.188 -24.672 -6.418 1 98.75 224 TYR B N 1
ATOM 5825 C CA . TYR B 1 224 ? 26.797 -24.266 -6.605 1 98.75 224 TYR B CA 1
ATOM 5826 C C . TYR B 1 224 ? 25.844 -25.406 -6.312 1 98.75 224 TYR B C 1
ATOM 5828 O O . TYR B 1 224 ? 24.797 -25.219 -5.684 1 98.75 224 TYR B O 1
ATOM 5836 N N . VAL B 1 225 ? 26.156 -26.594 -6.762 1 98.75 225 VAL B N 1
ATOM 5837 C CA . VAL B 1 225 ? 25.328 -27.766 -6.48 1 98.75 225 VAL B CA 1
ATOM 5838 C C . VAL B 1 225 ? 25.266 -28.016 -4.977 1 98.75 225 VAL B C 1
ATOM 5840 O O . VAL B 1 225 ? 24.203 -28.312 -4.434 1 98.75 225 VAL B O 1
ATOM 5843 N N . THR B 1 226 ? 26.453 -27.875 -4.312 1 98.69 226 THR B N 1
ATOM 5844 C CA . THR B 1 226 ? 26.484 -28.016 -2.863 1 98.69 226 THR B CA 1
ATOM 5845 C C . THR B 1 226 ? 25.578 -26.984 -2.197 1 98.69 226 THR B C 1
ATOM 5847 O O . THR B 1 226 ? 24.875 -27.281 -1.233 1 98.69 226 THR B O 1
ATOM 5850 N N . TYR B 1 227 ? 25.641 -25.781 -2.689 1 98.75 227 TYR B N 1
ATOM 5851 C CA . TYR B 1 227 ? 24.797 -24.688 -2.229 1 98.75 227 TYR B CA 1
ATOM 5852 C C . TYR B 1 227 ? 23.312 -25.078 -2.303 1 98.75 227 TYR B C 1
ATOM 5854 O O . TYR B 1 227 ? 22.578 -24.906 -1.335 1 98.75 227 TYR B O 1
ATOM 5862 N N . LEU B 1 228 ? 22.844 -25.688 -3.377 1 98.81 228 LEU B N 1
ATOM 5863 C CA . LEU B 1 228 ? 21.469 -26.094 -3.574 1 98.81 228 LEU B CA 1
ATOM 5864 C C . LEU B 1 228 ? 21.094 -27.234 -2.641 1 98.81 228 LEU B C 1
ATOM 5866 O O . LEU B 1 228 ? 20.031 -27.234 -2.035 1 98.81 228 LEU B O 1
ATOM 5870 N N . LEU B 1 229 ? 21.984 -28.188 -2.523 1 98.69 229 LEU B N 1
ATOM 5871 C CA . LEU B 1 229 ? 21.719 -29.344 -1.67 1 98.69 229 LEU B CA 1
ATOM 5872 C C . LEU B 1 229 ? 21.594 -28.922 -0.21 1 98.69 229 LEU B C 1
ATOM 5874 O O . LEU B 1 229 ? 20.734 -29.438 0.52 1 98.69 229 LEU B O 1
ATOM 5878 N N . LYS B 1 230 ? 22.453 -27.969 0.18 1 98.62 230 LYS B N 1
ATOM 5879 C CA . LYS B 1 230 ? 22.406 -27.484 1.557 1 98.62 230 LYS B CA 1
ATOM 5880 C C . LYS B 1 230 ? 21.062 -26.797 1.843 1 98.62 230 LYS B C 1
ATOM 5882 O O . LYS B 1 230 ? 20.547 -26.875 2.959 1 98.62 230 LYS B O 1
ATOM 5887 N N . PHE B 1 231 ? 20.594 -26.109 0.911 1 98.81 231 PHE B N 1
ATOM 5888 C CA . PHE B 1 231 ? 19.266 -25.516 1.055 1 98.81 231 PHE B CA 1
ATOM 5889 C C . PHE B 1 231 ? 18.234 -26.594 1.402 1 98.81 231 PHE B C 1
ATOM 5891 O O . PHE B 1 231 ? 17.5 -26.453 2.379 1 98.81 231 PHE B O 1
ATOM 5898 N N . PHE B 1 232 ? 18.156 -27.656 0.656 1 98.81 232 PHE B N 1
ATOM 5899 C CA . PHE B 1 232 ? 17.188 -28.719 0.881 1 98.81 232 PHE B CA 1
ATOM 5900 C C . PHE B 1 232 ? 17.422 -29.391 2.23 1 98.81 232 PHE B C 1
ATOM 5902 O O . PHE B 1 232 ? 16.469 -29.734 2.93 1 98.81 232 PHE B O 1
ATOM 5909 N N . GLU B 1 233 ? 18.672 -29.547 2.586 1 98.62 233 GLU B N 1
ATOM 5910 C CA . GLU B 1 233 ? 19 -30.141 3.875 1 98.62 233 GLU B CA 1
ATOM 5911 C C . GLU B 1 233 ? 18.469 -29.297 5.031 1 98.62 233 GLU B C 1
ATOM 5913 O O . GLU B 1 233 ? 17.875 -29.828 5.969 1 98.62 233 GLU B O 1
ATOM 5918 N N . GLU B 1 234 ? 18.734 -28.016 4.934 1 98.69 234 GLU B N 1
ATOM 5919 C CA . GLU B 1 234 ? 18.344 -27.125 6.02 1 98.69 234 GLU B CA 1
ATOM 5920 C C . GLU B 1 234 ? 16.812 -27.031 6.133 1 98.69 234 GLU B C 1
ATOM 5922 O O . GLU B 1 234 ? 16.281 -26.953 7.238 1 98.69 234 GLU B O 1
ATOM 5927 N N . TYR B 1 235 ? 16.109 -26.953 5.023 1 98.81 235 TYR B N 1
ATOM 5928 C CA . TYR B 1 235 ? 14.656 -26.922 5.078 1 98.81 235 TYR B CA 1
ATOM 5929 C C . TYR B 1 235 ? 14.102 -28.25 5.594 1 98.81 235 TYR B C 1
ATOM 5931 O O . TYR B 1 235 ? 13.102 -28.281 6.312 1 98.81 235 TYR B O 1
ATOM 5939 N N . ASN B 1 236 ? 14.75 -29.359 5.23 1 98.56 236 ASN B N 1
ATOM 5940 C CA . ASN B 1 236 ? 14.352 -30.672 5.754 1 98.56 236 ASN B CA 1
ATOM 5941 C C . ASN B 1 236 ? 14.461 -30.719 7.277 1 98.56 236 ASN B C 1
ATOM 5943 O O . ASN B 1 236 ? 13.609 -31.297 7.945 1 98.56 236 ASN B O 1
ATOM 5947 N N . LYS B 1 237 ? 15.492 -30.109 7.824 1 98.25 237 LYS B N 1
ATOM 5948 C CA . LYS B 1 237 ? 15.664 -30.031 9.273 1 98.25 237 LYS B CA 1
ATOM 5949 C C . LYS B 1 237 ? 14.508 -29.281 9.93 1 98.25 237 LYS B C 1
ATOM 5951 O O . LYS B 1 237 ? 14.227 -29.469 11.109 1 98.25 237 LYS B O 1
ATOM 5956 N N . ASN B 1 238 ? 13.93 -28.453 9.133 1 98.25 238 ASN B N 1
ATOM 5957 C CA . ASN B 1 238 ? 12.797 -27.688 9.641 1 98.25 238 ASN B CA 1
ATOM 5958 C C . ASN B 1 238 ? 11.469 -28.359 9.297 1 98.25 238 ASN B C 1
ATOM 5960 O O . ASN B 1 238 ? 10.414 -27.734 9.359 1 98.25 238 ASN B O 1
ATOM 5964 N N . GLY B 1 239 ? 11.484 -29.531 8.797 1 97.31 239 GLY B N 1
ATOM 5965 C CA . GLY B 1 239 ? 10.281 -30.312 8.562 1 97.31 239 GLY B CA 1
ATOM 5966 C C . GLY B 1 239 ? 9.664 -30.062 7.195 1 97.31 239 GLY B C 1
ATOM 5967 O O . GLY B 1 239 ? 8.492 -30.359 6.98 1 97.31 239 GLY B O 1
ATOM 5968 N N . ILE B 1 240 ? 10.414 -29.531 6.281 1 98.5 240 ILE B N 1
ATOM 5969 C CA . ILE B 1 240 ? 9.891 -29.219 4.957 1 98.5 240 ILE B CA 1
ATOM 5970 C C . ILE B 1 240 ? 10.625 -30.031 3.9 1 98.5 240 ILE B C 1
ATOM 5972 O O . ILE B 1 240 ? 11.836 -29.859 3.707 1 98.5 240 ILE B O 1
ATOM 5976 N N . GLN B 1 241 ? 9.953 -30.891 3.301 1 97.75 241 GLN B N 1
ATOM 5977 C CA . GLN B 1 241 ? 10.469 -31.672 2.184 1 97.75 241 GLN B CA 1
ATOM 5978 C C . GLN B 1 241 ? 9.961 -31.125 0.85 1 97.75 241 GLN B C 1
ATOM 5980 O O . GLN B 1 241 ? 8.797 -30.734 0.741 1 97.75 241 GLN B O 1
ATOM 5985 N N . PHE B 1 242 ? 10.805 -31.25 -0.125 1 98.69 242 PHE B N 1
ATOM 5986 C CA . PHE B 1 242 ? 10.445 -30.672 -1.419 1 98.69 242 PHE B CA 1
ATOM 5987 C C . PHE B 1 242 ? 10.109 -31.781 -2.42 1 98.69 242 PHE B C 1
ATOM 5989 O O . PHE B 1 242 ? 10.734 -32.844 -2.424 1 98.69 242 PHE B O 1
ATOM 5996 N N . TRP B 1 243 ? 9.141 -31.438 -3.24 1 98.56 243 TRP B N 1
ATOM 5997 C CA . TRP B 1 243 ? 8.703 -32.281 -4.344 1 98.56 243 TRP B CA 1
ATOM 5998 C C . TRP B 1 243 ? 9.602 -32.094 -5.566 1 98.56 243 TRP B C 1
ATOM 6000 O O . TRP B 1 243 ? 9.883 -33.062 -6.289 1 98.56 243 TRP B O 1
ATOM 6010 N N . GLY B 1 244 ? 10.008 -30.875 -5.715 1 98.75 244 GLY B N 1
ATOM 6011 C CA . GLY B 1 244 ? 10.75 -30.625 -6.941 1 98.75 244 GLY B CA 1
ATOM 6012 C C . GLY B 1 244 ? 11.711 -29.469 -6.84 1 98.75 244 GLY B C 1
ATOM 6013 O O . GLY B 1 244 ? 11.695 -28.719 -5.852 1 98.75 244 GLY B O 1
ATOM 6014 N N . LEU B 1 245 ? 12.547 -29.344 -7.867 1 98.88 245 LEU B N 1
ATOM 6015 C CA . LEU B 1 245 ? 13.508 -28.25 -8.07 1 98.88 245 LEU B CA 1
ATOM 6016 C C . LEU B 1 245 ? 13.477 -27.766 -9.508 1 98.88 245 LEU B C 1
ATOM 6018 O O . LEU B 1 245 ? 13.773 -28.516 -10.438 1 98.88 245 LEU B O 1
ATOM 6022 N N . SER B 1 246 ? 13.016 -26.547 -9.68 1 98.62 246 SER B N 1
ATOM 6023 C CA . SER B 1 246 ? 13.297 -25.891 -10.961 1 98.62 246 SER B CA 1
ATOM 6024 C C . SER B 1 246 ? 14.758 -25.453 -11.039 1 98.62 246 SER B C 1
ATOM 6026 O O . SER B 1 246 ? 15.289 -24.859 -10.102 1 98.62 246 SER B O 1
ATOM 6028 N N . THR B 1 247 ? 15.383 -25.672 -12.102 1 98.25 247 THR B N 1
ATOM 6029 C CA . THR B 1 247 ? 16.828 -25.5 -12.219 1 98.25 247 THR B CA 1
ATOM 6030 C C . THR B 1 247 ? 17.203 -24.016 -12.117 1 98.25 247 THR B C 1
ATOM 6032 O O . THR B 1 247 ? 18.266 -23.688 -11.594 1 98.25 247 THR B O 1
ATOM 6035 N N . GLN B 1 248 ? 16.391 -23.188 -12.672 1 98.56 248 GLN B N 1
ATOM 6036 C CA . GLN B 1 248 ? 16.672 -21.75 -12.727 1 98.56 248 GLN B CA 1
ATOM 6037 C C . GLN B 1 248 ? 15.43 -20.969 -13.125 1 98.56 248 GLN B C 1
ATOM 6039 O O . GLN B 1 248 ? 14.742 -21.312 -14.078 1 98.56 248 GLN B O 1
ATOM 6044 N N . ASN B 1 249 ? 15.164 -19.906 -12.32 1 98.5 249 ASN B N 1
ATOM 6045 C CA . ASN B 1 249 ? 14.102 -19 -12.719 1 98.5 249 ASN B CA 1
ATOM 6046 C C . ASN B 1 249 ? 14.5 -18.172 -13.938 1 98.5 249 ASN B C 1
ATOM 6048 O O . ASN B 1 249 ? 15.516 -17.469 -13.914 1 98.5 249 ASN B O 1
ATOM 6052 N N . GLU B 1 250 ? 13.727 -18.219 -14.945 1 97.69 250 GLU B N 1
ATOM 6053 C CA . GLU B 1 250 ? 13.883 -17.438 -16.172 1 97.69 250 GLU B CA 1
ATOM 6054 C C . GLU B 1 250 ? 15.352 -17.344 -16.578 1 97.69 250 GLU B C 1
ATOM 6056 O O . GLU B 1 250 ? 15.906 -16.234 -16.672 1 97.69 250 GLU B O 1
ATOM 6061 N N . PRO B 1 251 ? 15.922 -18.422 -16.922 1 98.31 251 PRO B N 1
ATOM 6062 C CA . PRO B 1 251 ? 17.359 -18.438 -17.219 1 98.31 251 PRO B CA 1
ATOM 6063 C C . PRO B 1 251 ? 17.75 -17.469 -18.328 1 98.31 251 PRO B C 1
ATOM 6065 O O . PRO B 1 251 ? 18.875 -16.953 -18.328 1 98.31 251 PRO B O 1
ATOM 6068 N N . THR B 1 252 ? 16.891 -17.156 -19.25 1 97.12 252 THR B N 1
ATOM 6069 C CA . THR B 1 252 ? 17.234 -16.266 -20.359 1 97.12 252 THR B CA 1
ATOM 6070 C C . THR B 1 252 ? 17.422 -14.836 -19.875 1 97.12 252 THR B C 1
ATOM 6072 O O . THR B 1 252 ? 18.141 -14.055 -20.5 1 97.12 252 THR B O 1
ATOM 6075 N N . SER B 1 253 ? 16.812 -14.508 -18.812 1 96 253 SER B N 1
ATOM 6076 C CA . SER B 1 253 ? 16.922 -13.156 -18.266 1 96 253 SER B CA 1
ATOM 6077 C C . SER B 1 253 ? 18.344 -12.859 -17.797 1 96 253 SER B C 1
ATOM 6079 O O . SER B 1 253 ? 18.75 -11.695 -17.75 1 96 253 SER B O 1
ATOM 6081 N N . GLY B 1 254 ? 19.078 -13.891 -17.5 1 97.56 254 GLY B N 1
ATOM 6082 C CA . GLY B 1 254 ? 20.453 -13.742 -17.047 1 97.56 254 GLY B CA 1
ATOM 6083 C C . GLY B 1 254 ? 21.391 -13.242 -18.141 1 97.56 254 GLY B C 1
ATOM 6084 O O . GLY B 1 254 ? 22.516 -12.836 -17.875 1 97.56 254 GLY B O 1
ATOM 6085 N N . GLY B 1 255 ? 20.906 -13.242 -19.375 1 97.38 255 GLY B N 1
ATOM 6086 C CA . GLY B 1 255 ? 21.688 -12.758 -20.484 1 97.38 255 GLY B CA 1
ATOM 6087 C C . GLY B 1 255 ? 21.469 -11.289 -20.797 1 97.38 255 GLY B C 1
ATOM 6088 O O . GLY B 1 255 ? 22.188 -10.695 -21.578 1 97.38 255 GLY B O 1
ATOM 6089 N N . ASP B 1 256 ? 20.484 -10.734 -20.219 1 96.25 256 ASP B N 1
ATOM 6090 C CA . ASP B 1 256 ? 20.141 -9.336 -20.453 1 96.25 256 ASP B CA 1
ATOM 6091 C C . ASP B 1 256 ? 20.953 -8.406 -19.562 1 96.25 256 ASP B C 1
ATOM 6093 O O . ASP B 1 256 ? 20.688 -8.328 -18.359 1 96.25 256 ASP B O 1
ATOM 6097 N N . LYS B 1 257 ? 21.797 -7.578 -20.062 1 94.94 257 LYS B N 1
ATOM 6098 C CA . LYS B 1 257 ? 22.703 -6.703 -19.297 1 94.94 257 LYS B CA 1
ATOM 6099 C C . LYS B 1 257 ? 21.922 -5.609 -18.578 1 94.94 257 LYS B C 1
ATOM 6101 O O . LYS B 1 257 ? 22.422 -4.992 -17.641 1 94.94 257 LYS B O 1
ATOM 6106 N N . LYS B 1 258 ? 20.734 -5.367 -18.984 1 92.88 258 LYS B N 1
ATOM 6107 C CA . LYS B 1 258 ? 19.906 -4.324 -18.375 1 92.88 258 LYS B CA 1
ATOM 6108 C C . LYS B 1 258 ? 19.125 -4.863 -17.188 1 92.88 258 LYS B C 1
ATOM 6110 O O . LYS B 1 258 ? 18.516 -4.094 -16.438 1 92.88 258 LYS B O 1
ATOM 6115 N N . ASN B 1 259 ? 19.094 -6.18 -17.047 1 94.25 259 ASN B N 1
ATOM 6116 C CA . ASN B 1 259 ? 18.359 -6.789 -15.945 1 94.25 259 ASN B CA 1
ATOM 6117 C C . ASN B 1 259 ? 18.984 -6.449 -14.594 1 94.25 259 ASN B C 1
ATOM 6119 O O . ASN B 1 259 ? 20.188 -6.637 -14.391 1 94.25 259 ASN B O 1
ATOM 6123 N N . LYS B 1 260 ? 18.172 -5.93 -13.664 1 91.5 260 LYS B N 1
ATOM 6124 C CA . LYS B 1 260 ? 18.688 -5.531 -12.352 1 91.5 260 LYS B CA 1
ATOM 6125 C C . LYS B 1 260 ? 18.312 -6.562 -11.289 1 91.5 260 LYS B C 1
ATOM 6127 O O . LYS B 1 260 ? 18.891 -6.566 -10.195 1 91.5 260 LYS B O 1
ATOM 6132 N N . VAL B 1 261 ? 17.422 -7.426 -11.586 1 95.38 261 VAL B N 1
ATOM 6133 C CA . VAL B 1 261 ? 16.906 -8.398 -10.633 1 95.38 261 VAL B CA 1
ATOM 6134 C C . VAL B 1 261 ? 17.875 -9.578 -10.523 1 95.38 261 VAL B C 1
ATOM 6136 O O . VAL B 1 261 ? 18.734 -9.773 -11.391 1 95.38 261 VAL B O 1
ATOM 6139 N N . GLN B 1 262 ? 17.781 -10.25 -9.43 1 97.56 262 GLN B N 1
ATOM 6140 C CA . GLN B 1 262 ? 18.531 -11.492 -9.344 1 97.56 262 GLN B CA 1
ATOM 6141 C C . GLN B 1 262 ? 18.25 -12.391 -10.555 1 97.56 262 GLN B C 1
ATOM 6143 O O . GLN B 1 262 ? 17.094 -12.695 -10.844 1 97.56 262 GLN B O 1
ATOM 6148 N N . SER B 1 263 ? 19.297 -12.797 -11.227 1 97.88 263 SER B N 1
ATOM 6149 C CA . SER B 1 263 ? 19.156 -13.664 -12.391 1 97.88 263 SER B CA 1
ATOM 6150 C C . SER B 1 263 ? 20.469 -14.383 -12.703 1 97.88 263 SER B C 1
ATOM 6152 O O . SER B 1 263 ? 21.531 -13.969 -12.242 1 97.88 263 SER B O 1
ATOM 6154 N N . MET B 1 264 ? 20.375 -15.398 -13.406 1 98.5 264 MET B N 1
ATOM 6155 C CA . MET B 1 264 ? 21.531 -16.141 -13.867 1 98.5 264 MET B CA 1
ATOM 6156 C C . MET B 1 264 ? 21.25 -16.844 -15.195 1 98.5 264 MET B C 1
ATOM 6158 O O . MET B 1 264 ? 20.203 -17.469 -15.352 1 98.5 264 MET B O 1
ATOM 6162 N N . LEU B 1 265 ? 22.188 -16.734 -16.062 1 98.44 265 LEU B N 1
ATOM 6163 C CA . LEU B 1 265 ? 22.016 -17.219 -17.422 1 98.44 265 LEU B CA 1
ATOM 6164 C C . LEU B 1 265 ? 22.234 -18.719 -17.5 1 98.44 265 LEU B C 1
ATOM 6166 O O . LEU B 1 265 ? 23.234 -19.219 -16.984 1 98.44 265 LEU B O 1
ATOM 6170 N N . PHE B 1 266 ? 21.312 -19.406 -18.109 1 98.44 266 PHE B N 1
ATOM 6171 C CA . PHE B 1 266 ? 21.484 -20.688 -18.766 1 98.44 266 PHE B CA 1
ATOM 6172 C C . PHE B 1 266 ? 20.953 -20.656 -20.188 1 98.44 266 PHE B C 1
ATOM 6174 O O . PHE B 1 266 ? 19.922 -20.031 -20.453 1 98.44 266 PHE B O 1
ATOM 6181 N N . THR B 1 267 ? 21.719 -21.25 -21.094 1 98.06 267 THR B N 1
ATOM 6182 C CA . THR B 1 267 ? 21.125 -21.672 -22.359 1 98.06 267 THR B CA 1
ATOM 6183 C C . THR B 1 267 ? 20.578 -23.094 -22.25 1 98.06 267 THR B C 1
ATOM 6185 O O . THR B 1 267 ? 20.828 -23.781 -21.266 1 98.06 267 THR B O 1
ATOM 6188 N N . ALA B 1 268 ? 19.844 -23.469 -23.266 1 98.62 268 ALA B N 1
ATOM 6189 C CA . ALA B 1 268 ? 19.391 -24.859 -23.266 1 98.62 268 ALA B CA 1
ATOM 6190 C C . ALA B 1 268 ? 20.562 -25.828 -23.172 1 98.62 268 ALA B C 1
ATOM 6192 O O . ALA B 1 268 ? 20.5 -26.812 -22.422 1 98.62 268 ALA B O 1
ATOM 6193 N N . GLU B 1 269 ? 21.625 -25.516 -23.875 1 98.56 269 GLU B N 1
ATOM 6194 C CA . GLU B 1 269 ? 22.797 -26.375 -23.906 1 98.56 269 GLU B CA 1
ATOM 6195 C C . GLU B 1 269 ? 23.5 -26.406 -22.562 1 98.56 269 GLU B C 1
ATOM 6197 O O . GLU B 1 269 ? 23.859 -27.469 -22.062 1 98.56 269 GLU B O 1
ATOM 6202 N N . SER B 1 270 ? 23.656 -25.203 -22.047 1 98.56 270 SER B N 1
ATOM 6203 C CA . SER B 1 270 ? 24.375 -25.172 -20.766 1 98.56 270 SER B CA 1
ATOM 6204 C C . SER B 1 270 ? 23.547 -25.781 -19.656 1 98.56 270 SER B C 1
ATOM 6206 O O . SER B 1 270 ? 24.094 -26.375 -18.719 1 98.56 270 SER B O 1
ATOM 6208 N N . GLN B 1 271 ? 22.203 -25.641 -19.672 1 98.81 271 GLN B N 1
ATOM 6209 C CA . GLN B 1 271 ? 21.359 -26.297 -18.688 1 98.81 271 GLN B CA 1
ATOM 6210 C C . GLN B 1 271 ? 21.422 -27.812 -18.828 1 98.81 271 GLN B C 1
ATOM 6212 O O . GLN B 1 271 ? 21.5 -28.531 -17.828 1 98.81 271 GLN B O 1
ATOM 6217 N N . ARG B 1 272 ? 21.391 -28.297 -20.078 1 98.81 272 ARG B N 1
ATOM 6218 C CA . ARG B 1 272 ? 21.562 -29.719 -20.375 1 98.81 272 ARG B CA 1
ATOM 6219 C C . ARG B 1 272 ? 22.844 -30.25 -19.719 1 98.81 272 ARG B C 1
ATOM 6221 O O . ARG B 1 272 ? 22.797 -31.234 -18.984 1 98.81 272 ARG B O 1
ATOM 6228 N N . ASP B 1 273 ? 23.922 -29.594 -19.969 1 98.81 273 ASP B N 1
ATOM 6229 C CA . ASP B 1 273 ? 25.219 -30.047 -19.484 1 98.81 273 ASP B CA 1
ATOM 6230 C C . ASP B 1 273 ? 25.297 -29.969 -17.969 1 98.81 273 ASP B C 1
ATOM 6232 O O . ASP B 1 273 ? 25.844 -30.875 -17.328 1 98.81 273 ASP B O 1
ATOM 6236 N N . PHE B 1 274 ? 24.844 -28.938 -17.438 1 98.81 274 PHE B N 1
ATOM 6237 C CA . PHE B 1 274 ? 24.859 -28.75 -15.992 1 98.81 274 PHE B CA 1
ATOM 6238 C C . PHE B 1 274 ? 24.094 -29.875 -15.297 1 98.81 274 PHE B C 1
ATOM 6240 O O . PHE B 1 274 ? 24.531 -30.406 -14.281 1 98.81 274 PHE B O 1
ATOM 6247 N N . ILE B 1 275 ? 22.844 -30.188 -15.797 1 98.88 275 ILE B N 1
ATOM 6248 C CA . ILE B 1 275 ? 22.031 -31.266 -15.227 1 98.88 275 ILE B CA 1
ATOM 6249 C C . ILE B 1 275 ? 22.766 -32.594 -15.367 1 98.88 275 ILE B C 1
ATOM 6251 O O . ILE B 1 275 ? 22.875 -33.375 -14.406 1 98.88 275 ILE B O 1
ATOM 6255 N N . LYS B 1 276 ? 23.328 -32.844 -16.516 1 98.62 276 LYS B N 1
ATOM 6256 C CA . LYS B 1 276 ? 23.953 -34.125 -16.844 1 98.62 276 LYS B CA 1
ATOM 6257 C C . LYS B 1 276 ? 25.203 -34.375 -15.984 1 98.62 276 LYS B C 1
ATOM 6259 O O . LYS B 1 276 ? 25.359 -35.438 -15.414 1 98.62 276 LYS B O 1
ATOM 6264 N N . PHE B 1 277 ? 25.984 -33.375 -15.859 1 98.69 277 PHE B N 1
ATOM 6265 C CA . PHE B 1 277 ? 27.328 -33.594 -15.328 1 98.69 277 PHE B CA 1
ATOM 6266 C C . PHE B 1 277 ? 27.391 -33.188 -13.859 1 98.69 277 PHE B C 1
ATOM 6268 O O . PHE B 1 277 ? 28.234 -33.719 -13.117 1 98.69 277 PHE B O 1
ATOM 6275 N N . ASP B 1 278 ? 26.547 -32.281 -13.469 1 98.69 278 ASP B N 1
ATOM 6276 C CA . ASP B 1 278 ? 26.734 -31.703 -12.133 1 98.69 278 ASP B CA 1
ATOM 6277 C C . ASP B 1 278 ? 25.547 -32 -11.242 1 98.69 278 ASP B C 1
ATOM 6279 O O . ASP B 1 278 ? 25.656 -32.781 -10.289 1 98.69 278 ASP B O 1
ATOM 6283 N N . LEU B 1 279 ? 24.391 -31.547 -11.57 1 98.81 279 LEU B N 1
ATOM 6284 C CA . LEU B 1 279 ? 23.219 -31.547 -10.695 1 98.81 279 LEU B CA 1
ATOM 6285 C C . LEU B 1 279 ? 22.641 -32.938 -10.539 1 98.81 279 LEU B C 1
ATOM 6287 O O . LEU B 1 279 ? 22.422 -33.406 -9.422 1 98.81 279 LEU B O 1
ATOM 6291 N N . GLY B 1 280 ? 22.344 -33.625 -11.672 1 98.62 280 GLY B N 1
ATOM 6292 C CA . GLY B 1 280 ? 21.719 -34.938 -11.664 1 98.62 280 GLY B CA 1
ATOM 6293 C C . GLY B 1 280 ? 22.406 -35.938 -10.773 1 98.62 280 GLY B C 1
ATOM 6294 O O . GLY B 1 280 ? 21.812 -36.469 -9.828 1 98.62 280 GLY B O 1
ATOM 6295 N N . PRO B 1 281 ? 23.703 -36.188 -11.078 1 98.5 281 PRO B N 1
ATOM 6296 C CA . PRO B 1 281 ? 24.453 -37.125 -10.258 1 98.5 281 PRO B CA 1
ATOM 6297 C C . PRO B 1 281 ? 24.469 -36.75 -8.781 1 98.5 281 PRO B C 1
ATOM 6299 O O . PRO B 1 281 ? 24.359 -37.625 -7.914 1 98.5 281 PRO B O 1
ATOM 6302 N N . ALA B 1 282 ? 24.641 -35.5 -8.508 1 98.5 282 ALA B N 1
ATOM 6303 C CA . ALA B 1 282 ? 24.688 -35.062 -7.117 1 98.5 282 ALA B CA 1
ATOM 6304 C C . ALA B 1 282 ? 23.359 -35.312 -6.414 1 98.5 282 ALA B C 1
ATOM 6306 O O . ALA B 1 282 ? 23.328 -35.719 -5.25 1 98.5 282 ALA B O 1
ATOM 6307 N N . LEU B 1 283 ? 22.234 -35.031 -7.074 1 98.62 283 LEU B N 1
ATOM 6308 C CA . LEU B 1 283 ? 20.922 -35.25 -6.496 1 98.62 283 LEU B CA 1
ATOM 6309 C C . LEU B 1 283 ? 20.703 -36.719 -6.176 1 98.62 283 LEU B C 1
ATOM 6311 O O . LEU B 1 283 ? 20.203 -37.062 -5.102 1 98.62 283 LEU B O 1
ATOM 6315 N N . LYS B 1 284 ? 21.094 -37.594 -7.023 1 97.81 284 LYS B N 1
ATOM 6316 C CA . LYS B 1 284 ? 20.906 -39.031 -6.848 1 97.81 284 LYS B CA 1
ATOM 6317 C C . LYS B 1 284 ? 21.641 -39.531 -5.609 1 97.81 284 LYS B C 1
ATOM 6319 O O . LYS B 1 284 ? 21.188 -40.469 -4.953 1 97.81 284 LYS B O 1
ATOM 6324 N N . LEU B 1 285 ? 22.672 -38.875 -5.281 1 97.75 285 LEU B N 1
ATOM 6325 C CA . LEU B 1 285 ? 23.516 -39.312 -4.176 1 97.75 285 LEU B CA 1
ATOM 6326 C C . LEU B 1 285 ? 23.047 -38.719 -2.861 1 97.75 285 LEU B C 1
ATOM 6328 O O . LEU B 1 285 ? 23.469 -39.125 -1.786 1 97.75 285 LEU B O 1
ATOM 6332 N N . SER B 1 286 ? 22.219 -37.812 -2.961 1 97.38 286 SER B N 1
ATOM 6333 C CA . SER B 1 286 ? 21.781 -37.062 -1.781 1 97.38 286 SER B CA 1
ATOM 6334 C C . SER B 1 286 ? 20.516 -37.656 -1.188 1 97.38 286 SER B C 1
ATOM 6336 O O . SER B 1 286 ? 19.578 -38 -1.919 1 97.38 286 SER B O 1
ATOM 6338 N N . SER B 1 287 ? 20.391 -37.688 0.113 1 96.62 287 SER B N 1
ATOM 6339 C CA . SER B 1 287 ? 19.219 -38.219 0.785 1 96.62 287 SER B CA 1
ATOM 6340 C C . SER B 1 287 ? 18.031 -37.25 0.647 1 96.62 287 SER B C 1
ATOM 6342 O O . SER B 1 287 ? 16.875 -37.688 0.66 1 96.62 287 SER B O 1
ATOM 6344 N N . VAL B 1 288 ? 18.266 -36 0.483 1 97 288 VAL B N 1
ATOM 6345 C CA . VAL B 1 288 ? 17.188 -35 0.385 1 97 288 VAL B CA 1
ATOM 6346 C C . VAL B 1 288 ? 16.922 -34.688 -1.082 1 97 288 VAL B C 1
ATOM 6348 O O . VAL B 1 288 ? 15.938 -34.031 -1.403 1 97 288 VAL B O 1
ATOM 6351 N N . GLY B 1 289 ? 17.797 -35.219 -1.964 1 97.06 289 GLY B N 1
ATOM 6352 C CA . GLY B 1 289 ? 17.703 -34.812 -3.355 1 97.06 289 GLY B CA 1
ATOM 6353 C C . GLY B 1 289 ? 17.25 -35.938 -4.277 1 97.06 289 GLY B C 1
ATOM 6354 O O . GLY B 1 289 ? 16.75 -35.656 -5.375 1 97.06 289 GLY B O 1
ATOM 6355 N N . LYS B 1 290 ? 17.344 -37.125 -3.883 1 96.88 290 LYS B N 1
ATOM 6356 C CA . LYS B 1 290 ? 17.219 -38.281 -4.77 1 96.88 290 LYS B CA 1
ATOM 6357 C C . LYS B 1 290 ? 15.805 -38.375 -5.344 1 96.88 290 LYS B C 1
ATOM 6359 O O . LYS B 1 290 ? 15.617 -38.875 -6.449 1 96.88 290 LYS B O 1
ATOM 6364 N N . ASP B 1 291 ? 14.891 -37.875 -4.633 1 97.06 291 ASP B N 1
ATOM 6365 C CA . ASP B 1 291 ? 13.516 -38.031 -5.086 1 97.06 291 ASP B CA 1
ATOM 6366 C C . ASP B 1 291 ? 12.984 -36.719 -5.688 1 97.06 291 ASP B C 1
ATOM 6368 O O . ASP B 1 291 ? 11.82 -36.656 -6.078 1 97.06 291 ASP B O 1
ATOM 6372 N N . LEU B 1 292 ? 13.812 -35.719 -5.75 1 98.56 292 LEU B N 1
ATOM 6373 C CA . LEU B 1 292 ? 13.367 -34.438 -6.281 1 98.56 292 LEU B CA 1
ATOM 6374 C C . LEU B 1 292 ? 13.031 -34.531 -7.766 1 98.56 292 LEU B C 1
ATOM 6376 O O . LEU B 1 292 ? 13.781 -35.125 -8.531 1 98.56 292 LEU B O 1
ATOM 6380 N N . LYS B 1 293 ? 11.898 -34 -8.148 1 98.69 293 LYS B N 1
ATOM 6381 C CA . LYS B 1 293 ? 11.578 -33.812 -9.562 1 98.69 293 LYS B CA 1
ATOM 6382 C C . LYS B 1 293 ? 12.289 -32.594 -10.125 1 98.69 293 LYS B C 1
ATOM 6384 O O . LYS B 1 293 ? 12.094 -31.469 -9.656 1 98.69 293 LYS B O 1
ATOM 6389 N N . VAL B 1 294 ? 13.086 -32.781 -11.148 1 98.88 294 VAL B N 1
ATOM 6390 C CA . VAL B 1 294 ? 13.844 -31.703 -11.742 1 98.88 294 VAL B CA 1
ATOM 6391 C C . VAL B 1 294 ? 13.055 -31.094 -12.898 1 98.88 294 VAL B C 1
ATOM 6393 O O . VAL B 1 294 ? 12.625 -31.797 -13.812 1 98.88 294 VAL B O 1
ATOM 6396 N N . LEU B 1 295 ? 12.836 -29.797 -12.828 1 98.88 295 LEU B N 1
ATOM 6397 C CA . LEU B 1 295 ? 12.18 -29.047 -13.898 1 98.88 295 LEU B CA 1
ATOM 6398 C C . LEU B 1 295 ? 13.203 -28.234 -14.695 1 98.88 295 LEU B C 1
ATOM 6400 O O . LEU B 1 295 ? 14.125 -27.656 -14.125 1 98.88 295 LEU B O 1
ATOM 6404 N N . ILE B 1 296 ? 13 -28.188 -16 1 98.81 296 ILE B N 1
ATOM 6405 C CA . ILE B 1 296 ? 13.898 -27.438 -16.875 1 98.81 296 ILE B CA 1
ATOM 6406 C C . ILE B 1 296 ? 13.18 -26.203 -17.406 1 98.81 296 ILE B C 1
ATOM 6408 O O . ILE B 1 296 ? 11.977 -26.031 -17.203 1 98.81 296 ILE B O 1
ATOM 6412 N N . MET B 1 297 ? 13.969 -25.219 -17.922 1 98.06 297 MET B N 1
ATOM 6413 C CA . MET B 1 297 ? 13.531 -23.984 -18.562 1 98.06 297 MET B CA 1
ATOM 6414 C C . MET B 1 297 ? 13.039 -22.969 -17.531 1 98.06 297 MET B C 1
ATOM 6416 O O . MET B 1 297 ? 13.82 -22.188 -17 1 98.06 297 MET B O 1
ATOM 6420 N N . ASP B 1 298 ? 11.609 -23.219 -17.125 1 98.06 298 ASP B N 1
ATOM 6421 C CA . ASP B 1 298 ? 11.016 -22.312 -16.156 1 98.06 298 ASP B CA 1
ATOM 6422 C C . ASP B 1 298 ? 11.094 -20.859 -16.641 1 98.06 298 ASP B C 1
ATOM 6424 O O . ASP B 1 298 ? 11.609 -20 -15.938 1 98.06 298 ASP B O 1
ATOM 6428 N N . ASP B 1 299 ? 10.625 -20.656 -17.797 1 96.88 299 ASP B N 1
ATOM 6429 C CA . ASP B 1 299 ? 10.672 -19.406 -18.547 1 96.88 299 ASP B CA 1
ATOM 6430 C C . ASP B 1 299 ? 9.453 -19.25 -19.453 1 96.88 299 ASP B C 1
ATOM 6432 O O . ASP B 1 299 ? 8.492 -20.031 -19.344 1 96.88 299 ASP B O 1
ATOM 6436 N N . ASN B 1 300 ? 9.5 -18.266 -20.312 1 94.25 300 ASN B N 1
ATOM 6437 C CA . ASN B 1 300 ? 8.367 -18.047 -21.203 1 94.25 300 ASN B CA 1
ATOM 6438 C C . ASN B 1 300 ? 8.305 -19.094 -22.297 1 94.25 300 ASN B C 1
ATOM 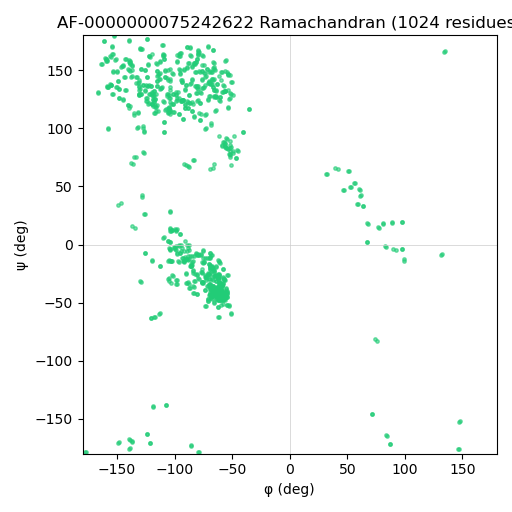6440 O O . ASN B 1 300 ? 9.336 -19.547 -22.781 1 94.25 300 ASN B O 1
ATOM 6444 N N . ARG B 1 301 ? 7.156 -19.453 -22.641 1 93.19 301 ARG B N 1
ATOM 6445 C CA . ARG B 1 301 ? 6.914 -20.594 -23.516 1 93.19 301 ARG B CA 1
ATOM 6446 C C . ARG B 1 301 ? 7.43 -20.328 -24.938 1 93.19 301 ARG B C 1
ATOM 6448 O O . ARG B 1 301 ? 7.559 -21.25 -25.734 1 93.19 301 ARG B O 1
ATOM 6455 N N . GLY B 1 302 ? 7.832 -19.047 -25.203 1 92.44 302 GLY B N 1
ATOM 6456 C CA . GLY B 1 302 ? 8.461 -18.75 -26.484 1 92.44 302 GLY B CA 1
ATOM 6457 C C . GLY B 1 302 ? 9.742 -19.516 -26.719 1 92.44 302 GLY B C 1
ATOM 6458 O O . GLY B 1 302 ? 10.188 -19.672 -27.859 1 92.44 302 GLY B O 1
ATOM 6459 N N . ASN B 1 303 ? 10.305 -20.078 -25.719 1 94.88 303 ASN B N 1
ATOM 6460 C CA . ASN B 1 303 ? 11.547 -20.844 -25.797 1 94.88 303 ASN B CA 1
ATOM 6461 C C . ASN B 1 303 ? 11.289 -22.281 -26.234 1 94.88 303 ASN B C 1
ATOM 6463 O O . ASN B 1 303 ? 12.227 -23.031 -26.516 1 94.88 303 ASN B O 1
ATOM 6467 N N . LEU B 1 304 ? 10.047 -22.719 -26.297 1 95.5 304 LEU B N 1
ATOM 6468 C CA . LEU B 1 304 ? 9.664 -24.078 -26.672 1 95.5 304 LEU B CA 1
ATOM 6469 C C . LEU B 1 304 ? 9.414 -24.172 -28.188 1 95.5 304 LEU B C 1
ATOM 6471 O O . LEU B 1 304 ? 9.047 -23.172 -28.812 1 95.5 304 LEU B O 1
ATOM 6475 N N . PRO B 1 305 ? 9.617 -25.266 -28.828 1 96.44 305 PRO B N 1
ATOM 6476 C CA . PRO B 1 305 ? 10.047 -26.531 -28.203 1 96.44 305 PRO B CA 1
ATOM 6477 C C . PRO B 1 305 ? 11.562 -26.656 -28.109 1 96.44 305 PRO B C 1
ATOM 6479 O O . PRO B 1 305 ? 12.078 -27.625 -27.547 1 96.44 305 PRO B O 1
ATOM 6482 N N . LYS B 1 306 ? 12.289 -25.688 -28.625 1 97.12 306 LYS B N 1
ATOM 6483 C CA . LYS B 1 306 ? 13.727 -25.781 -28.844 1 97.12 306 LYS B CA 1
ATOM 6484 C C . LYS B 1 306 ? 14.445 -26.109 -27.531 1 97.12 306 LYS B C 1
ATOM 6486 O O . LYS B 1 306 ? 15.352 -26.938 -27.5 1 97.12 306 LYS B O 1
ATOM 6491 N N . TRP B 1 307 ? 14.125 -25.438 -26.516 1 98.44 307 TRP B N 1
ATOM 6492 C CA . TRP B 1 307 ? 14.781 -25.672 -25.234 1 98.44 307 TRP B CA 1
ATOM 6493 C C . TRP B 1 307 ? 14.617 -27.109 -24.781 1 98.44 307 TRP B C 1
ATOM 6495 O O . TRP B 1 307 ? 15.594 -27.766 -24.422 1 98.44 307 TRP B O 1
ATOM 6505 N N . ALA B 1 308 ? 13.367 -27.578 -24.781 1 98.56 308 ALA B N 1
ATOM 6506 C CA . ALA B 1 308 ? 13.055 -28.938 -24.359 1 98.56 308 ALA B CA 1
ATOM 6507 C C . ALA B 1 308 ? 13.773 -29.953 -25.25 1 98.56 308 ALA B C 1
ATOM 6509 O O . ALA B 1 308 ? 14.344 -30.938 -24.75 1 98.56 308 ALA B O 1
ATOM 6510 N N . ASP B 1 309 ? 13.758 -29.719 -26.547 1 98.62 309 ASP B N 1
ATOM 6511 C CA . ASP B 1 309 ? 14.422 -30.609 -27.484 1 98.62 309 ASP B CA 1
ATOM 6512 C C . ASP B 1 309 ? 15.906 -30.75 -27.172 1 98.62 309 ASP B C 1
ATOM 6514 O O . ASP B 1 309 ? 16.453 -31.859 -27.141 1 98.62 309 ASP B O 1
ATOM 6518 N N . THR B 1 310 ? 16.484 -29.625 -26.969 1 98.75 310 THR B N 1
ATOM 6519 C CA . THR B 1 310 ? 17.938 -29.609 -26.719 1 98.75 310 THR B CA 1
ATOM 6520 C C . THR B 1 310 ? 18.281 -30.391 -25.469 1 98.75 310 THR B C 1
ATOM 6522 O O . THR B 1 310 ? 19.234 -31.188 -25.453 1 98.75 310 THR B O 1
ATOM 6525 N N . VAL B 1 311 ? 17.547 -30.281 -24.438 1 98.88 311 VAL B N 1
ATOM 6526 C CA . VAL B 1 311 ? 17.859 -30.906 -23.156 1 98.88 311 VAL B CA 1
ATOM 6527 C C . VAL B 1 311 ? 17.438 -32.375 -23.188 1 98.88 311 VAL B C 1
ATOM 6529 O O . VAL B 1 311 ? 18.219 -33.25 -22.828 1 98.88 311 VAL B O 1
ATOM 6532 N N . LEU B 1 312 ? 16.281 -32.719 -23.734 1 98.75 312 LEU B N 1
ATOM 6533 C CA . LEU B 1 312 ? 15.656 -34.031 -23.562 1 98.75 312 LEU B CA 1
ATOM 6534 C C . LEU B 1 312 ? 16.109 -35 -24.656 1 98.75 312 LEU B C 1
ATOM 6536 O O . LEU B 1 312 ? 15.938 -36.188 -24.547 1 98.75 312 LEU B O 1
ATOM 6540 N N . LYS B 1 313 ? 16.75 -34.5 -25.688 1 97.94 313 LYS B N 1
ATOM 6541 C CA . LYS B 1 313 ? 17.281 -35.375 -26.719 1 97.94 313 LYS B CA 1
ATOM 6542 C C . LYS B 1 313 ? 18.562 -36.062 -26.219 1 97.94 313 LYS B C 1
ATOM 6544 O O . LYS B 1 313 ? 19 -37.062 -26.797 1 97.94 313 LYS B O 1
ATOM 6549 N N . ASP B 1 314 ? 19.156 -35.406 -25.266 1 98.31 314 ASP B N 1
ATOM 6550 C CA . ASP B 1 314 ? 20.234 -36.094 -24.562 1 98.31 314 ASP B CA 1
ATOM 6551 C C . ASP B 1 314 ? 19.688 -37.125 -23.562 1 98.31 314 ASP B C 1
ATOM 6553 O O . ASP B 1 314 ? 19.172 -36.719 -22.5 1 98.31 314 ASP B O 1
ATOM 6557 N N . THR B 1 315 ? 19.875 -38.344 -23.781 1 97.56 315 THR B N 1
ATOM 6558 C CA . THR B 1 315 ? 19.203 -39.406 -23.047 1 97.56 315 THR B CA 1
ATOM 6559 C C . THR B 1 315 ? 19.625 -39.438 -21.578 1 97.56 315 THR B C 1
ATOM 6561 O O . THR B 1 315 ? 18.828 -39.719 -20.703 1 97.56 315 THR B O 1
ATOM 6564 N N . GLU B 1 316 ? 20.828 -39.188 -21.375 1 97.75 316 GLU B N 1
ATOM 6565 C CA . GLU B 1 316 ? 21.281 -39.156 -19.984 1 97.75 316 GLU B CA 1
ATOM 6566 C C . GLU B 1 316 ? 20.641 -38 -19.219 1 97.75 316 GLU B C 1
ATOM 6568 O O . GLU B 1 316 ? 20.156 -38.188 -18.109 1 97.75 316 GLU B O 1
ATOM 6573 N N . THR B 1 317 ? 20.703 -36.844 -19.797 1 98.5 317 THR B N 1
ATOM 6574 C CA . THR B 1 317 ? 20.062 -35.688 -19.156 1 98.5 317 THR B CA 1
ATOM 6575 C C . THR B 1 317 ? 18.578 -35.938 -18.953 1 98.5 317 THR B C 1
ATOM 6577 O O . THR B 1 317 ? 18.016 -35.625 -17.891 1 98.5 317 THR B O 1
ATOM 6580 N N . ALA B 1 318 ? 17.922 -36.469 -19.938 1 98.5 318 ALA B N 1
ATOM 6581 C CA . ALA B 1 318 ? 16.484 -36.75 -19.906 1 98.5 318 ALA B CA 1
ATOM 6582 C C . ALA B 1 318 ? 16.125 -37.656 -18.719 1 98.5 318 ALA B C 1
ATOM 6584 O O . ALA B 1 318 ? 15.047 -37.531 -18.156 1 98.5 318 ALA B O 1
ATOM 6585 N N . SER B 1 319 ? 17.016 -38.5 -18.328 1 98.06 319 SER B N 1
ATOM 6586 C CA . SER B 1 319 ? 16.734 -39.438 -17.25 1 98.06 319 SER B CA 1
ATOM 6587 C C . SER B 1 319 ? 16.625 -38.719 -15.906 1 98.06 319 SER B C 1
ATOM 6589 O O . SER B 1 319 ? 16.062 -39.281 -14.953 1 98.06 319 SER B O 1
ATOM 6591 N N . TYR B 1 320 ? 17.125 -37.469 -15.812 1 98.44 320 TYR B N 1
ATOM 6592 C CA . TYR B 1 320 ? 17.047 -36.719 -14.578 1 98.44 320 TYR B CA 1
ATOM 6593 C C . TYR B 1 320 ? 15.844 -35.781 -14.586 1 98.44 320 TYR B C 1
ATOM 6595 O O . TYR B 1 320 ? 15.453 -35.25 -13.547 1 98.44 320 TYR B O 1
ATOM 6603 N N . VAL B 1 321 ? 15.227 -35.531 -15.734 1 98.75 321 VAL B N 1
ATOM 6604 C CA . VAL B 1 321 ? 14.258 -34.469 -15.914 1 98.75 321 VAL B CA 1
ATOM 6605 C C . VAL B 1 321 ? 12.844 -35.031 -15.789 1 98.75 321 VAL B C 1
ATOM 6607 O O . VAL B 1 321 ? 12.5 -36.031 -16.422 1 98.75 321 VAL B O 1
ATOM 6610 N N . ALA B 1 322 ? 12.062 -34.344 -14.992 1 98.5 322 ALA B N 1
ATOM 6611 C CA . ALA B 1 322 ? 10.688 -34.812 -14.773 1 98.5 322 ALA B CA 1
ATOM 6612 C C . ALA B 1 322 ? 9.703 -33.938 -15.547 1 98.5 322 ALA B C 1
ATOM 6614 O O . ALA B 1 322 ? 8.625 -34.406 -15.938 1 98.5 322 ALA B O 1
ATOM 6615 N N . GLY B 1 323 ? 10.047 -32.656 -15.703 1 98.62 323 GLY B N 1
ATOM 6616 C CA . GLY B 1 323 ? 9.062 -31.766 -16.312 1 98.62 323 GLY B CA 1
ATOM 6617 C C . GLY B 1 323 ? 9.672 -30.484 -16.844 1 98.62 323 GLY B C 1
ATOM 6618 O O . GLY B 1 323 ? 10.875 -30.25 -16.719 1 98.62 323 GLY B O 1
ATOM 6619 N N . ILE B 1 324 ? 8.859 -29.656 -17.516 1 98.62 324 ILE B N 1
ATOM 6620 C CA . ILE B 1 324 ? 9.203 -28.375 -18.109 1 98.62 324 ILE B CA 1
ATOM 6621 C C . ILE B 1 324 ? 8.359 -27.266 -17.484 1 98.62 324 ILE B C 1
ATOM 6623 O O . ILE B 1 324 ? 7.125 -27.344 -17.484 1 98.62 324 ILE B O 1
ATOM 6627 N N . GLY B 1 325 ? 9.023 -26.281 -16.875 1 98.31 325 GLY B N 1
ATOM 6628 C CA . GLY B 1 325 ? 8.305 -25.156 -16.312 1 98.31 325 GLY B CA 1
ATOM 6629 C C . GLY B 1 325 ? 8.047 -24.062 -17.344 1 98.31 325 GLY B C 1
ATOM 6630 O O . GLY B 1 325 ? 8.922 -23.734 -18.141 1 98.31 325 GLY B O 1
ATOM 6631 N N . VAL B 1 326 ? 6.82 -23.469 -17.297 1 97.19 326 VAL B N 1
ATOM 6632 C CA . VAL B 1 326 ? 6.508 -22.375 -18.203 1 97.19 326 VAL B CA 1
ATOM 6633 C C . VAL B 1 326 ? 5.84 -21.234 -17.438 1 97.19 326 VAL B C 1
ATOM 6635 O O . VAL B 1 326 ? 5.074 -21.484 -16.5 1 97.19 326 VAL B O 1
ATOM 6638 N N . HIS B 1 327 ? 6.172 -20.031 -17.875 1 95.25 327 HIS B N 1
ATOM 6639 C CA . HIS B 1 327 ? 5.516 -18.828 -17.375 1 95.25 327 HIS B CA 1
ATOM 6640 C C . HIS B 1 327 ? 4.379 -18.391 -18.281 1 95.25 327 HIS B C 1
ATOM 6642 O O . HIS B 1 327 ? 4.352 -18.75 -19.469 1 95.25 327 HIS B O 1
ATOM 6648 N N . SER B 1 328 ? 3.494 -17.562 -17.797 1 84.88 328 SER B N 1
ATOM 6649 C CA . SER B 1 328 ? 2.25 -17.234 -18.484 1 84.88 328 SER B CA 1
ATOM 6650 C C . SER B 1 328 ? 2.354 -15.914 -19.234 1 84.88 328 SER B C 1
ATOM 6652 O O . SER B 1 328 ? 1.35 -15.391 -19.719 1 84.88 328 SER B O 1
ATOM 6654 N N . TYR B 1 329 ? 3.488 -15.305 -19.422 1 79.38 329 TYR B N 1
ATOM 6655 C CA . TYR B 1 329 ? 3.586 -13.922 -19.859 1 79.38 329 TYR B CA 1
ATOM 6656 C C . TYR B 1 329 ? 3.57 -13.82 -21.375 1 79.38 329 TYR B C 1
ATOM 6658 O O . TYR B 1 329 ? 3.508 -12.727 -21.938 1 79.38 329 TYR B O 1
ATOM 6666 N N . GLN B 1 330 ? 3.578 -14.969 -22.078 1 74.31 330 GLN B N 1
ATOM 6667 C CA . GLN B 1 330 ? 3.498 -15.016 -23.547 1 74.31 330 GLN B CA 1
ATOM 6668 C C . GLN B 1 330 ? 2.363 -15.922 -24 1 74.31 330 GLN B C 1
ATOM 6670 O O . GLN B 1 330 ? 2.428 -16.5 -25.094 1 74.31 330 GLN B O 1
ATOM 6675 N N . ASP B 1 331 ? 1.36 -16.125 -23.25 1 73.06 331 ASP B N 1
ATOM 6676 C CA . ASP B 1 331 ? 0.304 -17.094 -23.484 1 73.06 331 ASP B CA 1
ATOM 6677 C C . ASP B 1 331 ? -0.479 -16.766 -24.75 1 73.06 331 ASP B C 1
ATOM 6679 O O . ASP B 1 331 ? -1.029 -17.656 -25.406 1 73.06 331 ASP B O 1
ATOM 6683 N N . SER B 1 332 ? -0.43 -15.648 -25.234 1 66.62 332 SER B N 1
ATOM 6684 C CA . SER B 1 332 ? -1.253 -15.273 -26.375 1 66.62 332 SER B CA 1
ATOM 6685 C C . SER B 1 332 ? -0.624 -15.742 -27.688 1 66.62 332 SER B C 1
ATOM 6687 O O . SER B 1 332 ? -1.302 -15.82 -28.703 1 66.62 332 SER B O 1
ATOM 6689 N N . GLU B 1 333 ? 0.527 -16.234 -27.75 1 65.5 333 GLU B N 1
ATOM 6690 C CA . GLU B 1 333 ? 1.153 -16.391 -29.047 1 65.5 333 GLU B CA 1
ATOM 6691 C C . GLU B 1 333 ? 1.856 -17.734 -29.172 1 65.5 333 GLU B C 1
ATOM 6693 O O . GLU B 1 333 ? 2.533 -18 -30.172 1 65.5 333 GLU B O 1
ATOM 6698 N N . SER B 1 334 ? 1.478 -18.656 -28.219 1 67.44 334 SER B N 1
ATOM 6699 C CA . SER B 1 334 ? 2.496 -19.703 -28.266 1 67.44 334 SER B CA 1
ATOM 6700 C C . SER B 1 334 ? 1.894 -21.062 -27.953 1 67.44 334 SER B C 1
ATOM 6702 O O . SER B 1 334 ? 2.566 -21.938 -27.406 1 67.44 334 SER B O 1
ATOM 6704 N N . ASP B 1 335 ? 0.669 -21.266 -28.391 1 75.25 335 ASP B N 1
ATOM 6705 C CA . ASP B 1 335 ? 0.029 -22.547 -28.094 1 75.25 335 ASP B CA 1
ATOM 6706 C C . ASP B 1 335 ? 0.649 -23.672 -28.906 1 75.25 335 ASP B C 1
ATOM 6708 O O . ASP B 1 335 ? 0.801 -24.797 -28.406 1 75.25 335 ASP B O 1
ATOM 6712 N N . LYS B 1 336 ? 0.998 -23.375 -30.031 1 86.75 336 LYS B N 1
ATOM 6713 C CA . LYS B 1 336 ? 1.597 -24.391 -30.891 1 86.75 336 LYS B CA 1
ATOM 6714 C C . LYS B 1 336 ? 2.893 -24.922 -30.297 1 86.75 336 LYS B C 1
ATOM 6716 O O . LYS B 1 336 ? 3.238 -26.094 -30.484 1 86.75 336 LYS B O 1
ATOM 6721 N N . HIS B 1 337 ? 3.533 -24.094 -29.547 1 92.44 337 HIS B N 1
ATOM 6722 C CA . HIS B 1 337 ? 4.785 -24.484 -28.906 1 92.44 337 HIS B CA 1
ATOM 6723 C C . HIS B 1 337 ? 4.547 -25.562 -27.859 1 92.44 337 HIS B C 1
ATOM 6725 O O . HIS B 1 337 ? 5.34 -26.484 -27.734 1 92.44 337 HIS B O 1
ATOM 6731 N N . LEU B 1 338 ? 3.467 -25.469 -27.188 1 95.56 338 LEU B N 1
ATOM 6732 C CA . LEU B 1 338 ? 3.145 -26.438 -26.141 1 95.56 338 LEU B CA 1
ATOM 6733 C C . LEU B 1 338 ? 2.791 -27.797 -26.734 1 95.56 338 LEU B C 1
ATOM 6735 O O . LEU B 1 338 ? 3.303 -28.828 -26.297 1 95.56 338 LEU B O 1
ATOM 6739 N N . GLN B 1 339 ? 1.932 -27.766 -27.75 1 94.75 339 GLN B N 1
ATOM 6740 C CA . GLN B 1 339 ? 1.525 -29 -28.422 1 94.75 339 GLN B CA 1
ATOM 6741 C C . GLN B 1 339 ? 2.729 -29.719 -29.016 1 94.75 339 GLN B C 1
ATOM 6743 O O . GLN B 1 339 ? 2.885 -30.922 -28.844 1 94.75 339 GLN B O 1
ATOM 6748 N N . GLN B 1 340 ? 3.533 -28.984 -29.703 1 96.44 340 GLN B N 1
ATOM 6749 C CA . GLN B 1 340 ? 4.711 -29.578 -30.328 1 96.44 340 GLN B CA 1
ATOM 6750 C C . GLN B 1 340 ? 5.656 -30.172 -29.281 1 96.44 340 GLN B C 1
ATOM 6752 O O . GLN B 1 340 ? 6.23 -31.234 -29.5 1 96.44 340 GLN B O 1
ATOM 6757 N N . THR B 1 341 ? 5.84 -29.438 -28.234 1 97.75 341 THR B N 1
ATOM 6758 C CA . THR B 1 341 ? 6.711 -29.906 -27.172 1 97.75 341 THR B CA 1
ATOM 6759 C C . THR B 1 341 ? 6.188 -31.219 -26.578 1 97.75 341 THR B C 1
ATOM 6761 O O . THR B 1 341 ? 6.957 -32.156 -26.375 1 97.75 341 THR B O 1
ATOM 6764 N N . HIS B 1 342 ? 4.879 -31.297 -26.344 1 97.5 342 HIS B N 1
ATOM 6765 C CA . HIS B 1 342 ? 4.277 -32.531 -25.844 1 97.5 342 HIS B CA 1
ATOM 6766 C C . HIS B 1 342 ? 4.453 -33.688 -26.828 1 97.5 342 HIS B C 1
ATOM 6768 O O . HIS B 1 342 ? 4.781 -34.781 -26.438 1 97.5 342 HIS B O 1
ATOM 6774 N N . ASP B 1 343 ? 4.258 -33.375 -28.094 1 97.56 343 ASP B N 1
ATOM 6775 C CA . ASP B 1 343 ? 4.391 -34.438 -29.109 1 97.56 343 ASP B CA 1
ATOM 6776 C C . ASP B 1 343 ? 5.82 -34.938 -29.172 1 97.56 343 ASP B C 1
ATOM 6778 O O . ASP B 1 343 ? 6.039 -36.156 -29.344 1 97.56 343 ASP B O 1
ATOM 6782 N N . ASN B 1 344 ? 6.707 -34.031 -29.062 1 98.19 344 ASN B N 1
ATOM 6783 C CA . ASN B 1 344 ? 8.117 -34.406 -29.125 1 98.19 344 ASN B CA 1
ATOM 6784 C C . ASN B 1 344 ? 8.547 -35.188 -27.875 1 98.19 344 ASN B C 1
ATOM 6786 O O . ASN B 1 344 ? 9.43 -36.031 -27.953 1 98.19 344 ASN B O 1
ATOM 6790 N N . HIS B 1 345 ? 7.988 -34.844 -26.75 1 98.06 345 HIS B N 1
ATOM 6791 C CA . HIS B 1 345 ? 8.414 -35.406 -25.484 1 98.06 345 HIS B CA 1
ATOM 6792 C C . HIS B 1 345 ? 7.219 -35.781 -24.609 1 98.06 345 HIS B C 1
ATOM 6794 O O . HIS B 1 345 ? 7.023 -35.188 -23.531 1 98.06 345 HIS B O 1
ATOM 6800 N N . PRO B 1 346 ? 6.449 -36.75 -24.906 1 96.56 346 PRO B N 1
ATOM 6801 C CA . PRO B 1 346 ? 5.184 -37.062 -24.234 1 96.56 346 PRO B CA 1
ATOM 6802 C C . PRO B 1 346 ? 5.383 -37.594 -22.812 1 96.56 346 PRO B C 1
ATOM 6804 O O . PRO B 1 346 ? 4.43 -37.656 -22.031 1 96.56 346 PRO B O 1
ATOM 6807 N N . ASN B 1 347 ? 6.629 -37.938 -22.453 1 95.44 347 ASN B N 1
ATOM 6808 C CA . ASN B 1 347 ? 6.867 -38.594 -21.156 1 95.44 347 ASN B CA 1
ATOM 6809 C C . ASN B 1 347 ? 7.227 -37.562 -20.094 1 95.44 347 ASN B C 1
ATOM 6811 O O . ASN B 1 347 ? 7.383 -37.906 -18.922 1 95.44 347 ASN B O 1
ATOM 6815 N N . VAL B 1 348 ? 7.387 -36.344 -20.422 1 97.62 348 VAL B N 1
ATOM 6816 C CA . VAL B 1 348 ? 7.672 -35.25 -19.484 1 97.62 348 VAL B CA 1
ATOM 6817 C C . VAL B 1 348 ? 6.48 -34.312 -19.406 1 97.62 348 VAL B C 1
ATOM 6819 O O . VAL B 1 348 ? 5.859 -34 -20.438 1 97.62 348 VAL B O 1
ATOM 6822 N N . PHE B 1 349 ? 6.125 -33.938 -18.219 1 97.88 349 PHE B N 1
ATOM 6823 C CA . PHE B 1 349 ? 4.98 -33.062 -18.094 1 97.88 349 PHE B CA 1
ATOM 6824 C C . PHE B 1 349 ? 5.402 -31.609 -18.312 1 97.88 349 PHE B C 1
ATOM 6826 O O . PHE B 1 349 ? 6.574 -31.266 -18.156 1 97.88 349 PHE B O 1
ATOM 6833 N N . ILE B 1 350 ? 4.492 -30.75 -18.703 1 98 350 ILE B N 1
ATOM 6834 C CA . ILE B 1 350 ? 4.629 -29.297 -18.766 1 98 350 ILE B CA 1
ATOM 6835 C C . ILE B 1 350 ? 3.832 -28.672 -17.625 1 98 350 ILE B C 1
ATOM 6837 O O . ILE B 1 350 ? 2.664 -29 -17.406 1 98 350 ILE B O 1
ATOM 6841 N N . PHE B 1 351 ? 4.449 -27.797 -16.875 1 98.12 351 PHE B N 1
ATOM 6842 C CA . PHE B 1 351 ? 3.84 -27.25 -15.664 1 98.12 351 PHE B CA 1
ATOM 6843 C C . PHE B 1 351 ? 3.938 -25.734 -15.641 1 98.12 351 PHE B C 1
ATOM 6845 O O . PHE B 1 351 ? 5.008 -25.172 -15.883 1 98.12 351 PHE B O 1
ATOM 6852 N N . GLY B 1 352 ? 2.771 -25.078 -15.383 1 97.62 352 GLY B N 1
ATOM 6853 C CA . GLY B 1 352 ? 2.812 -23.641 -15.18 1 97.62 352 GLY B CA 1
ATOM 6854 C C . GLY B 1 352 ? 3.402 -23.234 -13.844 1 97.62 352 GLY B C 1
ATOM 6855 O O . GLY B 1 352 ? 2.756 -23.391 -12.805 1 97.62 352 GLY B O 1
ATOM 6856 N N . THR B 1 353 ? 4.586 -22.609 -13.844 1 98.19 353 THR B N 1
ATOM 6857 C CA . THR B 1 353 ? 5.316 -22.406 -12.602 1 98.19 353 THR B CA 1
ATOM 6858 C C . THR B 1 353 ? 5.156 -20.969 -12.109 1 98.19 353 THR B C 1
ATOM 6860 O O . THR B 1 353 ? 5.473 -20.656 -10.961 1 98.19 353 THR B O 1
ATOM 6863 N N . GLU B 1 354 ? 4.656 -20.094 -13 1 97.38 354 GLU B N 1
ATOM 6864 C CA . GLU B 1 354 ? 4.539 -18.719 -12.562 1 97.38 354 GLU B CA 1
ATOM 6865 C C . GLU B 1 354 ? 3.51 -17.953 -13.406 1 97.38 354 GLU B C 1
ATOM 6867 O O . GLU B 1 354 ? 3.467 -18.109 -14.625 1 97.38 354 GLU B O 1
ATOM 6872 N N . ALA B 1 355 ? 2.713 -17.203 -12.727 1 96.12 355 ALA B N 1
ATOM 6873 C CA . ALA B 1 355 ? 1.777 -16.266 -13.359 1 96.12 355 ALA B CA 1
ATOM 6874 C C . ALA B 1 355 ? 1.518 -15.062 -12.461 1 96.12 355 ALA B C 1
ATOM 6876 O O . ALA B 1 355 ? 1.611 -15.156 -11.234 1 96.12 355 ALA B O 1
ATOM 6877 N N . SER B 1 356 ? 1.267 -13.945 -13.039 1 94.62 356 SER B N 1
ATOM 6878 C CA . SER B 1 356 ? 0.963 -12.734 -12.273 1 94.62 356 SER B CA 1
ATOM 6879 C C . SER B 1 356 ? 0.221 -11.719 -13.133 1 94.62 356 SER B C 1
ATOM 6881 O O . SER B 1 356 ? 0.265 -11.781 -14.367 1 94.62 356 SER B O 1
ATOM 6883 N N . GLU B 1 357 ? -0.484 -10.828 -12.477 1 94.75 357 GLU B N 1
ATOM 6884 C CA . GLU B 1 357 ? -1.099 -9.672 -13.117 1 94.75 357 GLU B CA 1
ATOM 6885 C C . GLU B 1 357 ? -0.493 -8.367 -12.594 1 94.75 357 GLU B C 1
ATOM 6887 O O . GLU B 1 357 ? 0.087 -8.344 -11.508 1 94.75 357 GLU B O 1
ATOM 6892 N N . GLY B 1 358 ? -0.586 -7.34 -13.383 1 92.19 358 GLY B N 1
ATOM 6893 C CA . GLY B 1 358 ? -0.134 -6.027 -12.953 1 92.19 358 GLY B CA 1
ATOM 6894 C C . GLY B 1 358 ? 1.366 -5.844 -13.078 1 92.19 358 GLY B C 1
ATOM 6895 O O . GLY B 1 358 ? 1.94 -4.941 -12.461 1 92.19 358 GLY B O 1
ATOM 6896 N N . TYR B 1 359 ? 2.002 -6.637 -13.828 1 85.94 359 TYR B N 1
ATOM 6897 C CA . TYR B 1 359 ? 3.459 -6.648 -13.898 1 85.94 359 TYR B CA 1
ATOM 6898 C C . TYR B 1 359 ? 3.963 -5.73 -15 1 85.94 359 TYR B C 1
ATOM 6900 O O . TYR B 1 359 ? 5.152 -5.414 -15.062 1 85.94 359 TYR B O 1
ATOM 6908 N N . LYS B 1 360 ? 3.055 -5.324 -15.898 1 81.81 360 LYS B N 1
ATOM 6909 C CA . LYS B 1 360 ? 3.482 -4.504 -17.031 1 81.81 360 LYS B CA 1
ATOM 6910 C C . LYS B 1 360 ? 3.73 -3.061 -16.594 1 81.81 360 LYS B C 1
ATOM 6912 O O . LYS B 1 360 ? 2.971 -2.506 -15.797 1 81.81 360 LYS B O 1
ATOM 6917 N N . ALA B 1 361 ? 4.668 -2.408 -17.062 1 66.44 361 ALA B N 1
ATOM 6918 C CA . ALA B 1 361 ? 5.176 -1.098 -16.656 1 66.44 361 ALA B CA 1
ATOM 6919 C C . ALA B 1 361 ? 4.07 -0.049 -16.672 1 66.44 361 ALA B C 1
ATOM 6921 O O . ALA B 1 361 ? 4.023 0.831 -15.812 1 66.44 361 ALA B O 1
ATOM 6922 N N . LYS B 1 362 ? 3.156 -0.007 -17.547 1 67 362 LYS B N 1
ATOM 6923 C CA . LYS B 1 362 ? 2.191 1.08 -17.672 1 67 362 LYS B CA 1
ATOM 6924 C C . LYS B 1 362 ? 0.868 0.724 -17 1 67 362 LYS B C 1
ATOM 6926 O O . LYS B 1 362 ? -0.079 1.514 -17.031 1 67 362 LYS B O 1
ATOM 6931 N N . GLU B 1 363 ? 0.916 -0.307 -16.234 1 79.75 363 GLU B N 1
ATOM 6932 C CA . GLU B 1 363 ? -0.321 -0.722 -15.586 1 79.75 363 GLU B CA 1
ATOM 6933 C C . GLU B 1 363 ? -0.28 -0.424 -14.086 1 79.75 363 GLU B C 1
ATOM 6935 O O . GLU B 1 363 ? 0.798 -0.35 -13.492 1 79.75 363 GLU B O 1
ATOM 6940 N N . THR B 1 364 ? -1.482 -0.167 -13.625 1 84.62 364 THR B N 1
ATOM 6941 C CA . THR B 1 364 ? -1.629 -0.12 -12.18 1 84.62 364 THR B CA 1
ATOM 6942 C C . THR B 1 364 ? -1.248 -1.459 -11.547 1 84.62 364 THR B C 1
ATOM 6944 O O . THR B 1 364 ? -1.688 -2.514 -12.016 1 84.62 364 THR B O 1
ATOM 6947 N N . SER B 1 365 ? -0.373 -1.441 -10.609 1 91.38 365 SER B N 1
ATOM 6948 C CA . SER B 1 365 ? 0.062 -2.699 -10.016 1 91.38 365 SER B CA 1
ATOM 6949 C C . SER B 1 365 ? -1.1 -3.418 -9.336 1 91.38 365 SER B C 1
ATOM 6951 O O . SER B 1 365 ? -1.629 -4.395 -9.875 1 91.38 365 SER B O 1
ATOM 6953 N N . VAL B 1 366 ? -1.609 -2.746 -8.344 1 93.44 366 VAL B N 1
ATOM 6954 C CA . VAL B 1 366 ? -2.787 -3.324 -7.703 1 93.44 366 VAL B CA 1
ATOM 6955 C C . VAL B 1 366 ? -4.047 -2.619 -8.203 1 93.44 366 VAL B C 1
ATOM 6957 O O . VAL B 1 366 ? -4.223 -1.419 -7.984 1 93.44 366 VAL B O 1
ATOM 6960 N N . ASP B 1 367 ? -4.898 -3.318 -8.914 1 95.06 367 ASP B N 1
ATOM 6961 C CA . ASP B 1 367 ? -6.18 -2.82 -9.406 1 95.06 367 ASP B CA 1
ATOM 6962 C C . ASP B 1 367 ? -7.344 -3.482 -8.664 1 95.06 367 ASP B C 1
ATOM 6964 O O . ASP B 1 367 ? -7.801 -4.559 -9.062 1 95.06 367 ASP B O 1
ATOM 6968 N N . TYR B 1 368 ? -7.832 -2.822 -7.691 1 92.94 368 TYR B N 1
ATOM 6969 C CA . TYR B 1 368 ? -8.805 -3.389 -6.762 1 92.94 368 TYR B CA 1
ATOM 6970 C C . TYR B 1 368 ? -10.078 -3.807 -7.492 1 92.94 368 TYR B C 1
ATOM 6972 O O . TYR B 1 368 ? -10.688 -2.998 -8.195 1 92.94 368 TYR B O 1
ATOM 6980 N N . GLY B 1 369 ? -10.422 -5.066 -7.344 1 96.25 369 GLY B N 1
ATOM 6981 C CA . GLY B 1 369 ? -11.68 -5.574 -7.859 1 96.25 369 GLY B CA 1
ATOM 6982 C C . GLY B 1 369 ? -11.664 -5.809 -9.359 1 96.25 369 GLY B C 1
ATOM 6983 O O . GLY B 1 369 ? -12.695 -6.117 -9.953 1 96.25 369 GLY B O 1
ATOM 6984 N N . SER B 1 370 ? -10.531 -5.824 -9.953 1 97.5 370 SER B N 1
ATOM 6985 C CA . SER B 1 370 ? -10.445 -5.879 -11.414 1 97.5 370 SER B CA 1
ATOM 6986 C C . SER B 1 370 ? -11.016 -7.188 -11.945 1 97.5 370 SER B C 1
ATOM 6988 O O . SER B 1 370 ? -10.406 -8.25 -11.773 1 97.5 370 SER B O 1
ATOM 6990 N N . TRP B 1 371 ? -12.078 -7.035 -12.68 1 97.88 371 TRP B N 1
ATOM 6991 C CA . TRP B 1 371 ? -12.664 -8.195 -13.336 1 97.88 371 TRP B CA 1
ATOM 6992 C C . TRP B 1 371 ? -11.836 -8.609 -14.555 1 97.88 371 TRP B C 1
ATOM 6994 O O . TRP B 1 371 ? -11.719 -9.797 -14.867 1 97.88 371 TRP B O 1
ATOM 7004 N N . ASP B 1 372 ? -11.25 -7.617 -15.18 1 97.19 372 ASP B N 1
ATOM 7005 C CA . ASP B 1 372 ? -10.43 -7.91 -16.344 1 97.19 372 ASP B CA 1
ATOM 7006 C C . ASP B 1 372 ? -9.289 -8.867 -15.992 1 97.19 372 ASP B C 1
ATOM 7008 O O . ASP B 1 372 ? -8.961 -9.758 -16.766 1 97.19 372 ASP B O 1
ATOM 7012 N N . ARG B 1 373 ? -8.789 -8.734 -14.844 1 97.19 373 ARG B N 1
ATOM 7013 C CA . ARG B 1 373 ? -7.676 -9.586 -14.43 1 97.19 373 ARG B CA 1
ATOM 7014 C C . ARG B 1 373 ? -8.164 -10.992 -14.078 1 97.19 373 ARG B C 1
ATOM 7016 O O . ARG B 1 373 ? -7.449 -11.969 -14.297 1 97.19 373 ARG B O 1
ATOM 7023 N N . ALA B 1 374 ? -9.328 -11.094 -13.555 1 98.12 374 ALA B N 1
ATOM 7024 C CA . ALA B 1 374 ? -9.922 -12.414 -13.344 1 98.12 374 ALA B CA 1
ATOM 7025 C C . ALA B 1 374 ? -10.148 -13.133 -14.672 1 98.12 374 ALA B C 1
ATOM 7027 O O . ALA B 1 374 ? -9.844 -14.32 -14.805 1 98.12 374 ALA B O 1
ATOM 7028 N N . GLU B 1 375 ? -10.656 -12.391 -15.641 1 97.38 375 GLU B N 1
ATOM 7029 C CA . GLU B 1 375 ? -10.883 -12.953 -16.969 1 97.38 375 GLU B CA 1
ATOM 7030 C C . GLU B 1 375 ? -9.57 -13.406 -17.6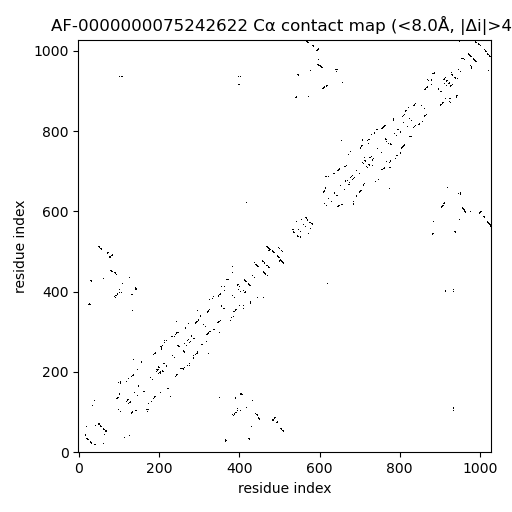09 1 97.38 375 GLU B C 1
ATOM 7032 O O . GLU B 1 375 ? -9.516 -14.461 -18.234 1 97.38 375 GLU B O 1
ATOM 7037 N N . ASP B 1 376 ? -8.609 -12.57 -17.406 1 95.81 376 ASP B N 1
ATOM 7038 C CA . ASP B 1 376 ? -7.293 -12.914 -17.938 1 95.81 376 ASP B CA 1
ATOM 7039 C C . ASP B 1 376 ? -6.773 -14.211 -17.328 1 95.81 376 ASP B C 1
ATOM 7041 O O . ASP B 1 376 ? -6.246 -15.07 -18.047 1 95.81 376 ASP B O 1
ATOM 7045 N N . TYR B 1 377 ? -6.887 -14.367 -16.047 1 97 377 TYR B N 1
ATOM 7046 C CA . TYR B 1 377 ? -6.434 -15.578 -15.367 1 97 377 TYR B CA 1
ATOM 7047 C C . TYR B 1 377 ? -7.172 -16.797 -15.898 1 97 377 TYR B C 1
ATOM 7049 O O . TYR B 1 377 ? -6.559 -17.828 -16.172 1 97 377 TYR B O 1
ATOM 7057 N N . VAL B 1 378 ? -8.453 -16.688 -16.047 1 97.75 378 VAL B N 1
ATOM 7058 C CA . VAL B 1 378 ? -9.234 -17.828 -16.531 1 97.75 378 VAL B CA 1
ATOM 7059 C C . VAL B 1 378 ? -8.805 -18.172 -17.953 1 97.75 378 VAL B C 1
ATOM 7061 O O . VAL B 1 378 ? -8.602 -19.344 -18.281 1 97.75 378 VAL B O 1
ATOM 7064 N N . SER B 1 379 ? -8.664 -17.141 -18.75 1 95.44 379 SER B N 1
ATOM 7065 C CA . SER B 1 379 ? -8.227 -17.359 -20.125 1 95.44 379 SER B CA 1
ATOM 7066 C C . SER B 1 379 ? -6.859 -18.031 -20.172 1 95.44 379 SER B C 1
ATOM 7068 O O . SER B 1 379 ? -6.637 -18.953 -20.953 1 95.44 379 SER B O 1
ATOM 7070 N N . ASP B 1 380 ? -5.98 -17.562 -19.328 1 94.75 380 ASP B N 1
ATOM 7071 C CA . ASP B 1 380 ? -4.629 -18.125 -19.281 1 94.75 380 ASP B CA 1
ATOM 7072 C C . ASP B 1 380 ? -4.66 -19.594 -18.844 1 94.75 380 ASP B C 1
ATOM 7074 O O . ASP B 1 380 ? -4 -20.438 -19.438 1 94.75 380 ASP B O 1
ATOM 7078 N N . ILE B 1 381 ? -5.387 -19.875 -17.828 1 97.19 381 ILE B N 1
ATOM 7079 C CA . ILE B 1 381 ? -5.441 -21.234 -17.281 1 97.19 381 ILE B CA 1
ATOM 7080 C C . ILE B 1 381 ? -6.094 -22.172 -18.297 1 97.19 381 ILE B C 1
ATOM 7082 O O . ILE B 1 381 ? -5.609 -23.281 -18.516 1 97.19 381 ILE B O 1
ATOM 7086 N N . LEU B 1 382 ? -7.188 -21.703 -18.922 1 96.44 382 LEU B N 1
ATOM 7087 C CA . LEU B 1 382 ? -7.844 -22.531 -19.938 1 96.44 382 LEU B CA 1
ATOM 7088 C C . LEU B 1 382 ? -6.906 -22.797 -21.109 1 96.44 382 LEU B C 1
ATOM 7090 O O . LEU B 1 382 ? -6.848 -23.922 -21.625 1 96.44 382 LEU B O 1
ATOM 7094 N N . ASP B 1 383 ? -6.234 -21.75 -21.5 1 94.75 383 ASP B N 1
ATOM 7095 C CA . ASP B 1 383 ? -5.285 -21.922 -22.609 1 94.75 383 ASP B CA 1
ATOM 7096 C C . ASP B 1 383 ? -4.211 -22.953 -22.25 1 94.75 383 ASP B C 1
ATOM 7098 O O . ASP B 1 383 ? -3.879 -23.812 -23.062 1 94.75 383 ASP B O 1
ATOM 7102 N N . ASP B 1 384 ? -3.711 -22.875 -21.109 1 95.69 384 ASP B N 1
ATOM 7103 C CA . ASP B 1 384 ? -2.689 -23.797 -20.641 1 95.69 384 ASP B CA 1
ATOM 7104 C C . ASP B 1 384 ? -3.229 -25.234 -20.594 1 95.69 384 ASP B C 1
ATOM 7106 O O . ASP B 1 384 ? -2.65 -26.141 -21.188 1 95.69 384 ASP B O 1
ATOM 7110 N N . LEU B 1 385 ? -4.312 -25.422 -19.938 1 96.88 385 LEU B N 1
ATOM 7111 C CA . LEU B 1 385 ? -4.84 -26.766 -19.703 1 96.88 385 LEU B CA 1
ATOM 7112 C C . LEU B 1 385 ? -5.309 -27.391 -21 1 96.88 385 LEU B C 1
ATOM 7114 O O . LEU B 1 385 ? -5.227 -28.609 -21.172 1 96.88 385 LEU B O 1
ATOM 7118 N N . ASN B 1 386 ? -5.75 -26.562 -21.922 1 96.06 386 ASN B N 1
ATOM 7119 C CA . ASN B 1 386 ? -6.184 -27.078 -23.219 1 96.06 386 ASN B CA 1
ATOM 7120 C C . ASN B 1 386 ? -4.996 -27.422 -24.109 1 96.06 386 ASN B C 1
ATOM 7122 O O . ASN B 1 386 ? -5.168 -28 -25.172 1 96.06 386 ASN B O 1
ATOM 7126 N N . ASN B 1 387 ? -3.795 -27.062 -23.672 1 95 387 ASN B N 1
ATOM 7127 C CA . ASN B 1 387 ? -2.598 -27.297 -24.469 1 95 387 ASN B CA 1
ATOM 7128 C C . ASN B 1 387 ? -1.52 -28.016 -23.672 1 95 387 ASN B C 1
ATOM 7130 O O . ASN B 1 387 ? -0.354 -27.625 -23.688 1 95 387 ASN B O 1
ATOM 7134 N N . TRP B 1 388 ? -1.882 -28.969 -22.891 1 96.38 388 TRP B N 1
ATOM 7135 C CA . TRP B 1 388 ? -1.067 -30.031 -22.312 1 96.38 388 TRP B CA 1
ATOM 7136 C C . TRP B 1 388 ? -0.354 -29.562 -21.047 1 96.38 388 TRP B C 1
ATOM 7138 O O . TRP B 1 388 ? 0.367 -30.328 -20.406 1 96.38 388 TRP B O 1
ATOM 7148 N N . VAL B 1 389 ? -0.527 -28.312 -20.688 1 97 389 VAL B N 1
ATOM 7149 C CA . VAL B 1 389 ? 0.018 -27.875 -19.406 1 97 389 VAL B CA 1
ATOM 7150 C C . VAL B 1 389 ? -0.768 -28.516 -18.266 1 97 389 VAL B C 1
ATOM 7152 O O . VAL B 1 389 ? -1.999 -28.578 -18.312 1 97 389 VAL B O 1
ATOM 7155 N N . ALA B 1 390 ? -0.084 -28.938 -17.234 1 97.31 390 ALA B N 1
ATOM 7156 C CA . ALA B 1 390 ? -0.699 -29.828 -16.25 1 97.31 390 ALA B CA 1
ATOM 7157 C C . ALA B 1 390 ? -0.931 -29.109 -14.93 1 97.31 390 ALA B C 1
ATOM 7159 O O . ALA B 1 390 ? -1.271 -29.734 -13.93 1 97.31 390 ALA B O 1
ATOM 7160 N N . GLY B 1 391 ? -0.71 -27.812 -14.844 1 96.56 391 GLY B N 1
ATOM 7161 C CA . GLY B 1 391 ? -0.906 -27.047 -13.625 1 96.56 391 GLY B CA 1
ATOM 7162 C C . GLY B 1 391 ? -0.639 -25.562 -13.805 1 96.56 391 GLY B C 1
ATOM 7163 O O . GLY B 1 391 ? -0.355 -25.109 -14.922 1 96.56 391 GLY B O 1
ATOM 7164 N N . TRP B 1 392 ? -0.765 -24.828 -12.75 1 97.69 392 TRP B N 1
ATOM 7165 C CA . TRP B 1 392 ? -0.66 -23.375 -12.781 1 97.69 392 TRP B CA 1
ATOM 7166 C C . TRP B 1 392 ? -0.314 -22.812 -11.398 1 97.69 392 TRP B C 1
ATOM 7168 O O . TRP B 1 392 ? -0.846 -23.281 -10.391 1 97.69 392 TRP B O 1
ATOM 7178 N N . THR B 1 393 ? 0.648 -21.844 -11.32 1 98.44 393 THR B N 1
ATOM 7179 C CA . THR B 1 393 ? 1.111 -21.344 -10.031 1 98.44 393 THR B CA 1
ATOM 7180 C C . THR B 1 393 ? 1.106 -19.812 -10.023 1 98.44 393 THR B C 1
ATOM 7182 O O . THR B 1 393 ? 1.65 -19.172 -10.93 1 98.44 393 THR B O 1
ATOM 7185 N N . GLU B 1 394 ? 0.469 -19.281 -8.992 1 97.81 394 GLU B N 1
ATOM 7186 C CA . GLU B 1 394 ? 0.495 -17.844 -8.742 1 97.81 394 GLU B CA 1
ATOM 7187 C C . GLU B 1 394 ? 1.836 -17.422 -8.148 1 97.81 394 GLU B C 1
ATOM 7189 O O . GLU B 1 394 ? 2.445 -18.156 -7.375 1 97.81 394 GLU B O 1
ATOM 7194 N N . ARG B 1 395 ? 2.209 -16.156 -8.477 1 97.12 395 ARG B N 1
ATOM 7195 C CA . ARG B 1 395 ? 3.537 -15.648 -8.156 1 97.12 395 ARG B CA 1
ATOM 7196 C C . ARG B 1 395 ? 3.617 -15.227 -6.691 1 97.12 395 ARG B C 1
ATOM 7198 O O . ARG B 1 395 ? 4.703 -15.203 -6.105 1 97.12 395 ARG B O 1
ATOM 7205 N N . ASN B 1 396 ? 2.504 -14.828 -6.156 1 98.44 396 ASN B N 1
ATOM 7206 C CA . ASN B 1 396 ? 2.469 -14.422 -4.754 1 98.44 396 ASN B CA 1
ATOM 7207 C C . ASN B 1 396 ? 1.16 -14.828 -4.086 1 98.44 396 ASN B C 1
ATOM 7209 O O . ASN B 1 396 ? 0.088 -14.703 -4.68 1 98.44 396 ASN B O 1
ATOM 7213 N N . LEU B 1 397 ? 1.31 -15.203 -2.791 1 98.44 397 LEU B N 1
ATOM 7214 C CA . LEU B 1 397 ? 0.125 -15.508 -1.997 1 98.44 397 LEU B CA 1
ATOM 7215 C C . LEU B 1 397 ? -0.657 -14.234 -1.68 1 98.44 397 LEU B C 1
ATOM 7217 O O . LEU B 1 397 ? -1.884 -14.211 -1.81 1 98.44 397 LEU B O 1
ATOM 7221 N N . ILE B 1 398 ? 0.02 -13.297 -1.24 1 98.75 398 ILE B N 1
ATOM 7222 C CA . ILE B 1 398 ? -0.551 -12.078 -0.692 1 98.75 398 ILE B CA 1
ATOM 7223 C C . ILE B 1 398 ? 0.454 -10.93 -0.823 1 98.75 398 ILE B C 1
ATOM 7225 O O . ILE B 1 398 ? 1.654 -11.125 -0.615 1 98.75 398 ILE B O 1
ATOM 7229 N N . LEU B 1 399 ? -0.065 -9.75 -1.224 1 98.06 399 LEU B N 1
ATOM 7230 C CA . LEU B 1 399 ? 0.753 -8.547 -1.314 1 98.06 399 LEU B CA 1
ATOM 7231 C C . LEU B 1 399 ? 0.087 -7.379 -0.593 1 98.06 399 LEU B C 1
ATOM 7233 O O . LEU B 1 399 ? -1.041 -7.504 -0.111 1 98.06 399 LEU B O 1
ATOM 7237 N N . ASP B 1 400 ? 0.82 -6.312 -0.407 1 95.25 400 ASP B N 1
ATOM 7238 C CA . ASP B 1 400 ? 0.246 -5.137 0.241 1 95.25 400 ASP B CA 1
ATOM 7239 C C . ASP B 1 400 ? -0.46 -4.242 -0.774 1 95.25 400 ASP B C 1
ATOM 7241 O O . ASP B 1 400 ? -0.621 -4.617 -1.937 1 95.25 400 ASP B O 1
ATOM 7245 N N . ALA B 1 401 ? -0.878 -3.109 -0.329 1 91.38 401 ALA B N 1
ATOM 7246 C CA . ALA B 1 401 ? -1.738 -2.223 -1.107 1 91.38 401 ALA B CA 1
ATOM 7247 C C . ALA B 1 401 ? -1.026 -1.73 -2.363 1 91.38 401 ALA B C 1
ATOM 7249 O O . ALA B 1 401 ? -1.673 -1.377 -3.354 1 91.38 401 ALA B O 1
ATOM 7250 N N . GLN B 1 402 ? 0.289 -1.675 -2.312 1 88.62 402 GLN B N 1
ATOM 7251 C CA . GLN B 1 402 ? 1.066 -1.219 -3.461 1 88.62 402 GLN B CA 1
ATOM 7252 C C . GLN B 1 402 ? 1.474 -2.391 -4.352 1 88.62 402 GLN B C 1
ATOM 7254 O O . GLN B 1 402 ? 1.924 -2.191 -5.48 1 88.62 402 GLN B O 1
ATOM 7259 N N . GLY B 1 403 ? 1.353 -3.656 -3.873 1 94.94 403 GLY B N 1
ATOM 7260 C CA . GLY B 1 403 ? 1.762 -4.836 -4.621 1 94.94 403 GLY B CA 1
ATOM 7261 C C . GLY B 1 403 ? 3.145 -5.332 -4.242 1 94.94 403 GLY B C 1
ATOM 7262 O O . GLY B 1 403 ? 3.807 -6.008 -5.031 1 94.94 403 GLY B O 1
ATOM 7263 N N . GLY B 1 404 ? 3.627 -4.922 -3.055 1 93.31 404 GLY B N 1
ATOM 7264 C CA . GLY B 1 404 ? 4.941 -5.336 -2.596 1 93.31 404 GLY B CA 1
ATOM 7265 C C . GLY B 1 404 ? 4.914 -6.023 -1.243 1 93.31 404 GLY B C 1
ATOM 7266 O O . GLY B 1 404 ? 3.883 -6.566 -0.838 1 93.31 404 GLY B O 1
ATOM 7267 N N . PRO B 1 405 ? 6.074 -6.062 -0.698 1 92.56 405 PRO B N 1
ATOM 7268 C CA . PRO B 1 405 ? 7.312 -5.328 -0.968 1 92.56 405 PRO B CA 1
ATOM 7269 C C . PRO B 1 405 ? 8.125 -5.941 -2.104 1 92.56 405 PRO B C 1
ATOM 7271 O O . PRO B 1 405 ? 7.965 -7.125 -2.416 1 92.56 405 PRO B O 1
ATOM 7274 N N . SER B 1 406 ? 8.93 -5.168 -2.723 1 93.19 406 SER B N 1
ATOM 7275 C CA . SER B 1 406 ? 9.914 -5.508 -3.746 1 93.19 406 SER B CA 1
ATOM 7276 C C . SER B 1 406 ? 11.117 -4.582 -3.678 1 93.19 406 SER B C 1
ATOM 7278 O O . SER B 1 406 ? 10.977 -3.359 -3.705 1 93.19 406 SER B O 1
ATOM 7280 N N . TRP B 1 407 ? 12.266 -5.102 -3.578 1 90.56 407 TRP B N 1
ATOM 7281 C CA . TRP B 1 407 ? 13.461 -4.273 -3.422 1 90.56 407 TRP B CA 1
ATOM 7282 C C . TRP B 1 407 ? 13.758 -3.5 -4.703 1 90.56 407 TRP B C 1
ATOM 7284 O O . TRP B 1 407 ? 14.438 -2.475 -4.672 1 90.56 407 TRP B O 1
ATOM 7294 N N . VAL B 1 408 ? 13.188 -3.971 -5.855 1 89.75 408 VAL B N 1
ATOM 7295 C CA . VAL B 1 408 ? 13.414 -3.307 -7.133 1 89.75 408 VAL B CA 1
ATOM 7296 C C . VAL B 1 408 ? 12.164 -2.535 -7.543 1 89.75 408 VAL B C 1
ATOM 7298 O O . VAL B 1 408 ? 12.055 -2.068 -8.68 1 89.75 408 VAL B O 1
ATOM 7301 N N . SER B 1 409 ? 11.109 -2.508 -6.715 1 83.56 409 SER B N 1
ATOM 7302 C CA . SER B 1 409 ? 9.844 -1.825 -6.965 1 83.56 409 SER B CA 1
ATOM 7303 C C . SER B 1 409 ? 9.117 -2.42 -8.164 1 83.56 409 SER B C 1
ATOM 7305 O O . SER B 1 409 ? 8.492 -1.695 -8.945 1 83.56 409 SER B O 1
ATOM 7307 N N . ASP B 1 410 ? 9.312 -3.736 -8.312 1 86.5 410 ASP B N 1
ATOM 7308 C CA . ASP B 1 410 ? 8.586 -4.484 -9.336 1 86.5 410 ASP B CA 1
ATOM 7309 C C . ASP B 1 410 ? 7.246 -4.984 -8.797 1 86.5 410 ASP B C 1
ATOM 7311 O O . ASP B 1 410 ? 7.008 -6.195 -8.742 1 86.5 410 ASP B O 1
ATOM 7315 N N . PHE B 1 411 ? 6.367 -4.016 -8.539 1 91.25 411 PHE B N 1
ATOM 7316 C CA . PHE B 1 411 ? 5.105 -4.316 -7.863 1 91.25 411 PHE B CA 1
A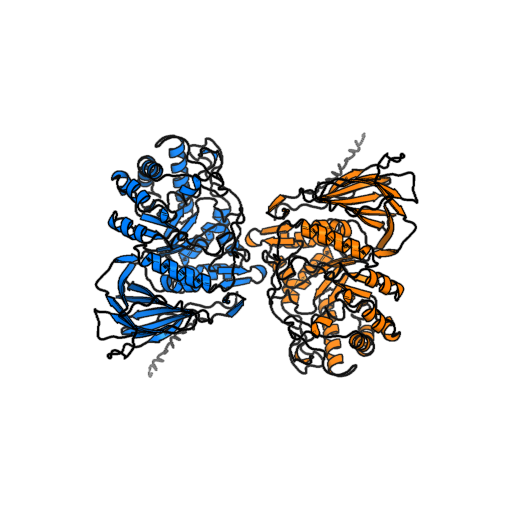TOM 7317 C C . PHE B 1 411 ? 4.141 -5.012 -8.812 1 91.25 411 PHE B C 1
ATOM 7319 O O . PHE B 1 411 ? 4.176 -4.777 -10.023 1 91.25 411 PHE B O 1
ATOM 7326 N N . THR B 1 412 ? 3.312 -5.879 -8.328 1 96.06 412 THR B N 1
ATOM 7327 C CA . THR B 1 412 ? 2.301 -6.594 -9.094 1 96.06 412 THR B CA 1
ATOM 7328 C C . THR B 1 412 ? 0.997 -6.695 -8.312 1 96.06 412 THR B C 1
ATOM 7330 O O . THR B 1 412 ? 0.902 -6.203 -7.188 1 96.06 412 THR B O 1
ATOM 7333 N N . ASP B 1 413 ? 0.014 -7.223 -8.914 1 97.19 413 ASP B N 1
ATOM 7334 C CA . ASP B 1 413 ? -1.23 -7.566 -8.234 1 97.19 413 ASP B CA 1
ATOM 7335 C C . ASP B 1 413 ? -1.151 -8.961 -7.621 1 97.19 413 ASP B C 1
ATOM 7337 O O . ASP B 1 413 ? -0.141 -9.656 -7.766 1 97.19 413 ASP B O 1
ATOM 7341 N N . ALA B 1 414 ? -2.117 -9.32 -6.797 1 98.19 414 ALA B N 1
ATOM 7342 C CA . ALA B 1 414 ? -2.258 -10.656 -6.215 1 98.19 414 ALA B CA 1
ATOM 7343 C C . ALA B 1 414 ? -3.721 -10.977 -5.93 1 98.19 414 ALA B C 1
ATOM 7345 O O . ALA B 1 414 ? -4.559 -10.078 -5.844 1 98.19 414 ALA B O 1
ATOM 7346 N N . PRO B 1 415 ? -4.031 -12.234 -5.809 1 98.69 415 PRO B N 1
ATOM 7347 C CA . PRO B 1 415 ? -5.41 -12.609 -5.5 1 98.69 415 PRO B CA 1
ATOM 7348 C C . PRO B 1 415 ? -5.879 -12.078 -4.145 1 98.69 415 PRO B C 1
ATOM 7350 O O . PRO B 1 415 ? -7.074 -11.836 -3.955 1 98.69 415 PRO B O 1
ATOM 7353 N N . ILE B 1 416 ? -4.941 -11.938 -3.25 1 98.69 416 ILE B N 1
ATOM 7354 C CA . ILE B 1 416 ? -5.258 -11.391 -1.937 1 98.69 416 ILE B CA 1
ATOM 7355 C C . ILE B 1 416 ? -4.348 -10.203 -1.642 1 98.69 416 ILE B C 1
ATOM 7357 O O . ILE B 1 416 ? -3.139 -10.258 -1.88 1 98.69 416 ILE B O 1
ATOM 7361 N N . ILE B 1 417 ? -4.961 -9.094 -1.174 1 98 417 ILE B N 1
ATOM 7362 C CA . ILE B 1 417 ? -4.238 -7.875 -0.808 1 98 417 ILE B CA 1
ATOM 7363 C C . ILE B 1 417 ? -4.438 -7.586 0.678 1 98 417 ILE B C 1
ATOM 7365 O O . ILE B 1 417 ? -5.57 -7.574 1.169 1 98 417 ILE B O 1
ATOM 7369 N N . ALA B 1 418 ? -3.365 -7.301 1.372 1 97.62 418 ALA B N 1
ATOM 7370 C CA . ALA B 1 418 ? -3.389 -7.105 2.82 1 97.62 418 ALA B CA 1
ATOM 7371 C C . ALA B 1 418 ? -3.549 -5.629 3.172 1 97.62 418 ALA B C 1
ATOM 7373 O O . ALA B 1 418 ? -2.957 -4.762 2.523 1 97.62 418 ALA B O 1
ATOM 7374 N N . PHE B 1 419 ? -4.344 -5.371 4.176 1 93.94 419 PHE B N 1
ATOM 7375 C CA . PHE B 1 419 ? -4.5 -4.062 4.801 1 93.94 419 PHE B CA 1
ATOM 7376 C C . PHE B 1 419 ? -4.293 -4.156 6.309 1 93.94 419 PHE B C 1
ATOM 7378 O O . PHE B 1 419 ? -5.25 -4.035 7.078 1 93.94 419 PHE B O 1
ATOM 7385 N N . PRO B 1 420 ? -3.037 -4.203 6.727 1 93.44 420 PRO B N 1
ATOM 7386 C CA . PRO B 1 420 ? -2.754 -4.434 8.148 1 93.44 420 PRO B CA 1
ATOM 7387 C C . PRO B 1 420 ? -3.314 -3.336 9.047 1 93.44 420 PRO B C 1
ATOM 7389 O O . PRO B 1 420 ? -3.779 -3.619 10.156 1 93.44 420 PRO B O 1
ATOM 7392 N N . ALA B 1 421 ? -3.33 -2.1 8.578 1 90.25 421 ALA B N 1
ATOM 7393 C CA . ALA B 1 421 ? -3.828 -0.987 9.383 1 90.25 421 ALA B CA 1
ATOM 7394 C C . ALA B 1 421 ? -5.301 -1.181 9.734 1 90.25 421 ALA B C 1
ATOM 7396 O O . ALA B 1 421 ? -5.754 -0.738 10.797 1 90.25 421 ALA B O 1
ATOM 7397 N N . LEU B 1 422 ? -6.055 -1.904 8.938 1 91.44 422 LEU B N 1
ATOM 7398 C CA . LEU B 1 422 ? -7.484 -2.113 9.148 1 91.44 422 LEU B CA 1
ATOM 7399 C C . LEU B 1 422 ? -7.758 -3.514 9.68 1 91.44 422 LEU B C 1
ATOM 7401 O O . LEU B 1 422 ? -8.914 -3.889 9.891 1 91.44 422 LEU B O 1
ATOM 7405 N N . ALA B 1 423 ? -6.691 -4.32 9.805 1 92.31 423 ALA B N 1
ATOM 7406 C CA . ALA B 1 423 ? -6.859 -5.73 10.133 1 92.31 423 ALA B CA 1
ATOM 7407 C C . ALA B 1 423 ? -7.84 -6.406 9.172 1 92.31 423 ALA B C 1
ATOM 7409 O O . ALA B 1 423 ? -8.789 -7.059 9.602 1 92.31 423 ALA B O 1
ATOM 7410 N N . GLN B 1 424 ? -7.57 -6.172 7.91 1 95.31 424 GLN B N 1
ATOM 7411 C CA . GLN B 1 424 ? -8.391 -6.723 6.832 1 95.31 424 GLN B CA 1
ATOM 7412 C C . GLN B 1 424 ? -7.52 -7.207 5.676 1 95.31 424 GLN B C 1
ATOM 7414 O O . GLN B 1 424 ? -6.352 -6.84 5.57 1 95.31 424 GLN B O 1
ATOM 7419 N N . PHE B 1 425 ? -8.086 -8.062 4.91 1 97.88 425 PHE B N 1
ATOM 7420 C CA . PHE B 1 425 ? -7.555 -8.305 3.574 1 97.88 425 PHE B CA 1
ATOM 7421 C C . PHE B 1 425 ? -8.68 -8.406 2.553 1 97.88 425 PHE B C 1
ATOM 7423 O O . PHE B 1 425 ? -9.828 -8.68 2.912 1 97.88 425 PHE B O 1
ATOM 7430 N N . TYR B 1 426 ? -8.359 -8.094 1.314 1 97.31 426 TYR B N 1
ATOM 7431 C CA . TYR B 1 426 ? -9.297 -8.195 0.201 1 97.31 426 TYR B CA 1
ATOM 7432 C C . TYR B 1 426 ? -9.039 -9.453 -0.618 1 97.31 426 TYR B C 1
ATOM 7434 O O . TYR B 1 426 ? -7.895 -9.75 -0.964 1 97.31 426 TYR B O 1
ATOM 7442 N N . LYS B 1 427 ? -10.062 -10.203 -0.864 1 98.25 427 LYS B N 1
ATOM 7443 C CA . LYS B 1 427 ? -10.023 -11.18 -1.948 1 98.25 427 LYS B CA 1
ATOM 7444 C C . LYS B 1 427 ? -10.438 -10.547 -3.273 1 98.25 427 LYS B C 1
ATOM 7446 O O . LYS B 1 427 ? -11.57 -10.078 -3.418 1 98.25 427 LYS B O 1
ATOM 7451 N N . GLN B 1 428 ? -9.594 -10.609 -4.199 1 98.25 428 GLN B N 1
ATOM 7452 C CA . GLN B 1 428 ? -9.852 -10.062 -5.527 1 98.25 428 GLN B CA 1
ATOM 7453 C C . GLN B 1 428 ? -10.578 -11.07 -6.41 1 98.25 428 GLN B C 1
ATOM 7455 O O . GLN B 1 428 ? -10.594 -12.266 -6.117 1 98.25 428 GLN B O 1
ATOM 7460 N N . PRO B 1 429 ? -11.203 -10.57 -7.535 1 98.31 429 PRO B N 1
ATOM 7461 C CA . PRO B 1 429 ? -11.828 -11.516 -8.461 1 98.31 429 PRO B CA 1
ATOM 7462 C C . PRO B 1 429 ? -10.875 -12.609 -8.93 1 98.31 429 PRO B C 1
ATOM 7464 O O . PRO B 1 429 ? -11.297 -13.734 -9.203 1 98.31 429 PRO B O 1
ATOM 7467 N N . MET B 1 430 ? -9.633 -12.367 -8.945 1 98.5 430 MET B N 1
ATOM 7468 C CA . MET B 1 430 ? -8.609 -13.32 -9.352 1 98.5 430 MET B CA 1
ATOM 7469 C C . MET B 1 430 ? -8.641 -14.562 -8.469 1 98.5 430 MET B C 1
ATOM 7471 O O . MET B 1 430 ? -8.391 -15.672 -8.938 1 98.5 430 MET B O 1
ATOM 7475 N N . PHE B 1 431 ? -8.875 -14.305 -7.141 1 98.75 431 PHE B N 1
ATOM 7476 C CA . PHE B 1 431 ? -8.945 -15.422 -6.207 1 98.75 431 PHE B CA 1
ATOM 7477 C C . PHE B 1 431 ? -10 -16.438 -6.652 1 98.75 431 PHE B C 1
ATOM 7479 O O . PHE B 1 431 ? -9.734 -17.641 -6.691 1 98.75 431 PHE B O 1
ATOM 7486 N N . TYR B 1 432 ? -11.125 -15.953 -7.059 1 98.56 432 TYR B N 1
ATOM 7487 C CA . TYR B 1 432 ? -12.25 -16.797 -7.453 1 98.56 432 TYR B CA 1
ATOM 7488 C C . TYR B 1 432 ? -12.023 -17.391 -8.836 1 98.56 432 TYR B C 1
ATOM 7490 O O . TYR B 1 432 ? -12.477 -18.5 -9.125 1 98.56 432 TYR B O 1
ATOM 7498 N N . ALA B 1 433 ? -11.344 -16.641 -9.672 1 98.62 433 ALA B N 1
ATOM 7499 C CA . ALA B 1 433 ? -10.953 -17.188 -10.969 1 98.62 433 ALA B CA 1
ATOM 7500 C C . ALA B 1 433 ? -10.148 -18.469 -10.789 1 98.62 433 ALA B C 1
ATOM 7502 O O . ALA B 1 433 ? -10.43 -19.484 -11.445 1 98.62 433 ALA B O 1
ATOM 7503 N N . ILE B 1 434 ? -9.211 -18.453 -9.914 1 98.75 434 ILE B N 1
ATOM 7504 C CA . ILE B 1 434 ? -8.383 -19.625 -9.641 1 98.75 434 ILE B CA 1
ATOM 7505 C C . ILE B 1 434 ? -9.25 -20.734 -9.07 1 98.75 434 ILE B C 1
ATOM 7507 O O . ILE B 1 434 ? -9.078 -21.906 -9.422 1 98.75 434 ILE B O 1
ATOM 7511 N N . ALA B 1 435 ? -10.188 -20.391 -8.242 1 98.56 435 ALA B N 1
ATOM 7512 C CA . ALA B 1 435 ? -11.039 -21.359 -7.555 1 98.56 435 ALA B CA 1
ATOM 7513 C C . ALA B 1 435 ? -11.82 -22.203 -8.555 1 98.56 435 ALA B C 1
ATOM 7515 O O . ALA B 1 435 ? -12.094 -23.375 -8.297 1 98.56 435 ALA B O 1
ATOM 7516 N N . HIS B 1 436 ? -12.18 -21.625 -9.664 1 98.62 436 HIS B N 1
ATOM 7517 C CA . HIS B 1 436 ? -12.953 -22.359 -10.672 1 98.62 436 HIS B CA 1
ATOM 7518 C C . HIS B 1 436 ? -12.172 -23.562 -11.188 1 98.62 436 HIS B C 1
ATOM 7520 O O . HIS B 1 436 ? -12.75 -24.453 -11.82 1 98.62 436 HIS B O 1
ATOM 7526 N N . PHE B 1 437 ? -10.938 -23.609 -10.914 1 98.75 437 PHE B N 1
ATOM 7527 C CA . PHE B 1 437 ? -10.109 -24.734 -11.305 1 98.75 437 PHE B CA 1
ATOM 7528 C C . PHE B 1 437 ? -9.617 -25.5 -10.086 1 98.75 437 PHE B C 1
ATOM 7530 O O . PHE B 1 437 ? -10.094 -26.609 -9.797 1 98.75 437 PHE B O 1
ATOM 7537 N N . SER B 1 438 ? -8.906 -24.859 -9.242 1 98.44 438 SER B N 1
ATOM 7538 C CA . SER B 1 438 ? -8.172 -25.531 -8.172 1 98.44 438 SER B CA 1
ATOM 7539 C C . SER B 1 438 ? -9.117 -26.203 -7.191 1 98.44 438 SER B C 1
ATOM 7541 O O . SER B 1 438 ? -8.812 -27.281 -6.668 1 98.44 438 SER B O 1
ATOM 7543 N N . HIS B 1 439 ? -10.195 -25.562 -6.914 1 97.81 439 HIS B N 1
ATOM 7544 C CA . HIS B 1 439 ? -11.117 -26.094 -5.918 1 97.81 439 HIS B CA 1
ATOM 7545 C C . HIS B 1 439 ? -11.867 -27.312 -6.453 1 97.81 439 HIS B C 1
ATOM 7547 O O . HIS B 1 439 ? -12.219 -28.219 -5.691 1 97.81 439 HIS B O 1
ATOM 7553 N N . PHE B 1 440 ? -12.094 -27.391 -7.781 1 98 440 PHE B N 1
ATOM 7554 C CA . PHE B 1 440 ? -13.016 -28.375 -8.336 1 98 440 PHE B CA 1
ATOM 7555 C C . PHE B 1 440 ? -12.25 -29.5 -9.023 1 98 440 PHE B C 1
ATOM 7557 O O . PHE B 1 440 ? -12.758 -30.609 -9.156 1 98 440 PHE B O 1
ATOM 7564 N N . LEU B 1 441 ? -11.094 -29.172 -9.547 1 98.06 441 LEU B N 1
ATOM 7565 C CA . LEU B 1 441 ? -10.242 -30.203 -10.133 1 98.06 441 LEU B CA 1
ATOM 7566 C C . LEU B 1 441 ? -9.422 -30.906 -9.055 1 98.06 441 LEU B C 1
ATOM 7568 O O . LEU B 1 441 ? -8.477 -30.328 -8.516 1 98.06 441 LEU B O 1
ATOM 7572 N N . LYS B 1 442 ? -9.719 -32.062 -8.828 1 93.38 442 LYS B N 1
ATOM 7573 C CA . LYS B 1 442 ? -9.008 -32.844 -7.816 1 93.38 442 LYS B CA 1
ATOM 7574 C C . LYS B 1 442 ? -7.68 -33.344 -8.352 1 93.38 442 LYS B C 1
ATOM 7576 O O . LYS B 1 442 ? -7.512 -33.531 -9.562 1 93.38 442 LYS B O 1
ATOM 7581 N N . PRO B 1 443 ? -6.727 -33.469 -7.426 1 90.62 443 PRO B N 1
ATOM 7582 C CA . PRO B 1 443 ? -5.484 -34.094 -7.898 1 90.62 443 PRO B CA 1
ATOM 7583 C C . PRO B 1 443 ? -5.723 -35.375 -8.664 1 90.62 443 PRO B C 1
ATOM 7585 O O . PRO B 1 443 ? -6.43 -36.281 -8.172 1 90.62 443 PRO B O 1
ATOM 7588 N N . GLY B 1 444 ? -5.148 -35.469 -9.844 1 95.12 444 GLY B N 1
ATOM 7589 C CA . GLY B 1 444 ? -5.348 -36.656 -10.672 1 95.12 444 GLY B CA 1
ATOM 7590 C C . GLY B 1 444 ? -6.43 -36.469 -11.719 1 95.12 444 GLY B C 1
ATOM 7591 O O . GLY B 1 444 ? -6.652 -37.344 -12.555 1 95.12 444 GLY B O 1
ATOM 7592 N N . ALA B 1 445 ? -7.062 -35.375 -11.703 1 98.31 445 ALA B N 1
ATOM 7593 C CA . ALA B 1 445 ? -8.031 -35.094 -12.758 1 98.31 445 ALA B CA 1
ATOM 7594 C C . ALA B 1 445 ? -7.387 -35.188 -14.141 1 98.31 445 ALA B C 1
ATOM 7596 O O . ALA B 1 445 ? -6.184 -34.969 -14.281 1 98.31 445 ALA B O 1
ATOM 7597 N N . VAL B 1 446 ? -8.164 -35.562 -15.102 1 98.62 446 VAL B N 1
ATOM 7598 C CA . VAL B 1 446 ? -7.68 -35.656 -16.469 1 98.62 446 VAL B CA 1
ATOM 7599 C C . VAL B 1 446 ? -8.516 -34.781 -17.391 1 98.62 446 VAL B C 1
ATOM 7601 O O . VAL B 1 446 ? -9.734 -34.688 -17.234 1 98.62 446 VAL B O 1
ATOM 7604 N N . ARG B 1 447 ? -7.863 -34.062 -18.281 1 98.69 447 ARG B N 1
ATOM 7605 C CA . ARG B 1 447 ? -8.609 -33.312 -19.281 1 98.69 447 ARG B CA 1
ATOM 7606 C C . ARG B 1 447 ? -9.289 -34.25 -20.281 1 98.69 447 ARG B C 1
ATOM 7608 O O . ARG B 1 447 ? -8.711 -35.25 -20.688 1 98.69 447 ARG B O 1
ATOM 7615 N N . ILE B 1 448 ? -10.523 -33.938 -20.641 1 98.62 448 ILE B N 1
ATOM 7616 C CA . ILE B 1 448 ? -11.258 -34.75 -21.594 1 98.62 448 ILE B CA 1
ATOM 7617 C C . ILE B 1 448 ? -11.68 -33.906 -22.797 1 98.62 448 ILE B C 1
ATOM 7619 O O . ILE B 1 448 ? -11.648 -32.688 -22.734 1 98.62 448 ILE B O 1
ATOM 7623 N N . ASP B 1 449 ? -11.992 -34.562 -23.812 1 98 449 ASP B N 1
ATOM 7624 C CA . ASP B 1 449 ? -12.344 -33.875 -25.047 1 98 449 ASP B CA 1
ATOM 7625 C C . ASP B 1 449 ? -13.664 -33.125 -24.906 1 98 449 ASP B C 1
ATOM 7627 O O . ASP B 1 449 ? -14.523 -33.5 -24.109 1 98 449 ASP B O 1
ATOM 7631 N N . HIS B 1 450 ? -13.797 -32 -25.625 1 97.31 450 HIS B N 1
ATOM 7632 C CA . HIS B 1 450 ? -14.992 -31.156 -25.625 1 97.31 450 HIS B CA 1
ATOM 7633 C C . HIS B 1 450 ? -15.109 -30.391 -26.938 1 97.31 450 HIS B C 1
ATOM 7635 O O . HIS B 1 450 ? -14.102 -30.016 -27.547 1 97.31 450 HIS B O 1
ATOM 7641 N N . SER B 1 451 ? -16.344 -30.141 -27.312 1 96 451 SER B N 1
ATOM 7642 C CA . SER B 1 451 ? -16.562 -29.391 -28.562 1 96 451 SER B CA 1
ATOM 7643 C C . SER B 1 451 ? -17.938 -28.703 -28.547 1 96 451 SER B C 1
ATOM 7645 O O . SER B 1 451 ? -18.922 -29.297 -28.109 1 96 451 SER B O 1
ATOM 7647 N N . LEU B 1 452 ? -17.922 -27.516 -29 1 94.94 452 LEU B N 1
ATOM 7648 C CA . LEU B 1 452 ? -19.188 -26.812 -29.25 1 94.94 452 LEU B CA 1
ATOM 7649 C C . LEU B 1 452 ? -19.766 -27.219 -30.609 1 94.94 452 LEU B C 1
ATOM 7651 O O . LEU B 1 452 ? -19.016 -27.422 -31.562 1 94.94 452 LEU B O 1
ATOM 7655 N N . ASN B 1 453 ? -21.094 -27.203 -30.672 1 92.62 453 ASN B N 1
ATOM 7656 C CA . ASN B 1 453 ? -21.734 -27.547 -31.938 1 92.62 453 ASN B CA 1
ATOM 7657 C C . ASN B 1 453 ? -21.578 -26.438 -32.969 1 92.62 453 ASN B C 1
ATOM 7659 O O . ASN B 1 453 ? -21.594 -26.703 -34.188 1 92.62 453 ASN B O 1
ATOM 7663 N N . VAL B 1 454 ? -21.453 -25.203 -32.531 1 92.31 454 VAL B N 1
ATOM 7664 C CA . VAL B 1 454 ? -21.219 -24.047 -33.406 1 92.31 454 VAL B CA 1
ATOM 7665 C C . VAL B 1 454 ? -20.094 -23.203 -32.812 1 92.31 454 VAL B C 1
ATOM 7667 O O . VAL B 1 454 ? -20 -23.016 -31.609 1 92.31 454 VAL B O 1
ATOM 7670 N N . PRO B 1 455 ? -19.234 -22.734 -33.75 1 90.62 455 PRO B N 1
ATOM 7671 C CA . PRO B 1 455 ? -18.156 -21.875 -33.25 1 90.62 455 PRO B CA 1
ATOM 7672 C C . PRO B 1 455 ? -18.688 -20.656 -32.531 1 90.62 455 PRO B C 1
ATOM 7674 O O . PRO B 1 455 ? -19.672 -20.047 -32.938 1 90.62 455 PRO B O 1
ATOM 7677 N N . ASN B 1 456 ? -18.172 -20.375 -31.359 1 92.44 456 ASN B N 1
ATOM 7678 C CA . ASN B 1 456 ? -18.453 -19.188 -30.562 1 92.44 456 ASN B CA 1
ATOM 7679 C C . ASN B 1 456 ? -17.188 -18.641 -29.906 1 92.44 456 ASN B C 1
ATOM 7681 O O . ASN B 1 456 ? -16.641 -19.266 -29 1 92.44 456 ASN B O 1
ATOM 7685 N N . TYR B 1 457 ? -16.812 -17.453 -30.234 1 91.31 457 TYR B N 1
ATOM 7686 C CA . TYR B 1 457 ? -15.531 -16.906 -29.812 1 91.31 457 TYR B CA 1
ATOM 7687 C C . TYR B 1 457 ? -15.641 -16.25 -28.453 1 91.31 457 TYR B C 1
ATOM 7689 O O . TYR B 1 457 ? -14.625 -15.945 -27.812 1 91.31 457 TYR B O 1
ATOM 7697 N N . ASP B 1 458 ? -16.859 -16.078 -27.938 1 94.19 458 ASP B N 1
ATOM 7698 C CA . ASP B 1 458 ? -17.047 -15.453 -26.625 1 94.19 458 ASP B CA 1
ATOM 7699 C C . ASP B 1 458 ? -16.891 -16.484 -25.516 1 94.19 458 ASP B C 1
ATOM 7701 O O . ASP B 1 458 ? -16.609 -16.109 -24.359 1 94.19 458 ASP B O 1
ATOM 7705 N N . ILE B 1 459 ? -17.078 -17.734 -25.859 1 96.62 459 ILE B N 1
ATOM 7706 C CA . ILE B 1 459 ? -17.125 -18.766 -24.828 1 96.62 459 ILE B CA 1
ATOM 7707 C C . ILE B 1 459 ? -15.805 -19.547 -24.828 1 96.62 459 ILE B C 1
ATOM 7709 O O . ILE B 1 459 ? -15.484 -20.219 -25.812 1 96.62 459 ILE B O 1
ATOM 7713 N N . GLN B 1 460 ? -15.062 -19.391 -23.781 1 97.06 460 GLN B N 1
ATOM 7714 C CA . GLN B 1 460 ? -13.93 -20.266 -23.516 1 97.06 460 GLN B CA 1
ATOM 7715 C C . GLN B 1 460 ? -14.32 -21.406 -22.578 1 97.06 460 GLN B C 1
ATOM 7717 O O . GLN B 1 460 ? -15.242 -21.266 -21.781 1 97.06 460 GLN B O 1
ATOM 7722 N N . ARG B 1 461 ? -13.688 -22.562 -22.797 1 97.5 461 ARG B N 1
ATOM 7723 C CA . ARG B 1 461 ? -14.18 -23.719 -22.047 1 97.5 461 ARG B CA 1
ATOM 7724 C C . ARG B 1 461 ? -13.109 -24.812 -21.953 1 97.5 461 ARG B C 1
ATOM 7726 O O . ARG B 1 461 ? -12.156 -24.812 -22.734 1 97.5 461 ARG B O 1
ATOM 7733 N N . SER B 1 462 ? -13.242 -25.656 -21.016 1 98.31 462 SER B N 1
ATOM 7734 C CA . SER B 1 462 ? -12.531 -26.922 -20.875 1 98.31 462 SER B CA 1
ATOM 7735 C C . SER B 1 462 ? -13.328 -27.922 -20.031 1 98.31 462 SER B C 1
ATOM 7737 O O . SER B 1 462 ? -14.336 -27.547 -19.422 1 98.31 462 SER B O 1
ATOM 7739 N N . ALA B 1 463 ? -13 -29.188 -20.125 1 98.75 463 ALA B N 1
ATOM 7740 C CA . ALA B 1 463 ? -13.695 -30.234 -19.375 1 98.75 463 ALA B CA 1
ATOM 7741 C C . ALA B 1 463 ? -12.711 -31.234 -18.797 1 98.75 463 ALA B C 1
ATOM 7743 O O . ALA B 1 463 ? -11.68 -31.531 -19.406 1 98.75 463 ALA B O 1
ATOM 7744 N N . PHE B 1 464 ? -13.141 -31.797 -17.656 1 98.75 464 PHE B N 1
ATOM 7745 C CA . PHE B 1 464 ? -12.242 -32.656 -16.922 1 98.75 464 PHE B CA 1
ATOM 7746 C C . PHE B 1 464 ? -13.008 -33.812 -16.25 1 98.75 464 PHE B C 1
ATOM 7748 O O . PHE B 1 464 ? -14.211 -33.688 -15.992 1 98.75 464 PHE B O 1
ATOM 7755 N N . LEU B 1 465 ? -12.281 -34.844 -16.047 1 98.31 465 LEU B N 1
ATOM 7756 C CA . LEU B 1 465 ? -12.758 -36 -15.297 1 98.31 465 LEU B CA 1
ATOM 7757 C C . LEU B 1 465 ? -11.93 -36.219 -14.039 1 98.31 465 LEU B C 1
ATOM 7759 O O . LEU B 1 465 ? -10.719 -36.438 -14.125 1 98.31 465 LEU B O 1
ATOM 7763 N N . ASN B 1 466 ? -12.609 -36.156 -12.898 1 97.56 466 ASN B N 1
ATOM 7764 C CA . ASN B 1 466 ? -11.93 -36.406 -11.633 1 97.56 466 ASN B CA 1
ATOM 7765 C C . ASN B 1 466 ? -11.766 -37.906 -11.383 1 97.56 466 ASN B C 1
ATOM 7767 O O . ASN B 1 466 ? -12.469 -38.719 -11.977 1 97.56 466 ASN B O 1
ATOM 7771 N N . PRO B 1 467 ? -10.859 -38.219 -10.43 1 96.5 467 PRO B N 1
ATOM 7772 C CA . PRO B 1 467 ? -10.633 -39.656 -10.148 1 96.5 467 PRO B CA 1
ATOM 7773 C C . PRO B 1 467 ? -11.852 -40.344 -9.547 1 96.5 467 PRO B C 1
ATOM 7775 O O . PRO B 1 467 ? -12.023 -41.562 -9.695 1 96.5 467 PRO B O 1
ATOM 7778 N N . ASP B 1 468 ? -12.734 -39.562 -8.961 1 94.44 468 ASP B N 1
ATOM 7779 C CA . ASP B 1 468 ? -13.906 -40.188 -8.328 1 94.44 468 ASP B CA 1
ATOM 7780 C C . ASP B 1 468 ? -15.062 -40.281 -9.312 1 94.44 468 ASP B C 1
ATOM 7782 O O . ASP B 1 468 ? -16.188 -40.656 -8.922 1 94.44 468 ASP B O 1
ATOM 7786 N N . GLY B 1 469 ? -14.82 -39.875 -10.516 1 94.31 469 GLY B N 1
ATOM 7787 C CA . GLY B 1 469 ? -15.812 -40.031 -11.562 1 94.31 469 GLY B CA 1
ATOM 7788 C C . GLY B 1 469 ? -16.609 -38.75 -11.812 1 94.31 469 GLY B C 1
ATOM 7789 O O . GLY B 1 469 ? -17.328 -38.656 -12.812 1 94.31 469 GLY B O 1
ATOM 7790 N N . SER B 1 470 ? -16.516 -37.844 -10.93 1 95.62 470 SER B N 1
ATOM 7791 C CA . SER B 1 470 ? -17.203 -36.562 -11.172 1 95.62 470 SER B CA 1
ATOM 7792 C C . SER B 1 470 ? -16.578 -35.844 -12.352 1 95.62 470 SER B C 1
ATOM 7794 O O . SER B 1 470 ? -15.406 -36.031 -12.672 1 95.62 470 SER B O 1
ATOM 7796 N N . LYS B 1 471 ? -17.391 -35.031 -13.016 1 97.12 471 LYS B N 1
ATOM 7797 C CA . LYS B 1 471 ? -16.953 -34.25 -14.156 1 97.12 471 LYS B CA 1
ATOM 7798 C C . LYS B 1 471 ? -17.016 -32.75 -13.852 1 97.12 471 LYS B C 1
ATOM 7800 O O . LYS B 1 471 ? -17.938 -32.312 -13.164 1 97.12 471 LYS B O 1
ATOM 7805 N N . VAL B 1 472 ? -16.031 -32.062 -14.32 1 98.56 472 VAL B N 1
ATOM 7806 C CA . VAL B 1 472 ? -15.945 -30.609 -14.133 1 98.56 472 VAL B CA 1
ATOM 7807 C C . VAL B 1 472 ? -15.852 -29.906 -15.484 1 98.56 472 VAL B C 1
ATOM 7809 O O . VAL B 1 472 ? -14.938 -30.188 -16.266 1 98.56 472 VAL B O 1
ATOM 7812 N N . VAL B 1 473 ? -16.797 -29.016 -15.789 1 98.56 473 VAL B N 1
ATOM 7813 C CA . VAL B 1 473 ? -16.797 -28.203 -17 1 98.56 473 VAL B CA 1
ATOM 7814 C C . VAL B 1 473 ? -16.688 -26.719 -16.625 1 98.56 473 VAL B C 1
ATOM 7816 O O . VAL B 1 473 ? -17.531 -26.203 -15.898 1 98.56 473 VAL B O 1
ATOM 7819 N N . VAL B 1 474 ? -15.633 -26.078 -17.062 1 98.88 474 VAL B N 1
ATOM 7820 C CA . VAL B 1 474 ? -15.453 -24.656 -16.797 1 98.88 474 VAL B CA 1
ATOM 7821 C C . VAL B 1 474 ? -15.75 -23.844 -18.062 1 98.88 474 VAL B C 1
ATOM 7823 O O . VAL B 1 474 ? -15.18 -24.125 -19.125 1 98.88 474 VAL B O 1
ATOM 7826 N N . LEU B 1 475 ? -16.656 -22.859 -17.922 1 98.56 475 LEU B N 1
ATOM 7827 C CA . LEU B 1 475 ? -17.078 -22 -19.031 1 98.56 475 LEU B CA 1
ATOM 7828 C C . LEU B 1 475 ? -16.875 -20.531 -18.672 1 98.56 475 LEU B C 1
ATOM 7830 O O . LEU B 1 475 ? -17.156 -20.125 -17.547 1 98.56 475 LEU B O 1
ATOM 7834 N N . GLN B 1 476 ? -16.375 -19.766 -19.609 1 98.56 476 GLN B N 1
ATOM 7835 C CA . GLN B 1 476 ? -16.25 -18.328 -19.469 1 98.56 476 GLN B CA 1
ATOM 7836 C C . GLN B 1 476 ? -16.938 -17.594 -20.625 1 98.56 476 GLN B C 1
ATOM 7838 O O . GLN B 1 476 ? -16.688 -17.891 -21.781 1 98.56 476 GLN B O 1
ATOM 7843 N N . ASN B 1 477 ? -17.859 -16.719 -20.328 1 98.44 477 ASN B N 1
ATOM 7844 C CA . ASN B 1 477 ? -18.438 -15.781 -21.297 1 98.44 477 ASN B CA 1
ATOM 7845 C C . ASN B 1 477 ? -17.75 -14.414 -21.234 1 98.44 477 ASN B C 1
ATOM 7847 O O . ASN B 1 477 ? -17.922 -13.68 -20.25 1 98.44 477 ASN B O 1
ATOM 7851 N N . LYS B 1 478 ? -17.078 -14.078 -22.219 1 97.12 478 LYS B N 1
ATOM 7852 C CA . LYS B 1 478 ? -16.344 -12.82 -22.219 1 97.12 478 LYS B CA 1
ATOM 7853 C C . LYS B 1 478 ? -17.156 -11.695 -22.859 1 97.12 478 LYS B C 1
ATOM 7855 O O . LYS B 1 478 ? -16.719 -10.547 -22.891 1 97.12 478 LYS B O 1
ATOM 7860 N N . ASN B 1 479 ? -18.375 -12.062 -23.312 1 96.5 479 ASN B N 1
ATOM 7861 C CA . ASN B 1 479 ? -19.203 -11.031 -23.922 1 96.5 479 ASN B CA 1
ATOM 7862 C C . ASN B 1 479 ? -19.672 -10.008 -22.891 1 96.5 479 ASN B C 1
ATOM 7864 O O . ASN B 1 479 ? -20.125 -10.375 -21.812 1 96.5 479 ASN B O 1
ATOM 7868 N N . MET B 1 480 ? -19.609 -8.766 -23.328 1 93.5 480 MET B N 1
ATOM 7869 C CA . MET B 1 480 ? -19.875 -7.672 -22.406 1 93.5 480 MET B CA 1
ATOM 7870 C C . MET B 1 480 ? -21.375 -7.539 -22.141 1 93.5 480 MET B C 1
ATOM 7872 O O . MET B 1 480 ? -21.781 -7.039 -21.094 1 93.5 480 MET B O 1
ATOM 7876 N N . LEU B 1 481 ? -22.172 -7.988 -23.031 1 92.94 481 LEU B N 1
ATOM 7877 C CA . LEU B 1 481 ? -23.594 -7.676 -22.953 1 92.94 481 LEU B CA 1
ATOM 7878 C C . LEU B 1 481 ? -24.438 -8.938 -23.062 1 92.94 481 LEU B C 1
ATOM 7880 O O . LEU B 1 481 ? -25.453 -9.078 -22.359 1 92.94 481 LEU B O 1
ATOM 7884 N N . ALA B 1 482 ? -24.031 -9.914 -23.781 1 93.81 482 ALA B N 1
ATOM 7885 C CA . ALA B 1 482 ? -24.891 -11.023 -24.172 1 93.81 482 ALA B CA 1
ATOM 7886 C C . ALA B 1 482 ? -24.719 -12.211 -23.234 1 93.81 482 ALA B C 1
ATOM 7888 O O . ALA B 1 482 ? -23.594 -12.664 -23 1 93.81 482 ALA B O 1
ATOM 7889 N N . PRO B 1 483 ? -25.812 -12.664 -22.688 1 95.56 483 PRO B N 1
ATOM 7890 C CA . PRO B 1 483 ? -25.781 -13.969 -22.016 1 95.56 483 PRO B CA 1
ATOM 7891 C C . PRO B 1 483 ? -25.891 -15.133 -23 1 95.56 483 PRO B C 1
ATOM 7893 O O . PRO B 1 483 ? -26.297 -14.938 -24.156 1 95.56 483 PRO B O 1
ATOM 7896 N N . TYR B 1 484 ? -25.469 -16.344 -22.594 1 95.19 484 TYR B N 1
ATOM 7897 C CA . TYR B 1 484 ? -25.594 -17.578 -23.375 1 95.19 484 TYR B CA 1
ATOM 7898 C C . TYR B 1 484 ? -26.188 -18.703 -22.531 1 95.19 484 TYR B C 1
ATOM 7900 O O . TYR B 1 484 ? -25.922 -18.781 -21.328 1 95.19 484 TYR B O 1
ATOM 7908 N N . ASN B 1 485 ? -27.047 -19.469 -23.141 1 93.62 485 ASN B N 1
ATOM 7909 C CA . ASN B 1 485 ? -27.453 -20.75 -22.594 1 93.62 485 ASN B CA 1
ATOM 7910 C C . ASN B 1 485 ? -26.781 -21.922 -23.312 1 93.62 485 ASN B C 1
ATOM 7912 O O . ASN B 1 485 ? -26.922 -22.062 -24.531 1 93.62 485 ASN B O 1
ATOM 7916 N N . VAL B 1 486 ? -26.062 -22.703 -22.547 1 94.94 486 VAL B N 1
ATOM 7917 C CA . VAL B 1 486 ? -25.312 -23.828 -23.109 1 94.94 486 VAL B CA 1
ATOM 7918 C C . VAL B 1 486 ? -25.844 -25.141 -22.562 1 94.94 486 VAL B C 1
ATOM 7920 O O . VAL B 1 486 ? -26.016 -25.281 -21.344 1 94.94 486 VAL B O 1
ATOM 7923 N N . VAL B 1 487 ? -26.141 -26.078 -23.422 1 94.12 487 VAL B N 1
ATOM 7924 C CA . VAL B 1 487 ? -26.484 -27.422 -23 1 94.12 487 VAL B CA 1
ATOM 7925 C C . VAL B 1 487 ? -25.25 -28.312 -23.031 1 94.12 487 VAL B C 1
ATOM 7927 O O . VAL B 1 487 ? -24.594 -28.438 -24.062 1 94.12 487 VAL B O 1
ATOM 7930 N N . VAL B 1 488 ? -24.922 -28.938 -21.891 1 94.94 488 VAL B N 1
ATOM 7931 C CA . VAL B 1 488 ? -23.75 -29.797 -21.781 1 94.94 488 VAL B CA 1
ATOM 7932 C C . VAL B 1 488 ? -24.188 -31.266 -21.734 1 94.94 488 VAL B C 1
ATOM 7934 O O . VAL B 1 488 ? -25.078 -31.625 -20.969 1 94.94 488 VAL B O 1
ATOM 7937 N N . LYS B 1 489 ? -23.609 -32 -22.578 1 92.62 489 LYS B N 1
ATOM 7938 C CA . LYS B 1 489 ? -23.875 -33.438 -22.578 1 92.62 489 LYS B CA 1
ATOM 7939 C C . LYS B 1 489 ? -22.578 -34.25 -22.75 1 92.62 489 LYS B C 1
ATOM 7941 O O . LYS B 1 489 ? -21.641 -33.781 -23.406 1 92.62 489 LYS B O 1
ATOM 7946 N N . ASP B 1 490 ? -22.547 -35.375 -22.094 1 91.56 490 ASP B N 1
ATOM 7947 C CA . ASP B 1 490 ? -21.453 -36.312 -22.281 1 91.56 490 ASP B CA 1
ATOM 7948 C C . ASP B 1 490 ? -21.797 -37.344 -23.344 1 91.56 490 ASP B C 1
ATOM 7950 O O . ASP B 1 490 ? -22.812 -38.031 -23.219 1 91.56 490 ASP B O 1
ATOM 7954 N N . SER B 1 491 ? -21.016 -37.469 -24.312 1 90.75 491 SER B N 1
ATOM 7955 C CA . SER B 1 491 ? -21.25 -38.438 -25.391 1 90.75 491 SER B CA 1
ATOM 7956 C C . SER B 1 491 ? -21.344 -39.875 -24.844 1 90.75 491 SER B C 1
ATOM 7958 O O . SER B 1 491 ? -21.969 -40.75 -25.469 1 90.75 491 SER B O 1
ATOM 7960 N N . GLN B 1 492 ? -20.797 -40.125 -23.656 1 88.31 492 GLN B N 1
ATOM 7961 C CA . GLN B 1 492 ? -20.828 -41.438 -23.031 1 88.31 492 GLN B CA 1
ATOM 7962 C C . GLN B 1 492 ? -22.125 -41.625 -22.25 1 88.31 492 GLN B C 1
ATOM 7964 O O . GLN B 1 492 ? -22.453 -42.75 -21.859 1 88.31 492 GLN B O 1
ATOM 7969 N N . GLN B 1 493 ? -22.781 -40.625 -21.938 1 81.81 493 GLN B N 1
ATOM 7970 C CA . GLN B 1 493 ? -24.094 -40.625 -21.297 1 81.81 493 GLN B CA 1
ATOM 7971 C C . GLN B 1 493 ? -25.047 -39.656 -21.969 1 81.81 493 GLN B C 1
ATOM 7973 O O . GLN B 1 493 ? -25.469 -38.656 -21.375 1 81.81 493 GLN B O 1
ATOM 7978 N N . SER B 1 494 ? -25.516 -39.969 -23.016 1 76.25 494 SER B N 1
ATOM 7979 C CA . SER B 1 494 ? -26.125 -39.031 -23.938 1 76.25 494 SER B CA 1
ATOM 7980 C C . SER B 1 494 ? -27.547 -38.656 -23.516 1 76.25 494 SER B C 1
ATOM 7982 O O . SER B 1 494 ? -28.109 -37.688 -23.984 1 76.25 494 SER B O 1
ATOM 7984 N N . SER B 1 495 ? -27.969 -39.312 -22.609 1 81.69 495 SER B N 1
ATOM 7985 C CA . SER B 1 495 ? -29.344 -39.031 -22.203 1 81.69 495 SER B CA 1
ATOM 7986 C C . SER B 1 495 ? -29.406 -37.812 -21.266 1 81.69 495 SER B C 1
ATOM 7988 O O . SER B 1 495 ? -30.453 -37.188 -21.125 1 81.69 495 SER B O 1
ATOM 7990 N N . ASP B 1 496 ? -28.312 -37.594 -20.609 1 87.12 496 ASP B N 1
ATOM 7991 C CA . ASP B 1 496 ? -28.312 -36.5 -19.625 1 87.12 496 ASP B CA 1
ATOM 7992 C C . ASP B 1 496 ? -27.875 -35.188 -20.25 1 87.12 496 ASP B C 1
ATOM 7994 O O . ASP B 1 496 ? -26.797 -35.094 -20.828 1 87.12 496 ASP B O 1
ATOM 7998 N N . HIS B 1 497 ? -28.703 -34.219 -20.203 1 90.44 497 HIS B N 1
ATOM 7999 C CA . HIS B 1 497 ? -28.438 -32.844 -20.672 1 90.44 497 HIS B CA 1
ATOM 8000 C C . HIS B 1 497 ? -28.5 -31.844 -19.531 1 90.44 497 HIS B C 1
ATOM 8002 O O . HIS B 1 497 ? -29.5 -31.781 -18.812 1 90.44 497 HIS B O 1
ATOM 8008 N N . TYR B 1 498 ? -27.438 -31.078 -19.359 1 92.88 498 TYR B N 1
ATOM 8009 C CA . TYR B 1 498 ? -27.406 -30.062 -18.328 1 92.88 498 TYR B CA 1
ATOM 8010 C C . TYR B 1 498 ? -27.453 -28.656 -18.938 1 92.88 498 TYR B C 1
ATOM 8012 O O . TYR B 1 498 ? -26.594 -28.297 -19.75 1 92.88 498 TYR B O 1
ATOM 8020 N N . GLN B 1 499 ? -28.406 -27.875 -18.547 1 91.88 499 GLN B N 1
ATOM 8021 C CA . GLN B 1 499 ? -28.5 -26.5 -19.031 1 91.88 499 GLN B CA 1
ATOM 8022 C C . GLN B 1 499 ? -27.719 -25.547 -18.125 1 91.88 499 GLN B C 1
ATOM 8024 O O . GLN B 1 499 ? -27.938 -25.5 -16.922 1 91.88 499 GLN B O 1
ATOM 8029 N N . VAL B 1 500 ? -26.797 -24.844 -18.734 1 95 500 VAL B N 1
ATOM 8030 C CA . VAL B 1 500 ? -25.953 -23.906 -18.016 1 95 500 VAL B CA 1
ATOM 8031 C C . VAL B 1 500 ? -26.172 -22.484 -18.547 1 95 500 VAL B C 1
ATOM 8033 O O . VAL B 1 500 ? -26.016 -22.234 -19.75 1 95 500 VAL B O 1
ATOM 8036 N N . HIS B 1 501 ? -26.547 -21.578 -17.688 1 94.12 501 HIS B N 1
ATOM 8037 C CA . HIS B 1 501 ? -26.719 -20.188 -18.047 1 94.12 501 HIS B CA 1
ATOM 8038 C C . HIS B 1 501 ? -25.438 -19.391 -17.797 1 94.12 501 HIS B C 1
ATOM 8040 O O . HIS B 1 501 ? -24.922 -19.375 -16.672 1 94.12 501 HIS B O 1
ATOM 8046 N N . LEU B 1 502 ? -24.969 -18.734 -18.828 1 97.12 502 LEU B N 1
ATOM 8047 C CA . LEU B 1 502 ? -23.812 -17.844 -18.734 1 97.12 502 LEU B CA 1
ATOM 8048 C C . LEU B 1 502 ? -24.234 -16.391 -18.875 1 97.12 502 LEU B C 1
ATOM 8050 O O . LEU B 1 502 ? -24.5 -15.93 -19.984 1 97.12 502 LEU B O 1
ATOM 8054 N N . GLY B 1 503 ? -24.25 -15.641 -17.75 1 96.38 503 GLY B N 1
ATOM 8055 C CA . GLY B 1 503 ? -24.438 -14.203 -17.875 1 96.38 503 GLY B CA 1
ATOM 8056 C C . GLY B 1 503 ? -23.281 -13.5 -18.562 1 96.38 503 GLY B C 1
ATOM 8057 O O . GLY B 1 503 ? -22.234 -14.094 -18.781 1 96.38 503 GLY B O 1
ATOM 8058 N N . PRO B 1 504 ? -23.531 -12.211 -18.938 1 96.81 504 PRO B N 1
ATOM 8059 C CA . PRO B 1 504 ? -22.391 -11.461 -19.5 1 96.81 504 PRO B CA 1
ATOM 8060 C C . PRO B 1 504 ? -21.203 -11.383 -18.547 1 96.81 504 PRO B C 1
ATOM 8062 O O . PRO B 1 504 ? -21.391 -11.242 -17.344 1 96.81 504 PRO B O 1
ATOM 8065 N N . ARG B 1 505 ? -20 -11.578 -19.125 1 97.62 505 ARG B N 1
ATOM 8066 C CA . ARG B 1 505 ? -18.766 -11.461 -18.359 1 97.62 505 ARG B CA 1
ATOM 8067 C C . ARG B 1 505 ? -18.828 -12.305 -17.078 1 97.62 505 ARG B C 1
ATOM 8069 O O . ARG B 1 505 ? -18.734 -11.773 -15.977 1 97.62 505 ARG B O 1
ATOM 8076 N N . SER B 1 506 ? -18.938 -13.578 -17.297 1 98.38 506 SER B N 1
ATOM 8077 C CA . SER B 1 506 ? -19.094 -14.5 -16.188 1 98.38 506 SER B CA 1
ATOM 8078 C C . SER B 1 506 ? -18.266 -15.766 -16.391 1 98.38 506 SER B C 1
ATOM 8080 O O . SER B 1 506 ? -17.844 -16.047 -17.516 1 98.38 506 SER B O 1
ATOM 8082 N N . ILE B 1 507 ? -17.953 -16.422 -15.344 1 98.81 507 ILE B N 1
ATOM 8083 C CA . ILE B 1 507 ? -17.312 -17.734 -15.289 1 98.81 507 ILE B CA 1
ATOM 8084 C C . ILE B 1 507 ? -18.234 -18.719 -14.57 1 98.81 507 ILE B C 1
ATOM 8086 O O . ILE B 1 507 ? -18.734 -18.438 -13.484 1 98.81 507 ILE B O 1
ATOM 8090 N N . VAL B 1 508 ? -18.469 -19.828 -15.195 1 98.62 508 VAL B N 1
ATOM 8091 C CA . VAL B 1 508 ? -19.344 -20.828 -14.586 1 98.62 508 VAL B CA 1
ATOM 8092 C C . VAL B 1 508 ? -18.656 -22.188 -14.594 1 98.62 508 VAL B C 1
ATOM 8094 O O . VAL B 1 508 ? -18.125 -22.625 -15.617 1 98.62 508 VAL B O 1
ATOM 8097 N N . THR B 1 509 ? -18.641 -22.828 -13.445 1 98.69 509 THR B N 1
ATOM 8098 C CA . THR B 1 509 ? -18.203 -24.219 -13.336 1 98.69 509 THR B CA 1
ATOM 8099 C C . THR B 1 509 ? -19.406 -25.141 -13.164 1 98.69 509 THR B C 1
ATOM 8101 O O . THR B 1 509 ? -20.219 -24.953 -12.242 1 98.69 509 THR B O 1
ATOM 8104 N N . LEU B 1 510 ? -19.594 -26.031 -14.109 1 98.06 510 LEU B N 1
ATOM 8105 C CA . LEU B 1 510 ? -20.547 -27.109 -13.945 1 98.06 510 LEU B CA 1
ATOM 8106 C C . LEU B 1 510 ? -19.875 -28.344 -13.328 1 98.06 510 LEU B C 1
ATOM 8108 O O . LEU B 1 510 ? -18.922 -28.875 -13.891 1 98.06 510 LEU B O 1
ATOM 8112 N N . TYR B 1 511 ? -20.328 -28.719 -12.156 1 97.88 511 TYR B N 1
ATOM 8113 C CA . TYR B 1 511 ? -19.859 -29.922 -11.469 1 97.88 511 TYR B CA 1
ATOM 8114 C C . TYR B 1 511 ? -20.891 -31.031 -11.523 1 97.88 511 TYR B C 1
ATOM 8116 O O . TYR B 1 511 ? -22 -30.891 -10.992 1 97.88 511 TYR B O 1
ATOM 8124 N N . ILE B 1 512 ? -20.578 -32.125 -12.211 1 95.5 512 ILE B N 1
ATOM 8125 C CA . ILE B 1 512 ? -21.484 -33.25 -12.359 1 95.5 512 ILE B CA 1
ATOM 8126 C C . ILE B 1 512 ? -21 -34.406 -11.477 1 95.5 512 ILE B C 1
ATOM 8128 O O . ILE B 1 512 ? -19.922 -34.969 -11.703 1 95.5 512 ILE B O 1
ATOM 8132 N N . GLN B 1 513 ? -21.875 -34.719 -10.547 1 92.31 513 GLN B N 1
ATOM 8133 C CA . GLN B 1 513 ? -21.516 -35.812 -9.648 1 92.31 513 GLN B CA 1
ATOM 8134 C C . GLN B 1 513 ? -21.781 -37.188 -10.289 1 92.31 513 GLN B C 1
ATOM 8136 O O . GLN B 1 513 ? -22.766 -37.344 -11.008 1 92.31 513 GLN B O 1
ATOM 8141 N N . ASN B 1 514 ? -20.922 -38.094 -10.172 1 83.62 514 ASN B N 1
ATOM 8142 C CA . ASN B 1 514 ? -21.078 -39.438 -10.734 1 83.62 514 ASN B CA 1
ATOM 8143 C C . ASN B 1 514 ? -22.25 -40.188 -10.109 1 83.62 514 ASN B C 1
ATOM 8145 O O . ASN B 1 514 ? -22.531 -40.031 -8.922 1 83.62 514 ASN B O 1
#

Organism: NCBI:txid1561998

Nearest PDB structures (foldseek):
  6yv3-assembly1_AAA  TM=9.758E-01  e=2.851E-65  Homo sapiens
  2wkl-assembly1_A  TM=9.751E-01  e=2.361E-63  Homo sapiens
  6q6l-assembly1_B  TM=9.696E-01  e=2.504E-63  Homo sapiens
  6q6n-assembly1_A  TM=9.700E-01  e=5.710E-63  Homo sapiens
  6yv3-assembly2_BBB  TM=9.716E-01  e=2.970E-62  Homo sapiens

Solvent-accessible surface area (backbone atoms only — not comparable to full-atom values): 51287 Å² total; per-residue (Å²): 136,83,80,76,78,76,78,79,74,76,77,75,74,74,73,74,76,70,51,42,70,65,45,72,46,82,46,96,52,24,45,24,28,47,28,42,89,86,45,56,51,46,60,61,76,78,90,68,54,72,68,30,31,34,35,30,31,32,35,63,90,62,46,72,51,44,76,44,81,42,65,65,33,77,59,80,70,98,62,85,39,37,35,41,31,30,81,83,46,69,61,53,56,31,63,42,25,29,29,16,52,31,46,19,22,19,25,40,37,65,33,29,55,67,68,52,33,49,48,54,43,40,43,42,23,13,85,61,28,26,33,33,39,34,34,38,33,59,47,61,34,48,58,37,13,82,52,90,52,58,41,47,84,61,72,89,46,58,82,48,82,71,56,42,87,48,69,58,45,69,68,20,28,52,60,58,54,54,54,33,38,73,50,22,81,76,51,33,28,29,36,31,30,26,39,63,41,18,75,46,26,69,63,56,34,33,47,14,28,31,31,69,35,80,48,79,71,28,68,47,41,49,23,50,48,48,52,54,52,48,51,47,48,56,40,40,76,70,73,43,71,60,44,26,35,38,75,31,40,34,15,66,52,4,68,36,80,81,39,68,48,48,17,28,35,45,50,45,66,53,44,30,47,39,37,48,60,39,45,40,60,52,26,60,72,30,92,76,33,50,74,41,38,28,25,43,67,32,25,52,44,80,52,41,37,59,37,58,50,58,25,50,69,37,62,72,32,33,73,51,49,45,30,35,28,27,32,56,88,47,66,88,77,36,60,66,25,40,47,50,33,39,71,75,40,71,88,39,50,34,34,29,64,32,36,82,47,30,67,53,88,92,45,65,23,50,57,62,12,28,39,68,57,14,51,47,51,42,51,50,50,45,54,36,53,75,36,60,26,22,36,40,18,35,56,42,53,30,19,33,65,51,19,28,52,28,61,75,68,70,30,18,38,49,33,25,34,44,34,42,47,72,47,31,35,34,38,26,37,37,41,56,38,48,29,62,42,31,50,68,52,43,74,58,14,26,35,27,41,68,46,61,77,54,95,56,93,46,57,48,66,55,36,34,38,30,80,84,55,27,34,41,35,39,39,33,30,65,32,84,75,57,60,48,62,36,36,39,30,34,72,84,46,68,54,42,29,35,77,44,79,36,50,39,34,21,37,38,30,41,40,36,38,76,136,84,79,77,79,77,77,79,75,75,78,75,73,75,72,74,76,70,52,41,70,66,46,72,46,82,46,97,51,24,44,25,28,48,27,43,88,87,47,56,52,46,61,60,76,78,90,68,53,71,67,30,29,34,36,30,31,31,34,62,89,62,46,72,51,43,76,43,82,41,65,64,33,78,59,81,68,98,62,85,39,39,36,41,33,29,83,83,45,70,60,53,57,33,64,41,24,29,30,16,53,32,47,19,22,20,23,40,38,66,33,29,56,68,68,51,32,49,48,54,43,40,43,42,23,14,84,61,28,26,32,33,38,34,34,38,32,61,46,61,35,49,57,38,14,82,51,90,51,59,42,47,84,61,71,91,47,57,82,49,81,70,54,41,87,49,69,57,44,68,67,19,28,52,60,57,53,54,52,31,37,74,51,24,80,77,52,33,29,30,35,30,30,26,40,62,42,17,77,46,25,68,63,55,35,33,45,13,30,32,31,69,35,81,46,79,71,29,69,45,41,49,23,51,46,49,52,55,52,48,50,47,48,54,39,40,76,71,74,44,70,60,45,25,35,40,74,30,39,33,16,65,54,4,67,35,81,80,38,69,49,48,17,28,35,44,50,43,64,55,45,28,46,37,38,48,59,40,44,40,60,52,25,61,73,30,92,75,33,49,76,39,36,28,26,42,66,31,26,53,43,81,52,41,38,58,38,58,49,58,26,50,71,38,63,72,32,33,73,52,49,44,31,37,29,25,33,57,88,48,66,87,77,34,61,65,26,39,47,51,34,39,70,75,39,72,88,40,50,34,33,29,64,33,35,82,48,30,68,53,87,91,46,65,24,50,58,62,12,26,39,68,56,14,53,48,50,41,52,51,51,45,53,36,53,75,37,58,28,21,36,41,18,35,58,43,53,31,20,32,66,52,18,28,52,28,61,76,68,70,31,19,37,50,32,25,34,45,35,43,45,72,47,32,36,36,40,25,37,37,43,56,38,49,30,63,42,33,51,69,53,44,74,58,13,24,36,28,42,67,45,61,77,55,95,57,91,45,55,48,67,53,36,32,38,31,79,83,55,27,34,41,35,39,38,31,29,66,32,84,75,57,61,49,62,36,36,39,30,33,72,85,46,68,54,43,30,37,78,43,79,36,50,39,34,21,37,38,29,41,41,35,38,76

Foldseek 3Di:
DPPPPPPPPPPPPPPPVPFFDFPWDADPQAIWGKDFPVDDGWQDDQPDDAQWKWKFKDFRVGGFGDIDTWHWFQDDDPDDKAKAFAPVFFAAWFFWEAAEQALQQQVLLLLFPVSVSLVLLCQGCALRHLNTQEYEYEQAHWQQHQDHDHQDQDAPPLLCPSGHDDPSCVRGGLVSVVSNCVRPVNRAYEYAYAAFHLNQWPNSHQWAATAGDDDFVDSSLQSRLSSVLVSLVVSVVSVDAHQAYEPHAQQCRNHDRPGGIGHHHDDLQRSLRSLQRGNVVVQCPHPRRNNHAYEYNNEALVCADVSVCSNCVPPRSVVRHAAYEHEQPPLVPHLVRLQVNCVVPVRHAYEHDEYFAQQDPPGQAEDAQRLVVLVVLLVSVLSCQVRRHNYHYYHHSEHEPRQHDGNVSSRHYHQKYHDSVVSMIIGYSNSSSSSLDSSQADRRKIWTDMDMPDDDPQKGKTKIAHPQGKIKIKIFGQAQADKDWYWYAYPVGRSTIIIDIGGHGMMMMMIRRD/DPPPPPPPPPPPPPPPVPFFDFPWDADPQAIWGKDFPVDDGWQDDQPDDAQWKWKFKDFRVGGFGDIDTWHWFQDDPPFDKAKAFAPVFFAAWFFWEAAEQALQQQVLLLLFDVSVSLVLLCQGCALRHLNTQEYEYEQAHWQQHQDHDHQDQDAPPLQCPSGHDDPSCVRGGLVSVVSNCVRPVNRAYEYAYAADHQNQWPNSHQWAATAGDDDFVDSSLQSRLSSVLVSLVVSVVSVDAHQAYEHHAQQCRNHDRPGGIGHHHDDLQRSLRSLQRGNVVVQCPHPRRNNHAYEYNNEALVCADVSVCSNCVPPSSVVRHAAYEHEQPPLVPHLVRLQVNCVVPVRHAYEHDEYFAQQDPPGQAEDAQRLVVLVVLLVSVLSCQVRRHNYHYYHHSEHEPRQHDGNVSRRHYHQKYHDSVVSMIIGYSNSSSSSLDSSQADRRKIWTDMDMPDDDPQKGWTKIAHPQGKIKIKIFGQAQADKDWYWYAYPVGHSTIIIDIGGHGMMMMMIRRD

Secondary structure (DSSP, 8-state):
-------------------PPPEEEEETTEEEEEE-SS----PPP----TT-EEEEEEETTS-SSEEEEE--BSS--S-SEEEEEEEEEEEEEP-EEEEE--HHHHHHHHHS-HHHHHHHHHHHHSTTTT---EEEEEES--TTSSS---S---TT-TT-TT----HHIIIIIHHHHHHHHHH-TT-EEEEEES---GGGBTTS-SBBS-BB-S-TTSHHHHHHHHHHHHHHHHHHHTT--EEEEES-SSGGGGG-TT--SB--B--HHHHHHHIIIIIHHHHHH-TTTTTPEEEEEEEEGGGTTHHHHHHHTSHHHHTTEEEEEEESTTGGG-HHHHHHHHHH-TTSEEEEEEB-SS-STTS-SS-TTBHHHHHHHHHHHHHHHTTTB-EEEBS-S-B-TTS---TT------SEEEEGGGTEEEEPHHHHHHHHHHTTS-TT-EEEEEEESS--TTEEEEEEE-TTS-EEEEEEE--SS--EEEEEEETTEEEEEEEEEE-TTEEEEEEE--/-------------------PPPEEEEETTEEEEEE-SS----PPP----TT-EEEEEEETTS-SSEEEEE--BSS--S-SEEEEEEEEEEEEEP-EEEEE--HHHHHHHHHS-HHHHHHHHHHHHSTTTT---EEEEEES--TTSSS---S---TT-TT-TT----HHIIIIIHHHHHHHHHH-TT-EEEEEES---GGGBTTS-SBBS-BB-S-TTSHHHHHHHHHHHHHHHHHHHTT--EEEEES-SSGGGGG-TT--SB--B--HHHHHHHIIIIIHHHHHH-TTTTTPEEEEEEEEGGGTTHHHHHHHTSHHHHTTEEEEEEESTTGGG-HHHHHHHHHH-TTSEEEEEEB-SS-STTS-SS-TTBHHHHHHHHHHHHHHHTTTB-EEEBS-S-B-TTS---TT------SEEEEGGGTEEEEPHHHHHHHHHHTTS-TT-EEEEEEESS--TTEEEEEEE-TTS-EEEEEEE--SS--EEEEEEETTEEEEEEEEEE-TTEEEEEEE--

InterPro domains:
  IPR001139 Glycoside hydrolase family 30 [PR00843] (29-48)
  IPR001139 Glycoside hydrolase family 30 [PR00843] (84-104)
  IPR001139 Glycoside hydrolase family 30 [PR00843] (119-145)
  IPR001139 Glycoside hydrolase family 30 [PR00843] (147-175)
  IPR001139 Glycoside hydrolase family 30 [PR00843] (218-235)
  IPR001139 Glycoside hydrolase family 30 [PR00843] (292-314)
  IPR001139 Glycoside hydrolase family 30 [PTHR11069] (8-510)
  IPR017853 Glycoside hydrolase superfamily [SSF51445] (94-445)
  IPR033452 Glycosyl hydrolase family 30, beta sandwich domain [PF17189] (444-510)
  IPR033453 Glycosyl hydrolase family 30, TIM-barrel domain [PF02055] (94-441)

Sequence (1028 aa):
MTRNLFWALLALLISSSIASDCTQKQFKSGIVCVCDLSKCDEIPNIDLTSGQAATFTTSNSGARLHRDIVYATNSDPITSLHLTIDSSTKYQTIQGFGSTFSDASGANLKSLPDRLADTVIRQYFSDSGLNLQYARVPIASNDFSSRVYTYNDIPNDYSMTHFSLQKEDYQWKIPYMQMAQKYNHNLKFFAVPWSAPGWLKTTNSTQGYGSLLGSNQGTYHKAYVTYLLKFFEEYNKNGIQFWGLSTQNEPTSGGDKKNKVQSMLFTAESQRDFIKFDLGPALKLSSVGKDLKVLIMDDNRGNLPKWADTVLKDTETASYVAGIGVHSYQDSESDKHLQQTHDNHPNVFIFGTEASEGYKAKETSVDYGSWDRAEDYVSDILDDLNNWVAGWTERNLILDAQGGPSWVSDFTDAPIIAFPALAQFYKQPMFYAIAHFSHFLKPGAVRIDHSLNVPNYDIQRSAFLNPDGSKVVVLQNKNMLAPYNVVVKDSQQSSDHYQVHLGPRSIVTLYIQNMTRNLFWALLALLISSSIASDCTQKQFKSGIVCVCDLSKCDEIPNIDLTSGQAATFTTSNSGARLHRDIVYATNSDPITSLHLTIDSSTKYQTIQGFGSTFSDASGANLKSLPDRLADTVIRQYFSDSGLNLQYARVPIASNDFSSRVYTYNDIPNDYSMTHFSLQKEDYQWKIPYMQMAQKYNHNLKFFAVPWSAPGWLKTTNSTQGYGSLLGSNQGTYHKAYVTYLLKFFEEYNKNGIQFWGLSTQNEPTSGGDKKNKVQSMLFTAESQRDFIKFDLGPALKLSSVGKDLKVLIMDDNRGNLPKWADTVLKDTETASYVAGIGVHSYQDSESDKHLQQTHDNHPNVFIFGTEASEGYKAKETSVDYGSWDRAEDYVSDILDDLNNWVAGWTERNLILDAQGGPSWVSDFTDAPIIAFPALAQFYKQPMFYAIAHFSHFLKPGAVRIDHSLNVPNYDIQRSAFLNPDGSKVVVLQNKNMLAPYNVVVKDSQQSSDHYQVHLGPRSIVTLYIQN

pLDDT: mean 93.0, std 12.75, range [28.83, 98.94]